Protein 3QIU (pdb70)

InterPro domains:
  IPR001003 MHC class II, alpha chain, N-terminal [PF00993] (29-107)
  IPR001003 MHC class II, alpha chain, N-terminal [SM00920] (30-109)
  IPR003006 Immunoglobulin/major histocompatibility complex, conserved site [PS00290] (186-192)
  IPR003597 Immunoglobulin C1-set [PF07654] (114-195)
  IPR003597 Immunoglobulin C1-set [SM00407] (127-198)
  IPR007110 Immunoglobulin-like domain [PS50835] (112-192)
  IPR011162 MHC classes I/II-like antigen recognition protein [SSF54452] (26-106)
  IPR013783 Immunoglobulin-like fold [G3DSA:2.60.40.10] (108-217)
  IPR014745 MHC class II, alpha/beta chain, N-terminal [G3DSA:3.10.320.10] (28-106)
  IPR036179 Immunoglobulin-like domain superfamily [SSF48726] (110-205)
  IPR050160 Major Histocompatibility Complex/Immunoglobulin [PTHR19944] (15-241)

Solvent-accessible surface area: 35079 Å² total; per-residue (Å²): 117,132,25,34,3,20,4,4,2,7,18,1,26,77,48,154,145,26,13,0,0,3,3,2,50,18,3,5,0,0,34,5,42,52,171,153,38,80,27,66,43,53,39,159,84,3,45,145,82,1,37,12,72,7,78,4,0,48,0,1,12,9,0,0,73,36,1,0,81,41,0,39,143,62,17,129,71,79,73,55,72,22,42,37,6,104,2,65,22,49,17,59,37,44,31,78,93,54,79,99,14,51,0,2,0,48,0,14,88,0,0,0,5,14,20,98,31,47,8,9,71,64,47,180,75,17,110,130,43,57,64,118,7,33,32,4,6,42,134,43,52,20,2,30,8,1,12,22,0,77,6,114,6,41,98,123,37,75,5,10,0,45,0,57,10,127,30,39,178,128,67,44,123,86,92,41,72,72,196,130,44,62,0,22,0,1,1,2,0,6,9,6,29,0,67,80,9,70,145,154,27,42,0,8,2,26,5,3,9,7,41,85,32,0,0,80,0,26,27,109,74,11,62,2,131,35,78,37,123,31,0,131,61,2,12,140,52,0,42,81,9,93,39,1,11,29,1,6,127,13,3,32,40,1,4,0,23,19,1,12,91,9,0,58,92,23,0,14,71,31,123,36,107,15,77,27,51,45,77,103,113,112,26,3,0,2,0,5,48,0,12,26,10,106,39,105,27,87,4,52,174,207,62,43,179,102,19,64,94,46,81,31,96,35,70,0,4,23,0,7,11,16,8,49,12,44,0,105,41,189,121,49,0,28,0,68,11,72,23,31,143,105,62,47,84,86,154,10,113,12,57,47,90,62,40,57,13,105,45,49,55,46,36,45,2,97,0,58,12,84,38,1,1,3,2,2,3,0,0,38,28,43,117,122,17,27,7,65,59,18,12,17,0,1,60,45,76,75,132,83,60,67,14,76,0,19,8,51,14,112,110,88,58,0,14,0,70,5,134,62,0,52,32,111,5,40,17,25,0,1,0,1,1,0,25,1,11,9,3,74,13,44,24,2,97,7,0,98,4,99,12,62,6,118,22,154,133,64,47,81,25,58,14,98,2,139,12,30,189,35,92,125,115,44,2,13,1,30,3,12,3,32,21,151,46,118,38,94,110,121,110,103,45,43,11,3,79,32,18,44,3,29,10,153,112,96,120,58,46,2,5,2,0,0,1,31,111,108,18,98,97,22,32,172,124,132,13,88,7,45,40,50,39,26,3,27,3,98,48,62,105,0,116,0,89,0,49,23,29,148,57,31,28,1,2,1,0,3,20,5,49,182,120,43,107,37,93,12,0,5,0,2,8,72,100,64,57,10,26,68,39,85,70,2,115,150,54,13,41,22,90,8,48,73,165,56,44,6,7,0,33,0,79,58,2,92,64,65,9,36,4,11,0,0,0,1,0,0,65,1,2,2,3,5,43,3,22,11,3,30,1,0,69,3,40,6,40,142,53,24,137,62,3,61,33,4,131,23,22,2,6,15,10,10,121,56,1,19,94,108,14,132,34,0,2,0,0,0,8,0,34,6,0,14,0,45,6,13,37,26,18,2,68,14,79,68,150,70,38,123,71,2,29,14,49,11,85,135,27,34,83,33,89,112,113,106,7,88,28,0,9,0,0,0,4,6,17,26,9,98,70,12,64,60,87,208,9,36,0,58,0,34,0,39,0,43,11,3,83,74,145,52,126,104,147,69,90,76,2,44,66,61,98,34,49,14,91,2,142,5,143,120,80,85,74,0,0,0,7,3,7,2,13,10,86

CATH classification: 3.10.320.10 (+1 more: 2.60.40.10)

Foldseek 3Di:
DDKDKDFDKAADPPVGDIWTFMDIRQHTQWIAPLVVQAIGGPDPVSVVVDGDRSVVVNVVNVVRVVVVVVVCVVVVNDDDAWFAWDWDKDWPDPDDAQDKTKIKIKTDFTDDQDKDKFKDKVNHTDDPQKDWDGWTDDPDPGTIIMIMHIDGADQPIKMWMWMDDPNDPDIDIDIDGPD/DDDDWDWDKDWDWDDPPQLPDIWTWIWTDIDPDIFKIDTLVVLAIDTPDPVCVVVRVPQRVVVVSSVVVNCCSCVPNNVVSVVCVVPPVPDWWDWDWDWDPVLIKIKTWFIDDQDKDKFFPVPTDPPQWDKPPWADPPPRIIIIMIHHDDCHKIWMDDPNDPDIDMD/DKAKDDAEEEAEAFAKDKIKIAAPAAFQWKWKWFQFPVRDTHTDDTDRAAKDDDPQWIKGDDRVRRMIMIMGGRDDQRRFGWMKMKTHHPVDPDIDIYPTYGYGYFYAQDDADWDKDKDADPVDNPFIKIKTKRHHSVDFADADDQKGKAGKDKDAPVVVRDIMMMIMIGSPRVPNRD/DAKAKPDQEEEEEFFAKDKIWIDHDVQFQKKWKWWAAPVGDIDTAWIGRQFDTPDGDPCCVPFWDWGRDPPGTTMIMGRGDDQVSFTWIWMWTDNDPVDPDIGIYSTYGYGYDNHLVQAAFWAKEKDWFDPVCCVVPQKIKIKMKTWFGPDQAKDKFKDKPHHTDDPQKDWDPGWDFPDPVVGGTMIMMMHMGGNVQLQDQVMKIKMKMWDDGQPDDDDDDDDHSHGDIHMYIDGRHD/DDDDDDDDDDDDD

Structure (mmCIF, N/CA/C/O backbone):
data_3QIU
#
_entry.id   3QIU
#
_cell.length_a   72.790
_cell.length_b   71.400
_cell.length_c   106.070
_cell.angle_alpha   90.000
_cell.angle_beta   90.750
_cell.angle_gamma   90.000
#
_symmetry.space_group_name_H-M   'P 1 21 1'
#
loop_
_entity.id
_entity.type
_entity.pdbx_description
1 polymer 'H-2 CLASS II HISTOCOMPATIBILITY ANTIGEN, E-K alpha chain'
2 polymer 'MHC CLASS II H2-IA-BETA CHAIN'
3 polymer 'TCR 226 alpha chain'
4 polymer 'TCR 226 beta chain'
5 polymer 'MCC peptide'
6 non-polymer 2-acetamido-2-deoxy-beta-D-glucopyranose
7 water water
#
loop_
_atom_site.group_PDB
_atom_site.id
_atom_site.type_symbol
_atom_site.label_atom_id
_atom_site.label_alt_id
_atom_site.label_comp_id
_atom_site.label_asym_id
_atom_site.label_entity_id
_atom_site.label_seq_id
_atom_site.pdbx_PDB_ins_code
_atom_site.Cartn_x
_atom_site.Cartn_y
_atom_site.Cartn_z
_atom_site.occupancy
_atom_site.B_iso_or_equiv
_atom_site.auth_seq_id
_atom_site.auth_comp_id
_atom_site.auth_asym_id
_atom_site.auth_atom_id
_atom_site.pdbx_PDB_model_num
ATOM 1 N N . GLU A 1 1 ? -31.039 -3.953 -1.421 1.00 70.35 3 GLU A N 1
ATOM 2 C CA . GLU A 1 1 ? -29.726 -3.316 -1.434 1.00 70.97 3 GLU A CA 1
ATOM 3 C C . GLU A 1 1 ? -29.786 -1.913 -2.033 1.00 65.64 3 GLU A C 1
ATOM 4 O O . GLU A 1 1 ? -29.510 -1.722 -3.218 1.00 61.61 3 GLU A O 1
ATOM 10 N N . GLU A 1 2 ? -30.147 -0.936 -1.206 1.00 61.94 4 GLU A N 1
ATOM 11 C CA . GLU A 1 2 ? -30.203 0.454 -1.642 1.00 61.43 4 GLU A CA 1
ATOM 12 C C . GLU A 1 2 ? -29.006 1.232 -1.102 1.00 52.95 4 GLU A C 1
ATOM 13 O O . GLU A 1 2 ? -28.948 1.546 0.084 1.00 53.63 4 GLU A O 1
ATOM 19 N N . HIS A 1 3 ? -28.055 1.543 -1.976 1.00 45.69 5 HIS A N 1
ATOM 20 C CA . HIS A 1 3 ? -26.819 2.191 -1.550 1.00 41.48 5 HIS A CA 1
ATOM 21 C C . HIS A 1 3 ? -26.484 3.433 -2.366 1.00 37.28 5 HIS A C 1
ATOM 22 O O . HIS A 1 3 ? -27.076 3.680 -3.415 1.00 39.42 5 HIS A O 1
ATOM 29 N N . THR A 1 4 ? -25.521 4.208 -1.877 1.00 36.28 6 THR A N 1
ATOM 30 C CA . THR A 1 4 ? -25.096 5.424 -2.557 1.00 31.36 6 THR A CA 1
ATOM 31 C C . THR A 1 4 ? -23.589 5.644 -2.445 1.00 33.18 6 THR A C 1
ATOM 32 O O . THR A 1 4 ? -23.033 5.680 -1.346 1.00 34.64 6 THR A O 1
ATOM 36 N N . ILE A 1 5 ? -22.935 5.788 -3.592 1.00 32.32 7 ILE A N 1
ATOM 37 C CA . ILE A 1 5 ? -21.509 6.089 -3.634 1.00 32.16 7 ILE A CA 1
ATOM 38 C C . ILE A 1 5 ? -21.303 7.509 -4.136 1.00 29.97 7 ILE A C 1
ATOM 39 O O . ILE A 1 5 ? -21.834 7.888 -5.177 1.00 32.35 7 ILE A O 1
ATOM 44 N N . ILE A 1 6 ? -20.531 8.297 -3.399 1.00 30.28 8 ILE A N 1
ATOM 45 C CA . ILE A 1 6 ? -20.336 9.692 -3.761 1.00 28.97 8 ILE A CA 1
ATOM 46 C C . ILE A 1 6 ? -18.868 10.053 -3.920 1.00 27.97 8 ILE A C 1
ATOM 47 O O . ILE A 1 6 ? -18.090 9.964 -2.971 1.00 28.43 8 ILE A O 1
ATOM 52 N N . GLN A 1 7 ? -18.495 10.454 -5.131 1.00 27.95 9 GLN A N 1
ATOM 53 C CA . GLN A 1 7 ? -17.185 11.038 -5.373 1.00 27.82 9 GLN A CA 1
ATOM 54 C C . GLN A 1 7 ? -17.283 12.536 -5.123 1.00 27.88 9 GLN A C 1
ATOM 55 O O . GLN A 1 7 ? -17.804 13.277 -5.956 1.00 32.36 9 GLN A O 1
ATOM 61 N N . ALA A 1 8 ? -16.795 12.977 -3.969 1.00 24.33 10 ALA A N 1
ATOM 62 C CA . ALA A 1 8 ? -16.882 14.383 -3.593 1.00 28.07 10 ALA A CA 1
ATOM 63 C C . ALA A 1 8 ? -15.536 15.085 -3.728 1.00 28.25 10 ALA A C 1
ATOM 64 O O . ALA A 1 8 ? -14.543 14.659 -3.137 1.00 31.12 10 ALA A O 1
ATOM 66 N N . GLU A 1 9 ? -15.513 16.162 -4.506 1.00 23.12 11 GLU A N 1
ATOM 67 C CA . GLU A 1 9 ? -14.294 16.932 -4.720 1.00 26.09 11 GLU A CA 1
ATOM 68 C C . GLU A 1 9 ? -14.592 18.425 -4.764 1.00 29.19 11 GLU A C 1
ATOM 69 O O . GLU A 1 9 ? -15.717 18.833 -5.053 1.00 27.38 11 GLU A O 1
ATOM 75 N N . PHE A 1 10 ? -13.580 19.240 -4.479 1.00 28.35 12 PHE A N 1
ATOM 76 C CA . PHE A 1 10 ? -13.755 20.688 -4.499 1.00 27.83 12 PHE A CA 1
ATOM 77 C C . PHE A 1 10 ? -12.439 21.454 -4.493 1.00 31.02 12 PHE A C 1
ATOM 78 O O . PHE A 1 10 ? -11.377 20.890 -4.235 1.00 29.99 12 PHE A O 1
ATOM 86 N N . TYR A 1 11 ? -12.527 22.749 -4.776 1.00 28.04 13 TYR A N 1
ATOM 87 C CA . TYR A 1 11 ? -11.399 23.649 -4.596 1.00 30.57 13 TYR A CA 1
ATOM 88 C C . TYR A 1 11 ? -11.875 24.935 -3.930 1.00 31.72 13 TYR A C 1
ATOM 89 O O . TYR A 1 11 ? -12.942 25.452 -4.263 1.00 30.53 13 TYR A O 1
ATOM 98 N N . LEU A 1 12 ? -11.082 25.446 -2.991 1.00 31.33 14 LEU A N 1
ATOM 99 C CA . LEU A 1 12 ? -11.483 26.607 -2.201 1.00 36.24 14 LEU A CA 1
ATOM 100 C C . LEU A 1 12 ? -10.477 27.756 -2.241 1.00 40.62 14 LEU A C 1
ATOM 101 O O . LEU A 1 12 ? -9.280 27.553 -2.040 1.00 41.34 14 LEU A O 1
ATOM 106 N N . LEU A 1 13 ? -10.979 28.962 -2.493 1.00 43.14 15 LEU A N 1
ATOM 107 C CA . LEU A 1 13 ? -10.166 30.171 -2.427 1.00 35.70 15 LEU A CA 1
ATOM 108 C C . LEU A 1 13 ? -10.704 31.086 -1.336 1.00 40.15 15 LEU A C 1
ATOM 109 O O . LEU A 1 13 ? -11.890 31.029 -1.009 1.00 40.84 15 LEU A O 1
ATOM 114 N N . PRO A 1 14 ? -9.839 31.946 -0.775 1.00 44.67 16 PRO A N 1
ATOM 115 C CA . PRO A 1 14 ? -8.443 32.154 -1.174 1.00 43.60 16 PRO A CA 1
ATOM 116 C C . PRO A 1 14 ? -7.461 31.217 -0.471 1.00 42.52 16 PRO A C 1
ATOM 117 O O . PRO A 1 14 ? -6.251 31.440 -0.547 1.00 43.68 16 PRO A O 1
ATOM 121 N N . ASP A 1 15 ? -7.971 30.185 0.194 1.00 38.80 17 ASP A N 1
ATOM 122 C CA . ASP A 1 15 ? -7.123 29.276 0.961 1.00 39.78 17 ASP A CA 1
ATOM 123 C C . ASP A 1 15 ? -6.267 28.375 0.078 1.00 41.25 17 ASP A C 1
ATOM 124 O O . ASP A 1 15 ? -5.274 27.809 0.539 1.00 39.17 17 ASP A O 1
ATOM 129 N N . LYS A 1 16 ? -6.656 28.245 -1.187 1.00 39.24 18 LYS A N 1
ATOM 130 C CA . LYS A 1 16 ? -5.940 27.386 -2.127 1.00 38.33 18 LYS A CA 1
ATOM 131 C C . LYS A 1 16 ? -5.827 25.957 -1.596 1.00 37.72 18 LYS A C 1
ATOM 132 O O . LYS A 1 16 ? -4.738 25.383 -1.547 1.00 35.14 18 LYS A O 1
ATOM 138 N N . ARG A 1 17 ? -6.960 25.394 -1.192 1.00 38.25 19 ARG A N 1
ATOM 139 C CA . ARG A 1 17 ? -7.012 24.024 -0.699 1.00 40.06 19 ARG A CA 1
ATOM 140 C C . ARG A 1 17 ? -8.049 23.216 -1.468 1.00 38.92 19 ARG A C 1
ATOM 141 O O . ARG A 1 17 ? -9.145 23.705 -1.749 1.00 33.78 19 ARG A O 1
ATOM 149 N N . GLY A 1 18 ? -7.696 21.980 -1.809 1.00 33.92 20 GLY A N 1
ATOM 150 C CA . GLY A 1 18 ? -8.598 21.099 -2.529 1.00 28.10 20 GLY A CA 1
ATOM 151 C C . GLY A 1 18 ? -8.819 19.785 -1.804 1.00 33.60 20 GLY A C 1
ATOM 152 O O . GLY A 1 18 ? -8.174 19.508 -0.794 1.00 32.75 20 GLY A O 1
ATOM 153 N N . GLU A 1 19 ? -9.733 18.971 -2.321 1.00 31.50 21 GLU A N 1
ATOM 154 C CA . GLU A 1 19 ? -10.024 17.674 -1.726 1.00 26.12 21 GLU A CA 1
ATOM 155 C C . GLU A 1 19 ? -10.652 16.724 -2.737 1.00 30.13 21 GLU A C 1
ATOM 156 O O . GLU A 1 19 ? -11.392 17.143 -3.626 1.00 31.66 21 GLU A O 1
ATOM 162 N N . PHE A 1 20 ? -10.343 15.441 -2.592 1.00 30.78 22 PHE A N 1
ATOM 163 C CA . PHE A 1 20 ? -10.928 14.399 -3.421 1.00 27.43 22 PHE A CA 1
ATOM 164 C C . PHE A 1 20 ? -11.126 13.164 -2.556 1.00 28.03 22 PHE A C 1
ATOM 165 O O . PHE A 1 20 ? -10.160 12.525 -2.138 1.00 25.21 22 PHE A O 1
ATOM 173 N N . MET A 1 21 ? -12.381 12.836 -2.277 1.00 29.04 23 MET A N 1
ATOM 174 C CA . MET A 1 21 ? -12.689 11.694 -1.430 1.00 29.67 23 MET A CA 1
ATOM 175 C C . MET A 1 21 ? -13.861 10.896 -1.987 1.00 31.15 23 MET A C 1
ATOM 176 O O . MET A 1 21 ? -14.620 11.387 -2.823 1.00 32.68 23 MET A O 1
ATOM 181 N N . PHE A 1 22 ? -13.995 9.659 -1.523 1.00 26.53 24 PHE A N 1
ATOM 182 C CA . PHE A 1 22 ? -15.133 8.826 -1.878 1.00 26.17 24 PHE A CA 1
ATOM 183 C C . PHE A 1 22 ? -15.969 8.548 -0.636 1.00 30.71 24 PHE A C 1
ATOM 184 O O . PHE A 1 22 ? -15.451 8.523 0.479 1.00 31.62 24 PHE A O 1
ATOM 192 N N . ASP A 1 23 ? -17.265 8.343 -0.834 1.00 32.63 25 ASP A N 1
ATOM 193 C CA . ASP A 1 23 ? -18.196 8.194 0.277 1.00 30.71 25 ASP A CA 1
ATOM 194 C C . ASP A 1 23 ? -19.186 7.075 -0.012 1.00 30.32 25 ASP A C 1
ATOM 195 O O . ASP A 1 23 ? -19.733 6.990 -1.111 1.00 30.83 25 ASP A O 1
ATOM 200 N N . PHE A 1 24 ? -19.410 6.217 0.979 1.00 29.10 26 PHE A N 1
ATOM 201 C CA . PHE A 1 24 ? -20.345 5.105 0.839 1.00 31.23 26 PHE A CA 1
ATOM 202 C C . PHE A 1 24 ? -21.384 5.105 1.957 1.00 33.86 26 PHE A C 1
ATOM 203 O O . PHE A 1 24 ? -21.052 4.909 3.127 1.00 36.75 26 PHE A O 1
ATOM 211 N N . ASP A 1 25 ? -22.642 5.328 1.589 1.00 33.03 27 ASP A N 1
ATOM 212 C CA . ASP A 1 25 ? -23.735 5.342 2.554 1.00 25.27 27 ASP A CA 1
ATOM 213 C C . ASP A 1 25 ? -23.449 6.281 3.722 1.00 30.34 27 ASP A C 1
ATOM 214 O O . ASP A 1 25 ? -23.916 6.055 4.839 1.00 37.52 27 ASP A O 1
ATOM 219 N N . GLY A 1 26 ? -22.673 7.329 3.464 1.00 30.73 28 GLY A N 1
ATOM 220 C CA . GLY A 1 26 ? -22.401 8.339 4.472 1.00 33.65 28 GLY A CA 1
ATOM 221 C C . GLY A 1 26 ? -21.023 8.267 5.103 1.00 34.65 28 GLY A C 1
ATOM 222 O O . GLY A 1 26 ? -20.603 9.196 5.791 1.00 37.42 28 GLY A O 1
ATOM 223 N N . ASP A 1 27 ? -20.314 7.166 4.876 1.00 34.02 29 ASP A N 1
ATOM 224 C CA . ASP A 1 27 ? -18.985 6.995 5.453 1.00 33.46 29 ASP A CA 1
ATOM 225 C C . ASP A 1 27 ? -17.890 7.092 4.401 1.00 30.52 29 ASP A C 1
ATOM 226 O O . ASP A 1 27 ? -18.058 6.633 3.274 1.00 34.49 29 ASP A O 1
ATOM 231 N N . GLU A 1 28 ? -16.768 7.692 4.778 1.00 28.31 30 GLU A N 1
ATOM 232 C CA . GLU A 1 28 ? -15.642 7.847 3.869 1.00 28.42 30 GLU A CA 1
ATOM 233 C C . GLU A 1 28 ? -14.980 6.511 3.551 1.00 29.36 30 GLU A C 1
ATOM 234 O O . GLU A 1 28 ? -14.648 5.742 4.452 1.00 27.77 30 GLU A O 1
ATOM 240 N N . ILE A 1 29 ? -14.794 6.238 2.264 1.00 27.69 31 ILE A N 1
ATOM 241 C CA . ILE A 1 29 ? -14.046 5.062 1.836 1.00 30.53 31 ILE A CA 1
ATOM 242 C C . ILE A 1 29 ? -12.561 5.399 1.848 1.00 27.40 31 ILE A C 1
ATOM 243 O O . ILE A 1 29 ? -11.747 4.685 2.434 1.00 26.63 31 ILE A O 1
ATOM 248 N N . PHE A 1 30 ? -12.222 6.503 1.193 1.00 26.25 32 PHE A N 1
ATOM 249 C CA . PHE A 1 30 ? -10.857 7.005 1.178 1.00 26.32 32 PHE A CA 1
ATOM 250 C C . PHE A 1 30 ? -10.864 8.462 0.757 1.00 23.83 32 PHE A C 1
ATOM 251 O O . PHE A 1 30 ? -11.910 9.025 0.436 1.00 26.09 32 PHE A O 1
ATOM 259 N N . HIS A 1 31 ? -9.687 9.069 0.770 1.00 21.98 33 HIS A N 1
ATOM 260 C CA . HIS A 1 31 ? -9.483 10.357 0.135 1.00 22.59 33 HIS A CA 1
ATOM 261 C C . HIS A 1 31 ? -8.048 10.379 -0.342 1.00 23.14 33 HIS A C 1
ATOM 262 O O . HIS A 1 31 ? -7.274 9.470 -0.037 1.00 24.02 33 HIS A O 1
ATOM 269 N N . VAL A 1 32 ? -7.689 11.404 -1.101 1.00 25.37 34 VAL A N 1
ATOM 270 C CA . VAL A 1 32 ? -6.325 11.515 -1.590 1.00 25.34 34 VAL A CA 1
ATOM 271 C C . VAL A 1 32 ? -5.589 12.671 -0.925 1.00 28.96 34 VAL A C 1
ATOM 272 O O . VAL A 1 32 ? -6.033 13.817 -0.973 1.00 34.33 34 VAL A O 1
ATOM 276 N N . ASP A 1 33 ? -4.472 12.355 -0.284 1.00 28.51 35 ASP A N 1
ATOM 277 C CA . ASP A 1 33 ? -3.599 13.383 0.251 1.00 34.66 35 ASP A CA 1
ATOM 278 C C . ASP A 1 33 ? -2.950 14.079 -0.933 1.00 35.58 35 ASP A C 1
ATOM 279 O O . ASP A 1 33 ? -1.991 13.570 -1.508 1.00 35.63 35 ASP A O 1
ATOM 284 N N . ILE A 1 34 ? -3.444 15.257 -1.286 1.00 36.44 36 ILE A N 1
ATOM 285 C CA . ILE A 1 34 ? -2.960 15.934 -2.478 1.00 37.56 36 ILE A CA 1
ATOM 286 C C . ILE A 1 34 ? -1.470 16.249 -2.413 1.00 41.81 36 ILE A C 1
ATOM 287 O O . ILE A 1 34 ? -0.754 16.070 -3.395 1.00 42.50 36 ILE A O 1
ATOM 292 N N . GLU A 1 35 ? -0.999 16.716 -1.264 1.00 40.63 37 GLU A N 1
ATOM 293 C CA . GLU A 1 35 ? 0.412 17.053 -1.124 1.00 43.68 37 GLU A CA 1
ATOM 294 C C . GLU A 1 35 ? 1.356 15.857 -1.259 1.00 43.29 37 GLU A C 1
ATOM 295 O O . GLU A 1 35 ? 2.381 15.945 -1.928 1.00 46.91 37 GLU A O 1
ATOM 301 N N . LYS A 1 36 ? 1.004 14.740 -0.633 1.00 45.41 38 LYS A N 1
ATOM 302 C CA . LYS A 1 36 ? 1.831 13.539 -0.709 1.00 49.55 38 LYS A CA 1
ATOM 303 C C . LYS A 1 36 ? 1.432 12.687 -1.903 1.00 43.91 38 LYS A C 1
ATOM 304 O O . LYS A 1 36 ? 2.088 11.702 -2.230 1.00 41.28 38 LYS A O 1
ATOM 310 N N . SER A 1 37 ? 0.345 13.090 -2.545 1.00 40.98 39 SER A N 1
ATOM 311 C CA . SER A 1 37 ? -0.201 12.397 -3.708 1.00 37.29 39 SER A CA 1
ATOM 312 C C . SER A 1 37 ? -0.363 10.896 -3.484 1.00 35.38 39 SER A C 1
ATOM 313 O O . SER A 1 37 ? 0.242 10.087 -4.188 1.00 34.77 39 SER A O 1
ATOM 316 N N . GLU A 1 38 ? -1.181 10.522 -2.507 1.00 35.21 40 GLU A N 1
ATOM 317 C CA . GLU A 1 38 ? -1.434 9.109 -2.250 1.00 39.96 40 GLU A CA 1
ATOM 318 C C . GLU A 1 38 ? -2.832 8.852 -1.699 1.00 30.68 40 GLU A C 1
ATOM 319 O O . GLU A 1 38 ? -3.460 9.734 -1.114 1.00 27.09 40 GLU A O 1
ATOM 325 N N . THR A 1 39 ? -3.312 7.631 -1.896 1.00 26.09 41 THR A N 1
ATOM 326 C CA . THR A 1 39 ? -4.628 7.245 -1.424 1.00 27.50 41 THR A CA 1
ATOM 327 C C . THR A 1 39 ? -4.580 6.880 0.052 1.00 28.68 41 THR A C 1
ATOM 328 O O . THR A 1 39 ? -3.815 6.010 0.458 1.00 29.40 41 THR A O 1
ATOM 332 N N . ILE A 1 40 ? -5.393 7.560 0.850 1.00 27.63 42 ILE A N 1
ATOM 333 C CA . ILE A 1 40 ? -5.492 7.269 2.271 1.00 24.52 42 ILE A CA 1
ATOM 334 C C . ILE A 1 40 ? -6.822 6.582 2.551 1.00 25.52 42 ILE A C 1
ATOM 335 O O . ILE A 1 40 ? -7.879 7.199 2.431 1.00 27.06 42 ILE A O 1
ATOM 340 N N . TRP A 1 41 ? -6.770 5.305 2.916 1.00 26.09 43 TRP A N 1
ATOM 341 C CA . TRP A 1 41 ? -7.987 4.553 3.214 1.00 26.49 43 TRP A CA 1
ATOM 342 C C . TRP A 1 41 ? -8.511 4.897 4.603 1.00 26.06 43 TRP A C 1
ATOM 343 O O . TRP A 1 41 ? -7.737 5.013 5.551 1.00 31.27 43 TRP A O 1
ATOM 354 N N . ARG A 1 42 ? -9.824 5.069 4.717 1.00 26.77 44 ARG A N 1
ATOM 355 C CA . ARG A 1 42 ? -10.440 5.399 5.998 1.00 25.57 44 ARG A CA 1
ATOM 356 C C . ARG A 1 42 ? -10.165 4.300 7.015 1.00 28.64 44 ARG A C 1
ATOM 357 O O . ARG A 1 42 ? -9.769 4.572 8.147 1.00 25.56 44 ARG A O 1
ATOM 365 N N . LEU A 1 43 ? -10.384 3.055 6.605 1.00 33.27 45 LEU A N 1
ATOM 366 C CA . LEU A 1 43 ? -9.983 1.905 7.404 1.00 32.61 45 LEU A CA 1
ATOM 367 C C . LEU A 1 43 ? -8.880 1.146 6.679 1.00 34.47 45 LEU A C 1
ATOM 368 O O . LEU A 1 43 ? -8.957 0.927 5.469 1.00 30.73 45 LEU A O 1
ATOM 373 N N . GLU A 1 44 ? -7.858 0.750 7.430 1.00 39.38 46 GLU A N 1
ATOM 374 C CA . GLU A 1 44 ? -6.675 0.099 6.876 1.00 43.09 46 GLU A CA 1
ATOM 375 C C . GLU A 1 44 ? -6.997 -1.196 6.131 1.00 39.56 46 GLU A C 1
ATOM 376 O O . GLU A 1 44 ? -6.267 -1.599 5.226 1.00 40.96 46 GLU A O 1
ATOM 382 N N . GLU A 1 45 ? -8.093 -1.843 6.513 1.00 36.09 47 GLU A N 1
ATOM 383 C CA . GLU A 1 45 ? -8.460 -3.131 5.935 1.00 36.90 47 GLU A CA 1
ATOM 384 C C . GLU A 1 45 ? -9.033 -2.995 4.525 1.00 39.69 47 GLU A C 1
ATOM 385 O O . GLU A 1 45 ? -9.222 -3.989 3.826 1.00 40.11 47 GLU A O 1
ATOM 391 N N . PHE A 1 46 ? -9.306 -1.762 4.110 1.00 35.95 48 PHE A N 1
ATOM 392 C CA . PHE A 1 46 ? -9.859 -1.513 2.784 1.00 34.55 48 PHE A CA 1
ATOM 393 C C . PHE A 1 46 ? -8.817 -1.744 1.693 1.00 36.35 48 PHE A C 1
ATOM 394 O O . PHE A 1 46 ? -9.144 -2.189 0.593 1.00 38.20 48 PHE A O 1
ATOM 402 N N . ALA A 1 47 ? -7.562 -1.443 2.007 1.00 37.23 49 ALA A N 1
ATOM 403 C CA . ALA A 1 47 ? -6.482 -1.503 1.025 1.00 34.70 49 ALA A CA 1
ATOM 404 C C . ALA A 1 47 ? -6.355 -2.867 0.353 1.00 35.87 49 ALA A C 1
ATOM 405 O O . ALA A 1 47 ? -5.860 -2.967 -0.769 1.00 37.02 49 ALA A O 1
ATOM 407 N N . LYS A 1 48 ? -6.797 -3.913 1.042 1.00 37.23 50 LYS A N 1
ATOM 408 C CA . LYS A 1 48 ? -6.665 -5.273 0.532 1.00 33.99 50 LYS A CA 1
ATOM 409 C C . LYS A 1 48 ? -7.721 -5.596 -0.517 1.00 40.43 50 LYS A C 1
ATOM 410 O O . LYS A 1 48 ? -7.582 -6.557 -1.272 1.00 47.41 50 LYS A O 1
ATOM 416 N N . PHE A 1 49 ? -8.776 -4.790 -0.565 1.00 40.29 51 PHE A N 1
ATOM 417 C CA . PHE A 1 49 ? -9.910 -5.082 -1.436 1.00 38.81 51 PHE A CA 1
ATOM 418 C C . PHE A 1 49 ? -10.003 -4.169 -2.649 1.00 36.15 51 PHE A C 1
ATOM 419 O O . PHE A 1 49 ? -10.801 -4.416 -3.551 1.00 37.88 51 PHE A O 1
ATOM 427 N N . ALA A 1 50 ? -9.198 -3.114 -2.676 1.00 37.31 52 ALA A N 1
ATOM 428 C CA . ALA A 1 50 ? -9.271 -2.160 -3.775 1.00 38.10 52 ALA A CA 1
ATOM 429 C C . ALA A 1 50 ? -8.056 -1.244 -3.855 1.00 35.17 52 ALA A C 1
ATOM 430 O O . ALA A 1 50 ? -7.211 -1.230 -2.965 1.00 38.17 52 ALA A O 1
ATOM 432 N N . SER A 1 51 ? -7.981 -0.482 -4.939 1.00 32.71 53 SER A N 1
ATOM 433 C CA . SER A 1 51 ? -6.915 0.488 -5.131 1.00 34.23 53 SER A CA 1
ATOM 434 C C . SER A 1 51 ? -7.425 1.683 -5.919 1.00 32.21 53 SER A C 1
ATOM 435 O O . SER A 1 51 ? -8.438 1.597 -6.609 1.00 33.73 53 SER A O 1
ATOM 438 N N . PHE A 1 52 ? -6.720 2.802 -5.813 1.00 29.53 54 PHE A N 1
ATOM 439 C CA . PHE A 1 52 ? -7.072 3.987 -6.578 1.00 30.28 54 PHE A CA 1
ATOM 440 C C . PHE A 1 52 ? -5.829 4.803 -6.889 1.00 30.68 54 PHE A C 1
ATOM 441 O O . PHE A 1 52 ? -5.110 5.223 -5.983 1.00 31.04 54 PHE A O 1
ATOM 449 N N . GLU A 1 53 ? -5.573 5.015 -8.175 1.00 30.47 55 GLU A N 1
ATOM 450 C CA . GLU A 1 53 ? -4.442 5.828 -8.597 1.00 33.35 55 GLU A CA 1
ATOM 451 C C . GLU A 1 53 ? -4.681 7.277 -8.187 1.00 34.11 55 GLU A C 1
ATOM 452 O O . GLU A 1 53 ? -5.586 7.934 -8.701 1.00 35.35 55 GLU A O 1
ATOM 458 N N . ALA A 1 54 ? -3.874 7.762 -7.249 1.00 30.07 56 ALA A N 1
ATOM 459 C CA . ALA A 1 54 ? -4.040 9.105 -6.704 1.00 29.60 56 ALA A CA 1
ATOM 460 C C . ALA A 1 54 ? -3.910 10.187 -7.771 1.00 32.72 56 ALA A C 1
ATOM 461 O O . ALA A 1 54 ? -4.472 11.274 -7.632 1.00 30.92 56 ALA A O 1
ATOM 463 N N . GLN A 1 55 ? -3.168 9.884 -8.833 1.00 36.07 57 GLN A N 1
ATOM 464 C CA . GLN A 1 55 ? -2.933 10.845 -9.908 1.00 31.96 57 GLN A CA 1
ATOM 465 C C . GLN A 1 55 ? -4.236 11.439 -10.448 1.00 31.75 57 GLN A C 1
ATOM 466 O O . GLN A 1 55 ? -4.342 12.651 -10.635 1.00 30.37 57 GLN A O 1
ATOM 472 N N . GLY A 1 56 ? -5.226 10.584 -10.685 1.00 25.44 58 GLY A N 1
ATOM 473 C CA . GLY A 1 56 ? -6.519 11.029 -11.171 1.00 23.25 58 GLY A CA 1
ATOM 474 C C . GLY A 1 56 ? -7.132 12.127 -10.323 1.00 30.62 58 GLY A C 1
ATOM 475 O O . GLY A 1 56 ? -7.733 13.068 -10.844 1.00 31.49 58 GLY A O 1
ATOM 476 N N . ALA A 1 57 ? -6.977 12.009 -9.009 1.00 27.90 59 ALA A N 1
ATOM 477 C CA . ALA A 1 57 ? -7.536 12.987 -8.083 1.00 24.55 59 ALA A CA 1
ATOM 478 C C . ALA A 1 57 ? -6.860 14.347 -8.225 1.00 27.81 59 ALA A C 1
ATOM 479 O O . ALA A 1 57 ? -7.528 15.380 -8.240 1.00 30.20 59 ALA A O 1
ATOM 481 N N . LEU A 1 58 ? -5.534 14.346 -8.325 1.00 30.25 60 LEU A N 1
ATOM 482 C CA . LEU A 1 58 ? -4.790 15.590 -8.489 1.00 31.62 60 LEU A CA 1
ATOM 483 C C . LEU A 1 58 ? -5.170 16.250 -9.806 1.00 30.89 60 LEU A C 1
ATOM 484 O O . LEU A 1 58 ? -5.228 17.477 -9.906 1.00 30.43 60 LEU A O 1
ATOM 489 N N . ALA A 1 59 ? -5.429 15.426 -10.816 1.00 28.32 61 ALA A N 1
ATOM 490 C CA . ALA A 1 59 ? -5.842 15.921 -12.122 1.00 25.94 61 ALA A CA 1
ATOM 491 C C . ALA A 1 59 ? -7.186 16.631 -12.017 1.00 29.89 61 ALA A C 1
ATOM 492 O O . ALA A 1 59 ? -7.315 17.792 -12.408 1.00 27.93 61 ALA A O 1
ATOM 494 N N . ASN A 1 60 ? -8.183 15.927 -11.487 1.00 26.17 62 ASN A N 1
ATOM 495 C CA . ASN A 1 60 ? -9.495 16.522 -11.260 1.00 26.36 62 ASN A CA 1
ATOM 496 C C . ASN A 1 60 ? -9.390 17.838 -10.504 1.00 29.35 62 ASN A C 1
ATOM 497 O O . ASN A 1 60 ? -9.989 18.839 -10.898 1.00 29.55 62 ASN A O 1
ATOM 502 N N . ILE A 1 61 ? -8.622 17.829 -9.417 1.00 27.69 63 ILE A N 1
ATOM 503 C CA . ILE A 1 61 ? -8.406 19.028 -8.617 1.00 27.35 63 ILE A CA 1
ATOM 504 C C . ILE A 1 61 ? -7.964 20.206 -9.478 1.00 30.22 63 ILE A C 1
ATOM 505 O O . ILE A 1 61 ? -8.561 21.280 -9.427 1.00 31.65 63 ILE A O 1
ATOM 510 N N . ALA A 1 62 ? -6.914 19.999 -10.266 1.00 28.55 64 ALA A N 1
ATOM 511 C CA . ALA A 1 62 ? -6.403 21.044 -11.143 1.00 26.54 64 ALA A CA 1
ATOM 512 C C . ALA A 1 62 ? -7.518 21.620 -12.011 1.00 33.56 64 ALA A C 1
ATOM 513 O O . ALA A 1 62 ? -7.579 22.829 -12.240 1.00 35.51 64 ALA A O 1
ATOM 515 N N . VAL A 1 63 ? -8.399 20.748 -12.492 1.00 30.97 65 VAL A N 1
ATOM 516 C CA . VAL A 1 63 ? -9.532 21.177 -13.302 1.00 29.81 65 VAL A CA 1
ATOM 517 C C . VAL A 1 63 ? -10.546 21.933 -12.448 1.00 33.24 65 VAL A C 1
ATOM 518 O O . VAL A 1 63 ? -11.156 22.901 -12.907 1.00 33.74 65 VAL A O 1
ATOM 522 N N . ASP A 1 64 ? -10.721 21.490 -11.205 1.00 28.62 66 ASP A N 1
ATOM 523 C CA . ASP A 1 64 ? -11.576 22.198 -10.257 1.00 27.72 66 ASP A CA 1
ATOM 524 C C . ASP A 1 64 ? -11.047 23.608 -10.032 1.00 28.52 66 ASP A C 1
ATOM 525 O O . ASP A 1 64 ? -11.814 24.565 -9.956 1.00 33.09 66 ASP A O 1
ATOM 530 N N . LYS A 1 65 ? -9.728 23.728 -9.918 1.00 28.37 67 LYS A N 1
ATOM 531 C CA . LYS A 1 65 ? -9.092 25.027 -9.759 1.00 30.64 67 LYS A CA 1
ATOM 532 C C . LYS A 1 65 ? -9.459 25.922 -10.933 1.00 32.38 67 LYS A C 1
ATOM 533 O O . LYS A 1 65 ? -9.891 27.061 -10.757 1.00 34.44 67 LYS A O 1
ATOM 539 N N . ALA A 1 66 ? -9.288 25.390 -12.137 1.00 32.78 68 ALA A N 1
ATOM 540 C CA . ALA A 1 66 ? -9.602 26.127 -13.352 1.00 30.89 68 ALA A CA 1
ATOM 541 C C . ALA A 1 66 ? -11.064 26.557 -13.364 1.00 31.59 68 ALA A C 1
ATOM 542 O O . ALA A 1 66 ? -11.372 27.730 -13.570 1.00 35.04 68 ALA A O 1
ATOM 544 N N . ASN A 1 67 ? -11.960 25.601 -13.140 1.00 29.44 69 ASN A N 1
ATOM 545 C CA . ASN A 1 67 ? -13.390 25.884 -13.111 1.00 33.55 69 ASN A CA 1
ATOM 546 C C . ASN A 1 67 ? -13.770 26.952 -12.086 1.00 38.37 69 ASN A C 1
ATOM 547 O O . ASN A 1 67 ? -14.666 27.762 -12.327 1.00 35.77 69 ASN A O 1
ATOM 552 N N . LEU A 1 68 ? -13.088 26.950 -10.943 1.00 36.29 70 LEU A N 1
ATOM 553 C CA . LEU A 1 68 ? -13.368 27.928 -9.899 1.00 35.80 70 LEU A CA 1
ATOM 554 C C . LEU A 1 68 ? -13.143 29.352 -10.400 1.00 37.63 70 LEU A C 1
ATOM 555 O O . LEU A 1 68 ? -13.962 30.237 -10.160 1.00 38.27 70 LEU A O 1
ATOM 560 N N . ASP A 1 69 ? -12.029 29.567 -11.092 1.00 33.43 71 ASP A N 1
ATOM 561 C CA . ASP A 1 69 ? -11.752 30.865 -11.694 1.00 37.16 71 ASP A CA 1
ATOM 562 C C . ASP A 1 69 ? -12.868 31.254 -12.662 1.00 40.85 71 ASP A C 1
ATOM 563 O O . ASP A 1 69 ? -13.299 32.408 -12.700 1.00 40.60 71 ASP A O 1
ATOM 568 N N . VAL A 1 70 ? -13.332 30.282 -13.441 1.00 35.94 72 VAL A N 1
ATOM 569 C CA . VAL A 1 70 ? -14.457 30.495 -14.340 1.00 35.17 72 VAL A CA 1
ATOM 570 C C . VAL A 1 70 ? -15.684 30.944 -13.556 1.00 37.02 72 VAL A C 1
ATOM 571 O O . VAL A 1 70 ? -16.297 31.961 -13.874 1.00 43.53 72 VAL A O 1
ATOM 575 N N . MET A 1 71 ? -16.032 30.185 -12.522 1.00 38.24 73 MET A N 1
ATOM 576 C CA . MET A 1 71 ? -17.209 30.486 -11.714 1.00 40.20 73 MET A CA 1
ATOM 577 C C . MET A 1 71 ? -17.125 31.850 -11.032 1.00 41.06 73 MET A C 1
ATOM 578 O O . MET A 1 71 ? -18.139 32.522 -10.854 1.00 42.01 73 MET A O 1
ATOM 583 N N . LYS A 1 72 ? -15.919 32.254 -10.649 1.00 42.11 74 LYS A N 1
ATOM 584 C CA . LYS A 1 72 ? -15.735 33.538 -9.983 1.00 45.57 74 LYS A CA 1
ATOM 585 C C . LYS A 1 72 ? -15.995 34.699 -10.933 1.00 48.56 74 LYS A C 1
ATOM 586 O O . LYS A 1 72 ? -16.652 35.671 -10.569 1.00 54.97 74 LYS A O 1
ATOM 592 N N . GLU A 1 73 ? -15.477 34.591 -12.151 1.00 50.61 75 GLU A N 1
ATOM 593 C CA . GLU A 1 73 ? -15.653 35.643 -13.144 1.00 51.91 75 GLU A CA 1
ATOM 594 C C . GLU A 1 73 ? -17.098 35.709 -13.626 1.00 51.08 75 GLU A C 1
ATOM 595 O O . GLU A 1 73 ? -17.598 36.780 -13.970 1.00 57.51 75 GLU A O 1
ATOM 601 N N . ARG A 1 74 ? -17.768 34.561 -13.637 1.00 43.22 76 ARG A N 1
ATOM 602 C CA . ARG A 1 74 ? -19.153 34.488 -14.086 1.00 46.27 76 ARG A CA 1
ATOM 603 C C . ARG A 1 74 ? -20.100 35.180 -13.111 1.00 50.82 76 ARG A C 1
ATOM 604 O O . ARG A 1 74 ? -21.140 35.704 -13.512 1.00 52.08 76 ARG A O 1
ATOM 612 N N . SER A 1 75 ? -19.736 35.180 -11.832 1.00 47.45 77 SER A N 1
ATOM 613 C CA . SER A 1 75 ? -20.582 35.773 -10.801 1.00 54.67 77 SER A CA 1
ATOM 614 C C . SER A 1 75 ? -20.053 37.124 -10.319 1.00 61.90 77 SER A C 1
ATOM 615 O O . SER A 1 75 ? -20.461 37.618 -9.269 1.00 65.67 77 SER A O 1
ATOM 618 N N . ASN A 1 76 ? -19.148 37.717 -11.094 1.00 61.92 78 ASN A N 1
ATOM 619 C CA . ASN A 1 76 ? -18.580 39.022 -10.763 1.00 61.95 78 ASN A CA 1
ATOM 620 C C . ASN A 1 76 ? -17.798 39.007 -9.454 1.00 64.41 78 ASN A C 1
ATOM 621 O O . ASN A 1 76 ? -17.563 40.055 -8.851 1.00 67.28 78 ASN A O 1
ATOM 626 N N . ASN A 1 77 ? -17.396 37.814 -9.025 1.00 59.36 79 ASN A N 1
ATOM 627 C CA . ASN A 1 77 ? -16.704 37.633 -7.752 1.00 62.21 79 ASN A CA 1
ATOM 628 C C . ASN A 1 77 ? -17.622 37.873 -6.557 1.00 68.99 79 ASN A C 1
ATOM 629 O O . ASN A 1 77 ? -17.155 38.162 -5.455 1.00 58.77 79 ASN A O 1
ATOM 634 N N . THR A 1 78 ? -18.928 37.746 -6.780 1.00 67.63 80 THR A N 1
ATOM 635 C CA . THR A 1 78 ? -19.916 38.008 -5.737 1.00 66.05 80 THR A CA 1
ATOM 636 C C . THR A 1 78 ? -19.790 37.039 -4.566 1.00 68.11 80 THR A C 1
ATOM 637 O O . THR A 1 78 ? -20.134 35.861 -4.684 1.00 60.11 80 THR A O 1
ATOM 641 N N . PRO A 1 79 ? -19.295 37.542 -3.425 1.00 73.07 81 PRO A N 1
ATOM 642 C CA . PRO A 1 79 ? -19.098 36.739 -2.215 1.00 69.98 81 PRO A CA 1
ATOM 643 C C . PRO A 1 79 ? -20.414 36.228 -1.642 1.00 68.77 81 PRO A C 1
ATOM 644 O O . PRO A 1 79 ? -21.494 36.559 -2.135 1.00 66.50 81 PRO A O 1
ATOM 648 N N . ASP A 1 80 ? -20.311 35.420 -0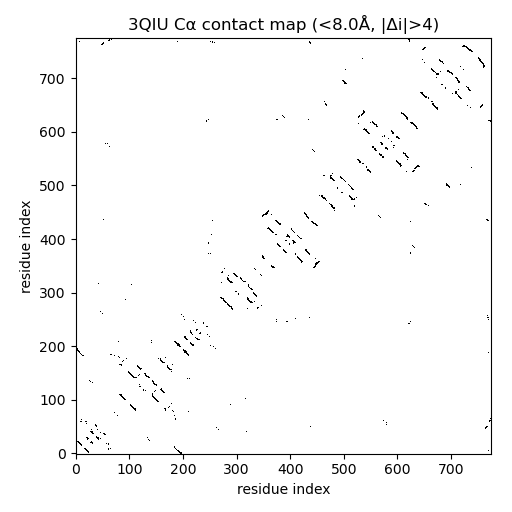.596 1.00 65.25 82 ASP A N 1
ATOM 649 C CA . ASP A 1 80 ? -21.483 34.809 0.003 1.00 61.42 82 ASP A CA 1
ATOM 650 C C . ASP A 1 80 ? -21.263 34.620 1.500 1.00 64.22 82 ASP A C 1
ATOM 651 O O . ASP A 1 80 ? -20.132 34.448 1.952 1.00 63.45 82 ASP A O 1
ATOM 656 N N . ALA A 1 81 ? -22.349 34.656 2.265 1.00 54.86 83 ALA A N 1
ATOM 657 C CA . ALA A 1 81 ? -22.267 34.534 3.716 1.00 57.03 83 ALA A CA 1
ATOM 658 C C . ALA A 1 81 ? -21.682 33.191 4.141 1.00 56.81 83 ALA A C 1
ATOM 659 O O . ALA A 1 81 ? -21.814 32.194 3.433 1.00 55.27 83 ALA A O 1
ATOM 661 N N . ASN A 1 82 ? -21.036 33.176 5.304 1.00 58.08 84 ASN A N 1
ATOM 662 C CA . ASN A 1 82 ? -20.508 31.941 5.874 1.00 47.68 84 ASN A CA 1
ATOM 663 C C . ASN A 1 82 ? -21.567 31.233 6.709 1.00 46.99 84 ASN A C 1
ATOM 664 O O . ASN A 1 82 ? -22.453 31.874 7.274 1.00 47.62 84 ASN A O 1
ATOM 669 N N . VAL A 1 83 ? -21.476 29.911 6.784 1.00 43.24 85 VAL A N 1
ATOM 670 C CA . VAL A 1 83 ? -22.399 29.135 7.604 1.00 39.04 85 VAL A CA 1
ATOM 671 C C . VAL A 1 83 ? -21.652 28.444 8.741 1.00 45.33 85 VAL A C 1
ATOM 672 O O . VAL A 1 83 ? -20.840 27.550 8.508 1.00 44.17 85 VAL A O 1
ATOM 676 N N . ALA A 1 84 ? -21.936 28.869 9.971 1.00 46.18 86 ALA A N 1
ATOM 677 C CA . ALA A 1 84 ? -21.248 28.358 11.154 1.00 42.53 86 ALA A CA 1
ATOM 678 C C . ALA A 1 84 ? -21.682 26.940 11.522 1.00 39.93 86 ALA A C 1
ATOM 679 O O . ALA A 1 84 ? -22.848 26.576 11.359 1.00 40.22 86 ALA A O 1
ATOM 681 N N . PRO A 1 85 ? -20.737 26.141 12.037 1.00 35.31 87 PRO A N 1
ATOM 682 C CA . PRO A 1 85 ? -20.961 24.730 12.357 1.00 36.23 87 PRO A CA 1
ATOM 683 C C . PRO A 1 85 ? -21.646 24.526 13.702 1.00 39.62 87 PRO A C 1
ATOM 684 O O . PRO A 1 85 ? -21.618 25.412 14.555 1.00 37.03 87 PRO A O 1
ATOM 688 N N . GLU A 1 86 ? -22.257 23.359 13.876 1.00 39.20 88 GLU A N 1
ATOM 689 C CA . GLU A 1 86 ? -22.798 22.955 15.164 1.00 37.50 88 GLU A CA 1
ATOM 690 C C . GLU A 1 86 ? -21.886 21.890 15.759 1.00 44.07 88 GLU A C 1
ATOM 691 O O . GLU A 1 86 ? -21.752 20.798 15.208 1.00 49.44 88 GLU A O 1
ATOM 697 N N . VAL A 1 87 ? -21.248 22.215 16.878 1.00 42.39 89 VAL A N 1
ATOM 698 C CA . VAL A 1 87 ? -20.284 21.310 17.494 1.00 38.70 89 VAL A CA 1
ATOM 699 C C . VAL A 1 87 ? -20.928 20.447 18.573 1.00 42.56 89 VAL A C 1
ATOM 700 O O . VAL A 1 87 ? -21.760 20.919 19.347 1.00 47.38 89 VAL A O 1
ATOM 704 N N . THR A 1 88 ? -20.538 19.179 18.618 1.00 43.02 90 THR A N 1
ATOM 705 C CA . THR A 1 88 ? -21.066 18.247 19.604 1.00 37.85 90 THR A CA 1
ATOM 706 C C . THR A 1 88 ? -19.973 17.294 20.057 1.00 41.90 90 THR A C 1
ATOM 707 O O . THR A 1 88 ? -19.227 16.759 19.237 1.00 42.16 90 THR A O 1
ATOM 711 N N . VAL A 1 89 ? -19.877 17.090 21.366 1.00 40.57 91 VAL A N 1
ATOM 712 C CA . VAL A 1 89 ? -18.876 16.194 21.928 1.00 36.53 91 VAL A CA 1
ATOM 713 C C . VAL A 1 89 ? -19.533 15.033 22.661 1.00 36.95 91 VAL A C 1
ATOM 714 O O . VAL A 1 89 ? -20.485 15.222 23.419 1.00 40.19 91 VAL A O 1
ATOM 718 N N . LEU A 1 90 ? -19.019 13.831 22.430 1.00 31.99 92 LEU A N 1
ATOM 719 C CA . LEU A 1 90 ? -19.514 12.647 23.118 1.00 32.03 92 LEU A CA 1
ATOM 720 C C . LEU A 1 90 ? -18.520 11.504 22.990 1.00 30.22 92 LEU A C 1
ATOM 721 O O . LEU A 1 90 ? -17.807 11.402 21.995 1.00 34.33 92 LEU A O 1
ATOM 726 N N . SER A 1 91 ? -18.461 10.658 24.011 1.00 32.24 93 SER A N 1
ATOM 727 C CA . SER A 1 91 ? -17.568 9.508 23.994 1.00 32.46 93 SER A CA 1
ATOM 728 C C . SER A 1 91 ? -18.019 8.500 22.946 1.00 37.20 93 SER A C 1
ATOM 729 O O . SER A 1 91 ? -19.153 8.548 22.472 1.00 37.68 93 SER A O 1
ATOM 732 N N . ARG A 1 92 ? -17.124 7.587 22.589 1.00 36.37 94 ARG A N 1
ATOM 733 C CA . ARG A 1 92 ? -17.429 6.564 21.600 1.00 34.77 94 ARG A CA 1
ATOM 734 C C . ARG A 1 92 ? -18.144 5.390 22.257 1.00 35.92 94 ARG A C 1
ATOM 735 O O . ARG A 1 92 ? -18.939 4.699 21.623 1.00 45.44 94 ARG A O 1
ATOM 743 N N . SER A 1 93 ? -17.861 5.177 23.536 1.00 39.84 95 SER A N 1
ATOM 744 C CA . SER A 1 93 ? -18.469 4.089 24.290 1.00 41.99 95 SER A CA 1
ATOM 745 C C . SER A 1 93 ? -18.891 4.589 25.663 1.00 44.45 95 SER A C 1
ATOM 746 O O . SER A 1 93 ? -18.580 5.720 26.034 1.00 42.55 95 SER A O 1
ATOM 749 N N . PRO A 1 94 ? -19.617 3.751 26.420 1.00 51.53 96 PRO A N 1
ATOM 750 C CA . PRO A 1 94 ? -19.892 4.075 27.823 1.00 49.47 96 PRO A CA 1
ATOM 751 C C . PRO A 1 94 ? -18.584 4.306 28.570 1.00 46.45 96 PRO A C 1
ATOM 752 O O . PRO A 1 94 ? -17.651 3.516 28.422 1.00 45.31 96 PRO A O 1
ATOM 756 N N . VAL A 1 95 ? -18.518 5.373 29.359 1.00 45.78 97 VAL A N 1
ATOM 757 C CA . VAL A 1 95 ? -17.267 5.782 29.991 1.00 41.28 97 VAL A CA 1
ATOM 758 C C . VAL A 1 95 ? -17.053 5.172 31.376 1.00 42.20 97 VAL A C 1
ATOM 759 O O . VAL A 1 95 ? -17.876 5.343 32.276 1.00 42.09 97 VAL A O 1
ATOM 763 N N . ASN A 1 96 ? -15.937 4.466 31.535 1.00 42.56 98 ASN A N 1
ATOM 764 C CA . ASN A 1 96 ? -15.557 3.885 32.819 1.00 42.50 98 ASN A CA 1
ATOM 765 C C . ASN A 1 96 ? -14.200 4.401 33.291 1.00 47.40 98 ASN A C 1
ATOM 766 O O . ASN A 1 96 ? -13.219 4.360 32.545 1.00 42.40 98 ASN A O 1
ATOM 771 N N . LEU A 1 97 ? -14.147 4.882 34.531 1.00 42.42 99 LEU A N 1
ATOM 772 C CA . LEU A 1 97 ? -12.900 5.382 35.099 1.00 38.71 99 LEU A CA 1
ATOM 773 C C . LEU A 1 97 ? -11.784 4.357 34.935 1.00 45.54 99 LEU A C 1
ATOM 774 O O . LEU A 1 97 ? -11.954 3.185 35.269 1.00 41.56 99 LEU A O 1
ATOM 779 N N . GLY A 1 98 ? -10.647 4.805 34.409 1.00 43.24 100 GLY A N 1
ATOM 780 C CA . GLY A 1 98 ? -9.483 3.952 34.262 1.00 41.11 100 GLY A CA 1
ATOM 781 C C . GLY A 1 98 ? -9.502 3.102 33.007 1.00 43.51 100 GLY A C 1
ATOM 782 O O . GLY A 1 98 ? -8.494 2.494 32.648 1.00 40.67 100 GLY A O 1
ATOM 783 N N . GLU A 1 99 ? -10.651 3.062 32.337 1.00 45.47 101 GLU A N 1
ATOM 784 C CA . GLU A 1 99 ? -10.808 2.274 31.116 1.00 43.22 101 GLU A CA 1
ATOM 785 C C . GLU A 1 99 ? -10.665 3.140 29.865 1.00 36.66 101 GLU A C 1
ATOM 786 O O . GLU A 1 99 ? -11.488 4.019 29.618 1.00 39.95 101 GLU A O 1
ATOM 792 N N . PRO A 1 100 ? -9.621 2.884 29.066 1.00 39.25 102 PRO A N 1
ATOM 793 C CA . PRO A 1 100 ? -9.351 3.669 27.856 1.00 36.67 102 PRO A CA 1
ATOM 794 C C . PRO A 1 100 ? -10.604 3.874 27.009 1.00 40.57 102 PRO A C 1
ATOM 795 O O . PRO A 1 100 ? -11.343 2.920 26.755 1.00 35.61 102 PRO A O 1
ATOM 799 N N . ASN A 1 101 ? -10.834 5.110 26.578 1.00 40.55 103 ASN A N 1
ATOM 800 C CA . ASN A 1 101 ? -11.974 5.426 25.727 1.00 34.96 103 ASN A CA 1
ATOM 801 C C . ASN A 1 101 ? -11.589 6.436 24.649 1.00 36.71 103 ASN A C 1
ATOM 802 O O . ASN A 1 101 ? -10.404 6.696 24.429 1.00 38.04 103 ASN A O 1
ATOM 807 N N . ILE A 1 102 ? -12.590 7.000 23.981 1.00 36.24 104 ILE A N 1
ATOM 808 C CA . ILE A 1 102 ? -12.361 7.953 22.898 1.00 31.14 104 ILE A CA 1
ATOM 809 C C . ILE A 1 102 ? -13.415 9.057 22.876 1.00 32.75 104 ILE A C 1
ATOM 810 O O . ILE A 1 102 ? -14.613 8.783 22.921 1.00 34.08 104 ILE A O 1
ATOM 815 N N . LEU A 1 103 ? -12.964 10.306 22.812 1.00 32.69 105 LEU A N 1
ATOM 816 C CA . LEU A 1 103 ? -13.877 11.434 22.682 1.00 30.68 105 LEU A CA 1
ATOM 817 C C . LEU A 1 103 ? -14.046 11.800 21.219 1.00 32.92 105 LEU A C 1
ATOM 818 O O . LEU A 1 103 ? -13.076 11.828 20.462 1.00 32.84 105 LEU A O 1
ATOM 823 N N . ILE A 1 104 ? -15.284 12.074 20.825 1.00 33.73 106 ILE A N 1
ATOM 824 C CA . ILE A 1 104 ? -15.584 12.434 19.448 1.00 28.06 106 ILE A CA 1
ATOM 825 C C . ILE A 1 104 ? -16.098 13.862 19.369 1.00 32.73 106 ILE A C 1
ATOM 826 O O . ILE A 1 104 ? -17.116 14.199 19.974 1.00 38.69 106 ILE A O 1
ATOM 831 N N . CYS A 1 105 ? -15.385 14.705 18.632 1.00 33.59 107 CYS A N 1
ATOM 832 C CA . CYS A 1 105 ? -15.861 16.051 18.356 1.00 34.46 107 CYS A CA 1
ATOM 833 C C . CYS A 1 105 ? -16.514 16.077 16.982 1.00 35.33 107 CYS A C 1
ATOM 834 O O . CYS A 1 105 ? -15.855 15.861 15.964 1.00 32.79 107 CYS A O 1
ATOM 837 N N . PHE A 1 106 ? -17.815 16.336 16.959 1.00 37.69 108 PHE A N 1
ATOM 838 C CA . PHE A 1 106 ? -18.573 16.320 15.715 1.00 34.64 108 PHE A CA 1
ATOM 839 C C . PHE A 1 106 ? -18.917 17.728 15.239 1.00 37.69 108 PHE A C 1
ATOM 840 O O . PHE A 1 106 ? -19.723 18.427 15.855 1.00 36.63 108 PHE A O 1
ATOM 848 N N . ILE A 1 107 ? -18.291 18.134 14.139 1.00 36.32 109 ILE A N 1
ATOM 849 C CA . ILE A 1 107 ? -18.537 19.434 13.531 1.00 32.94 109 ILE A CA 1
ATOM 850 C C . ILE A 1 107 ? -19.408 19.240 12.295 1.00 34.50 109 ILE A C 1
ATOM 851 O O . ILE A 1 107 ? -19.009 18.554 11.356 1.00 39.40 109 ILE A O 1
ATOM 856 N N . ASP A 1 108 ? -20.594 19.842 12.291 1.00 35.06 110 ASP A N 1
ATOM 857 C CA . ASP A 1 108 ? -21.567 19.566 11.239 1.00 33.59 110 ASP A CA 1
ATOM 858 C C . ASP A 1 108 ? -22.252 20.813 10.681 1.00 34.60 110 ASP A C 1
ATOM 859 O O . ASP A 1 108 ? -22.216 21.884 11.286 1.00 33.29 110 ASP A O 1
ATOM 864 N N . LYS A 1 109 ? -22.869 20.650 9.513 1.00 36.70 111 LYS A N 1
ATOM 865 C CA . LYS A 1 109 ? -23.659 21.698 8.871 1.00 36.93 111 LYS A CA 1
ATOM 866 C C . LYS A 1 109 ? -22.917 23.021 8.749 1.00 34.06 111 LYS A C 1
ATOM 867 O O . LYS A 1 109 ? -23.398 24.047 9.221 1.00 36.25 111 LYS A O 1
ATOM 873 N N . PHE A 1 110 ? -21.755 23.003 8.105 1.00 34.01 112 PHE A N 1
ATOM 874 C CA . PHE A 1 110 ? -20.972 24.225 7.949 1.00 31.62 112 PHE A CA 1
ATOM 875 C C . PHE A 1 110 ? -20.329 24.347 6.572 1.00 38.34 112 PHE A C 1
ATOM 876 O O . PHE A 1 110 ? -20.181 23.362 5.850 1.00 37.25 112 PHE A O 1
ATOM 884 N N . SER A 1 111 ? -19.945 25.572 6.228 1.00 38.35 113 SER A N 1
ATOM 885 C CA . SER A 1 111 ? -19.241 25.865 4.988 1.00 36.20 113 SER A CA 1
ATOM 886 C C . SER A 1 111 ? -18.824 27.336 4.998 1.00 40.67 113 SER A C 1
ATOM 887 O O . SER A 1 111 ? -19.531 28.180 5.549 1.00 45.02 113 SER A O 1
ATOM 890 N N . PRO A 1 112 ? -17.673 27.655 4.390 1.00 38.63 114 PRO A N 1
ATOM 891 C CA . PRO A 1 112 ? -16.814 26.777 3.585 1.00 39.46 114 PRO A CA 1
ATOM 892 C C . PRO A 1 112 ? -16.127 25.669 4.384 1.00 34.10 114 PRO A C 1
ATOM 893 O O . PRO A 1 112 ? -16.085 25.736 5.611 1.00 31.50 114 PRO A O 1
ATOM 897 N N . PRO A 1 113 ? -15.588 24.657 3.685 1.00 36.23 115 PRO A N 1
ATOM 898 C CA . PRO A 1 113 ? -14.904 23.530 4.327 1.00 34.25 115 PRO A CA 1
ATOM 899 C C . PRO A 1 113 ? -13.498 23.894 4.795 1.00 36.19 115 PRO A C 1
ATOM 900 O O . PRO A 1 113 ? -12.512 23.398 4.246 1.00 31.72 115 PRO A O 1
ATOM 904 N N . VAL A 1 114 ? -13.414 24.759 5.799 1.00 35.98 116 VAL A N 1
ATOM 905 C CA . VAL A 1 114 ? -12.134 25.092 6.409 1.00 36.55 116 VAL A CA 1
ATOM 906 C C . VAL A 1 114 ? -12.320 25.540 7.859 1.00 41.00 116 VAL A C 1
ATOM 907 O O . VAL A 1 114 ? -12.963 26.554 8.133 1.00 43.46 116 VAL A O 1
ATOM 911 N N . VAL A 1 115 ? -11.761 24.765 8.784 1.00 39.90 117 VAL A N 1
ATOM 912 C CA . VAL A 1 115 ? -11.873 25.054 10.208 1.00 38.83 117 VAL A CA 1
ATOM 913 C C . VAL A 1 115 ? -10.590 24.676 10.930 1.00 39.02 117 VAL A C 1
ATOM 914 O O . VAL A 1 115 ? -9.871 23.774 10.500 1.00 39.77 117 VAL A O 1
ATOM 918 N N . ASN A 1 116 ? -10.302 25.371 12.025 1.00 40.91 118 ASN A N 1
ATOM 919 C CA . ASN A 1 116 ? -9.247 24.940 12.932 1.00 47.50 118 ASN A CA 1
ATOM 920 C C . ASN A 1 116 ? -9.871 24.333 14.182 1.00 40.04 118 ASN A C 1
ATOM 921 O O . ASN A 1 116 ? -10.738 24.939 14.809 1.00 37.07 118 ASN A O 1
ATOM 926 N N . VAL A 1 117 ? -9.440 23.127 14.530 1.00 40.85 119 VAL A N 1
ATOM 927 C CA . VAL A 1 117 ? -9.960 22.450 15.709 1.00 41.43 119 VAL A CA 1
ATOM 928 C C . VAL A 1 117 ? -8.846 22.212 16.719 1.00 43.00 119 VAL A C 1
ATOM 929 O O . VAL A 1 117 ? -7.725 21.853 16.355 1.00 44.94 119 VAL A O 1
ATOM 933 N N . THR A 1 118 ? -9.161 22.422 17.991 1.00 39.25 120 THR A N 1
ATOM 934 C CA . THR A 1 118 ? -8.192 22.217 19.055 1.00 41.54 120 THR A CA 1
ATOM 935 C C . THR A 1 118 ? -8.810 21.434 20.207 1.00 43.28 120 THR A C 1
ATOM 936 O O . THR A 1 118 ? -9.838 21.826 20.758 1.00 42.48 120 THR A O 1
ATOM 940 N N . TRP A 1 119 ? -8.185 20.316 20.558 1.00 35.51 121 TRP A N 1
ATOM 941 C CA . TRP A 1 119 ? -8.590 19.574 21.740 1.00 38.11 121 TRP A CA 1
ATOM 942 C C . TRP A 1 119 ? -7.950 20.203 22.969 1.00 39.77 121 TRP A C 1
ATOM 943 O O . TRP A 1 119 ? -6.778 20.580 22.944 1.00 35.39 121 TRP A O 1
ATOM 954 N N . LEU A 1 120 ? -8.724 20.321 24.040 1.00 44.34 122 LEU A N 1
ATOM 955 C CA . LEU A 1 120 ? -8.216 20.885 25.284 1.00 44.08 122 LEU A CA 1
ATOM 956 C C . LEU A 1 120 ? -8.433 19.935 26.449 1.00 40.94 122 LEU A C 1
ATOM 957 O O . LEU A 1 120 ? -9.556 19.504 26.712 1.00 39.26 122 LEU A O 1
ATOM 962 N N . ARG A 1 121 ? -7.348 19.600 27.137 1.00 43.33 123 ARG A N 1
ATOM 963 C CA . ARG A 1 121 ? -7.442 18.890 28.402 1.00 41.10 123 ARG A CA 1
ATOM 964 C C . ARG A 1 121 ? -7.071 19.847 29.521 1.00 40.05 123 ARG A C 1
ATOM 965 O O . ARG A 1 121 ? -5.927 20.295 29.611 1.00 41.01 123 ARG A O 1
ATOM 973 N N . ASN A 1 122 ? -8.046 20.176 30.361 1.00 44.45 124 ASN A N 1
ATOM 974 C CA . ASN A 1 122 ? -7.813 21.094 31.467 1.00 44.16 124 ASN A CA 1
ATOM 975 C C . ASN A 1 122 ? -7.262 22.430 30.977 1.00 46.81 124 ASN A C 1
ATOM 976 O O . ASN A 1 122 ? -6.353 23.000 31.582 1.00 43.63 124 ASN A O 1
ATOM 981 N N . GLY A 1 123 ? -7.814 22.913 29.867 1.00 44.21 125 GLY A N 1
ATOM 982 C CA . GLY A 1 123 ? -7.440 24.204 29.319 1.00 40.08 125 GLY A CA 1
ATOM 983 C C . GLY A 1 123 ? -6.197 24.172 28.449 1.00 44.40 125 GLY A C 1
ATOM 984 O O . GLY A 1 123 ? -5.863 25.160 27.793 1.00 45.22 125 GLY A O 1
ATOM 985 N N . ARG A 1 124 ? -5.505 23.039 28.438 1.00 39.86 126 ARG A N 1
ATOM 986 C CA . ARG A 1 124 ? -4.287 22.912 27.646 1.00 40.60 126 ARG A CA 1
ATOM 987 C C . ARG A 1 124 ? -4.496 22.094 26.370 1.00 43.97 126 ARG A C 1
ATOM 988 O O . ARG A 1 124 ? -5.027 20.983 26.413 1.00 40.42 126 ARG A O 1
ATOM 996 N N . PRO A 1 125 ? -4.078 22.652 25.224 1.00 41.66 127 PRO A N 1
ATOM 997 C CA . PRO A 1 125 ? -4.162 21.970 23.930 1.00 38.07 127 PRO A CA 1
ATOM 998 C C . PRO A 1 125 ? -3.529 20.583 23.973 1.00 39.41 127 PRO A C 1
ATOM 999 O O . PRO A 1 125 ? -2.563 20.364 24.704 1.00 34.57 127 PRO A O 1
ATOM 1003 N N . VAL A 1 126 ? -4.078 19.661 23.190 1.00 36.96 128 VAL A N 1
ATOM 1004 C CA . VAL A 1 126 ? -3.610 18.282 23.171 1.00 35.74 128 VAL A CA 1
ATOM 1005 C C . VAL A 1 126 ? -3.138 17.901 21.774 1.00 44.57 128 VAL A C 1
ATOM 1006 O O . VAL A 1 126 ? -3.869 18.068 20.796 1.00 45.50 128 VAL A O 1
ATOM 1010 N N . THR A 1 127 ? -1.916 17.386 21.682 1.00 43.71 129 THR A N 1
ATOM 1011 C CA . THR A 1 127 ? -1.348 17.009 20.393 1.00 38.15 129 THR A CA 1
ATOM 1012 C C . THR A 1 127 ? -1.038 15.519 20.339 1.00 39.35 129 THR A C 1
ATOM 1013 O O . THR A 1 127 ? -0.503 15.022 19.349 1.00 43.91 129 THR A O 1
ATOM 1017 N N . GLU A 1 128 ? -1.378 14.809 21.409 1.00 41.06 130 GLU A N 1
ATOM 1018 C CA . GLU A 1 128 ? -1.118 13.379 21.487 1.00 38.90 130 GLU A CA 1
ATOM 1019 C C . GLU A 1 128 ? -2.413 12.584 21.475 1.00 40.72 130 GLU A C 1
ATOM 1020 O O . GLU A 1 128 ? -3.340 12.877 22.230 1.00 40.60 130 GLU A O 1
ATOM 1026 N N . GLY A 1 129 ? -2.467 11.574 20.614 1.00 42.84 131 GLY A N 1
ATOM 1027 C CA . GLY A 1 129 ? -3.637 10.725 20.507 1.00 43.40 131 GLY A CA 1
ATOM 1028 C C . GLY A 1 129 ? -4.822 11.439 19.890 1.00 40.05 131 GLY A C 1
ATOM 1029 O O . GLY A 1 129 ? -5.973 11.124 20.191 1.00 41.89 131 GLY A O 1
ATOM 1030 N N . VAL A 1 130 ? -4.539 12.408 19.025 1.00 42.50 132 VAL A N 1
ATOM 1031 C CA . VAL A 1 130 ? -5.593 13.144 18.337 1.00 39.47 132 VAL A CA 1
ATOM 1032 C C . VAL A 1 130 ? -5.670 12.765 16.862 1.00 36.39 132 VAL A C 1
ATOM 1033 O O . VAL A 1 130 ? -4.661 12.762 16.157 1.00 37.78 132 VAL A O 1
ATOM 1037 N N . SER A 1 131 ? -6.874 12.433 16.410 1.00 41.23 133 SER A N 1
ATOM 1038 C CA . SER A 1 131 ? -7.120 12.129 15.007 1.00 32.64 133 SER A CA 1
ATOM 1039 C C . SER A 1 131 ? -8.133 13.106 14.444 1.00 32.22 133 SER A C 1
ATOM 1040 O O . SER A 1 131 ? -8.802 13.822 15.187 1.00 36.58 133 SER A O 1
ATOM 1043 N N . GLU A 1 132 ? -8.252 13.126 13.125 1.00 32.46 134 GLU A N 1
ATOM 1044 C CA . GLU A 1 132 ? -9.251 13.955 12.477 1.00 36.17 134 GLU A CA 1
ATOM 1045 C C . GLU A 1 132 ? -9.635 13.329 11.149 1.00 37.06 134 GLU A C 1
ATOM 1046 O O . GLU A 1 132 ? -8.968 12.418 10.662 1.00 35.13 134 GLU A O 1
ATOM 1052 N N . THR A 1 133 ? -10.720 13.821 10.569 1.00 33.75 135 THR A N 1
ATOM 1053 C CA . THR A 1 133 ? -11.164 13.354 9.272 1.00 34.95 135 THR A CA 1
ATOM 1054 C C . THR A 1 133 ? -11.116 14.530 8.312 1.00 33.46 135 THR A C 1
ATOM 1055 O O . THR A 1 133 ? -11.025 15.679 8.743 1.00 38.64 135 THR A O 1
ATOM 1059 N N . VAL A 1 134 ? -11.158 14.250 7.014 1.00 26.06 136 VAL A N 1
ATOM 1060 C CA . VAL A 1 134 ? -11.295 15.312 6.027 1.00 31.80 136 VAL A CA 1
ATOM 1061 C C . VAL A 1 134 ? -12.736 15.798 6.046 1.00 29.91 136 VAL A C 1
ATOM 1062 O O . VAL A 1 134 ? -13.575 15.246 6.756 1.00 33.13 136 VAL A O 1
ATOM 1066 N N . PHE A 1 135 ? -13.024 16.834 5.271 1.00 28.57 137 PHE A N 1
ATOM 1067 C CA . PHE A 1 135 ? -14.371 17.379 5.236 1.00 29.02 137 PHE A CA 1
ATOM 1068 C C . PHE A 1 135 ? -15.291 16.437 4.481 1.00 31.22 137 PHE A C 1
ATOM 1069 O O . PHE A 1 135 ? -15.108 16.197 3.290 1.00 30.86 137 PHE A O 1
ATOM 1077 N N . LEU A 1 136 ? -16.271 15.893 5.193 1.00 33.50 138 LEU A N 1
ATOM 1078 C CA . LEU A 1 136 ? -17.187 14.915 4.626 1.00 29.11 138 LEU A CA 1
ATOM 1079 C C . LEU A 1 136 ? -18.424 15.598 4.062 1.00 31.09 138 LEU A C 1
ATOM 1080 O O . LEU A 1 136 ? -18.857 16.628 4.576 1.00 34.68 138 LEU A O 1
ATOM 1085 N N . PRO A 1 137 ? -18.994 15.025 2.995 1.00 30.17 139 PRO A N 1
ATOM 1086 C CA . PRO A 1 137 ? -20.182 15.584 2.347 1.00 31.36 139 PRO A CA 1
ATOM 1087 C C . PRO A 1 137 ? -21.465 15.166 3.049 1.00 33.57 139 PRO A C 1
ATOM 1088 O O . PRO A 1 137 ? -21.529 14.088 3.639 1.00 38.93 139 PRO A O 1
ATOM 1092 N N . ARG A 1 138 ? -22.476 16.024 2.980 1.00 33.05 140 ARG A N 1
ATOM 1093 C CA . ARG A 1 138 ? -23.803 15.700 3.479 1.00 36.49 140 ARG A CA 1
ATOM 1094 C C . ARG A 1 138 ? -24.740 15.619 2.283 1.00 37.28 140 ARG A C 1
ATOM 1095 O O . ARG A 1 138 ? -24.308 15.789 1.145 1.00 35.52 140 ARG A O 1
ATOM 1103 N N . ASP A 1 139 ? -26.019 15.371 2.537 1.00 38.26 141 ASP A N 1
ATOM 1104 C CA . ASP A 1 139 ? -27.000 15.329 1.466 1.00 35.70 141 ASP A CA 1
ATOM 1105 C C . ASP A 1 139 ? -27.038 16.707 0.835 1.00 38.03 141 ASP A C 1
ATOM 1106 O O . ASP A 1 139 ? -27.128 16.856 -0.380 1.00 38.45 141 ASP A O 1
ATOM 1111 N N . ASP A 1 140 ? -26.964 17.714 1.692 1.00 35.28 142 ASP A N 1
ATOM 1112 C CA . ASP A 1 140 ? -26.980 19.108 1.282 1.00 34.82 142 ASP A CA 1
ATOM 1113 C C . ASP A 1 140 ? -25.595 19.615 0.904 1.00 35.35 142 ASP A C 1
ATOM 1114 O O . ASP A 1 140 ? -24.636 18.855 0.811 1.00 35.14 142 ASP A O 1
ATOM 1119 N N . HIS A 1 141 ? -25.525 20.915 0.660 1.00 34.34 143 HIS A N 1
ATOM 1120 C CA . HIS A 1 141 ? -24.303 21.609 0.281 1.00 34.25 143 HIS A CA 1
ATOM 1121 C C . HIS A 1 141 ? -23.282 21.760 1.410 1.00 38.56 143 HIS A C 1
ATOM 1122 O O . HIS A 1 141 ? -22.150 22.165 1.165 1.00 36.55 143 HIS A O 1
ATOM 1129 N N . LEU A 1 142 ? -23.689 21.493 2.647 1.00 36.09 144 LEU A N 1
ATOM 1130 C CA . LEU A 1 142 ? -22.840 21.796 3.791 1.00 38.07 144 LEU A CA 1
ATOM 1131 C C . LEU A 1 142 ? -21.922 20.630 4.124 1.00 36.84 144 LEU A C 1
ATOM 1132 O O . LEU A 1 142 ? -22.093 19.529 3.604 1.00 37.79 144 LEU A O 1
ATOM 1137 N N . PHE A 1 143 ? -20.953 20.872 4.998 1.00 35.30 145 PHE A N 1
ATOM 1138 C CA . PHE A 1 143 ? -19.953 19.856 5.293 1.00 30.34 145 PHE A CA 1
ATOM 1139 C C . PHE A 1 143 ? -20.027 19.299 6.709 1.00 36.35 145 PHE A C 1
ATOM 1140 O O . PHE A 1 143 ? -20.763 19.796 7.562 1.00 38.60 145 PHE A O 1
ATOM 1148 N N . ARG A 1 144 ? -19.241 18.255 6.934 1.00 34.75 146 ARG A N 1
ATOM 1149 C CA . ARG A 1 144 ? -19.269 17.490 8.162 1.00 27.74 146 ARG A CA 1
ATOM 1150 C C . ARG A 1 144 ? -17.824 17.117 8.448 1.00 35.77 146 ARG A C 1
ATOM 1151 O O . ARG A 1 144 ? -16.998 17.089 7.532 1.00 34.39 146 ARG A O 1
ATOM 1159 N N . LYS A 1 145 ? -17.505 16.835 9.705 1.00 34.15 147 LYS A N 1
ATOM 1160 C CA . LYS A 1 145 ? -16.126 16.531 10.065 1.00 30.32 147 LYS A CA 1
ATOM 1161 C C . LYS A 1 145 ? -16.046 15.936 11.467 1.00 34.04 147 LYS A C 1
ATOM 1162 O O . LYS A 1 145 ? -16.810 16.311 12.354 1.00 38.53 147 LYS A O 1
ATOM 1168 N N . PHE A 1 146 ? -15.118 15.005 11.657 1.00 30.95 148 PHE A N 1
ATOM 1169 C CA . PHE A 1 146 ? -14.937 14.350 12.943 1.00 29.39 148 PHE A CA 1
ATOM 1170 C C . PHE A 1 146 ? -13.522 14.554 13.466 1.00 31.76 148 PHE A C 1
ATOM 1171 O O . PHE A 1 146 ? -12.557 14.501 12.706 1.00 32.72 148 PHE A O 1
ATOM 1179 N N . HIS A 1 147 ? -13.409 14.791 14.768 1.00 32.43 149 HIS A N 1
ATOM 1180 C CA . HIS A 1 147 ? -12.115 14.815 15.440 1.00 34.48 149 HIS A CA 1
ATOM 1181 C C . HIS A 1 147 ? -12.152 13.855 16.622 1.00 31.87 149 HIS A C 1
ATOM 1182 O O . HIS A 1 147 ? -13.172 13.733 17.297 1.00 34.65 149 HIS A O 1
ATOM 1189 N N . TYR A 1 148 ? -11.043 13.168 16.870 1.00 29.86 150 TYR A N 1
ATOM 1190 C CA . TYR A 1 148 ? -11.022 12.132 17.893 1.00 34.92 150 TYR A CA 1
ATOM 1191 C C . TYR A 1 148 ? -9.922 12.346 18.927 1.00 34.25 150 TYR A C 1
ATOM 1192 O O . TYR A 1 148 ? -8.792 12.690 18.583 1.00 40.32 150 TYR A O 1
ATOM 1201 N N . LEU A 1 149 ? -10.261 12.136 20.194 1.00 36.24 151 LEU A N 1
ATOM 1202 C CA . LEU A 1 149 ? -9.299 12.271 21.283 1.00 37.50 151 LEU A CA 1
ATOM 1203 C C . LEU A 1 149 ? -9.217 10.983 22.097 1.00 34.56 151 LEU A C 1
ATOM 1204 O O . LEU A 1 149 ? -10.198 10.559 22.705 1.00 37.89 151 LEU A O 1
ATOM 1209 N N . THR A 1 150 ? -8.044 10.361 22.088 1.00 36.50 152 THR A N 1
ATOM 1210 C CA . THR A 1 150 ? -7.773 9.196 22.921 1.00 38.39 152 THR A CA 1
ATOM 1211 C C . THR A 1 150 ? -7.551 9.639 24.364 1.00 40.14 152 THR A C 1
ATOM 1212 O O . THR A 1 150 ? -6.793 10.575 24.615 1.00 48.25 152 THR A O 1
ATOM 1216 N N . PHE A 1 151 ? -8.206 8.979 25.316 1.00 36.02 153 PHE A N 1
ATOM 1217 C CA . PHE A 1 151 ? -8.070 9.390 26.713 1.00 42.86 153 PHE A CA 1
ATOM 1218 C C . PHE A 1 151 ? -8.273 8.276 27.745 1.00 41.44 153 PHE A C 1
ATOM 1219 O O . PHE A 1 151 ? -8.699 7.167 27.417 1.00 36.95 153 PHE A O 1
ATOM 1227 N N . LEU A 1 152 ? -7.949 8.598 28.996 1.00 44.59 154 LEU A N 1
ATOM 1228 C CA . LEU A 1 152 ? -8.158 7.708 30.133 1.00 39.69 154 LEU A CA 1
ATOM 1229 C C . LEU A 1 152 ? -9.057 8.398 31.144 1.00 35.90 154 LEU A C 1
ATOM 1230 O O . LEU A 1 152 ? -8.618 9.313 31.840 1.00 34.32 154 LEU A O 1
ATOM 1235 N N . PRO A 1 153 ? -10.318 7.958 31.233 1.00 39.23 155 PRO A N 1
ATOM 1236 C CA . PRO A 1 153 ? -11.324 8.614 32.075 1.00 39.90 155 PRO A CA 1
ATOM 1237 C C . PRO A 1 153 ? -10.888 8.754 33.533 1.00 42.15 155 PRO A C 1
ATOM 1238 O O . PRO A 1 153 ? -10.625 7.759 34.208 1.00 37.82 155 PRO A O 1
ATOM 1242 N N . SER A 1 154 ? -10.806 9.994 33.999 1.00 38.41 156 SER A N 1
ATOM 1243 C CA . SER A 1 154 ? -10.594 10.275 35.409 1.00 40.42 156 SER A CA 1
ATOM 1244 C C . SER A 1 154 ? -11.528 11.405 35.810 1.00 45.59 156 SER A C 1
ATOM 1245 O O . SER A 1 154 ? -12.043 12.122 34.953 1.00 44.70 156 SER A O 1
ATOM 1248 N N . THR A 1 155 ? -11.749 11.557 37.109 1.00 48.29 157 THR A N 1
ATOM 1249 C CA . THR A 1 155 ? -12.661 12.578 37.608 1.00 49.92 157 THR A CA 1
ATOM 1250 C C . THR A 1 155 ? -11.974 13.940 37.684 1.00 51.45 157 THR A C 1
ATOM 1251 O O . THR A 1 155 ? -12.623 14.961 37.907 1.00 48.74 157 THR A O 1
ATOM 1255 N N . ASP A 1 156 ? -10.658 13.945 37.492 1.00 50.99 158 ASP A N 1
ATOM 1256 C CA . ASP A 1 156 ? -9.862 15.163 37.623 1.00 50.20 158 ASP A CA 1
ATOM 1257 C C . ASP A 1 156 ? -9.747 15.953 36.322 1.00 51.69 158 ASP A C 1
ATOM 1258 O O . ASP A 1 156 ? -9.639 17.178 36.340 1.00 55.79 158 ASP A O 1
ATOM 1263 N N . ASP A 1 157 ? -9.761 15.249 35.197 1.00 43.06 159 ASP A N 1
ATOM 1264 C CA . ASP A 1 157 ? -9.608 15.896 33.901 1.00 44.64 159 ASP A CA 1
ATOM 1265 C C . ASP A 1 157 ? -10.946 16.359 33.331 1.00 48.63 159 ASP A C 1
ATOM 1266 O O . ASP A 1 157 ? -11.961 15.674 33.461 1.00 51.12 159 ASP A O 1
ATOM 1271 N N . PHE A 1 158 ? -10.940 17.531 32.707 1.00 45.51 160 PHE A N 1
ATOM 1272 C CA . PHE A 1 158 ? -12.085 17.989 31.930 1.00 45.36 160 PHE A CA 1
ATOM 1273 C C . PHE A 1 158 ? -11.619 18.358 30.526 1.00 46.29 160 PHE A C 1
ATOM 1274 O O . PHE A 1 158 ? -10.481 18.792 30.335 1.00 43.44 160 PHE A O 1
ATOM 1282 N N . TYR A 1 159 ? -12.495 18.174 29.543 1.00 44.33 161 TYR A N 1
ATOM 1283 C CA . TYR A 1 159 ? -12.120 18.389 28.149 1.00 39.89 161 TYR A CA 1
ATOM 1284 C C . TYR A 1 159 ? -12.966 19.440 27.443 1.00 38.66 161 TYR A C 1
ATOM 1285 O O . TYR A 1 159 ? -14.118 19.687 27.805 1.00 42.22 161 TYR A O 1
ATOM 1294 N N . ASP A 1 160 ? -12.376 20.053 26.424 1.00 39.60 162 ASP A N 1
ATOM 1295 C CA . ASP A 1 160 ? -13.080 21.007 25.581 1.00 44.92 162 ASP A CA 1
ATOM 1296 C C . ASP A 1 160 ? -12.670 20.825 24.129 1.00 41.27 162 ASP A C 1
ATOM 1297 O O . ASP A 1 160 ? -11.506 20.555 23.828 1.00 40.20 162 ASP A O 1
ATOM 1302 N N . CYS A 1 161 ? -13.632 20.963 23.228 1.00 39.92 163 CYS A N 1
ATOM 1303 C CA . CYS A 1 161 ? -13.335 20.941 21.807 1.00 41.92 163 CYS A CA 1
ATOM 1304 C C . CYS A 1 161 ? -13.555 22.336 21.250 1.00 41.67 163 CYS A C 1
ATOM 1305 O O . CYS A 1 161 ? -14.689 22.799 21.154 1.00 42.09 163 CYS A O 1
ATOM 1308 N N . GLU A 1 162 ? -12.465 23.009 20.898 1.00 45.69 164 GLU A N 1
ATOM 1309 C CA . GLU A 1 162 ? -12.549 24.367 20.380 1.00 46.04 164 GLU A CA 1
ATOM 1310 C C . GLU A 1 162 ? -12.551 24.368 18.855 1.00 46.02 164 GLU A C 1
ATOM 1311 O O . GLU A 1 162 ? -11.664 23.793 18.222 1.00 44.73 164 GLU A O 1
ATOM 1317 N N . VAL A 1 163 ? -13.556 25.017 18.276 1.00 45.94 165 VAL A N 1
ATOM 1318 C CA . VAL A 1 163 ? -13.715 25.067 16.828 1.00 43.20 165 VAL A CA 1
ATOM 1319 C C . VAL A 1 163 ? -13.744 26.507 16.325 1.00 40.56 165 VAL A C 1
ATOM 1320 O O . VAL A 1 163 ? -14.556 27.312 16.774 1.00 43.50 165 VAL A O 1
ATOM 1324 N N . ASP A 1 164 ? -12.856 26.826 15.390 1.00 40.30 166 ASP A N 1
ATOM 1325 C CA . ASP A 1 164 ? -12.800 28.169 14.827 1.00 47.11 166 ASP A CA 1
ATOM 1326 C C . ASP A 1 164 ? -13.206 28.174 13.350 1.00 43.30 166 ASP A C 1
ATOM 1327 O O . ASP A 1 164 ? -12.674 27.412 12.542 1.00 40.78 166 ASP A O 1
ATOM 1332 N N . HIS A 1 165 ? -14.154 29.041 13.011 1.00 45.37 167 HIS A N 1
ATOM 1333 C CA . HIS A 1 165 ? -14.689 29.122 11.658 1.00 49.03 167 HIS A CA 1
ATOM 1334 C C . HIS A 1 165 ? -14.988 30.583 11.335 1.00 51.93 167 HIS A C 1
ATOM 1335 O O . HIS A 1 165 ? -15.105 31.405 12.242 1.00 52.11 167 HIS A O 1
ATOM 1342 N N . TRP A 1 166 ? -15.107 30.913 10.051 1.00 51.80 168 TRP A N 1
ATOM 1343 C CA . TRP A 1 166 ? -15.356 32.297 9.650 1.00 49.34 168 TRP A CA 1
ATOM 1344 C C . TRP A 1 166 ? -16.825 32.693 9.793 1.00 48.16 168 TRP A C 1
ATOM 1345 O O . TRP A 1 166 ? -17.181 33.862 9.643 1.00 49.98 168 TRP A O 1
ATOM 1356 N N . GLY A 1 167 ? -17.675 31.716 10.083 1.00 46.42 169 GLY A N 1
ATOM 1357 C CA . GLY A 1 167 ? -19.085 31.980 10.297 1.00 50.46 169 GLY A CA 1
ATOM 1358 C C . GLY A 1 167 ? -19.372 32.369 11.734 1.00 53.63 169 GLY A C 1
ATOM 1359 O O . GLY A 1 167 ? -20.405 32.969 12.032 1.00 53.19 169 GLY A O 1
ATOM 1360 N N . LEU A 1 168 ? -18.448 32.028 12.627 1.00 48.96 170 LEU A N 1
ATOM 1361 C CA . LEU A 1 168 ? -18.598 32.313 14.048 1.00 47.79 170 LEU A CA 1
ATOM 1362 C C . LEU A 1 168 ? -18.020 33.675 14.413 1.00 61.43 170 LEU A C 1
ATOM 1363 O O . LEU A 1 168 ? -17.108 34.171 13.748 1.00 61.41 170 LEU A O 1
ATOM 1368 N N . GLU A 1 169 ? -18.551 34.274 15.476 1.00 70.34 171 GLU A N 1
ATOM 1369 C CA . GLU A 1 169 ? -18.006 35.519 16.007 1.00 70.01 171 GLU A CA 1
ATOM 1370 C C . GLU A 1 169 ? -16.717 35.249 16.773 1.00 61.06 171 GLU A C 1
ATOM 1371 O O . GLU A 1 169 ? -15.760 36.020 16.696 1.00 54.64 171 GLU A O 1
ATOM 1377 N N . GLU A 1 170 ? -16.705 34.143 17.507 1.00 58.03 172 GLU A N 1
ATOM 1378 C CA . GLU A 1 170 ? -15.542 33.747 18.289 1.00 62.01 172 GLU A CA 1
ATOM 1379 C C . GLU A 1 170 ? -15.465 32.228 18.380 1.00 56.88 172 GLU A C 1
ATOM 1380 O O . GLU A 1 170 ? -16.486 31.546 18.281 1.00 48.95 172 GLU A O 1
ATOM 1386 N N . PRO A 1 171 ? -14.280 31.696 18.645 1.00 52.47 173 PRO A N 1
ATOM 1387 C CA . PRO A 1 171 ? -14.117 30.245 18.637 1.00 47.65 173 PRO A CA 1
ATOM 1388 C C . PRO A 1 171 ? -15.119 29.609 19.581 1.00 50.65 173 PRO A C 1
ATOM 1389 O O . PRO A 1 171 ? -15.335 30.091 20.690 1.00 57.46 173 PRO A O 1
ATOM 1393 N N . LEU A 1 172 ? -15.737 28.529 19.117 1.00 50.57 174 LEU A N 1
ATOM 1394 C CA . LEU A 1 172 ? -16.794 27.863 19.857 1.00 51.38 174 LEU A CA 1
ATOM 1395 C C . LEU A 1 172 ? -16.237 26.667 20.602 1.00 57.49 174 LEU A C 1
ATOM 1396 O O . LEU A 1 172 ? -15.553 25.827 20.023 1.00 55.44 174 LEU A O 1
ATOM 1401 N N . ARG A 1 173 ? -16.522 26.601 21.895 1.00 54.77 175 ARG A N 1
ATOM 1402 C CA . ARG A 1 173 ? -16.016 25.517 22.715 1.00 51.85 175 ARG A CA 1
ATOM 1403 C C . ARG A 1 173 ? -17.129 24.687 23.346 1.00 51.46 175 ARG A C 1
ATOM 1404 O O . ARG A 1 173 ? -17.987 25.210 24.052 1.00 54.94 175 ARG A O 1
ATOM 1412 N N . LYS A 1 174 ? -17.088 23.383 23.098 1.00 46.36 176 LYS A N 1
ATOM 1413 C CA . LYS A 1 174 ? -18.013 22.434 23.709 1.00 47.21 176 LYS A CA 1
ATOM 1414 C C . LYS A 1 174 ? -17.309 21.616 24.787 1.00 45.65 176 LYS A C 1
ATOM 1415 O O . LYS A 1 174 ? -16.218 21.088 24.569 1.00 44.58 176 LYS A O 1
ATOM 1421 N N . HIS A 1 175 ? -17.943 21.519 25.951 1.00 45.33 177 HIS A N 1
ATOM 1422 C CA . HIS A 1 175 ? -17.306 20.943 27.129 1.00 46.40 177 HIS A CA 1
ATOM 1423 C C . HIS A 1 175 ? -17.700 19.487 27.362 1.00 46.12 177 HIS A C 1
ATOM 1424 O O . HIS A 1 175 ? -18.745 19.033 26.897 1.00 40.13 177 HIS A O 1
ATOM 1431 N N . TRP A 1 176 ? -16.852 18.761 28.085 1.00 48.13 178 TRP A N 1
ATOM 1432 C CA . TRP A 1 176 ? -17.143 17.380 28.459 1.00 47.28 178 TRP A CA 1
ATOM 1433 C C . TRP A 1 176 ? -16.363 16.968 29.704 1.00 42.79 178 TRP A C 1
ATOM 1434 O O . TRP A 1 176 ? -15.142 17.106 29.758 1.00 39.79 178 TRP A O 1
ATOM 1445 N N . GLU A 1 177 ? -17.078 16.466 30.704 1.00 47.16 179 GLU A N 1
ATOM 1446 C CA . GLU A 1 177 ? -16.456 15.959 31.920 1.00 48.60 179 GLU A CA 1
ATOM 1447 C C . GLU A 1 177 ? -16.942 14.540 32.155 1.00 49.84 179 GLU A C 1
ATOM 1448 O O . GLU A 1 177 ? -17.760 14.032 31.391 1.00 51.68 179 GLU A O 1
ATOM 1454 N N . PHE A 1 178 ? -16.443 13.891 33.200 1.00 52.70 180 PHE A N 1
ATOM 1455 C CA . PHE A 1 178 ? -16.930 12.555 33.527 1.00 53.33 180 PHE A CA 1
ATOM 1456 C C . PHE A 1 178 ? -18.175 12.634 34.410 1.00 56.93 180 PHE A C 1
ATOM 1457 O O . PHE A 1 178 ? -18.936 11.671 34.513 1.00 56.30 180 PHE A O 1
ATOM 1465 N N . GLU A 1 179 ? -18.384 13.791 35.031 1.00 59.64 181 GLU A N 1
ATOM 1466 C CA . GLU A 1 179 ? -19.564 14.020 35.864 1.00 70.47 181 GLU A CA 1
ATOM 1467 C C . GLU A 1 179 ? -20.868 13.728 35.118 1.00 75.21 181 GLU A C 1
ATOM 1468 O O . GLU A 1 179 ? -21.236 14.434 34.177 1.00 65.40 181 GLU A O 1
ATOM 1474 N N . SER B 2 1 ? -19.046 38.975 6.114 1.00 72.29 3 SER B N 1
ATOM 1475 C CA . SER B 2 1 ? -17.746 38.755 6.737 1.00 75.09 3 SER B CA 1
ATOM 1476 C C . SER B 2 1 ? -16.653 38.559 5.690 1.00 73.05 3 SER B C 1
ATOM 1477 O O . SER B 2 1 ? -16.531 39.348 4.753 1.00 78.08 3 SER B O 1
ATOM 1480 N N . ARG B 2 2 ? -15.859 37.506 5.858 1.00 67.72 4 ARG B N 1
ATOM 1481 C CA . ARG B 2 2 ? -14.767 37.203 4.938 1.00 66.30 4 ARG B CA 1
ATOM 1482 C C . ARG B 2 2 ? -15.266 36.451 3.710 1.00 64.82 4 ARG B C 1
ATOM 1483 O O . ARG B 2 2 ? -15.899 35.402 3.833 1.00 64.25 4 ARG B O 1
ATOM 1491 N N . PRO B 2 3 ? -14.977 36.987 2.516 1.00 60.31 5 PRO B N 1
ATOM 1492 C CA . PRO B 2 3 ? -15.413 36.370 1.259 1.00 57.87 5 PRO B CA 1
ATOM 1493 C C . PRO B 2 3 ? -14.739 35.023 1.021 1.00 53.91 5 PRO B C 1
ATOM 1494 O O . PRO B 2 3 ? -13.601 34.811 1.439 1.00 51.95 5 PRO B O 1
ATOM 1498 N N . TRP B 2 4 ? -15.451 34.121 0.355 1.00 49.97 6 TRP B N 1
ATOM 1499 C CA . TRP B 2 4 ? -14.910 32.812 0.023 1.00 50.05 6 TRP B CA 1
ATOM 1500 C C . TRP B 2 4 ? -15.525 32.298 -1.272 1.00 48.50 6 TRP B C 1
ATOM 1501 O O . TRP B 2 4 ? -16.632 32.690 -1.643 1.00 48.13 6 TRP B O 1
ATOM 1512 N N . PHE B 2 5 ? -14.803 31.422 -1.960 1.00 44.42 7 PHE B N 1
ATOM 1513 C CA . PHE B 2 5 ? -15.239 30.942 -3.263 1.00 45.02 7 PHE B CA 1
ATOM 1514 C C . PHE B 2 5 ? -14.984 29.446 -3.405 1.00 40.04 7 PHE B C 1
ATOM 1515 O O . PHE B 2 5 ? -13.838 29.000 -3.448 1.00 40.73 7 PHE B O 1
ATOM 1523 N N . LEU B 2 6 ? -16.063 28.676 -3.479 1.00 36.84 8 LEU B N 1
ATOM 1524 C CA . LEU 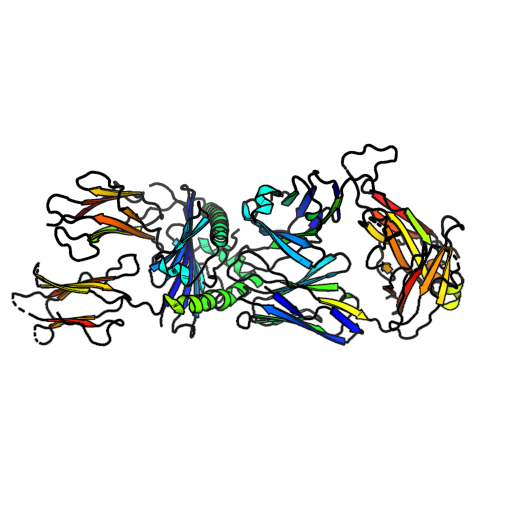B 2 6 ? -15.960 27.225 -3.489 1.00 32.80 8 LEU B CA 1
ATOM 1525 C C . LEU B 2 6 ? -16.500 26.592 -4.768 1.00 35.46 8 LEU B C 1
ATOM 1526 O O . LEU B 2 6 ? -17.677 26.738 -5.098 1.00 35.06 8 LEU B O 1
ATOM 1531 N N . GLU B 2 7 ? -15.630 25.894 -5.487 1.00 29.07 9 GLU B N 1
ATOM 1532 C CA . GLU B 2 7 ? -16.066 25.032 -6.574 1.00 31.95 9 GLU B CA 1
ATOM 1533 C C . GLU B 2 7 ? -16.199 23.621 -6.015 1.00 31.60 9 GLU B C 1
ATOM 1534 O O . GLU B 2 7 ? -15.206 22.984 -5.674 1.00 31.70 9 GLU B O 1
ATOM 1540 N N . TYR B 2 8 ? -17.432 23.141 -5.919 1.00 29.21 10 TYR B N 1
ATOM 1541 C CA . TYR B 2 8 ? -17.719 21.912 -5.192 1.00 31.59 10 TYR B CA 1
ATOM 1542 C C . TYR B 2 8 ? -18.566 20.974 -6.040 1.00 32.13 10 TYR B C 1
ATOM 1543 O O . TYR B 2 8 ? -19.633 21.355 -6.516 1.00 35.01 10 TYR B O 1
ATOM 1552 N N . CYS B 2 9 ? -18.085 19.749 -6.230 1.00 24.59 11 CYS B N 1
ATOM 1553 C CA . CYS B 2 9 ? -18.772 18.784 -7.085 1.00 26.26 11 CYS B CA 1
ATOM 1554 C C . CYS B 2 9 ? -18.964 17.425 -6.420 1.00 27.50 11 CYS B C 1
ATOM 1555 O O . CYS B 2 9 ? -18.046 16.888 -5.801 1.00 32.51 11 CYS B O 1
ATOM 1558 N N . LYS B 2 10 ? -20.163 16.870 -6.559 1.00 26.91 12 LYS B N 1
ATOM 1559 C CA . LYS B 2 10 ? -20.452 15.534 -6.054 1.00 25.74 12 LYS B CA 1
ATOM 1560 C C . LYS B 2 10 ? -20.953 14.635 -7.176 1.00 27.52 12 LYS B C 1
ATOM 1561 O O . LYS B 2 10 ? -21.980 14.913 -7.791 1.00 32.33 12 LYS B O 1
ATOM 1567 N N . SER B 2 11 ? -20.221 13.559 -7.444 1.00 26.93 13 SER B N 1
ATOM 1568 C CA . SER B 2 11 ? -20.632 12.590 -8.453 1.00 29.50 13 SER B CA 1
ATOM 1569 C C . SER B 2 11 ? -21.255 11.377 -7.781 1.00 28.73 13 SER B C 1
ATOM 1570 O O . SER B 2 11 ? -20.546 10.497 -7.294 1.00 35.59 13 SER B O 1
ATOM 1573 N N . GLU B 2 12 ? -22.583 11.331 -7.764 1.00 27.12 14 GLU B N 1
ATOM 1574 C CA . GLU B 2 12 ? -23.305 10.330 -6.987 1.00 29.22 14 GLU B CA 1
ATOM 1575 C C . GLU B 2 12 ? -23.746 9.126 -7.812 1.00 33.47 14 GLU B C 1
ATOM 1576 O O . GLU B 2 12 ? -24.398 9.271 -8.844 1.00 36.06 14 GLU B O 1
ATOM 1582 N N . CYS B 2 13 ? -23.385 7.937 -7.340 1.00 32.92 15 CYS B N 1
ATOM 1583 C CA . CYS B 2 13 ? -23.841 6.688 -7.937 1.00 31.47 15 CYS B CA 1
ATOM 1584 C C . CYS B 2 13 ? -24.884 6.047 -7.031 1.00 34.67 15 CYS B C 1
ATOM 1585 O O . CYS B 2 13 ? -24.563 5.616 -5.926 1.00 33.43 15 CYS B O 1
ATOM 1588 N N . HIS B 2 14 ? -26.128 5.987 -7.497 1.00 37.83 16 HIS B N 1
ATOM 1589 C CA . HIS B 2 14 ? -27.213 5.406 -6.710 1.00 36.59 16 HIS B CA 1
ATOM 1590 C C . HIS B 2 14 ? -27.567 3.996 -7.172 1.00 39.24 16 HIS B C 1
ATOM 1591 O O . HIS B 2 14 ? -27.588 3.711 -8.369 1.00 42.49 16 HIS B O 1
ATOM 1598 N N . PHE B 2 15 ? -27.847 3.121 -6.212 1.00 37.36 17 PHE B N 1
ATOM 1599 C CA . PHE B 2 15 ? -28.190 1.734 -6.502 1.00 39.19 17 PHE B CA 1
ATOM 1600 C C . PHE B 2 15 ? -29.459 1.353 -5.754 1.00 42.61 17 PHE B C 1
ATOM 1601 O O . PHE B 2 15 ? -29.469 1.315 -4.526 1.00 48.67 17 PHE B O 1
ATOM 1609 N N . TYR B 2 16 ? -30.564 1.248 -6.472 1.00 44.57 18 TYR B N 1
ATOM 1610 C CA . TYR B 2 16 ? -31.820 0.853 -5.850 1.00 47.69 18 TYR B CA 1
ATOM 1611 C C . TYR B 2 16 ? -31.907 -0.615 -5.414 1.00 57.31 18 TYR B C 1
ATOM 1612 O O . TYR B 2 16 ? -32.395 -0.922 -4.328 1.00 71.26 18 TYR B O 1
ATOM 1621 N N . ASN B 2 17 ? -31.421 -1.511 -6.264 1.00 47.55 19 ASN B N 1
ATOM 1622 C CA . ASN B 2 17 ? -31.319 -2.928 -5.934 1.00 55.30 19 ASN B CA 1
ATOM 1623 C C . ASN B 2 17 ? -30.003 -3.484 -6.456 1.00 58.11 19 ASN B C 1
ATOM 1624 O O . ASN B 2 17 ? -29.990 -4.207 -7.449 1.00 58.94 19 ASN B O 1
ATOM 1629 N N . GLY B 2 18 ? -28.893 -3.140 -5.813 1.00 51.69 20 GLY B N 1
ATOM 1630 C CA . GLY B 2 18 ? -27.605 -3.528 -6.344 1.00 46.85 20 GLY B CA 1
ATOM 1631 C C . GLY B 2 18 ? -27.480 -2.951 -7.738 1.00 50.99 20 GLY B C 1
ATOM 1632 O O . GLY B 2 18 ? -27.766 -1.773 -7.952 1.00 52.02 20 GLY B O 1
ATOM 1633 N N . THR B 2 19 ? -27.076 -3.778 -8.694 1.00 47.86 21 THR B N 1
ATOM 1634 C CA . THR B 2 19 ? -26.923 -3.321 -10.070 1.00 52.07 21 THR B CA 1
ATOM 1635 C C . THR B 2 19 ? -28.237 -3.347 -10.855 1.00 55.91 21 THR B C 1
ATOM 1636 O O . THR B 2 19 ? -28.269 -2.985 -12.032 1.00 52.92 21 THR B O 1
ATOM 1640 N N . GLN B 2 20 ? -29.316 -3.769 -10.200 1.00 55.68 22 GLN B N 1
ATOM 1641 C CA . GLN B 2 20 ? -30.624 -3.820 -10.846 1.00 56.13 22 GLN B CA 1
ATOM 1642 C C . GLN B 2 20 ? -30.942 -2.490 -11.510 1.00 49.13 22 GLN B C 1
ATOM 1643 O O . GLN B 2 20 ? -31.056 -2.410 -12.731 1.00 55.83 22 GLN B O 1
ATOM 1649 N N . ARG B 2 21 ? -31.080 -1.445 -10.702 1.00 46.31 23 ARG B N 1
ATOM 1650 C CA . ARG B 2 21 ? -31.373 -0.120 -11.230 1.00 47.20 23 ARG B CA 1
ATOM 1651 C C . ARG B 2 21 ? -30.372 0.912 -10.730 1.00 49.41 23 ARG B C 1
ATOM 1652 O O . ARG B 2 21 ? -30.440 1.353 -9.583 1.00 49.66 23 ARG B O 1
ATOM 1660 N N . VAL B 2 22 ? -29.447 1.295 -11.602 1.00 44.11 24 VAL B N 1
ATOM 1661 C CA . VAL B 2 22 ? -28.400 2.244 -11.249 1.00 39.90 24 VAL B CA 1
ATOM 1662 C C . VAL B 2 22 ? -28.701 3.641 -11.778 1.00 37.11 24 VAL B C 1
ATOM 1663 O O . VAL B 2 22 ? -29.231 3.799 -12.876 1.00 43.87 24 VAL B O 1
ATOM 1667 N N . ARG B 2 23 ? -28.360 4.653 -10.990 1.00 41.34 25 ARG B N 1
ATOM 1668 C CA . ARG B 2 23 ? -28.586 6.036 -11.387 1.00 40.89 25 ARG B CA 1
ATOM 1669 C C . ARG B 2 23 ? -27.373 6.905 -11.077 1.00 37.89 25 ARG B C 1
ATOM 1670 O O . ARG B 2 23 ? -26.800 6.826 -9.991 1.00 41.87 25 ARG B O 1
ATOM 1678 N N . LEU B 2 24 ? -26.983 7.729 -12.042 1.00 36.87 26 LEU B N 1
ATOM 1679 C CA . LEU B 2 24 ? -25.872 8.653 -11.860 1.00 32.36 26 LEU B CA 1
ATOM 1680 C C . LEU B 2 24 ? -26.398 10.070 -11.676 1.00 34.78 26 LEU B C 1
ATOM 1681 O O . LEU B 2 24 ? -27.208 10.547 -12.470 1.00 38.62 26 LEU B O 1
ATOM 1686 N N . LEU B 2 25 ? -25.941 10.737 -10.623 1.00 35.21 27 LEU B N 1
ATOM 1687 C CA . LEU B 2 25 ? -26.338 12.116 -10.366 1.00 31.74 27 LEU B CA 1
ATOM 1688 C C . LEU B 2 25 ? -25.114 12.981 -10.105 1.00 32.11 27 LEU B C 1
ATOM 1689 O O . LEU B 2 25 ? -24.471 12.863 -9.064 1.00 33.58 27 LEU B O 1
ATOM 1694 N N . VAL B 2 26 ? -24.788 13.842 -11.062 1.00 35.30 28 VAL B N 1
ATOM 1695 C CA . VAL B 2 26 ? -23.669 14.760 -10.911 1.00 33.04 28 VAL B CA 1
ATOM 1696 C C . VAL B 2 26 ? -24.189 16.122 -10.481 1.00 30.55 28 VAL B C 1
ATOM 1697 O O . VAL B 2 26 ? -25.001 16.732 -11.174 1.00 35.78 28 VAL B O 1
ATOM 1701 N N . ARG B 2 27 ? -23.723 16.594 -9.331 1.00 35.20 29 ARG B N 1
ATOM 1702 C CA . ARG B 2 27 ? -24.236 17.829 -8.756 1.00 34.03 29 ARG B CA 1
ATOM 1703 C C . ARG B 2 27 ? -23.124 18.846 -8.567 1.00 32.74 29 ARG B C 1
ATOM 1704 O O . ARG B 2 27 ? -22.125 18.567 -7.906 1.00 32.75 29 ARG B O 1
ATOM 1712 N N . TYR B 2 28 ? -23.304 20.028 -9.149 1.00 35.66 30 TYR B N 1
ATOM 1713 C CA . TYR B 2 28 ? -22.317 21.095 -9.035 1.00 32.94 30 TYR B CA 1
ATOM 1714 C C . TYR B 2 28 ? -22.770 22.181 -8.069 1.00 35.31 30 TYR B C 1
ATOM 1715 O O . TYR B 2 28 ? -23.913 22.637 -8.116 1.00 36.62 30 TYR B O 1
ATOM 1724 N N . PHE B 2 29 ? -21.861 22.588 -7.192 1.00 35.83 31 PHE B N 1
ATOM 1725 C CA . PHE B 2 29 ? -22.143 23.627 -6.214 1.00 30.07 31 PHE B CA 1
ATOM 1726 C C . PHE B 2 29 ? -21.144 24.765 -6.345 1.00 31.11 31 PHE B C 1
ATOM 1727 O O . PHE B 2 29 ? -19.952 24.534 -6.547 1.00 35.54 31 PHE B O 1
ATOM 1735 N N . TYR B 2 30 ? -21.633 25.994 -6.234 1.00 29.94 32 TYR B N 1
ATOM 1736 C CA . TYR B 2 30 ? -20.753 27.144 -6.087 1.00 32.07 32 TYR B CA 1
ATOM 1737 C C . TYR B 2 30 ? -21.122 27.890 -4.814 1.00 35.94 32 TYR B C 1
ATOM 1738 O O . TYR B 2 30 ? -22.252 28.353 -4.665 1.00 38.31 32 TYR B O 1
ATOM 1747 N N . ASN B 2 31 ? -20.166 28.003 -3.899 1.00 40.07 33 ASN B N 1
ATOM 1748 C CA . ASN B 2 31 ? -20.445 28.529 -2.568 1.00 40.13 33 ASN B CA 1
ATOM 1749 C C . ASN B 2 31 ? -21.567 27.742 -1.897 1.00 38.26 33 ASN B C 1
ATOM 1750 O O . ASN B 2 31 ? -21.461 26.528 -1.738 1.00 38.46 33 ASN B O 1
ATOM 1755 N N . LEU B 2 32 ? -22.647 28.421 -1.521 1.00 37.97 34 LEU B N 1
ATOM 1756 C CA . LEU B 2 32 ? -23.738 27.764 -0.799 1.00 42.16 34 LEU B CA 1
ATOM 1757 C C . LEU B 2 32 ? -24.847 27.245 -1.709 1.00 42.56 34 LEU B C 1
ATOM 1758 O O . LEU B 2 32 ? -25.850 26.713 -1.232 1.00 45.52 34 LEU B O 1
ATOM 1763 N N . GLU B 2 33 ? -24.659 27.384 -3.015 1.00 42.63 35 GLU B N 1
ATOM 1764 C CA . GLU B 2 33 ? -25.747 27.184 -3.962 1.00 41.74 35 GLU B CA 1
ATOM 1765 C C . GLU B 2 33 ? -25.449 26.114 -5.012 1.00 40.55 35 GLU B C 1
ATOM 1766 O O . GLU B 2 33 ? -24.428 26.169 -5.698 1.00 38.80 35 GLU B O 1
ATOM 1772 N N . GLU B 2 34 ? -26.351 25.142 -5.127 1.00 37.20 36 GLU B N 1
ATOM 1773 C CA . GLU B 2 34 ? -26.270 24.125 -6.171 1.00 36.48 36 GLU B CA 1
ATOM 1774 C C . GLU B 2 34 ? -26.821 24.693 -7.473 1.00 40.73 36 GLU B C 1
ATOM 1775 O O . GLU B 2 34 ? -27.970 25.130 -7.526 1.00 43.21 36 GLU B O 1
ATOM 1781 N N . ASN B 2 35 ? -26.009 24.676 -8.526 1.00 36.94 37 ASN B N 1
ATOM 1782 C CA . ASN B 2 35 ? -26.366 25.389 -9.749 1.00 37.92 37 ASN B CA 1
ATOM 1783 C C . ASN B 2 35 ? -26.496 24.541 -11.013 1.00 37.89 37 ASN B C 1
ATOM 1784 O O . ASN B 2 35 ? -26.944 25.041 -12.042 1.00 40.13 37 ASN B O 1
ATOM 1789 N N . LEU B 2 36 ? -26.101 23.273 -10.946 1.00 39.25 38 LEU B N 1
ATOM 1790 C CA . LEU B 2 36 ? -26.122 22.416 -12.131 1.00 34.18 38 LEU B CA 1
ATOM 1791 C C . LEU B 2 36 ? -26.220 20.927 -11.807 1.00 34.59 38 LEU B C 1
ATOM 1792 O O . LEU B 2 36 ? -25.611 20.446 -10.854 1.00 41.41 38 LEU B O 1
ATOM 1797 N N . ARG B 2 37 ? -26.978 20.201 -12.620 1.00 36.55 39 ARG B N 1
ATOM 1798 C CA . ARG B 2 37 ? -27.170 18.770 -12.422 1.00 32.39 39 ARG B CA 1
ATOM 1799 C C . ARG B 2 37 ? -27.063 17.982 -13.722 1.00 34.28 39 ARG B C 1
ATOM 1800 O O . ARG B 2 37 ? -27.387 18.485 -14.798 1.00 34.44 39 ARG B O 1
ATOM 1808 N N . PHE B 2 38 ? -26.611 16.739 -13.609 1.00 28.78 40 PHE B N 1
ATOM 1809 C CA . PHE B 2 38 ? -26.738 15.774 -14.691 1.00 28.40 40 PHE B CA 1
ATOM 1810 C C . PHE B 2 38 ? -27.365 14.509 -14.132 1.00 33.89 40 PHE B C 1
ATOM 1811 O O . PHE B 2 38 ? -26.720 13.760 -13.400 1.00 38.03 40 PHE B O 1
ATOM 1819 N N . ASP B 2 39 ? -28.630 14.282 -14.466 1.00 38.25 41 ASP B N 1
ATOM 1820 C CA . ASP B 2 39 ? -29.355 13.120 -13.970 1.00 34.22 41 ASP B CA 1
ATOM 1821 C C . ASP B 2 39 ? -29.437 12.082 -15.082 1.00 37.61 41 ASP B C 1
ATOM 1822 O O . ASP B 2 39 ? -29.986 12.352 -16.149 1.00 39.70 41 ASP B O 1
ATOM 1827 N N . SER B 2 40 ? -28.880 10.900 -14.837 1.00 32.03 42 SER B N 1
ATOM 1828 C CA . SER B 2 40 ? -28.822 9.863 -15.864 1.00 36.23 42 SER B CA 1
ATOM 1829 C C . SER B 2 40 ? -30.213 9.446 -16.338 1.00 38.82 42 SER B C 1
ATOM 1830 O O . SER B 2 40 ? -30.360 8.869 -17.415 1.00 39.79 42 SER B O 1
ATOM 1833 N N . ASP B 2 41 ? -31.228 9.741 -15.531 1.00 37.58 43 ASP B N 1
ATOM 1834 C CA . ASP B 2 41 ? -32.611 9.483 -15.918 1.00 36.12 43 ASP B CA 1
ATOM 1835 C C . ASP B 2 41 ? -33.068 10.484 -16.975 1.00 38.97 43 ASP B C 1
ATOM 1836 O O . ASP B 2 41 ? -33.962 10.199 -17.770 1.00 40.90 43 ASP B O 1
ATOM 1841 N N . VAL B 2 42 ? -32.448 11.660 -16.974 1.00 36.08 44 VAL B N 1
ATOM 1842 C CA . VAL B 2 42 ? -32.736 12.691 -17.964 1.00 34.81 44 VAL B CA 1
ATOM 1843 C C . VAL B 2 42 ? -31.756 12.611 -19.132 1.00 38.15 44 VAL B C 1
ATOM 1844 O O . VAL B 2 42 ? -32.100 12.931 -20.269 1.00 44.60 44 VAL B O 1
ATOM 1848 N N . GLY B 2 43 ? -30.533 12.179 -18.842 1.00 41.22 45 GLY B N 1
ATOM 1849 C CA . GLY B 2 43 ? -29.521 11.985 -19.865 1.00 33.98 45 GLY B CA 1
ATOM 1850 C C . GLY B 2 43 ? -28.907 13.278 -20.363 1.00 41.37 45 GLY B C 1
ATOM 1851 O O . GLY B 2 43 ? -28.141 13.280 -21.328 1.00 35.53 45 GLY B O 1
ATOM 1852 N N . GLU B 2 44 ? -29.232 14.381 -19.695 1.00 38.30 46 GLU B N 1
ATOM 1853 C CA . GLU B 2 44 ? -28.784 15.694 -20.136 1.00 40.03 46 GLU B CA 1
ATOM 1854 C C . GLU B 2 44 ? -28.442 16.581 -18.944 1.00 40.90 46 GLU B C 1
ATOM 1855 O O . GLU B 2 44 ? -28.885 16.325 -17.825 1.00 46.77 46 GLU B O 1
ATOM 1861 N N . PHE B 2 45 ? -27.651 17.622 -19.185 1.00 35.51 47 PHE B N 1
ATOM 1862 C CA . PHE B 2 45 ? -27.352 18.598 -18.142 1.00 37.38 47 PHE B CA 1
ATOM 1863 C C . PHE B 2 45 ? -28.498 19.590 -17.965 1.00 39.59 47 PHE B C 1
ATOM 1864 O O . PHE B 2 45 ? -29.121 20.014 -18.938 1.00 44.11 47 PHE B O 1
ATOM 1872 N N . ARG B 2 46 ? -28.769 19.955 -16.717 1.00 38.32 48 ARG B N 1
ATOM 1873 C CA . ARG B 2 46 ? -29.846 20.885 -16.408 1.00 37.31 48 ARG B CA 1
ATOM 1874 C C . ARG B 2 46 ? -29.430 21.863 -15.318 1.00 35.18 48 ARG B C 1
ATOM 1875 O O . ARG B 2 46 ? -29.169 21.464 -14.185 1.00 38.44 48 ARG B O 1
ATOM 1883 N N . ALA B 2 47 ? -29.363 23.142 -15.668 1.00 35.16 49 ALA B N 1
ATOM 1884 C CA . ALA B 2 47 ? -29.032 24.175 -14.697 1.00 36.67 49 ALA B CA 1
ATOM 1885 C C . ALA B 2 47 ? -30.076 24.193 -13.592 1.00 38.26 49 ALA B C 1
ATOM 1886 O O . ALA B 2 47 ? -31.262 23.977 -13.843 1.00 38.91 49 ALA B O 1
ATOM 1888 N N . VAL B 2 48 ? -29.626 24.435 -12.367 1.00 39.48 50 VAL B N 1
ATOM 1889 C CA . VAL B 2 48 ? -30.523 24.555 -11.228 1.00 41.66 50 VAL B CA 1
ATOM 1890 C C . VAL B 2 48 ? -30.757 26.030 -10.904 1.00 42.62 50 VAL B C 1
ATOM 1891 O O . VAL B 2 48 ? -31.816 26.410 -10.406 1.00 38.95 50 VAL B O 1
ATOM 1895 N N . THR B 2 49 ? -29.759 26.858 -11.197 1.00 40.26 51 THR B N 1
ATOM 1896 C CA . THR B 2 49 ? -29.887 28.299 -11.029 1.00 38.87 51 THR B CA 1
ATOM 1897 C C . THR B 2 49 ? -29.322 29.009 -12.251 1.00 41.52 51 THR B C 1
ATOM 1898 O O . THR B 2 49 ? -28.790 28.370 -13.158 1.00 45.04 51 THR B O 1
ATOM 1902 N N . GLU B 2 50 ? -29.444 30.333 -12.268 1.00 44.38 52 GLU B N 1
ATOM 1903 C CA . GLU B 2 50 ? -28.904 31.149 -13.348 1.00 49.03 52 GLU B CA 1
ATOM 1904 C C . GLU B 2 50 ? -27.444 30.815 -13.615 1.00 48.59 52 GLU B C 1
ATOM 1905 O O . GLU B 2 50 ? -27.001 30.775 -14.763 1.00 45.89 52 GLU B O 1
ATOM 1911 N N . LEU B 2 51 ? -26.702 30.570 -12.541 1.00 42.92 53 LEU B N 1
ATOM 1912 C CA . LEU B 2 51 ? -25.257 30.412 -12.628 1.00 42.48 53 LEU B CA 1
ATOM 1913 C C . LEU B 2 51 ? -24.827 29.172 -13.414 1.00 44.79 53 LEU B C 1
ATOM 1914 O O . LEU B 2 51 ? -23.751 29.152 -14.011 1.00 44.43 53 LEU B O 1
ATOM 1919 N N . GLY B 2 52 ? -25.668 28.144 -13.417 1.00 40.13 54 GLY B N 1
ATOM 1920 C CA . GLY B 2 52 ? -25.330 26.901 -14.085 1.00 38.89 54 GLY B CA 1
ATOM 1921 C C . GLY B 2 52 ? -25.750 26.845 -15.542 1.00 46.40 54 GLY B C 1
ATOM 1922 O O . GLY B 2 52 ? -25.440 25.884 -16.247 1.00 46.15 54 GLY B O 1
ATOM 1923 N N . ARG B 2 53 ? -26.453 27.876 -16.000 1.00 46.91 55 ARG B N 1
ATOM 1924 C CA . ARG B 2 53 ? -26.978 27.893 -17.365 1.00 43.83 55 ARG B CA 1
ATOM 1925 C C . ARG B 2 53 ? -25.908 27.833 -18.463 1.00 43.01 55 ARG B C 1
ATOM 1926 O O . ARG B 2 53 ? -26.036 27.046 -19.402 1.00 42.32 55 ARG B O 1
ATOM 1934 N N . PRO B 2 54 ? -24.853 28.659 -18.352 1.00 38.05 56 PRO B N 1
ATOM 1935 C CA . PRO B 2 54 ? -23.804 28.623 -19.378 1.00 39.37 56 PRO B CA 1
ATOM 1936 C C . PRO B 2 54 ? -23.197 27.232 -19.542 1.00 42.07 56 PRO B C 1
ATOM 1937 O O . PRO B 2 54 ? -22.968 26.793 -20.669 1.00 46.93 56 PRO B O 1
ATOM 1941 N N . ASP B 2 55 ? -22.943 26.550 -18.430 1.00 41.24 57 ASP B N 1
ATOM 1942 C CA . ASP B 2 55 ? -22.389 25.203 -18.473 1.00 37.62 57 ASP B CA 1
ATOM 1943 C C . ASP B 2 55 ? -23.346 24.251 -19.182 1.00 37.62 57 ASP B C 1
ATOM 1944 O O . ASP B 2 55 ? -22.939 23.470 -20.040 1.00 37.62 57 ASP B O 1
ATOM 1949 N N . ALA B 2 56 ? -24.621 24.323 -18.816 1.00 37.13 58 ALA B N 1
ATOM 1950 C CA . ALA B 2 56 ? -25.644 23.496 -19.443 1.00 38.21 58 ALA B CA 1
ATOM 1951 C C . ALA B 2 56 ? -25.643 23.699 -20.956 1.00 43.03 58 ALA B C 1
ATOM 1952 O O . ALA B 2 56 ? -25.674 22.738 -21.726 1.00 36.03 58 ALA B O 1
ATOM 1954 N N . GLU B 2 57 ? -25.609 24.961 -21.373 1.00 45.35 59 GLU B N 1
ATOM 1955 C CA . GLU B 2 57 ? -25.519 25.304 -22.785 1.00 44.11 59 GLU B CA 1
ATOM 1956 C C . GLU B 2 57 ? -24.333 24.606 -23.436 1.00 41.96 59 GLU B C 1
ATOM 1957 O O . GLU B 2 57 ? -24.480 23.918 -24.448 1.00 42.46 59 GLU B O 1
ATOM 1963 N N . ASN B 2 58 ? -23.160 24.789 -22.839 1.00 36.99 60 ASN B N 1
ATOM 1964 C CA . ASN B 2 58 ? -21.908 24.324 -23.424 1.00 34.78 60 ASN B CA 1
ATOM 1965 C C . ASN B 2 58 ? -21.798 22.805 -23.532 1.00 38.99 60 ASN B C 1
ATOM 1966 O O . ASN B 2 58 ? -21.545 22.265 -24.610 1.00 32.99 60 ASN B O 1
ATOM 1971 N N . TRP B 2 59 ? -21.984 22.117 -22.412 1.00 39.65 61 TRP B N 1
ATOM 1972 C CA . TRP B 2 59 ? -21.780 20.674 -22.372 1.00 37.39 61 TRP B CA 1
ATOM 1973 C C . TRP B 2 59 ? -22.838 19.899 -23.149 1.00 34.96 61 TRP B C 1
ATOM 1974 O O . TRP B 2 59 ? -22.537 18.874 -23.759 1.00 33.78 61 TRP B O 1
ATOM 1985 N N . ASN B 2 60 ? -24.071 20.390 -23.132 1.00 32.96 62 ASN B N 1
ATOM 1986 C CA . ASN B 2 60 ? -25.148 19.740 -23.871 1.00 34.76 62 ASN B CA 1
ATOM 1987 C C . ASN B 2 60 ? -24.960 19.825 -25.387 1.00 34.32 62 ASN B C 1
ATOM 1988 O O . ASN B 2 60 ? -25.584 19.080 -26.142 1.00 34.69 62 ASN B O 1
ATOM 1993 N N . SER B 2 61 ? -24.089 20.728 -25.827 1.00 32.87 63 SER B N 1
ATOM 1994 C CA . SER B 2 61 ? -23.785 20.856 -27.248 1.00 32.84 63 SER B CA 1
ATOM 1995 C C . SER B 2 61 ? -22.564 20.020 -27.625 1.00 34.27 63 SER B C 1
ATOM 1996 O O . SER B 2 61 ? -22.045 20.129 -28.734 1.00 36.44 63 SER B O 1
ATOM 1999 N N . GLN B 2 62 ? -22.106 19.192 -26.691 1.00 36.14 64 GLN B N 1
ATOM 2000 C CA . GLN B 2 62 ? -20.981 18.298 -26.942 1.00 32.38 64 GLN B CA 1
ATOM 2001 C C . GLN B 2 62 ? -21.468 16.856 -26.978 1.00 36.10 64 GLN B C 1
ATOM 2002 O O . GLN B 2 62 ? -21.452 16.166 -25.959 1.00 35.37 64 GLN B O 1
ATOM 2008 N N . PRO B 2 63 ? -21.896 16.398 -28.161 1.00 39.06 65 PRO B N 1
ATOM 2009 C CA . PRO B 2 63 ? -22.497 15.074 -28.346 1.00 36.15 65 PRO B CA 1
ATOM 2010 C C . PRO B 2 63 ? -21.691 13.971 -27.667 1.00 37.32 65 PRO B C 1
ATOM 2011 O O . PRO B 2 63 ? -22.237 13.211 -26.868 1.00 38.98 65 PRO B O 1
ATOM 2015 N N . GLU B 2 64 ? -20.404 13.891 -27.985 1.00 36.65 66 GLU B N 1
ATOM 2016 C CA . GLU B 2 64 ? -19.556 12.822 -27.466 1.00 40.46 66 GLU B CA 1
ATOM 2017 C C . GLU B 2 64 ? -19.423 12.873 -25.944 1.00 37.92 66 GLU B C 1
ATOM 2018 O O . GLU B 2 64 ? -19.286 11.840 -25.290 1.00 34.27 66 GLU B O 1
ATOM 2024 N N . PHE B 2 65 ? -19.467 14.075 -25.378 1.00 36.44 67 PHE B N 1
ATOM 2025 C CA . PHE B 2 65 ? -19.425 14.216 -23.929 1.00 35.82 67 PHE B CA 1
ATOM 2026 C C . PHE B 2 65 ? -20.677 13.617 -23.298 1.00 34.38 67 PHE B C 1
ATOM 2027 O O . PHE B 2 65 ? -20.589 12.780 -22.400 1.00 35.36 67 PHE B O 1
ATOM 2035 N N . LEU B 2 66 ? -21.841 14.047 -23.772 1.00 30.54 68 LEU B N 1
ATOM 2036 C CA . LEU B 2 66 ? -23.098 13.496 -23.284 1.00 34.08 68 LEU B CA 1
ATOM 2037 C C . LEU B 2 66 ? -23.100 11.985 -23.466 1.00 34.45 68 LEU B C 1
ATOM 2038 O O . LEU B 2 66 ? -23.557 11.240 -22.598 1.00 36.33 68 LEU B O 1
ATOM 2043 N N . GLU B 2 67 ? -22.576 11.540 -24.602 1.00 35.82 69 GLU B N 1
ATOM 2044 C CA . GLU B 2 67 ? -22.487 10.118 -24.899 1.00 35.11 69 GLU B CA 1
ATOM 2045 C C . GLU B 2 67 ? -21.655 9.391 -23.846 1.00 33.19 69 GLU B C 1
ATOM 2046 O O . GLU B 2 67 ? -22.079 8.369 -23.307 1.00 32.83 69 GLU B O 1
ATOM 2052 N N . GLN B 2 68 ? -20.472 9.921 -23.549 1.00 30.92 70 GLN B N 1
ATOM 2053 C CA . GLN B 2 68 ? -19.605 9.298 -22.557 1.00 31.79 70 GLN B CA 1
ATOM 2054 C C . GLN B 2 68 ? -20.207 9.402 -21.163 1.00 33.34 70 GLN B C 1
ATOM 2055 O O . GLN B 2 68 ? -19.984 8.535 -20.317 1.00 32.82 70 GLN B O 1
ATOM 2061 N N . LYS B 2 69 ? -20.973 10.464 -20.930 1.00 34.39 71 LYS B N 1
ATOM 2062 C CA . LYS B 2 69 ? -21.666 10.645 -19.660 1.00 32.84 71 LYS B CA 1
ATOM 2063 C C . LYS B 2 69 ? -22.658 9.516 -19.412 1.00 32.57 71 LYS B C 1
ATOM 2064 O O . LYS B 2 69 ? -22.627 8.867 -18.367 1.00 33.08 71 LYS B O 1
ATOM 2070 N N . ARG B 2 70 ? -23.540 9.288 -20.379 1.00 32.28 72 ARG B N 1
ATOM 2071 C CA . ARG B 2 70 ? -24.579 8.277 -20.232 1.00 32.28 72 ARG B CA 1
ATOM 2072 C C . ARG B 2 70 ? -23.987 6.895 -19.975 1.00 31.39 72 ARG B C 1
ATOM 2073 O O . ARG B 2 70 ? -24.614 6.052 -19.337 1.00 36.86 72 ARG B O 1
ATOM 2081 N N . ALA B 2 71 ? -22.773 6.671 -20.467 1.00 30.82 73 ALA B N 1
ATOM 2082 C CA . ALA B 2 71 ? -22.127 5.370 -20.326 1.00 32.96 73 ALA B CA 1
ATOM 2083 C C . ALA B 2 71 ? -21.540 5.177 -18.932 1.00 33.59 73 ALA B C 1
ATOM 2084 O O . ALA B 2 71 ? -21.368 4.048 -18.470 1.00 33.10 73 ALA B O 1
ATOM 2086 N N . GLU B 2 72 ? -21.237 6.283 -18.264 1.00 31.77 74 GLU B N 1
ATOM 2087 C CA . GLU B 2 72 ? -20.576 6.229 -16.966 1.00 29.99 74 GLU B CA 1
ATOM 2088 C C . GLU B 2 72 ? -21.426 5.554 -15.893 1.00 33.46 74 GLU B C 1
ATOM 2089 O O . GLU B 2 72 ? -20.921 5.187 -14.830 1.00 35.76 74 GLU B O 1
ATOM 2095 N N . VAL B 2 73 ? -22.714 5.383 -16.173 1.00 30.55 75 VAL B N 1
ATOM 2096 C CA . VAL B 2 73 ? -23.573 4.600 -15.295 1.00 31.66 75 VAL B CA 1
ATOM 2097 C C . VAL B 2 73 ? -23.036 3.176 -15.218 1.00 34.91 75 VAL B C 1
ATOM 2098 O O . VAL B 2 73 ? -23.179 2.494 -14.203 1.00 32.81 75 VAL B O 1
ATOM 2102 N N . ASP B 2 74 ? -22.402 2.739 -16.301 1.00 36.67 76 ASP B N 1
ATOM 2103 C CA . ASP B 2 74 ? -21.846 1.395 -16.374 1.00 39.56 76 ASP B CA 1
ATOM 2104 C C . ASP B 2 74 ? -20.327 1.389 -16.185 1.00 38.75 76 ASP B C 1
ATOM 2105 O O . ASP B 2 74 ? -19.794 0.591 -15.412 1.00 32.28 76 ASP B O 1
ATOM 2110 N N . THR B 2 75 ? -19.637 2.283 -16.878 1.00 33.24 77 THR B N 1
ATOM 2111 C CA . THR B 2 75 ? -18.189 2.333 -16.784 1.00 29.13 77 THR B CA 1
ATOM 2112 C C . THR B 2 75 ? -17.736 2.659 -15.366 1.00 29.82 77 THR B C 1
ATOM 2113 O O . THR B 2 75 ? -16.755 2.099 -14.887 1.00 29.67 77 THR B O 1
ATOM 2117 N N . VAL B 2 76 ? -18.434 3.572 -14.699 1.00 32.43 78 VAL B N 1
ATOM 2118 C CA . VAL B 2 76 ? -18.061 3.924 -13.333 1.00 29.47 78 VAL B CA 1
ATOM 2119 C C . VAL B 2 76 ? -18.960 3.375 -12.217 1.00 34.13 78 VAL B C 1
ATOM 2120 O O . VAL B 2 76 ? -18.468 2.755 -11.281 1.00 35.99 78 VAL B O 1
ATOM 2124 N N . CYS B 2 77 ? -20.267 3.607 -12.310 1.00 32.36 79 CYS B N 1
ATOM 2125 C CA . CYS B 2 77 ? -21.193 3.194 -11.247 1.00 28.39 79 CYS B CA 1
ATOM 2126 C C . CYS B 2 77 ? -21.336 1.688 -11.023 1.00 32.16 79 CYS B C 1
ATOM 2127 O O . CYS B 2 77 ? -21.300 1.217 -9.891 1.00 36.60 79 CYS B O 1
ATOM 2130 N N . ARG B 2 78 ? -21.471 0.943 -12.111 1.00 38.27 80 ARG B N 1
ATOM 2131 C CA . ARG B 2 78 ? -21.523 -0.516 -12.074 1.00 40.66 80 ARG B CA 1
ATOM 2132 C C . ARG B 2 78 ? -20.165 -1.105 -11.715 1.00 35.74 80 ARG B C 1
ATOM 2133 O O . ARG B 2 78 ? -20.066 -2.017 -10.893 1.00 38.02 80 ARG B O 1
ATOM 2141 N N . HIS B 2 79 ? -19.123 -0.579 -12.349 1.00 32.80 81 HIS B N 1
ATOM 2142 C CA . HIS B 2 79 ? -17.769 -1.076 -12.157 1.00 35.57 81 HIS B CA 1
ATOM 2143 C C . HIS B 2 79 ? -17.363 -1.043 -10.687 1.00 36.63 81 HIS B C 1
ATOM 2144 O O . HIS B 2 79 ? -16.773 -1.995 -10.172 1.00 33.44 81 HIS B O 1
ATOM 2151 N N . ASN B 2 80 ? -17.689 0.057 -10.016 1.00 37.19 82 ASN B N 1
ATOM 2152 C CA . ASN B 2 80 ? -17.328 0.234 -8.616 1.00 35.46 82 ASN B CA 1
ATOM 2153 C C . ASN B 2 80 ? -18.153 -0.624 -7.669 1.00 34.57 82 ASN B C 1
ATOM 2154 O O . ASN B 2 80 ? -17.639 -1.110 -6.660 1.00 36.07 82 ASN B O 1
ATOM 2159 N N . TYR B 2 81 ? -19.431 -0.811 -7.983 1.00 32.55 83 TYR B N 1
ATOM 2160 C CA . TYR B 2 81 ? -20.292 -1.584 -7.096 1.00 36.64 83 TYR B CA 1
ATOM 2161 C C . TYR B 2 81 ? -19.779 -3.010 -6.942 1.00 38.58 83 TYR B C 1
ATOM 2162 O O . TYR B 2 81 ? -19.710 -3.535 -5.832 1.00 40.09 83 TYR B O 1
ATOM 2171 N N . GLU B 2 82 ? -19.418 -3.631 -8.059 1.00 33.37 84 GLU B N 1
ATOM 2172 C CA . GLU B 2 82 ? -18.903 -4.992 -8.032 1.00 36.63 84 GLU B CA 1
ATOM 2173 C C . GLU B 2 82 ? -17.669 -5.085 -7.143 1.00 41.68 84 GLU B C 1
ATOM 2174 O O . GLU B 2 82 ? -17.397 -6.129 -6.548 1.00 48.37 84 GLU B O 1
ATOM 2180 N N . ILE B 2 83 ? -16.929 -3.987 -7.051 1.00 34.59 85 ILE B N 1
ATOM 2181 C CA . ILE B 2 83 ? -15.758 -3.932 -6.187 1.00 35.46 85 ILE B CA 1
ATOM 2182 C C . ILE B 2 83 ? -16.163 -3.827 -4.719 1.00 37.93 85 ILE B C 1
ATOM 2183 O O . ILE B 2 83 ? -15.758 -4.648 -3.896 1.00 39.20 85 ILE B O 1
ATOM 2188 N N . PHE B 2 84 ? -16.972 -2.823 -4.397 1.00 32.65 86 PHE B N 1
ATOM 2189 C CA . PHE B 2 84 ? -17.348 -2.571 -3.010 1.00 33.32 86 PHE B CA 1
ATOM 2190 C C . PHE B 2 84 ? -18.270 -3.644 -2.436 1.00 34.92 86 PHE B C 1
ATOM 2191 O O . PHE B 2 84 ? -18.286 -3.876 -1.228 1.00 41.73 86 PHE B O 1
ATOM 2199 N N . ASP B 2 85 ? -19.028 -4.303 -3.305 1.00 35.46 87 ASP B N 1
ATOM 2200 C CA . ASP B 2 85 ? -19.918 -5.377 -2.878 1.00 35.76 87 ASP B CA 1
ATOM 2201 C C . ASP B 2 85 ? -19.137 -6.494 -2.192 1.00 36.32 87 ASP B C 1
ATOM 2202 O O . ASP B 2 85 ? -19.715 -7.334 -1.505 1.00 40.66 87 ASP B O 1
ATOM 2207 N N . ASN B 2 86 ? -17.820 -6.491 -2.375 1.00 38.15 88 ASN B N 1
ATOM 2208 C CA . ASN B 2 86 ? -16.958 -7.521 -1.802 1.00 37.70 88 ASN B CA 1
ATOM 2209 C C . ASN B 2 86 ? -16.596 -7.304 -0.336 1.00 38.29 88 ASN B C 1
ATOM 2210 O O . ASN B 2 86 ? -16.242 -8.256 0.358 1.00 45.26 88 ASN B O 1
ATOM 2215 N N . PHE B 2 87 ? -16.496 -6.039 0.074 1.00 35.48 89 PHE B N 1
ATOM 2216 C CA . PHE B 2 87 ? -16.141 -5.711 1.458 1.00 35.22 89 PHE B CA 1
ATOM 2217 C C . PHE B 2 87 ? -17.016 -4.683 2.194 1.00 41.72 89 PHE B C 1
ATOM 2218 O O . PHE B 2 87 ? -17.198 -4.777 3.405 1.00 44.64 89 PHE B O 1
ATOM 2226 N N . LEU B 2 88 ? -17.539 -3.701 1.465 1.00 38.69 90 LEU B N 1
ATOM 2227 C CA . LEU B 2 88 ? -18.305 -2.615 2.069 1.00 33.24 90 LEU B CA 1
ATOM 2228 C C . LEU B 2 88 ? -19.763 -3.009 2.269 1.00 37.17 90 LEU B C 1
ATOM 2229 O O . LEU B 2 88 ? -20.298 -2.903 3.372 1.00 40.41 90 LEU B O 1
ATOM 2234 N N . VAL B 2 89 ? -20.398 -3.469 1.198 1.00 36.38 91 VAL B N 1
ATOM 2235 C CA . VAL B 2 89 ? -21.811 -3.837 1.242 1.00 40.15 91 VAL B CA 1
ATOM 2236 C C . VAL B 2 89 ? -22.140 -4.890 2.307 1.00 41.66 91 VAL B C 1
ATOM 2237 O O . VAL B 2 89 ? -23.079 -4.713 3.081 1.00 48.30 91 VAL B O 1
ATOM 2241 N N . PRO B 2 90 ? -21.368 -5.987 2.355 1.00 37.86 92 PRO B N 1
ATOM 2242 C CA . PRO B 2 90 ? -21.665 -7.054 3.316 1.00 41.58 92 PRO B CA 1
ATOM 2243 C C . PRO B 2 90 ? -20.990 -6.856 4.673 1.00 46.37 92 PRO B C 1
ATOM 2244 O O . PRO B 2 90 ? -20.716 -7.842 5.359 1.00 49.91 92 PRO B O 1
ATOM 2248 N N . ARG B 2 91 ? -20.729 -5.610 5.055 1.00 44.93 93 ARG B N 1
ATOM 2249 C CA . ARG B 2 91 ? -20.048 -5.328 6.317 1.00 45.65 93 ARG B CA 1
ATOM 2250 C C . ARG B 2 91 ? -20.975 -5.477 7.521 1.00 43.51 93 ARG B C 1
ATOM 2251 O O . ARG B 2 91 ? -22.087 -4.947 7.531 1.00 44.69 93 ARG B O 1
ATOM 2259 N N . ARG B 2 92 ? -20.506 -6.197 8.536 1.00 44.72 94 ARG B N 1
ATOM 2260 C CA . ARG B 2 92 ? -21.297 -6.445 9.737 1.00 44.35 94 ARG B CA 1
ATOM 2261 C C . ARG B 2 92 ? -20.453 -6.312 11.002 1.00 40.77 94 ARG B C 1
ATOM 2262 O O . ARG B 2 92 ? -19.481 -7.044 11.191 1.00 36.06 94 ARG B O 1
ATOM 2270 N N . VAL B 2 93 ? -20.833 -5.376 11.867 1.00 38.08 95 VAL B N 1
ATOM 2271 C CA . VAL B 2 93 ? -20.170 -5.208 13.155 1.00 37.46 95 VAL B CA 1
ATOM 2272 C C . VAL B 2 93 ? -21.176 -5.352 14.297 1.00 41.56 95 VAL B C 1
ATOM 2273 O O . VAL B 2 93 ? -22.081 -4.528 14.447 1.00 37.01 95 VAL B O 1
ATOM 2277 N N . GLU B 2 94 ? -21.015 -6.402 15.096 1.00 38.51 96 GLU B N 1
ATOM 2278 C CA . GLU B 2 94 ? -21.934 -6.671 16.201 1.00 40.01 96 GLU B CA 1
ATOM 2279 C C . GLU B 2 94 ? -21.938 -5.566 17.247 1.00 41.37 96 GLU B C 1
ATOM 2280 O O . GLU B 2 94 ? -20.883 -5.059 17.635 1.00 39.24 96 GLU B O 1
ATOM 2286 N N . PRO B 2 95 ? -23.137 -5.198 17.716 1.00 40.00 97 PRO B N 1
ATOM 2287 C CA . PRO B 2 95 ? -23.321 -4.148 18.719 1.00 34.47 97 PRO B CA 1
ATOM 2288 C C . PRO B 2 95 ? -22.961 -4.632 20.117 1.00 38.94 97 PRO B C 1
ATOM 2289 O O . PRO B 2 95 ? -23.041 -5.825 20.408 1.00 35.71 97 PRO B O 1
ATOM 2293 N N . THR B 2 96 ? -22.562 -3.698 20.970 1.00 38.19 98 THR B N 1
ATOM 2294 C CA . THR B 2 96 ? -22.292 -3.998 22.364 1.00 34.42 98 THR B CA 1
ATOM 2295 C C . THR B 2 96 ? -23.395 -3.355 23.191 1.00 38.55 98 THR B C 1
ATOM 2296 O O . THR B 2 96 ? -23.639 -2.154 23.083 1.00 39.24 98 THR B O 1
ATOM 2300 N N . VAL B 2 97 ? -24.071 -4.159 24.005 1.00 42.93 99 VAL B N 1
ATOM 2301 C CA . VAL B 2 97 ? -25.249 -3.691 24.727 1.00 44.22 99 VAL B CA 1
ATOM 2302 C C . VAL B 2 97 ? -25.007 -3.606 26.232 1.00 46.97 99 VAL B C 1
ATOM 2303 O O . VAL B 2 97 ? -24.466 -4.533 26.839 1.00 46.74 99 VAL B O 1
ATOM 2307 N N . THR B 2 98 ? -25.419 -2.492 26.829 1.00 43.34 100 THR B N 1
ATOM 2308 C CA . THR B 2 98 ? -25.227 -2.275 28.258 1.00 49.34 100 THR B CA 1
ATOM 2309 C C . THR B 2 98 ? -26.404 -1.538 28.887 1.00 49.52 100 THR B C 1
ATOM 2310 O O . THR B 2 98 ? -26.875 -0.531 28.358 1.00 48.59 100 THR B O 1
ATOM 2314 N N . VAL B 2 99 ? -26.874 -2.044 30.023 1.00 54.83 101 VAL B N 1
ATOM 2315 C CA . VAL B 2 99 ? -27.967 -1.406 30.746 1.00 58.16 101 VAL B CA 1
ATOM 2316 C C . VAL B 2 99 ? -27.458 -0.786 32.042 1.00 55.97 101 VAL B C 1
ATOM 2317 O O . VAL B 2 99 ? -26.725 -1.422 32.799 1.00 55.41 101 VAL B O 1
ATOM 2321 N N . TYR B 2 100 ? -27.842 0.462 32.291 1.00 53.38 102 TYR B N 1
ATOM 2322 C CA . TYR B 2 100 ? -27.449 1.150 33.515 1.00 54.88 102 TYR B CA 1
ATOM 2323 C C . TYR B 2 100 ? -28.393 2.309 33.818 1.00 60.04 102 TYR B C 1
ATOM 2324 O O . TYR B 2 100 ? -29.002 2.870 32.908 1.00 62.27 102 TYR B O 1
ATOM 2333 N N . PRO B 2 101 ? -28.524 2.665 35.105 1.00 61.32 103 PRO B N 1
ATOM 2334 C CA . PRO B 2 101 ? -29.375 3.777 35.535 1.00 63.18 103 PRO B CA 1
ATOM 2335 C C . PRO B 2 101 ? -28.593 5.076 35.688 1.00 66.11 103 PRO B C 1
ATOM 2336 O O . PRO B 2 101 ? -27.537 5.083 36.320 1.00 71.25 103 PRO B O 1
ATOM 2340 N N . THR B 2 102 ? -29.107 6.160 35.116 1.00 66.93 104 THR B N 1
ATOM 2341 C CA . THR B 2 102 ? -28.471 7.465 35.251 1.00 76.27 104 THR B CA 1
ATOM 2342 C C . THR B 2 102 ? -28.470 7.917 36.707 1.00 79.53 104 THR B C 1
ATOM 2343 O O . THR B 2 102 ? -29.208 7.379 37.533 1.00 79.24 104 THR B O 1
ATOM 2347 N N . LEU B 2 112 ? -35.110 6.444 35.230 1.00 71.59 114 LEU B N 1
ATOM 2348 C CA . LEU B 2 112 ? -34.325 6.712 34.028 1.00 77.88 114 LEU B CA 1
ATOM 2349 C C . LEU B 2 112 ? -33.304 5.613 33.751 1.00 72.82 114 LEU B C 1
ATOM 2350 O O . LEU B 2 112 ? -32.114 5.781 34.013 1.00 77.20 114 LEU B O 1
ATOM 2355 N N . LEU B 2 113 ? -33.774 4.488 33.222 1.00 70.16 115 LEU B N 1
ATOM 2356 C CA . LEU B 2 113 ? -32.889 3.392 32.844 1.00 67.86 115 LEU B CA 1
ATOM 2357 C C . LEU B 2 113 ? -32.371 3.597 31.423 1.00 68.45 115 LEU B C 1
ATOM 2358 O O . LEU B 2 113 ? -33.085 4.113 30.563 1.00 63.92 115 LEU B O 1
ATOM 2363 N N . VAL B 2 114 ? -31.129 3.193 31.178 1.00 57.98 116 VAL B N 1
ATOM 2364 C CA . VAL B 2 114 ? -30.496 3.445 29.889 1.00 52.30 116 VAL B CA 1
ATOM 2365 C C . VAL B 2 114 ? -29.975 2.179 29.217 1.00 54.31 116 VAL B C 1
ATOM 2366 O O . VAL B 2 114 ? -29.216 1.410 29.808 1.00 52.96 116 VAL B O 1
ATOM 2370 N N . CYS B 2 115 ? -30.393 1.972 27.974 1.00 58.55 117 CYS B N 1
ATOM 2371 C CA . CYS B 2 115 ? -29.860 0.894 27.158 1.00 48.60 117 CYS B CA 1
ATOM 2372 C C . CYS B 2 115 ? -28.837 1.470 26.184 1.00 51.44 117 CYS B C 1
ATOM 2373 O O . CYS B 2 115 ? -29.181 2.242 25.288 1.00 47.63 117 CYS B O 1
ATOM 2376 N N . SER B 2 116 ? -27.576 1.098 26.376 1.00 50.03 118 SER B N 1
ATOM 2377 C CA . SER B 2 116 ? -26.488 1.620 25.560 1.00 51.33 118 SER B CA 1
ATOM 2378 C C . SER B 2 116 ? -26.095 0.651 24.452 1.00 43.18 118 SER B C 1
ATOM 2379 O O . SER B 2 116 ? -25.486 -0.387 24.709 1.00 44.25 118 SER B O 1
ATOM 2382 N N . VAL B 2 117 ? -26.444 0.999 23.218 1.00 39.15 119 VAL B N 1
ATOM 2383 C CA . VAL B 2 117 ? -26.085 0.184 22.066 1.00 36.49 119 VAL B CA 1
ATOM 2384 C C . VAL B 2 117 ? -25.030 0.912 21.240 1.00 39.94 119 VAL B C 1
ATOM 2385 O O . VAL B 2 117 ? -25.319 1.926 20.603 1.00 40.74 119 VAL B O 1
ATOM 2389 N N . SER B 2 118 ? -23.807 0.393 21.255 1.00 32.50 120 SER B N 1
ATOM 2390 C CA . SER B 2 118 ? -22.689 1.092 20.636 1.00 38.81 120 SER B CA 1
ATOM 2391 C C . SER B 2 118 ? -21.834 0.173 19.778 1.00 35.44 120 SER B C 1
ATOM 2392 O O . SER B 2 118 ? -21.886 -1.047 19.915 1.00 37.69 120 SER B O 1
ATOM 2395 N N . ASP B 2 119 ? -20.972 0.775 18.954 1.00 34.45 121 ASP B N 1
ATOM 2396 C CA . ASP B 2 119 ? -20.015 0.037 18.115 1.00 35.90 121 ASP B CA 1
ATOM 2397 C C . ASP B 2 119 ? -20.576 -0.991 17.121 1.00 36.38 121 ASP B C 1
ATOM 2398 O O . ASP B 2 119 ? -20.204 -2.159 17.166 1.00 37.01 121 ASP B O 1
ATOM 2403 N N . PHE B 2 120 ? -21.486 -0.565 16.248 1.00 36.26 122 PHE B N 1
ATOM 2404 C CA . PHE B 2 120 ? -22.180 -1.491 15.355 1.00 38.40 122 PHE B CA 1
ATOM 2405 C C . PHE B 2 120 ? -22.359 -0.958 13.935 1.00 36.91 122 PHE B C 1
ATOM 2406 O O . PHE B 2 120 ? -22.373 0.252 13.704 1.00 34.70 122 PHE B O 1
ATOM 2414 N N . TYR B 2 121 ? -22.502 -1.881 12.990 1.00 39.44 123 TYR B N 1
ATOM 2415 C CA . TYR B 2 121 ? -22.689 -1.540 11.585 1.00 36.64 123 TYR B CA 1
ATOM 2416 C C . TYR B 2 121 ? -23.361 -2.707 10.867 1.00 36.99 123 TYR B C 1
ATOM 2417 O O . TYR B 2 121 ? -23.027 -3.865 11.119 1.00 38.73 123 TYR B O 1
ATOM 2426 N N . PRO B 2 122 ? -24.306 -2.411 9.960 1.00 36.73 124 PRO B N 1
ATOM 2427 C CA . PRO B 2 122 ? -24.722 -1.064 9.556 1.00 36.07 124 PRO B CA 1
ATOM 2428 C C . PRO B 2 122 ? -25.617 -0.387 10.591 1.00 35.27 124 PRO B C 1
ATOM 2429 O O . PRO B 2 122 ? -25.683 -0.837 11.733 1.00 37.02 124 PRO B O 1
ATOM 2433 N N . GLY B 2 123 ? -26.185 0.738 10.170 1.00 37.76 125 GLY B N 1
ATOM 2434 C CA . GLY B 2 123 ? -27.038 1.599 10.962 1.00 34.62 125 GLY B CA 1
ATOM 2435 C C . GLY B 2 123 ? -28.368 1.055 11.422 1.00 38.11 125 GLY B C 1
ATOM 2436 O O . GLY B 2 123 ? -28.809 1.355 12.526 1.00 42.48 125 GLY B O 1
ATOM 2437 N N . ASN B 2 124 ? -29.034 0.288 10.568 1.00 44.52 126 ASN B N 1
ATOM 2438 C CA . ASN B 2 124 ? -30.363 -0.182 10.910 1.00 40.19 126 ASN B CA 1
ATOM 2439 C C . ASN B 2 124 ? -30.316 -1.057 12.145 1.00 41.05 126 ASN B C 1
ATOM 2440 O O . ASN B 2 124 ? -29.543 -2.008 12.222 1.00 43.57 126 ASN B O 1
ATOM 2445 N N . ILE B 2 125 ? -31.164 -0.731 13.108 1.00 38.26 127 ILE B N 1
ATOM 2446 C CA . ILE B 2 125 ? -31.230 -1.485 14.343 1.00 39.56 127 ILE B CA 1
ATOM 2447 C C . ILE B 2 125 ? -32.562 -1.241 15.033 1.00 41.11 127 ILE B C 1
ATOM 2448 O O . ILE B 2 125 ? -33.224 -0.237 14.787 1.00 37.40 127 ILE B O 1
ATOM 2453 N N . GLU B 2 126 ? -32.938 -2.160 15.909 1.00 45.50 128 GLU B N 1
ATOM 2454 C CA . GLU B 2 126 ? -34.153 -2.028 16.703 1.00 44.62 128 GLU B CA 1
ATOM 2455 C C . GLU B 2 126 ? -33.837 -2.246 18.179 1.00 45.95 128 GLU B C 1
ATOM 2456 O O . GLU B 2 126 ? -33.298 -3.285 18.558 1.00 46.93 128 GLU B O 1
ATOM 2462 N N . VAL B 2 127 ? -34.170 -1.259 19.005 1.00 42.25 129 VAL B N 1
ATOM 2463 C CA . VAL B 2 127 ? -33.925 -1.341 20.441 1.00 37.39 129 VAL B CA 1
ATOM 2464 C C . VAL B 2 127 ? -35.234 -1.215 21.210 1.00 39.85 129 VAL B C 1
ATOM 2465 O O . VAL B 2 127 ? -35.862 -0.156 21.209 1.00 45.11 129 VAL B O 1
ATOM 2469 N N . ARG B 2 128 ? -35.639 -2.297 21.868 1.00 46.27 130 ARG B N 1
ATOM 2470 C CA . ARG B 2 128 ? -36.936 -2.344 22.540 1.00 49.91 130 ARG B CA 1
ATOM 2471 C C . ARG B 2 128 ? -36.819 -2.609 24.041 1.00 48.55 130 ARG B C 1
ATOM 2472 O O . ARG B 2 128 ? -35.937 -3.345 24.488 1.00 46.95 130 ARG B O 1
ATOM 2480 N N . TRP B 2 129 ? -37.716 -1.995 24.811 1.00 47.10 131 TRP B N 1
ATOM 2481 C CA . TRP B 2 129 ? -37.743 -2.154 26.263 1.00 51.42 131 TRP B CA 1
ATOM 2482 C C . TRP B 2 129 ? -38.878 -3.071 26.715 1.00 54.11 131 TRP B C 1
ATOM 2483 O O . TRP B 2 129 ? -40.032 -2.874 26.339 1.00 58.99 131 TRP B O 1
ATOM 2494 N N . PHE B 2 130 ? -38.546 -4.063 27.533 1.00 49.55 132 PHE B N 1
ATOM 2495 C CA . PHE B 2 130 ? -39.549 -4.962 28.096 1.00 53.68 132 PHE B CA 1
ATOM 2496 C C . PHE B 2 130 ? -39.602 -4.843 29.621 1.00 55.38 132 PHE B C 1
ATOM 2497 O O . PHE B 2 130 ? -38.586 -4.974 30.299 1.00 53.96 132 PHE B O 1
ATOM 2505 N N . ARG B 2 131 ? -40.793 -4.595 30.153 1.00 59.55 133 ARG B N 1
ATOM 2506 C CA . ARG B 2 131 ? -40.962 -4.372 31.585 1.00 63.65 133 ARG B CA 1
ATOM 2507 C C . ARG B 2 131 ? -41.424 -5.635 32.304 1.00 60.65 133 ARG B C 1
ATOM 2508 O O . ARG B 2 131 ? -42.224 -6.404 31.775 1.00 58.50 133 ARG B O 1
ATOM 2516 N N . LYS B 2 134 ? -43.672 -7.464 29.656 1.00 60.32 136 LYS B N 1
ATOM 2517 C CA . LYS B 2 134 ? -44.222 -7.111 28.351 1.00 62.29 136 LYS B CA 1
ATOM 2518 C C . LYS B 2 134 ? -43.661 -5.785 27.838 1.00 64.18 136 LYS B C 1
ATOM 2519 O O . LYS B 2 134 ? -43.381 -4.874 28.619 1.00 65.20 136 LYS B O 1
ATOM 2525 N N . GLU B 2 135 ? -43.506 -5.689 26.520 1.00 54.90 137 GLU B N 1
ATOM 2526 C CA . GLU B 2 135 ? -42.906 -4.516 25.890 1.00 54.79 137 GLU B CA 1
ATOM 2527 C C . GLU B 2 135 ? -43.546 -3.202 26.334 1.00 55.33 137 GLU B C 1
ATOM 2528 O O . GLU B 2 135 ? -44.752 -3.130 26.571 1.00 46.42 137 GLU B O 1
ATOM 2534 N N . GLU B 2 136 ? -42.725 -2.163 26.438 1.00 59.63 138 GLU B N 1
ATOM 2535 C CA . GLU B 2 136 ? -43.195 -0.858 26.878 1.00 62.56 138 GLU B CA 1
ATOM 2536 C C . GLU B 2 136 ? -43.069 0.187 25.771 1.00 66.74 138 GLU B C 1
ATOM 2537 O O . GLU B 2 136 ? -41.971 0.489 25.303 1.00 60.59 138 GLU B O 1
ATOM 2543 N N . LYS B 2 137 ? -44.208 0.731 25.355 1.00 68.95 139 LYS B N 1
ATOM 2544 C CA . LYS B 2 137 ? -44.246 1.740 24.303 1.00 71.75 139 LYS B CA 1
ATOM 2545 C C . LYS B 2 137 ? -44.433 3.135 24.892 1.00 73.76 139 LYS B C 1
ATOM 2546 O O . LYS B 2 137 ? -44.966 4.028 24.234 1.00 78.31 139 LYS B O 1
ATOM 2552 N N . THR B 2 138 ? -43.996 3.319 26.133 1.00 72.38 140 THR B N 1
ATOM 2553 C CA . THR B 2 138 ? -44.222 4.576 26.837 1.00 76.30 140 THR B CA 1
ATOM 2554 C C . THR B 2 138 ? -43.037 4.973 27.709 1.00 74.12 140 THR B C 1
ATOM 2555 O O . THR B 2 138 ? -42.416 4.126 28.354 1.00 70.41 140 THR B O 1
ATOM 2559 N N . GLY B 2 139 ? -42.733 6.267 27.725 1.00 66.27 141 GLY B N 1
ATOM 2560 C CA . GLY B 2 139 ? -41.621 6.778 28.503 1.00 70.43 141 GLY B CA 1
ATOM 2561 C C . GLY B 2 139 ? -40.298 6.414 27.861 1.00 71.93 141 GLY B C 1
ATOM 2562 O O . GLY B 2 139 ? -39.332 6.077 28.544 1.00 68.27 141 GLY B O 1
ATOM 2563 N N . ILE B 2 140 ? -40.263 6.479 26.535 1.00 73.39 142 ILE B N 1
ATOM 2564 C CA . ILE B 2 140 ? -39.063 6.153 25.779 1.00 66.50 142 ILE B CA 1
ATOM 2565 C C . ILE B 2 140 ? -38.592 7.360 24.975 1.00 71.07 142 ILE B C 1
ATOM 2566 O O . ILE B 2 140 ? -39.331 7.897 24.149 1.00 68.60 142 ILE B O 1
ATOM 2571 N N . VAL B 2 141 ? -37.358 7.783 25.231 1.00 71.29 143 VAL B N 1
ATOM 2572 C CA . VAL B 2 141 ? -36.706 8.810 24.429 1.00 79.34 143 VAL B CA 1
ATOM 2573 C C . VAL B 2 141 ? -35.287 8.369 24.095 1.00 68.33 143 VAL B C 1
ATOM 2574 O O . VAL B 2 141 ? -34.619 7.746 24.917 1.00 65.87 143 VAL B O 1
ATOM 2578 N N . SER B 2 142 ? -34.830 8.689 22.890 1.00 61.80 144 SER B N 1
ATOM 2579 C CA . SER B 2 142 ? -33.518 8.250 22.438 1.00 60.29 144 SER B CA 1
ATOM 2580 C C . SER B 2 142 ? -32.768 9.390 21.769 1.00 62.78 144 SER B C 1
ATOM 2581 O O . SER B 2 142 ? -33.375 10.271 21.159 1.00 55.07 144 SER B O 1
ATOM 2584 N N . THR B 2 143 ? -31.445 9.371 21.888 1.00 64.38 145 THR B N 1
ATOM 2585 C CA . THR B 2 143 ? -30.603 10.349 21.214 1.00 67.44 145 THR B CA 1
ATOM 2586 C C . THR B 2 143 ? -30.790 10.244 19.705 1.00 61.69 145 THR B C 1
ATOM 2587 O O . THR B 2 143 ? -30.464 11.168 18.958 1.00 65.31 145 THR B O 1
ATOM 2591 N N . GLY B 2 144 ? -31.325 9.110 19.266 1.00 56.48 146 GLY B N 1
ATOM 2592 C CA . GLY B 2 144 ? -31.437 8.816 17.851 1.00 56.11 146 GLY B CA 1
ATOM 2593 C C . GLY B 2 144 ? -30.173 8.125 17.386 1.00 48.14 146 GLY B C 1
ATOM 2594 O O . GLY B 2 144 ? -29.222 7.986 18.156 1.00 46.50 146 GLY B O 1
ATOM 2595 N N . LEU B 2 145 ? -30.155 7.688 16.132 1.00 39.72 147 LEU B N 1
ATOM 2596 C CA . LEU B 2 145 ? -28.976 7.027 15.583 1.00 42.09 147 LEU B CA 1
ATOM 2597 C C . LEU B 2 145 ? -27.830 8.022 15.432 1.00 40.75 147 LEU B C 1
ATOM 2598 O O . LEU B 2 145 ? -28.002 9.096 14.856 1.00 40.53 147 LEU B O 1
ATOM 2603 N N . VAL B 2 146 ? -26.662 7.662 15.955 1.00 31.39 148 VAL B N 1
ATOM 2604 C CA . VAL B 2 146 ? -25.509 8.554 15.924 1.00 35.35 148 VAL B CA 1
ATOM 2605 C C . VAL B 2 146 ? -24.341 7.954 15.149 1.00 35.91 148 VAL B C 1
ATOM 2606 O O . VAL B 2 146 ? -23.827 6.890 15.499 1.00 33.79 148 VAL B O 1
ATOM 2610 N N . ARG B 2 147 ? -23.927 8.648 14.094 1.00 34.11 149 ARG B N 1
ATOM 2611 C CA . ARG B 2 147 ? -22.808 8.206 13.272 1.00 33.55 149 ARG B CA 1
ATOM 2612 C C . ARG B 2 147 ? -21.491 8.613 13.928 1.00 31.10 149 ARG B C 1
ATOM 2613 O O . ARG B 2 147 ? -21.320 9.766 14.320 1.00 35.61 149 ARG B O 1
ATOM 2621 N N . ASN B 2 148 ? -20.567 7.665 14.050 1.00 27.91 150 ASN B N 1
ATOM 2622 C CA . ASN B 2 148 ? -19.299 7.919 14.732 1.00 32.36 150 ASN B CA 1
ATOM 2623 C C . ASN B 2 148 ? -18.201 8.442 13.813 1.00 33.71 150 ASN B C 1
ATOM 2624 O O . ASN B 2 148 ? -17.199 8.983 14.279 1.00 30.47 150 ASN B O 1
ATOM 2629 N N . GLY B 2 149 ? -18.393 8.273 12.508 1.00 31.08 151 GLY B N 1
ATOM 2630 C CA . GLY B 2 149 ? -17.432 8.747 11.532 1.00 28.43 151 GLY B CA 1
ATOM 2631 C C . GLY B 2 149 ? -16.377 7.712 11.201 1.00 29.77 151 GLY B C 1
ATOM 2632 O O . GLY B 2 149 ? -15.526 7.934 10.337 1.00 30.98 151 GLY B O 1
ATOM 2633 N N . ASP B 2 150 ? -16.431 6.573 11.882 1.00 26.18 152 ASP B N 1
ATOM 2634 C CA . ASP B 2 150 ? -15.448 5.517 11.667 1.00 30.07 152 ASP B CA 1
ATOM 2635 C C . ASP B 2 150 ? -16.098 4.188 11.294 1.00 31.86 152 ASP B C 1
ATOM 2636 O O . ASP B 2 150 ? -15.605 3.125 11.667 1.00 28.10 152 ASP B O 1
ATOM 2641 N N . TRP B 2 151 ? -17.201 4.257 10.556 1.00 33.92 153 TRP B N 1
ATOM 2642 C CA . TRP B 2 151 ? -17.919 3.065 10.115 1.00 29.90 153 TRP B CA 1
ATOM 2643 C C . TRP B 2 151 ? -18.562 2.305 11.274 1.00 32.52 153 TRP B C 1
ATOM 2644 O O . TRP B 2 151 ? -18.769 1.094 11.195 1.00 31.68 153 TRP B O 1
ATOM 2655 N N . THR B 2 152 ? -18.867 3.021 12.352 1.00 27.48 154 THR B N 1
ATOM 2656 C CA . THR B 2 152 ? -19.629 2.451 13.456 1.00 27.80 154 THR B CA 1
ATOM 2657 C C . THR B 2 152 ? -20.696 3.437 13.915 1.00 31.42 154 THR B C 1
ATOM 2658 O O . THR B 2 152 ? -20.506 4.650 13.833 1.00 30.43 154 THR B O 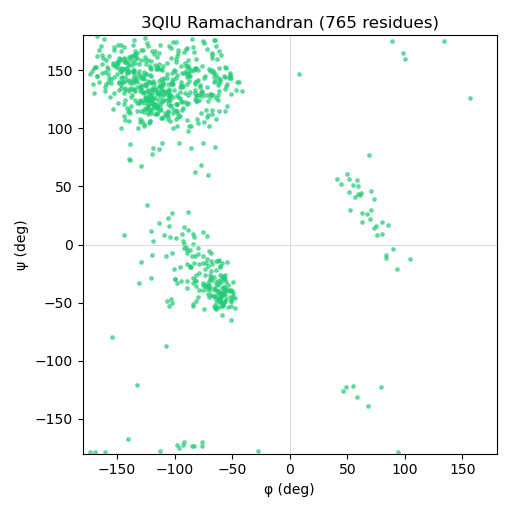1
ATOM 2662 N N . PHE B 2 153 ? -21.820 2.908 14.391 1.00 35.77 155 PHE B N 1
ATOM 2663 C CA . PHE B 2 153 ? -22.902 3.729 14.923 1.00 35.07 155 PHE B CA 1
ATOM 2664 C C . PHE B 2 153 ? -23.059 3.491 16.417 1.00 32.47 155 PHE B C 1
ATOM 2665 O O . PHE B 2 153 ? -22.542 2.512 16.954 1.00 33.55 155 PHE B O 1
ATOM 2673 N N . GLN B 2 154 ? -23.784 4.386 17.082 1.00 34.94 156 GLN B N 1
ATOM 2674 C CA . GLN B 2 154 ? -24.133 4.208 18.488 1.00 40.40 156 GLN B CA 1
ATOM 2675 C C . GLN B 2 154 ? -25.467 4.887 18.784 1.00 43.39 156 GLN B C 1
ATOM 2676 O O . GLN B 2 154 ? -25.882 5.796 18.063 1.00 41.63 156 GLN B O 1
ATOM 2682 N N . THR B 2 155 ? -26.140 4.441 19.842 1.00 38.44 157 THR B N 1
ATOM 2683 C CA . THR B 2 155 ? -27.396 5.057 20.258 1.00 42.57 157 THR B CA 1
ATOM 2684 C C . THR B 2 155 ? -27.754 4.729 21.705 1.00 48.00 157 THR B C 1
ATOM 2685 O O . THR B 2 155 ? -27.434 3.651 22.212 1.00 42.59 157 THR B O 1
ATOM 2689 N N . LEU B 2 156 ? -28.420 5.672 22.363 1.00 50.74 158 LEU B N 1
ATOM 2690 C CA . LEU B 2 156 ? -28.878 5.483 23.733 1.00 50.12 158 LEU B CA 1
ATOM 2691 C C . LEU B 2 156 ? -30.400 5.541 23.798 1.00 49.73 158 LEU B C 1
ATOM 2692 O O . LEU B 2 156 ? -31.004 6.587 23.556 1.00 47.36 158 LEU B O 1
ATOM 2697 N N . VAL B 2 157 ? -31.015 4.406 24.112 1.00 49.53 159 VAL B N 1
ATOM 2698 C CA . VAL B 2 157 ? -32.459 4.345 24.292 1.00 53.53 159 VAL B CA 1
ATOM 2699 C C . VAL B 2 157 ? -32.767 4.207 25.777 1.00 55.31 159 VAL B C 1
ATOM 2700 O O . VAL B 2 157 ? -32.278 3.292 26.444 1.00 46.93 159 VAL B O 1
ATOM 2704 N N . MET B 2 158 ? -33.578 5.122 26.292 1.00 55.41 160 MET B N 1
ATOM 2705 C CA . MET B 2 158 ? -33.805 5.203 27.726 1.00 61.63 160 MET B CA 1
ATOM 2706 C C . MET B 2 158 ? -35.270 5.006 28.103 1.00 67.11 160 MET B C 1
ATOM 2707 O O . MET B 2 158 ? -36.168 5.584 27.489 1.00 68.04 160 MET B O 1
ATOM 2712 N N . LEU B 2 159 ? -35.493 4.179 29.119 1.00 68.12 161 LEU B N 1
ATOM 2713 C CA . LEU B 2 159 ? -36.833 3.884 29.609 1.00 68.40 161 LEU B CA 1
ATOM 2714 C C . LEU B 2 159 ? -37.095 4.583 30.940 1.00 70.71 161 LEU B C 1
ATOM 2715 O O . LEU B 2 159 ? -36.376 4.370 31.916 1.00 66.61 161 LEU B O 1
ATOM 2720 N N . GLU B 2 160 ? -38.126 5.421 30.970 1.00 71.57 162 GLU B N 1
ATOM 2721 C CA . GLU B 2 160 ? -38.514 6.112 32.193 1.00 72.66 162 GLU B CA 1
ATOM 2722 C C . GLU B 2 160 ? -39.158 5.140 33.176 1.00 72.67 162 GLU B C 1
ATOM 2723 O O . GLU B 2 160 ? -40.269 4.660 32.950 1.00 73.12 162 GLU B O 1
ATOM 2729 N N . THR B 2 161 ? -38.452 4.846 34.263 1.00 74.38 163 THR B N 1
ATOM 2730 C CA . THR B 2 161 ? -38.978 3.959 35.294 1.00 79.86 163 THR B CA 1
ATOM 2731 C C . THR B 2 161 ? -39.004 4.647 36.655 1.00 85.38 163 THR B C 1
ATOM 2732 O O . THR B 2 161 ? -38.461 5.742 36.823 1.00 78.37 163 THR B O 1
ATOM 2736 N N . VAL B 2 162 ? -39.637 3.994 37.625 1.00 85.70 164 VAL B N 1
ATOM 2737 C CA . VAL B 2 162 ? -39.745 4.536 38.973 1.00 87.09 164 VAL B CA 1
ATOM 2738 C C . VAL B 2 162 ? -39.672 3.432 40.023 1.00 80.84 164 VAL B C 1
ATOM 2739 O O . VAL B 2 162 ? -40.000 2.278 39.748 1.00 77.95 164 VAL B O 1
ATOM 2743 N N . TYR B 2 169 ? -36.951 -5.614 34.158 1.00 47.96 171 TYR B N 1
ATOM 2744 C CA . TYR B 2 169 ? -36.633 -4.784 32.999 1.00 58.03 171 TYR B CA 1
ATOM 2745 C C . TYR B 2 169 ? -35.656 -5.473 32.052 1.00 54.58 171 TYR B C 1
ATOM 2746 O O . TYR B 2 169 ? -34.582 -5.916 32.459 1.00 49.75 171 TYR B O 1
ATOM 2755 N N . THR B 2 170 ? -36.040 -5.558 30.784 1.00 53.86 172 THR B N 1
ATOM 2756 C CA . THR B 2 170 ? -35.202 -6.180 29.771 1.00 52.34 172 THR B CA 1
ATOM 2757 C C . THR B 2 170 ? -35.006 -5.250 28.580 1.00 51.46 172 THR B C 1
ATOM 2758 O O . THR B 2 170 ? -35.899 -4.483 28.221 1.00 54.01 172 THR B O 1
ATOM 2762 N N . CYS B 2 171 ? -33.826 -5.316 27.976 1.00 49.30 173 CYS B N 1
ATOM 2763 C CA . CYS B 2 171 ? -33.544 -4.559 26.767 1.00 45.61 173 CYS B CA 1
ATOM 2764 C C . CYS B 2 171 ? -33.191 -5.522 25.645 1.00 45.76 173 CYS B C 1
ATOM 2765 O O . CYS B 2 171 ? -32.254 -6.308 25.765 1.00 40.59 173 CYS B O 1
ATOM 2768 N N . GLN B 2 172 ? -33.949 -5.468 24.557 1.00 48.96 174 GLN B N 1
ATOM 2769 C CA . GLN B 2 172 ? -33.714 -6.372 23.441 1.00 45.77 174 GLN B CA 1
ATOM 2770 C C . GLN B 2 172 ? -33.160 -5.622 22.235 1.00 45.59 174 GLN B C 1
ATOM 2771 O O . GLN B 2 172 ? -33.571 -4.497 21.946 1.00 42.69 174 GLN B O 1
ATOM 2777 N N . VAL B 2 173 ? -32.221 -6.251 21.538 1.00 39.60 175 VAL B N 1
ATOM 2778 C CA . VAL B 2 173 ? -31.606 -5.644 20.368 1.00 41.33 175 VAL B CA 1
ATOM 2779 C C . VAL B 2 173 ? -31.668 -6.580 19.167 1.00 44.48 175 VAL B C 1
ATOM 2780 O O . VAL B 2 173 ? -31.314 -7.755 19.264 1.00 46.67 175 VAL B O 1
ATOM 2784 N N . GLU B 2 174 ? -32.134 -6.055 18.038 1.00 44.70 176 GLU B N 1
ATOM 2785 C CA . GLU B 2 174 ? -32.128 -6.801 16.785 1.00 46.81 176 GLU B CA 1
ATOM 2786 C C . GLU B 2 174 ? -31.359 -6.037 15.712 1.00 42.67 176 GLU B C 1
ATOM 2787 O O . GLU B 2 174 ? -31.457 -4.814 15.611 1.00 38.45 176 GLU B O 1
ATOM 2793 N N . HIS B 2 175 ? -30.595 -6.772 14.912 1.00 43.81 177 HIS B N 1
ATOM 2794 C CA . HIS B 2 175 ? -29.626 -6.167 14.012 1.00 44.54 177 HIS B CA 1
ATOM 2795 C C . HIS B 2 175 ? -29.135 -7.222 13.026 1.00 45.23 177 HIS B C 1
ATOM 2796 O O . HIS B 2 175 ? -29.011 -8.394 13.382 1.00 50.56 177 HIS B O 1
ATOM 2803 N N . PRO B 2 176 ? -28.865 -6.813 11.777 1.00 48.78 178 PRO B N 1
ATOM 2804 C CA . PRO B 2 176 ? -28.453 -7.735 10.708 1.00 48.70 178 PRO B CA 1
ATOM 2805 C C . PRO B 2 176 ? -27.235 -8.587 11.063 1.00 45.28 178 PRO B C 1
ATOM 2806 O O . PRO B 2 176 ? -26.973 -9.578 10.382 1.00 49.42 178 PRO B O 1
ATOM 2810 N N . SER B 2 177 ? -26.507 -8.208 12.108 1.00 45.97 179 SER B N 1
ATOM 2811 C CA . SER B 2 177 ? -25.312 -8.943 12.514 1.00 47.35 179 SER B CA 1
ATOM 2812 C C . SER B 2 177 ? -25.647 -10.035 13.522 1.00 47.15 179 SER B C 1
ATOM 2813 O O . SER B 2 177 ? -24.774 -10.791 13.948 1.00 43.13 179 SER B O 1
ATOM 2816 N N . LEU B 2 178 ? -26.919 -10.110 13.897 1.00 48.44 180 LEU B N 1
ATOM 2817 C CA . LEU B 2 178 ? -27.364 -11.051 14.916 1.00 53.09 180 LEU B CA 1
ATOM 2818 C C . LEU B 2 178 ? -28.422 -12.010 14.379 1.00 54.99 180 LEU B C 1
ATOM 2819 O O . LEU B 2 178 ? -29.521 -11.591 14.011 1.00 55.02 180 LEU B O 1
ATOM 2824 N N . THR B 2 179 ? -28.086 -13.296 14.337 1.00 54.69 181 THR B N 1
ATOM 2825 C CA . THR B 2 179 ? -29.050 -14.319 13.952 1.00 62.45 181 THR B CA 1
ATOM 2826 C C . THR B 2 179 ? -30.171 -14.357 14.982 1.00 61.62 181 THR B C 1
ATOM 2827 O O . THR B 2 179 ? -31.353 -14.372 14.635 1.00 64.23 181 THR B O 1
ATOM 2831 N N . ASP B 2 180 ? -29.786 -14.367 16.253 1.00 59.93 182 ASP B N 1
ATOM 2832 C CA . ASP B 2 180 ? -30.740 -14.307 17.351 1.00 60.25 182 ASP B CA 1
ATOM 2833 C C . ASP B 2 180 ? -30.582 -12.990 18.099 1.00 53.88 182 ASP B C 1
ATOM 2834 O O . ASP B 2 180 ? -29.464 -12.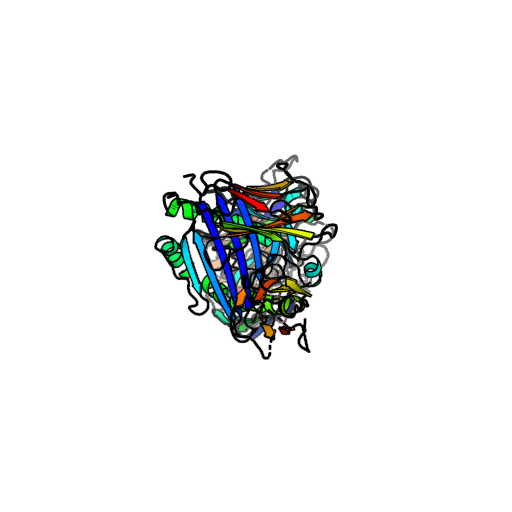516 18.297 1.00 52.90 182 ASP B O 1
ATOM 2839 N N . PRO B 2 181 ? -31.707 -12.392 18.515 1.00 51.74 183 PRO B N 1
ATOM 2840 C CA . PRO B 2 181 ? -31.717 -11.113 19.235 1.00 49.56 183 PRO B CA 1
ATOM 2841 C C . PRO B 2 181 ? -30.860 -11.144 20.499 1.00 49.97 183 PRO B C 1
ATOM 2842 O O . PRO B 2 181 ? -30.669 -12.203 21.097 1.00 42.56 183 PRO B O 1
ATOM 2846 N N . VAL B 2 182 ? -30.350 -9.982 20.896 1.00 49.41 184 VAL B N 1
ATOM 2847 C CA . VAL B 2 182 ? -29.583 -9.858 22.130 1.00 49.46 184 VAL B CA 1
ATOM 2848 C C . VAL B 2 182 ? -30.453 -9.263 23.232 1.00 47.39 184 VAL B C 1
ATOM 2849 O O . VAL B 2 182 ? -31.222 -8.333 22.988 1.00 44.78 184 VAL B O 1
ATOM 2853 N N . THR B 2 183 ? -30.333 -9.802 24.442 1.00 48.39 185 THR B N 1
ATOM 2854 C CA . THR B 2 183 ? -31.159 -9.350 25.559 1.00 50.70 185 THR B CA 1
ATOM 2855 C C . THR B 2 183 ? -30.349 -8.914 26.782 1.00 45.63 185 THR B C 1
ATOM 2856 O O . THR B 2 183 ? -29.389 -9.578 27.173 1.00 42.28 185 THR B O 1
ATOM 2860 N N . VAL B 2 184 ? -30.760 -7.794 27.373 1.00 48.98 186 VAL B N 1
ATOM 2861 C CA . VAL B 2 184 ? -30.125 -7.218 28.560 1.00 49.54 186 VAL B CA 1
ATOM 2862 C C . VAL B 2 184 ? -28.696 -7.695 28.804 1.00 62.99 186 VAL B C 1
ATOM 2863 O O . VAL B 2 184 ? -27.800 -6.885 29.048 1.00 60.48 186 VAL B O 1
ATOM 2867 N N . GLN C 3 5 ? -4.456 -3.476 -20.596 1.00 40.38 2 GLN C N 1
ATOM 2868 C CA . GLN C 3 5 ? -3.888 -4.065 -21.803 1.00 55.29 2 GLN C CA 1
ATOM 2869 C C . GLN C 3 5 ? -4.943 -4.244 -22.889 1.00 52.21 2 GLN C C 1
ATOM 2870 O O . GLN C 3 5 ? -6.136 -4.368 -22.603 1.00 42.15 2 GLN C O 1
ATOM 2876 N N . VAL C 3 6 ? -4.495 -4.254 -24.140 1.00 49.23 3 VAL C N 1
ATOM 2877 C CA . VAL C 3 6 ? -5.398 -4.421 -25.268 1.00 48.02 3 VAL C CA 1
ATOM 2878 C C . VAL C 3 6 ? -4.880 -5.463 -26.250 1.00 41.93 3 VAL C C 1
ATOM 2879 O O . VAL C 3 6 ? -3.834 -5.278 -26.869 1.00 43.77 3 VAL C O 1
ATOM 2883 N N . GLU C 3 7 ? -5.616 -6.560 -26.384 1.00 37.53 4 GLU C N 1
ATOM 2884 C CA . GLU C 3 7 ? -5.310 -7.565 -27.393 1.00 45.56 4 GLU C CA 1
ATOM 2885 C C . GLU C 3 7 ? -6.034 -7.235 -28.694 1.00 43.54 4 GLU C C 1
ATOM 2886 O O . GLU C 3 7 ? -7.254 -7.382 -28.793 1.00 40.96 4 GLU C O 1
ATOM 2892 N N . GLN C 3 8 ? -5.282 -6.777 -29.687 1.00 35.62 5 GLN C N 1
ATOM 2893 C CA . GLN C 3 8 ? -5.862 -6.458 -30.986 1.00 44.20 5 GLN C CA 1
ATOM 2894 C C . GLN C 3 8 ? -5.531 -7.533 -32.016 1.00 38.24 5 GLN C C 1
ATOM 2895 O O . GLN C 3 8 ? -4.364 -7.857 -32.234 1.00 39.00 5 GLN C O 1
ATOM 2901 N N . SER C 3 9 ? -6.565 -8.087 -32.640 1.00 32.86 6 SER C N 1
ATOM 2902 C CA . SER C 3 9 ? -6.382 -9.075 -33.697 1.00 41.11 6 SER C CA 1
ATOM 2903 C C . SER C 3 9 ? -7.035 -8.601 -34.995 1.00 41.82 6 SER C C 1
ATOM 2904 O O . SER C 3 9 ? -8.073 -7.937 -34.963 1.00 40.30 6 SER C O 1
ATOM 2907 N N . PRO C 3 10 ? -6.432 -8.943 -36.144 1.00 42.88 7 PRO C N 1
ATOM 2908 C CA . PRO C 3 10 ? -5.212 -9.742 -36.264 1.00 39.02 7 PRO C CA 1
ATOM 2909 C C . PRO C 3 10 ? -3.983 -8.864 -36.441 1.00 37.28 7 PRO C C 1
ATOM 2910 O O . PRO C 3 10 ? -4.078 -7.643 -36.345 1.00 41.37 7 PRO C O 1
ATOM 2914 N N . SER C 3 11 ? -2.843 -9.488 -36.716 1.00 38.64 8 SER C N 1
ATOM 2915 C CA . SER C 3 11 ? -1.590 -8.761 -36.880 1.00 41.56 8 SER C CA 1
ATOM 2916 C C . SER C 3 11 ? -1.491 -8.103 -38.254 1.00 44.06 8 SER C C 1
ATOM 2917 O O . SER C 3 11 ? -0.996 -6.982 -38.380 1.00 40.82 8 SER C O 1
ATOM 2920 N N . ALA C 3 12 ? -1.959 -8.805 -39.281 1.00 40.63 9 ALA C N 1
ATOM 2921 C CA . ALA C 3 12 ? -1.868 -8.302 -40.647 1.00 34.46 9 ALA C CA 1
ATOM 2922 C C . ALA C 3 12 ? -2.987 -8.840 -41.530 1.00 37.05 9 ALA C C 1
ATOM 2923 O O . ALA C 3 12 ? -3.541 -9.911 -41.277 1.00 34.22 9 ALA C O 1
ATOM 2925 N N . LEU C 3 13 ? -3.307 -8.084 -42.573 1.00 38.30 10 LEU C N 1
ATOM 2926 C CA . LEU C 3 13 ? -4.381 -8.446 -43.485 1.00 37.89 10 LEU C CA 1
ATOM 2927 C C . LEU C 3 13 ? -4.088 -7.972 -44.900 1.00 41.54 10 LEU C C 1
ATOM 2928 O O . LEU C 3 13 ? -3.583 -6.868 -45.107 1.00 40.78 10 LEU C O 1
ATOM 2933 N N . SER C 3 14 ? -4.401 -8.819 -45.874 1.00 45.66 11 SER C N 1
ATOM 2934 C CA . SER C 3 14 ? -4.334 -8.427 -47.274 1.00 45.09 11 SER C CA 1
ATOM 2935 C C . SER C 3 14 ? -5.699 -8.623 -47.906 1.00 50.56 11 SER C C 1
ATOM 2936 O O . SER C 3 14 ? -6.237 -9.728 -47.903 1.00 56.43 11 SER C O 1
ATOM 2939 N N . LEU C 3 15 ? -6.261 -7.543 -48.435 1.00 50.55 12 LEU C N 1
ATOM 2940 C CA . LEU C 3 15 ? -7.602 -7.581 -49.000 1.00 50.22 12 LEU C CA 1
ATOM 2941 C C . LEU C 3 15 ? -7.606 -7.150 -50.458 1.00 57.67 12 LEU C C 1
ATOM 2942 O O . LEU C 3 15 ? -7.143 -6.060 -50.790 1.00 58.79 12 LEU C O 1
ATOM 2947 N N . HIS C 3 16 ? -8.136 -8.003 -51.327 1.00 55.60 13 HIS C N 1
ATOM 2948 C CA . HIS C 3 16 ? -8.363 -7.612 -52.709 1.00 57.91 13 HIS C CA 1
ATOM 2949 C C . HIS C 3 16 ? -9.484 -6.585 -52.740 1.00 55.20 13 HIS C C 1
ATOM 2950 O O . HIS C 3 16 ? -10.377 -6.613 -51.894 1.00 52.55 13 HIS C O 1
ATOM 2957 N N . GLU C 3 17 ? -9.431 -5.673 -53.705 1.00 57.53 14 GLU C N 1
ATOM 2958 C CA . GLU C 3 17 ? -10.458 -4.646 -53.836 1.00 55.86 14 GLU C CA 1
ATOM 2959 C C . GLU C 3 17 ? -11.857 -5.223 -53.662 1.00 49.04 14 GLU C C 1
ATOM 2960 O O . GLU C 3 17 ? -12.151 -6.318 -54.140 1.00 45.91 14 GLU C O 1
ATOM 2966 N N . GLY C 3 18 ? -12.714 -4.479 -52.972 1.00 45.00 15 GLY C N 1
ATOM 2967 C CA . GLY C 3 18 ? -14.112 -4.845 -52.848 1.00 47.80 15 GLY C CA 1
ATOM 2968 C C . GLY C 3 18 ? -14.395 -6.022 -51.934 1.00 47.90 15 GLY C C 1
ATOM 2969 O O . GLY C 3 18 ? -15.492 -6.581 -51.960 1.00 51.68 15 GLY C O 1
ATOM 2970 N N . THR C 3 19 ? -13.412 -6.407 -51.127 1.00 44.70 16 THR C N 1
ATOM 2971 C CA . THR C 3 19 ? -13.625 -7.455 -50.135 1.00 50.94 16 THR C CA 1
ATOM 2972 C C . THR C 3 19 ? -13.735 -6.844 -48.740 1.00 51.96 16 THR C C 1
ATOM 2973 O O . THR C 3 19 ? -13.487 -5.650 -48.555 1.00 47.32 16 THR C O 1
ATOM 2977 N N . GLY C 3 20 ? -14.109 -7.661 -47.760 1.00 50.23 17 GLY C N 1
ATOM 2978 C CA . GLY C 3 20 ? -14.316 -7.168 -46.411 1.00 52.27 17 GLY C CA 1
ATOM 2979 C C . GLY C 3 20 ? -13.702 -8.024 -45.320 1.00 50.55 17 GLY C C 1
ATOM 2980 O O . GLY C 3 20 ? -13.337 -9.179 -45.545 1.00 50.99 17 GLY C O 1
ATOM 2981 N N . SER C 3 21 ? -13.589 -7.447 -44.129 1.00 48.55 18 SER C N 1
ATOM 2982 C CA . SER C 3 21 ? -13.058 -8.158 -42.975 1.00 49.37 18 SER C CA 1
ATOM 2983 C C . SER C 3 21 ? -13.326 -7.381 -41.690 1.00 46.58 18 SER C C 1
ATOM 2984 O O . SER C 3 21 ? -13.908 -6.296 -41.719 1.00 42.67 18 SER C O 1
ATOM 2987 N N . ALA C 3 22 ? -12.897 -7.939 -40.563 1.00 46.25 19 ALA C N 1
ATOM 2988 C CA . ALA C 3 22 ? -13.142 -7.321 -39.267 1.00 42.32 19 ALA C CA 1
ATOM 2989 C C . ALA C 3 22 ? -11.891 -7.292 -38.398 1.00 40.16 19 ALA C C 1
ATOM 2990 O O . ALA C 3 22 ? -11.105 -8.238 -38.394 1.00 48.32 19 ALA C O 1
ATOM 2992 N N . LEU C 3 23 ? -11.713 -6.195 -37.670 1.00 38.07 20 LEU C N 1
ATOM 2993 C CA . LEU C 3 23 ? -10.669 -6.105 -36.657 1.00 38.59 20 LEU C CA 1
ATOM 2994 C C . LEU C 3 23 ? -11.319 -6.272 -35.290 1.00 37.81 20 LEU C C 1
ATOM 2995 O O . LEU C 3 23 ? -12.529 -6.097 -35.151 1.00 40.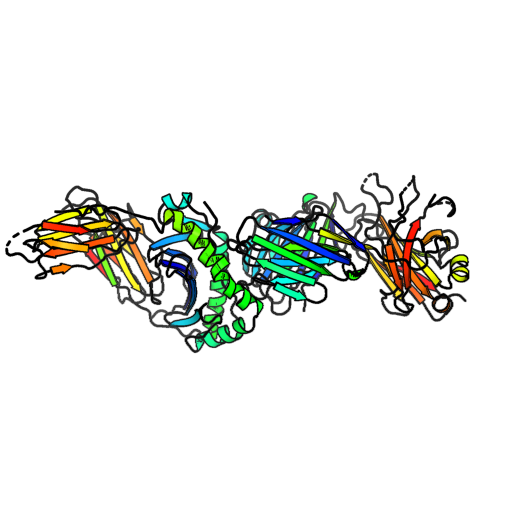27 20 LEU C O 1
ATOM 3000 N N . ARG C 3 24 ? -10.527 -6.616 -34.281 1.00 34.22 21 ARG C N 1
ATOM 3001 C CA . ARG C 3 24 ? -11.075 -6.783 -32.941 1.00 33.04 21 ARG C CA 1
ATOM 3002 C C . ARG C 3 24 ? -10.106 -6.362 -31.844 1.00 30.91 21 ARG C C 1
ATOM 3003 O O . ARG C 3 24 ? -8.908 -6.619 -31.927 1.00 34.61 21 ARG C O 1
ATOM 3011 N N . CYS C 3 25 ? -10.643 -5.708 -30.819 1.00 32.46 22 CYS C N 1
ATOM 3012 C CA . CYS C 3 25 ? -9.874 -5.344 -29.636 1.00 36.76 22 CYS C CA 1
ATOM 3013 C C . CYS C 3 25 ? -10.541 -5.892 -28.379 1.00 38.01 22 CYS C C 1
ATOM 3014 O O . CYS C 3 25 ? -11.720 -5.640 -28.129 1.00 35.88 22 CYS C O 1
ATOM 3017 N N . ASN C 3 26 ? -9.781 -6.650 -27.597 1.00 38.35 23 ASN C N 1
ATOM 3018 C CA . ASN C 3 26 ? -10.272 -7.177 -26.331 1.00 39.01 23 ASN C CA 1
ATOM 3019 C C . ASN C 3 26 ? -9.577 -6.501 -25.155 1.00 40.96 23 ASN C C 1
ATOM 3020 O O . ASN C 3 26 ? -8.363 -6.291 -25.177 1.00 39.72 23 ASN C O 1
ATOM 3025 N N . PHE C 3 27 ? -10.354 -6.153 -24.134 1.00 40.02 24 PHE C N 1
ATOM 3026 C CA . PHE C 3 27 ? -9.832 -5.402 -22.998 1.00 32.44 24 PHE C CA 1
ATOM 3027 C C . PHE C 3 27 ? -9.799 -6.237 -21.726 1.00 34.50 24 PHE C C 1
ATOM 3028 O O . PHE C 3 27 ? -10.614 -7.141 -21.542 1.00 31.83 24 PHE C O 1
ATOM 3036 N N . THR C 3 28 ? -8.852 -5.923 -20.847 1.00 38.64 25 THR C N 1
ATOM 3037 C CA . THR C 3 28 ? -8.705 -6.639 -19.585 1.00 37.05 25 THR C CA 1
ATOM 3038 C C . THR C 3 28 ? -9.351 -5.883 -18.427 1.00 36.26 25 THR C C 1
ATOM 3039 O O . THR C 3 28 ? -9.238 -6.291 -17.270 1.00 38.01 25 THR C O 1
ATOM 3043 N N . THR C 3 29 ? -10.025 -4.782 -18.745 1.00 35.92 26 THR C N 1
ATOM 3044 C CA . THR C 3 29 ? -10.713 -3.984 -17.736 1.00 36.58 26 THR C CA 1
ATOM 3045 C C . THR C 3 29 ? -11.776 -3.088 -18.371 1.00 34.67 26 THR C C 1
ATOM 3046 O O . THR C 3 29 ? -11.989 -3.126 -19.582 1.00 35.96 26 THR C O 1
ATOM 3050 N N . THR C 3 30 ? -12.446 -2.288 -17.549 1.00 31.48 27 THR C N 1
ATOM 3051 C CA . THR C 3 30 ? -13.497 -1.405 -18.034 1.00 27.86 27 THR C CA 1
ATOM 3052 C C . THR C 3 30 ? -12.909 -0.158 -18.679 1.00 31.17 27 THR C C 1
ATOM 3053 O O . THR C 3 30 ? -12.134 0.563 -18.052 1.00 37.90 27 THR C O 1
ATOM 3057 N N . MET C 3 31 ? -13.277 0.093 -19.931 1.00 26.86 28 MET C N 1
ATOM 3058 C CA . MET C 3 31 ? -12.830 1.295 -20.628 1.00 25.74 28 MET C CA 1
ATOM 3059 C C . MET C 3 31 ? -13.939 2.344 -20.662 1.00 23.47 28 MET C C 1
ATOM 3060 O O . MET C 3 31 ? -15.121 2.011 -20.714 1.00 22.48 28 MET C O 1
ATOM 3065 N N . ARG C 3 32 ? -13.554 3.613 -20.626 1.00 22.34 29 ARG C N 1
ATOM 3066 C CA . ARG C 3 32 ? -14.528 4.694 -20.650 1.00 25.77 29 ARG C CA 1
ATOM 3067 C C . ARG C 3 32 ? -15.170 4.761 -22.028 1.00 29.93 29 ARG C C 1
ATOM 3068 O O . ARG C 3 32 ? -16.360 5.041 -22.169 1.00 26.36 29 ARG C O 1
ATOM 3076 N N . ALA C 3 33 ? -14.360 4.500 -23.044 1.00 28.76 30 ALA C N 1
ATOM 3077 C CA . ALA C 3 33 ? -14.814 4.504 -24.421 1.00 26.22 30 ALA C CA 1
ATOM 3078 C C . ALA C 3 33 ? -13.701 3.917 -25.263 1.00 29.71 30 ALA C C 1
ATOM 3079 O O . ALA C 3 33 ? -12.667 3.516 -24.732 1.00 30.15 30 ALA C O 1
ATOM 3081 N N . VAL C 3 34 ? -13.908 3.864 -26.572 1.00 29.24 31 VAL C N 1
ATOM 3082 C CA . VAL C 3 34 ? -12.880 3.366 -27.471 1.00 35.26 31 VAL C CA 1
ATOM 3083 C C . VAL C 3 34 ? -12.703 4.314 -28.652 1.00 34.18 31 VAL C C 1
ATOM 3084 O O . VAL C 3 34 ? -13.573 5.135 -28.942 1.00 31.44 31 VAL C O 1
ATOM 3088 N N . GLN C 3 35 ? -11.561 4.200 -29.318 1.00 35.87 32 GLN C N 1
ATOM 3089 C CA . GLN C 3 35 ? -11.256 5.019 -30.479 1.00 31.46 32 GLN C CA 1
ATOM 3090 C C . GLN C 3 35 ? -10.453 4.210 -31.481 1.00 35.69 32 GLN C C 1
ATOM 3091 O O . GLN C 3 35 ? -9.577 3.433 -31.100 1.00 36.86 32 GLN C O 1
ATOM 3097 N N . TRP C 3 36 ? -10.756 4.388 -32.761 1.00 34.61 33 TRP C N 1
ATOM 3098 C CA . TRP C 3 36 ? -10.007 3.724 -33.817 1.00 29.23 33 TRP C CA 1
ATOM 3099 C C . TRP C 3 36 ? -9.315 4.750 -34.705 1.00 29.44 33 TRP C C 1
ATOM 3100 O O . TRP C 3 36 ? -9.922 5.735 -35.117 1.00 34.81 33 TRP C O 1
ATOM 3111 N N . PHE C 3 37 ? -8.039 4.516 -34.987 1.00 32.30 34 PHE C N 1
ATOM 3112 C CA . PHE C 3 37 ? -7.270 5.396 -35.857 1.00 34.53 34 PHE C CA 1
ATOM 3113 C C . PHE C 3 37 ? -6.647 4.596 -36.989 1.00 42.26 34 PHE C C 1
ATOM 3114 O O . PHE C 3 37 ? -6.479 3.380 -36.882 1.00 37.89 34 PHE C O 1
ATOM 3122 N N . ARG C 3 38 ? -6.302 5.286 -38.072 1.00 43.08 35 ARG C N 1
ATOM 3123 C CA . ARG C 3 38 ? -5.545 4.679 -39.159 1.00 40.58 35 ARG C CA 1
ATOM 3124 C C . ARG C 3 38 ? -4.302 5.500 -39.464 1.00 48.47 35 ARG C C 1
ATOM 3125 O O . ARG C 3 38 ? -4.390 6.696 -39.736 1.00 56.40 35 ARG C O 1
ATOM 3133 N N . LYS C 3 39 ? -3.148 4.852 -39.406 1.00 48.49 36 LYS C N 1
ATOM 3134 C CA . LYS C 3 39 ? -1.916 5.532 -39.728 1.00 55.03 36 LYS C CA 1
ATOM 3135 C C . LYS C 3 39 ? -1.676 5.259 -41.197 1.00 60.04 36 LYS C C 1
ATOM 3136 O O . LYS C 3 39 ? -1.476 4.120 -41.610 1.00 62.14 36 LYS C O 1
ATOM 3142 N N . ASN C 3 40 ? -1.699 6.325 -41.981 1.00 64.78 37 ASN C N 1
ATOM 3143 C CA . ASN C 3 40 ? -1.533 6.230 -43.417 1.00 70.64 37 ASN C CA 1
ATOM 3144 C C . ASN C 3 40 ? -0.060 6.166 -43.750 1.00 75.48 37 ASN C C 1
ATOM 3145 O O . ASN C 3 40 ? 0.780 6.057 -42.860 1.00 77.90 37 ASN C O 1
ATOM 3150 N N . SER C 3 41 ? 0.256 6.222 -45.033 1.00 79.52 38 SER C N 1
ATOM 3151 C CA . SER C 3 41 ? 1.638 6.137 -45.451 1.00 87.73 38 SER C CA 1
ATOM 3152 C C . SER C 3 41 ? 2.382 7.286 -44.796 1.00 88.51 38 SER C C 1
ATOM 3153 O O . SER C 3 41 ? 3.534 7.139 -44.392 1.00 93.73 38 SER C O 1
ATOM 3156 N N . ARG C 3 42 ? 1.760 8.442 -44.677 1.00 84.37 39 ARG C N 1
ATOM 3157 C CA . ARG C 3 42 ? 2.478 9.583 -44.125 1.00 84.03 39 ARG C CA 1
ATOM 3158 C C . ARG C 3 42 ? 2.894 9.373 -42.672 1.00 74.92 39 ARG C C 1
ATOM 3159 O O . ARG C 3 42 ? 3.806 10.030 -42.176 1.00 74.58 39 ARG C O 1
ATOM 3167 N N . GLY C 3 43 ? 2.198 8.470 -41.994 1.00 77.99 40 GLY C N 1
ATOM 3168 C CA . GLY C 3 43 ? 2.267 8.328 -40.550 1.00 84.07 40 GLY C CA 1
ATOM 3169 C C . GLY C 3 43 ? 1.346 9.228 -39.744 1.00 78.14 40 GLY C C 1
ATOM 3170 O O . GLY C 3 43 ? 1.542 9.402 -38.538 1.00 67.10 40 GLY C O 1
ATOM 3171 N N . SER C 3 44 ? 0.344 9.799 -40.405 1.00 68.26 41 SER C N 1
ATOM 3172 C CA . SER C 3 44 ? -0.619 10.663 -39.732 1.00 65.05 41 SER C CA 1
ATOM 3173 C C . SER C 3 44 ? -1.844 9.869 -39.290 1.00 58.55 41 SER C C 1
ATOM 3174 O O . SER C 3 44 ? -2.509 9.233 -40.104 1.00 55.96 41 SER C O 1
ATOM 3177 N N . LEU C 3 45 ? -2.130 9.907 -37.992 1.00 58.42 42 LEU C N 1
ATOM 3178 C CA . LEU C 3 45 ? -3.219 9.123 -37.419 1.00 56.33 42 LEU C CA 1
ATOM 3179 C C . LEU C 3 45 ? -4.597 9.697 -37.729 1.00 55.32 42 LEU C C 1
ATOM 3180 O O . LEU C 3 45 ? -5.138 10.482 -36.949 1.00 61.17 42 LEU C O 1
ATOM 3185 N N . ILE C 3 46 ? -5.163 9.300 -38.864 1.00 44.14 43 ILE C N 1
ATOM 3186 C CA . ILE C 3 46 ? -6.521 9.692 -39.210 1.00 42.32 43 ILE C CA 1
ATOM 3187 C C . ILE C 3 46 ? -7.494 9.139 -38.177 1.00 42.11 43 ILE C C 1
ATOM 3188 O O . ILE C 3 46 ? -7.521 7.934 -37.928 1.00 42.94 43 ILE C O 1
ATOM 3193 N N . ASN C 3 47 ? -8.281 10.022 -37.569 1.00 41.89 44 ASN C N 1
ATOM 3194 C CA . ASN C 3 47 ? -9.333 9.598 -36.654 1.00 34.81 44 ASN C CA 1
ATOM 3195 C C . ASN C 3 47 ? -10.448 8.901 -37.412 1.00 38.85 44 ASN C C 1
ATOM 3196 O O . ASN C 3 47 ? -10.989 9.448 -38.372 1.00 42.62 44 ASN C O 1
ATOM 3201 N N . LEU C 3 48 ? -10.797 7.696 -36.983 1.00 33.89 45 LEU C N 1
ATOM 3202 C CA . LEU C 3 48 ? -11.862 6.954 -37.639 1.00 35.79 45 LEU C CA 1
ATOM 3203 C C . LEU C 3 48 ? -13.129 6.924 -36.796 1.00 36.99 45 LEU C C 1
ATOM 3204 O O . LEU C 3 48 ? -14.217 7.203 -37.296 1.00 38.94 45 LEU C O 1
ATOM 3209 N N . PHE C 3 49 ? -12.988 6.593 -35.516 1.00 35.41 46 PHE C N 1
ATOM 3210 C CA . PHE C 3 49 ? -14.156 6.435 -34.657 1.00 35.08 46 PHE C CA 1
ATOM 3211 C C . PHE C 3 49 ? -13.939 6.843 -33.208 1.00 35.75 46 PHE C C 1
ATOM 3212 O O . PHE C 3 49 ? -12.843 6.717 -32.665 1.00 31.49 46 PHE C O 1
ATOM 3220 N N . TYR C 3 50 ? -15.011 7.340 -32.600 1.00 31.33 47 TYR C N 1
ATOM 3221 C CA . TYR C 3 50 ? -15.115 7.449 -31.156 1.00 30.89 47 TYR C CA 1
ATOM 3222 C C . TYR C 3 50 ? -16.489 6.954 -30.741 1.00 32.55 47 TYR C C 1
ATOM 3223 O O . TYR C 3 50 ? -17.495 7.342 -31.330 1.00 33.40 47 TYR C O 1
ATOM 3232 N N . LEU C 3 51 ? -16.537 6.103 -29.725 1.00 33.30 48 LEU C N 1
ATOM 3233 C CA . LEU C 3 51 ? -17.818 5.660 -29.190 1.00 36.72 48 LEU C CA 1
ATOM 3234 C C . LEU C 3 51 ? -17.685 5.121 -27.769 1.00 35.10 48 LEU C C 1
ATOM 3235 O O . LEU C 3 51 ? -16.736 4.406 -27.449 1.00 36.97 48 LEU C O 1
ATOM 3240 N N . ALA C 3 52 ? -18.637 5.486 -26.918 1.00 28.22 49 ALA C N 1
ATOM 3241 C CA . ALA C 3 52 ? -18.631 5.057 -25.527 1.00 30.84 49 ALA C CA 1
ATOM 3242 C C . ALA C 3 52 ? -19.626 3.925 -25.311 1.00 34.13 49 ALA C C 1
ATOM 3243 O O . ALA C 3 52 ? -19.763 3.410 -24.199 1.00 32.29 49 ALA C O 1
ATOM 3245 N N . SER C 3 53 ? -20.412 3.647 -26.345 1.00 33.87 50 SER C N 1
ATOM 3246 C CA . SER C 3 53 ? -21.374 2.555 -26.328 1.00 31.73 50 SER C CA 1
ATOM 3247 C C . SER C 3 53 ? -21.917 2.270 -27.724 1.00 36.71 50 SER C C 1
ATOM 3248 O O . SER C 3 53 ? -21.829 3.115 -28.609 1.00 33.39 50 SER C O 1
ATOM 3251 N N . GLY C 3 54 ? -22.510 1.095 -27.909 1.00 40.71 51 GLY C N 1
ATOM 3252 C CA . GLY C 3 54 ? -23.260 0.808 -29.118 1.00 35.58 51 GLY C CA 1
ATOM 3253 C C . GLY C 3 54 ? -22.419 0.717 -30.376 1.00 39.20 51 GLY C C 1
ATOM 3254 O O . GLY C 3 54 ? -21.327 0.148 -30.366 1.00 39.31 51 GLY C O 1
ATOM 3255 N N . THR C 3 55 ? -22.935 1.285 -31.464 1.00 40.89 52 THR C N 1
ATOM 3256 C CA . THR C 3 55 ? -22.307 1.163 -32.776 1.00 39.08 52 THR C CA 1
ATOM 3257 C C . THR C 3 55 ? -22.333 2.484 -33.539 1.00 39.90 52 THR C C 1
ATOM 3258 O O . THR C 3 55 ? -23.137 3.364 -33.240 1.00 47.82 52 THR C O 1
ATOM 3262 N N . LYS C 3 56 ? -21.449 2.617 -34.524 1.00 37.22 53 LYS C N 1
ATOM 3263 C CA . LYS C 3 56 ? -21.437 3.786 -35.398 1.00 38.91 53 LYS C CA 1
ATOM 3264 C C . LYS C 3 56 ? -20.994 3.411 -36.806 1.00 48.66 53 LYS C C 1
ATOM 3265 O O . LYS C 3 56 ? -20.026 2.673 -36.982 1.00 48.27 53 LYS C O 1
ATOM 3271 N N . GLU C 3 57 ? -21.707 3.918 -37.808 1.00 53.57 54 GLU C N 1
ATOM 3272 C CA . GLU C 3 57 ? -21.313 3.717 -39.198 1.00 50.00 54 GLU C CA 1
ATOM 3273 C C . GLU C 3 57 ? -20.767 5.001 -39.811 1.00 48.04 54 GLU C C 1
ATOM 3274 O O . GLU C 3 57 ? -21.375 6.065 -39.698 1.00 51.17 54 GLU C O 1
ATOM 3280 N N . ASN C 3 58 ? -19.614 4.889 -40.459 1.00 45.90 55 ASN C N 1
ATOM 3281 C CA . ASN C 3 58 ? -18.983 6.019 -41.125 1.00 48.18 55 ASN C CA 1
ATOM 3282 C C . ASN C 3 58 ? -18.401 5.607 -42.473 1.00 50.89 55 ASN C C 1
ATOM 3283 O O . ASN C 3 58 ? -17.221 5.262 -42.575 1.00 45.51 55 ASN C O 1
ATOM 3288 N N . GLY C 3 59 ? -19.234 5.643 -43.508 1.00 55.54 56 GLY C N 1
ATOM 3289 C CA . GLY C 3 59 ? -18.808 5.250 -44.839 1.00 49.26 56 GLY C CA 1
ATOM 3290 C C . GLY C 3 59 ? -18.779 3.743 -44.997 1.00 50.54 56 GLY C C 1
ATOM 3291 O O . GLY C 3 59 ? -19.788 3.071 -44.792 1.00 51.56 56 GLY C O 1
ATOM 3292 N N . ARG C 3 60 ? -17.618 3.209 -45.359 1.00 48.73 57 ARG C N 1
ATOM 3293 C CA . ARG C 3 60 ? -17.464 1.770 -45.544 1.00 50.43 57 ARG C CA 1
ATOM 3294 C C . ARG C 3 60 ? -17.007 1.075 -44.263 1.00 56.36 57 ARG C C 1
ATOM 3295 O O . ARG C 3 60 ? -16.815 -0.143 -44.239 1.00 53.52 57 ARG C O 1
ATOM 3303 N N . LEU C 3 61 ? -16.841 1.856 -43.200 1.00 54.26 58 LEU C N 1
ATOM 3304 C CA . LEU C 3 61 ? -16.408 1.321 -41.915 1.00 44.94 58 LEU C CA 1
ATOM 3305 C C . LEU C 3 61 ? -17.527 1.418 -40.887 1.00 41.65 58 LEU C C 1
ATOM 3306 O O . LEU C 3 61 ? -18.278 2.390 -40.872 1.00 47.46 58 LEU C O 1
ATOM 3311 N N . LYS C 3 62 ? -17.642 0.408 -40.030 1.00 46.05 59 LYS C N 1
ATOM 3312 C CA . LYS C 3 62 ? -18.548 0.492 -38.888 1.00 49.46 59 LYS C CA 1
ATOM 3313 C C . LYS C 3 62 ? -17.906 -0.103 -37.637 1.00 41.12 59 LYS C C 1
ATOM 3314 O O . LYS C 3 62 ? -17.233 -1.131 -37.696 1.00 40.84 59 LYS C O 1
ATOM 3320 N N . SER C 3 63 ? -18.108 0.561 -36.505 1.00 48.60 60 SER C N 1
ATOM 3321 C CA . SER C 3 63 ? -17.457 0.159 -35.267 1.00 42.03 60 SER C CA 1
ATOM 3322 C C . SER C 3 63 ? -18.469 -0.084 -34.158 1.00 38.87 60 SER C C 1
ATOM 3323 O O . SER C 3 63 ? -19.503 0.578 -34.092 1.00 41.40 60 SER C O 1
ATOM 3326 N N . ALA C 3 64 ? -18.164 -1.041 -33.289 1.00 41.49 61 ALA C N 1
ATOM 3327 C CA . ALA C 3 64 ? -19.011 -1.336 -32.141 1.00 40.48 61 ALA C CA 1
ATOM 3328 C C . ALA C 3 64 ? -18.169 -1.355 -30.873 1.00 37.24 61 ALA C C 1
ATOM 3329 O O . ALA C 3 64 ? -16.953 -1.531 -30.931 1.00 38.32 61 ALA C O 1
ATOM 3331 N N . PHE C 3 65 ? -18.817 -1.170 -29.729 1.00 41.66 62 PHE C N 1
ATOM 3332 C CA . PHE C 3 65 ? -18.114 -1.144 -28.451 1.00 34.54 62 PHE C CA 1
ATOM 3333 C C . PHE C 3 65 ? -19.025 -1.585 -27.314 1.00 33.87 62 PHE C C 1
ATOM 3334 O O . PHE C 3 65 ? -20.147 -1.100 -27.178 1.00 38.85 62 PHE C O 1
ATOM 3342 N N . ASP C 3 66 ? -18.534 -2.515 -26.504 1.00 36.90 63 ASP C N 1
ATOM 3343 C CA . ASP C 3 66 ? -19.277 -2.990 -25.347 1.00 39.54 63 ASP C CA 1
ATOM 3344 C C . ASP C 3 66 ? -18.362 -2.983 -24.126 1.00 39.65 63 ASP C C 1
ATOM 3345 O O . ASP C 3 66 ? -17.548 -3.887 -23.946 1.00 39.42 63 ASP C O 1
ATOM 3350 N N . SER C 3 67 ? -18.494 -1.953 -23.295 1.00 40.39 64 SER C N 1
ATOM 3351 C CA . SER C 3 67 ? -17.613 -1.778 -22.142 1.00 39.54 64 SER C CA 1
ATOM 3352 C C . SER C 3 67 ? -17.759 -2.899 -21.119 1.00 38.32 64 SER C C 1
ATOM 3353 O O . SER C 3 67 ? -16.790 -3.275 -20.459 1.00 36.57 64 SER C O 1
ATOM 3356 N N . LYS C 3 68 ? -18.969 -3.431 -20.991 1.00 38.90 65 LYS C N 1
ATOM 3357 C CA . LYS C 3 68 ? -19.225 -4.507 -20.042 1.00 41.00 65 LYS C CA 1
ATOM 3358 C C . LYS C 3 68 ? -18.540 -5.796 -20.483 1.00 43.30 65 LYS C C 1
ATOM 3359 O O . LYS C 3 68 ? -18.001 -6.539 -19.661 1.00 41.51 65 LYS C O 1
ATOM 3365 N N . GLU C 3 69 ? -18.561 -6.057 -21.787 1.00 41.22 66 GLU C N 1
ATOM 3366 C CA . GLU C 3 69 ? -17.975 -7.277 -22.327 1.00 36.92 66 GLU C CA 1
ATOM 3367 C C . GLU C 3 69 ? -16.517 -7.075 -22.723 1.00 38.95 66 GLU C C 1
ATOM 3368 O O . GLU C 3 69 ? -15.843 -8.014 -23.146 1.00 40.22 66 GLU C O 1
ATOM 3374 N N . ARG C 3 70 ? -16.043 -5.841 -22.584 1.00 35.19 67 ARG C N 1
ATOM 3375 C CA . ARG C 3 70 ? -14.628 -5.528 -22.753 1.00 37.79 67 ARG C CA 1
ATOM 3376 C C . ARG C 3 70 ? -14.090 -5.822 -24.153 1.00 37.77 67 ARG C C 1
ATOM 3377 O O . ARG C 3 70 ? -13.002 -6.376 -24.303 1.00 39.92 67 ARG C O 1
ATOM 3385 N N . TYR C 3 71 ? -14.848 -5.440 -25.176 1.00 37.20 68 TYR C N 1
ATOM 3386 C CA . TYR C 3 71 ? -14.402 -5.630 -26.551 1.00 38.89 68 TYR C CA 1
ATOM 3387 C C . TYR C 3 71 ? -14.884 -4.510 -27.466 1.00 37.39 68 TYR C C 1
ATOM 3388 O O . TYR C 3 71 ? -15.857 -3.815 -27.166 1.00 33.04 68 TYR C O 1
ATOM 3397 N N . SER C 3 72 ? -14.194 -4.352 -28.589 1.00 39.11 69 SER C N 1
ATOM 3398 C CA . SER C 3 72 ? -14.589 -3.401 -29.618 1.00 36.92 69 SER C CA 1
ATOM 3399 C C . SER C 3 72 ? -14.241 -3.984 -30.984 1.00 37.45 69 SER C C 1
ATOM 3400 O O . SER C 3 72 ? -13.226 -4.664 -31.131 1.00 41.89 69 SER C O 1
ATOM 3403 N N . THR C 3 73 ? -15.082 -3.729 -31.982 1.00 37.09 70 THR C N 1
ATOM 3404 C CA . THR C 3 73 ? -14.831 -4.247 -33.324 1.00 36.40 70 THR C CA 1
ATOM 3405 C C . THR C 3 73 ? -14.865 -3.158 -34.385 1.00 35.07 70 THR C C 1
ATOM 3406 O O . THR C 3 73 ? -15.659 -2.223 -34.305 1.00 38.51 70 THR C O 1
ATOM 3410 N N . LEU C 3 74 ? -13.992 -3.293 -35.378 1.00 36.55 71 LEU C N 1
ATOM 3411 C CA . LEU C 3 74 ? -13.993 -2.413 -36.538 1.00 37.69 71 LEU C CA 1
ATOM 3412 C C . LEU C 3 74 ? -14.177 -3.242 -37.805 1.00 41.83 71 LEU C C 1
ATOM 3413 O O . LEU C 3 74 ? -13.342 -4.085 -38.132 1.00 41.12 71 LEU C O 1
ATOM 3418 N N . HIS C 3 75 ? -15.277 -3.009 -38.512 1.00 42.28 72 HIS C N 1
ATOM 3419 C CA . HIS C 3 75 ? -15.552 -3.740 -39.744 1.00 45.38 72 HIS C CA 1
ATOM 3420 C C . HIS C 3 75 ? -15.248 -2.899 -40.977 1.00 39.96 72 HIS C C 1
ATOM 3421 O O . HIS C 3 75 ? -15.564 -1.711 -41.022 1.00 40.17 72 HIS C O 1
ATOM 3428 N N . ILE C 3 76 ? -14.627 -3.525 -41.971 1.00 39.65 73 ILE C N 1
ATOM 3429 C CA . ILE C 3 76 ? -14.366 -2.870 -43.246 1.00 45.84 73 ILE C CA 1
ATOM 3430 C C . ILE C 3 76 ? -15.055 -3.624 -44.375 1.00 46.01 73 ILE C C 1
ATOM 3431 O O . ILE C 3 76 ? -14.982 -4.850 -44.447 1.00 44.95 73 ILE C O 1
ATOM 3436 N N . ARG C 3 77 ? -15.732 -2.888 -45.249 1.00 50.56 74 ARG C N 1
ATOM 3437 C CA . ARG C 3 77 ? -16.377 -3.486 -46.411 1.00 50.92 74 ARG C CA 1
ATOM 3438 C C . ARG C 3 77 ? -16.010 -2.712 -47.669 1.00 50.12 74 ARG C C 1
ATOM 3439 O O . ARG C 3 77 ? -15.765 -1.506 -47.615 1.00 51.09 74 ARG C O 1
ATOM 3447 N N . ASP C 3 78 ? -15.963 -3.411 -48.799 1.00 49.28 75 ASP C N 1
ATOM 3448 C CA . ASP C 3 78 ? -15.697 -2.771 -50.080 1.00 48.12 75 ASP C CA 1
ATOM 3449 C C . ASP C 3 78 ? -14.341 -2.069 -50.054 1.00 48.69 75 ASP C C 1
ATOM 3450 O O . ASP C 3 78 ? -14.226 -0.900 -50.422 1.00 49.09 75 ASP C O 1
ATOM 3455 N N . ALA C 3 79 ? -13.319 -2.799 -49.619 1.00 46.18 76 ALA C N 1
ATOM 3456 C CA . ALA C 3 79 ? -11.978 -2.247 -49.444 1.00 51.28 76 ALA C CA 1
ATOM 3457 C C . ALA C 3 79 ? -11.448 -1.502 -50.670 1.00 51.48 76 ALA C C 1
ATOM 3458 O O . ALA C 3 79 ? -11.692 -1.898 -51.809 1.00 53.01 76 ALA C O 1
ATOM 3460 N N . GLN C 3 80 ? -10.712 -0.424 -50.417 1.00 51.80 77 GLN C N 1
ATOM 3461 C CA . GLN C 3 80 ? -10.116 0.386 -51.471 1.00 49.80 77 GLN C CA 1
ATOM 3462 C C . GLN C 3 80 ? -8.659 0.668 -51.121 1.00 51.60 77 GLN C C 1
ATOM 3463 O O . GLN C 3 80 ? -8.265 0.559 -49.961 1.00 56.96 77 GLN C O 1
ATOM 3469 N N . LEU C 3 81 ? -7.861 1.032 -52.120 1.00 50.92 78 LEU C N 1
ATOM 3470 C CA . LEU C 3 81 ? -6.444 1.311 -51.899 1.00 56.21 78 LEU C CA 1
ATOM 3471 C C . LEU C 3 81 ? -6.254 2.276 -50.736 1.00 56.20 78 LEU C C 1
ATOM 3472 O O . LEU C 3 81 ? -5.334 2.129 -49.932 1.00 49.39 78 LEU C O 1
ATOM 3477 N N . GLU C 3 82 ? -7.136 3.266 -50.660 1.00 60.19 79 GLU C N 1
ATOM 3478 C CA . GLU C 3 82 ? -7.042 4.319 -49.658 1.00 62.75 79 GLU C CA 1
ATOM 3479 C C . GLU C 3 82 ? -7.157 3.769 -48.238 1.00 56.89 79 GLU C C 1
ATOM 3480 O O . GLU C 3 82 ? -6.847 4.460 -47.267 1.00 54.87 79 GLU C O 1
ATOM 3486 N N . ASP C 3 83 ? -7.600 2.523 -48.124 1.00 52.21 80 ASP C N 1
ATOM 3487 C CA . ASP C 3 83 ? -7.806 1.904 -46.820 1.00 51.86 80 ASP C CA 1
ATOM 3488 C C . ASP C 3 83 ? -6.520 1.316 -46.240 1.00 48.28 80 ASP C C 1
ATOM 3489 O O . ASP C 3 83 ? -6.449 1.025 -45.047 1.00 44.90 80 ASP C O 1
ATOM 3494 N N . SER C 3 84 ? -5.506 1.149 -47.082 1.00 48.36 81 SER C N 1
ATOM 3495 C CA . SER C 3 84 ? -4.219 0.633 -46.625 1.00 46.46 81 SER C CA 1
ATOM 3496 C C . SER C 3 84 ? -3.661 1.473 -45.480 1.00 43.97 81 SER C C 1
ATOM 3497 O O . SER C 3 84 ? -3.945 2.665 -45.376 1.00 50.10 81 SER C O 1
ATOM 3500 N N . GLY C 3 85 ? -2.864 0.840 -44.625 1.00 40.94 82 GLY C N 1
ATOM 3501 C CA . GLY C 3 85 ? -2.305 1.499 -43.460 1.00 43.18 82 GLY C CA 1
ATOM 3502 C C . GLY C 3 85 ? -2.450 0.641 -42.218 1.00 38.61 82 GLY C C 1
ATOM 3503 O O . GLY C 3 85 ? -3.070 -0.421 -42.261 1.00 38.23 82 GLY C O 1
ATOM 3504 N N . THR C 3 86 ? -1.877 1.096 -41.109 1.00 40.64 83 THR C N 1
ATOM 3505 C CA . THR C 3 86 ? -1.960 0.354 -39.856 1.00 36.48 83 THR C CA 1
ATOM 3506 C C . THR C 3 86 ? -3.070 0.904 -38.967 1.00 41.34 83 THR C C 1
ATOM 3507 O O . THR C 3 86 ? -3.063 2.080 -38.603 1.00 42.98 83 THR C O 1
ATOM 3511 N N . TYR C 3 87 ? -4.022 0.045 -38.622 1.00 38.66 84 TYR C N 1
ATOM 3512 C CA . TYR C 3 87 ? -5.146 0.438 -37.781 1.00 37.57 84 TYR C CA 1
ATOM 3513 C C . TYR C 3 87 ? -4.857 0.178 -36.306 1.00 37.60 84 TYR C C 1
ATOM 3514 O O . TYR C 3 87 ? -4.323 -0.870 -35.943 1.00 35.94 84 TYR C O 1
ATOM 3523 N N . PHE C 3 88 ? -5.210 1.144 -35.463 1.00 38.47 85 PHE C N 1
ATOM 3524 C CA . PHE C 3 88 ? -4.994 1.034 -34.024 1.00 35.82 85 PHE C CA 1
ATOM 3525 C C . PHE C 3 88 ? -6.268 1.345 -33.251 1.00 37.69 85 PHE C C 1
ATOM 3526 O O . PHE C 3 88 ? -6.985 2.290 -33.577 1.00 40.77 85 PHE C O 1
ATOM 3534 N N . CYS C 3 89 ? -6.549 0.549 -32.226 1.00 36.04 86 CYS C N 1
ATOM 3535 C CA . CYS C 3 89 ? -7.615 0.881 -31.292 1.00 33.73 86 CYS C CA 1
ATOM 3536 C C . CYS C 3 89 ? -6.985 1.483 -30.041 1.00 38.08 86 CYS C C 1
ATOM 3537 O O . CYS C 3 89 ? -5.848 1.162 -29.695 1.00 35.89 86 CYS C O 1
ATOM 3540 N N . ALA C 3 90 ? -7.719 2.363 -29.371 1.00 34.46 87 ALA C N 1
ATOM 3541 C CA . ALA C 3 90 ? -7.200 3.034 -28.188 1.00 30.17 87 ALA C CA 1
ATOM 3542 C C . ALA C 3 90 ? -8.321 3.292 -27.187 1.00 37.11 87 ALA C C 1
ATOM 3543 O O . ALA C 3 90 ? -9.417 3.707 -27.565 1.00 36.06 87 ALA C O 1
ATOM 3545 N N . ALA C 3 91 ? -8.045 3.045 -25.910 1.00 32.57 88 ALA C N 1
ATOM 3546 C CA . ALA C 3 91 ? -9.075 3.155 -24.884 1.00 29.23 88 ALA C CA 1
ATOM 3547 C C . ALA C 3 91 ? -8.514 3.558 -23.526 1.00 31.39 88 ALA C C 1
ATOM 3548 O O . ALA C 3 91 ? -7.394 3.192 -23.172 1.00 32.97 88 ALA C O 1
ATOM 3550 N N . GLU C 3 92 ? -9.307 4.317 -22.775 1.00 31.05 89 GLU C N 1
ATOM 3551 C CA . GLU C 3 92 ? -8.962 4.711 -21.414 1.00 23.29 89 GLU C CA 1
ATOM 3552 C C . GLU C 3 92 ? -9.641 3.805 -20.404 1.00 25.52 89 GLU C C 1
ATOM 3553 O O . GLU C 3 92 ? -10.865 3.723 -20.374 1.00 28.34 89 GLU C O 1
ATOM 3559 N N . PRO C 3 93 ? -8.856 3.118 -19.565 1.00 29.00 90 PRO C N 1
ATOM 3560 C CA . PRO C 3 93 ? -9.517 2.484 -18.424 1.00 30.26 90 PRO C CA 1
ATOM 3561 C C . PRO C 3 93 ? -10.269 3.556 -17.641 1.00 32.06 90 PRO C C 1
ATOM 3562 O O . PRO C 3 93 ? -9.788 4.687 -17.550 1.00 29.43 90 PRO C O 1
ATOM 3566 N N . SER C 3 94 ? -11.430 3.214 -17.094 1.00 33.21 91 SER C N 1
ATOM 3567 C CA . SER C 3 94 ? -12.233 4.184 -16.355 1.00 30.21 91 SER C CA 1
ATOM 3568 C C . SER C 3 94 ? -11.606 4.530 -15.010 1.00 32.76 91 SER C C 1
ATOM 3569 O O . SER C 3 94 ? -12.219 5.206 -14.184 1.00 32.22 91 SER C O 1
ATOM 3572 N N . SER C 3 95 ? -10.395 4.036 -14.784 1.00 31.79 92 SER C N 1
ATOM 3573 C CA . SER C 3 95 ? -9.661 4.328 -13.560 1.00 31.04 92 SER C CA 1
ATOM 3574 C C . SER C 3 95 ? -8.461 5.248 -13.788 1.00 33.84 92 SER C C 1
ATOM 3575 O O . SER C 3 95 ? -7.660 5.457 -12.881 1.00 34.26 92 SER C O 1
ATOM 3578 N N . GLY C 3 96 ? -8.334 5.789 -14.995 1.00 25.21 93 GLY C N 1
ATOM 3579 C CA . GLY C 3 96 ? -7.179 6.596 -15.347 1.00 27.88 93 GLY C CA 1
ATOM 3580 C C . GLY C 3 96 ? -7.445 7.771 -16.270 1.00 31.90 93 GLY C C 1
ATOM 3581 O O . GLY C 3 96 ? -8.527 7.911 -16.834 1.00 37.17 93 GLY C O 1
ATOM 3582 N N . GLN C 3 97 ? -6.433 8.621 -16.413 1.00 39.56 94 GLN C N 1
ATOM 3583 C CA . GLN C 3 97 ? -6.477 9.778 -17.296 1.00 36.01 94 GLN C CA 1
ATOM 3584 C C . GLN C 3 97 ? -5.647 9.455 -18.537 1.00 36.81 94 GLN C C 1
ATOM 3585 O O . GLN C 3 97 ? -5.423 10.308 -19.394 1.00 41.31 94 GLN C O 1
ATOM 3591 N N . LYS C 3 98 ? -5.197 8.206 -18.632 1.00 34.49 95 LYS C N 1
ATOM 3592 C CA . LYS C 3 98 ? -4.268 7.803 -19.687 1.00 33.10 95 LYS C CA 1
ATOM 3593 C C . LYS C 3 98 ? -4.866 6.799 -20.670 1.00 35.25 95 LYS C C 1
ATOM 3594 O O . LYS C 3 98 ? -5.733 6.002 -20.314 1.00 35.53 95 LYS C O 1
ATOM 3600 N N . LEU C 3 99 ? -4.365 6.831 -21.902 1.00 32.30 96 LEU C N 1
ATOM 3601 C CA . LEU C 3 99 ? -4.854 5.983 -22.985 1.00 30.34 96 LEU C CA 1
ATOM 3602 C C . LEU C 3 99 ? -4.029 4.699 -23.112 1.00 29.58 96 LEU C C 1
ATOM 3603 O O . LEU C 3 99 ? -2.857 4.667 -22.740 1.00 34.47 96 LEU C O 1
ATOM 3608 N N . VAL C 3 100 ? -4.645 3.642 -23.636 1.00 30.35 97 VAL C N 1
ATOM 3609 C CA . VAL C 3 100 ? -3.940 2.387 -23.904 1.00 31.65 97 VAL C CA 1
ATOM 3610 C C . VAL C 3 100 ? -4.202 1.913 -25.335 1.00 33.94 97 VAL C C 1
ATOM 3611 O O . VAL C 3 100 ? -5.342 1.933 -25.798 1.00 35.21 97 VAL C O 1
ATOM 3615 N N . PHE C 3 101 ? -3.146 1.486 -26.027 1.00 35.77 98 PHE C N 1
ATOM 3616 C CA . PHE C 3 101 ? -3.235 1.133 -27.446 1.00 31.04 98 PHE C CA 1
ATOM 3617 C C . PHE C 3 101 ? -3.088 -0.365 -27.708 1.00 34.44 98 PHE C C 1
ATOM 3618 O O . PHE C 3 101 ? -2.443 -1.080 -26.942 1.00 39.00 98 PHE C O 1
ATOM 3626 N N . GLY C 3 102 ? -3.678 -0.827 -28.806 1.00 35.57 99 GLY C N 1
ATOM 3627 C CA . GLY C 3 102 ? -3.475 -2.187 -29.273 1.00 33.23 99 GLY C CA 1
ATOM 3628 C C . GLY C 3 102 ? -2.206 -2.280 -30.104 1.00 35.03 99 GLY C C 1
ATOM 3629 O O . GLY C 3 102 ? -1.616 -1.258 -30.455 1.00 35.57 99 GLY C O 1
ATOM 3630 N N . GLN C 3 103 ? -1.781 -3.501 -30.420 1.00 37.62 100 GLN C N 1
ATOM 3631 C CA . GLN C 3 103 ? -0.553 -3.705 -31.185 1.00 36.57 100 GLN C CA 1
ATOM 3632 C C . GLN C 3 103 ? -0.702 -3.219 -32.623 1.00 42.04 100 GLN C C 1
ATOM 3633 O O . GLN C 3 103 ? 0.286 -2.919 -33.291 1.00 45.38 100 GLN C O 1
ATOM 3639 N N . GLY C 3 104 ? -1.942 -3.153 -33.095 1.00 37.39 101 GLY C N 1
ATOM 3640 C CA . GLY C 3 104 ? -2.221 -2.653 -34.427 1.00 36.18 101 GLY C CA 1
ATOM 3641 C C . GLY C 3 104 ? -2.446 -3.743 -35.456 1.00 40.85 101 GLY C C 1
ATOM 3642 O O . GLY C 3 104 ? -2.042 -4.891 -35.267 1.00 36.07 101 GLY C O 1
ATOM 3643 N N . THR C 3 105 ? -3.103 -3.374 -36.550 1.00 36.31 102 THR C N 1
ATOM 3644 C CA . THR C 3 105 ? -3.332 -4.282 -37.664 1.00 35.71 102 THR C CA 1
ATOM 3645 C C . THR C 3 105 ? -2.834 -3.642 -38.950 1.00 39.26 102 THR C C 1
ATOM 3646 O O . THR C 3 105 ? -3.349 -2.605 -39.370 1.00 40.52 102 THR C O 1
ATOM 3650 N N . ILE C 3 106 ? -1.831 -4.251 -39.574 1.00 34.23 103 ILE C N 1
ATOM 3651 C CA . ILE C 3 106 ? -1.347 -3.765 -40.859 1.00 33.53 103 ILE C CA 1
ATOM 3652 C C . ILE C 3 106 ? -2.255 -4.249 -41.981 1.00 33.09 103 ILE C C 1
ATOM 3653 O O . ILE C 3 106 ? -2.255 -5.432 -42.320 1.00 33.66 103 ILE C O 1
ATOM 3658 N N . LEU C 3 107 ? -3.037 -3.335 -42.547 1.00 34.26 104 LEU C N 1
ATOM 3659 C CA . LEU C 3 107 ? -3.923 -3.669 -43.658 1.00 33.88 104 LEU C CA 1
ATOM 3660 C C . LEU C 3 107 ? -3.304 -3.276 -44.994 1.00 44.40 104 LEU C C 1
ATOM 3661 O O . LEU C 3 107 ? -2.641 -2.244 -45.109 1.00 43.40 104 LEU C O 1
ATOM 3666 N N . LYS C 3 108 ? -3.534 -4.106 -46.003 1.00 45.48 105 LYS C N 1
ATOM 3667 C CA . LYS C 3 108 ? -2.970 -3.882 -47.322 1.00 43.02 105 LYS C CA 1
ATOM 3668 C C . LYS C 3 108 ? -3.984 -4.315 -48.375 1.00 48.49 105 LYS C C 1
ATOM 3669 O O . LYS C 3 108 ? -4.407 -5.471 -48.402 1.00 46.20 105 LYS C O 1
ATOM 3675 N N . VAL C 3 109 ? -4.386 -3.383 -49.233 1.00 47.90 106 VAL C N 1
ATOM 3676 C CA . VAL C 3 109 ? -5.397 -3.677 -50.242 1.00 48.76 106 VAL C CA 1
ATOM 3677 C C . VAL C 3 109 ? -4.783 -4.026 -51.598 1.00 53.64 106 VAL C C 1
ATOM 3678 O O . VAL C 3 109 ? -4.175 -3.177 -52.253 1.00 44.46 106 VAL C O 1
ATOM 3682 N N . TYR C 3 110 ? -4.945 -5.282 -52.007 1.00 55.69 107 TYR C N 1
ATOM 3683 C CA . TYR C 3 110 ? -4.447 -5.746 -53.298 1.00 58.80 107 TYR C CA 1
ATOM 3684 C C . TYR C 3 110 ? -5.326 -5.265 -54.442 1.00 57.60 107 TYR C C 1
ATOM 3685 O O . TYR C 3 110 ? -6.544 -5.455 -54.433 1.00 50.93 107 TYR C O 1
ATOM 3694 N N . LEU C 3 111 ? -4.692 -4.650 -55.431 1.00 56.20 108 LEU C N 1
ATOM 3695 C CA . LEU C 3 111 ? -5.404 -4.108 -56.576 1.00 66.81 108 LEU C CA 1
ATOM 3696 C C . LEU C 3 111 ? -5.682 -5.194 -57.605 1.00 62.75 108 LEU C C 1
ATOM 3697 O O . LEU C 3 111 ? -4.937 -6.168 -57.710 1.00 52.32 108 LEU C O 1
ATOM 3702 N N . HIS C 3 112 ? -6.758 -5.023 -58.364 1.00 65.24 109 HIS C N 1
ATOM 3703 C CA . HIS C 3 112 ? -7.111 -5.984 -59.402 1.00 82.22 109 HIS C CA 1
ATOM 3704 C C . HIS C 3 112 ? -6.612 -5.535 -60.772 1.00 78.04 109 HIS C C 1
ATOM 3705 O O . HIS C 3 112 ? -7.121 -4.570 -61.345 1.00 77.70 109 HIS C O 1
ATOM 3712 N N . ILE C 3 113 ? -5.611 -6.241 -61.288 1.00 73.79 110 ILE C N 1
ATOM 3713 C CA . ILE C 3 113 ? -5.035 -5.925 -62.589 1.00 73.41 110 ILE C CA 1
ATOM 3714 C C . ILE C 3 113 ? -5.822 -6.590 -63.714 1.00 75.79 110 ILE C C 1
ATOM 3715 O O . ILE C 3 113 ? -5.682 -7.789 -63.960 1.00 73.05 110 ILE C O 1
ATOM 3720 N N . GLN C 3 114 ? -6.651 -5.800 -64.391 1.00 78.17 111 GLN C N 1
ATOM 3721 C CA . GLN C 3 114 ? -7.500 -6.297 -65.473 1.00 85.00 111 GLN C CA 1
ATOM 3722 C C . GLN C 3 114 ? -6.701 -6.928 -66.609 1.00 81.15 111 GLN C C 1
ATOM 3723 O O . GLN C 3 114 ? -6.868 -8.109 -66.918 1.00 78.32 111 GLN C O 1
ATOM 3729 N N . ASN C 3 115 ? -5.836 -6.134 -67.231 1.00 76.92 112 ASN C N 1
ATOM 3730 C CA . ASN C 3 115 ? -5.081 -6.594 -68.388 1.00 76.38 112 ASN C CA 1
ATOM 3731 C C . ASN C 3 115 ? -3.572 -6.565 -68.160 1.00 71.44 112 ASN C C 1
ATOM 3732 O O . ASN C 3 115 ? -2.893 -5.621 -68.570 1.00 69.17 112 ASN C O 1
ATOM 3737 N N . PRO C 3 116 ? -3.024 -7.592 -67.522 1.00 65.62 113 PRO C N 1
ATOM 3738 C CA . PRO C 3 116 ? -1.594 -7.571 -67.195 1.00 60.88 113 PRO C CA 1
ATOM 3739 C C . PRO C 3 116 ? -0.692 -7.503 -68.426 1.00 65.85 113 PRO C C 1
ATOM 3740 O O . PRO C 3 116 ? -0.895 -8.237 -69.390 1.00 69.73 113 PRO C O 1
ATOM 3744 N N . ASP C 3 117 ? 0.277 -6.591 -68.400 1.00 61.55 114 ASP C N 1
ATOM 3745 C CA . ASP C 3 117 ? 1.257 -6.451 -69.477 1.00 59.89 114 ASP C CA 1
ATOM 3746 C C . ASP C 3 117 ? 2.674 -6.192 -68.953 1.00 54.87 114 ASP C C 1
ATOM 3747 O O . ASP C 3 117 ? 3.173 -5.076 -69.061 1.00 62.77 114 ASP C O 1
ATOM 3752 N N . PRO C 3 118 ? 3.321 -7.206 -68.389 1.00 54.45 115 PRO C N 1
ATOM 3753 C CA . PRO C 3 118 ? 4.657 -7.030 -67.806 1.00 59.92 115 PRO C CA 1
ATOM 3754 C C . PRO C 3 118 ? 5.708 -6.613 -68.834 1.00 57.84 115 PRO C C 1
ATOM 3755 O O . PRO C 3 118 ? 5.662 -7.063 -69.975 1.00 64.41 115 PRO C O 1
ATOM 3759 N N . ALA C 3 119 ? 6.637 -5.752 -68.426 1.00 59.66 116 ALA C N 1
ATOM 3760 C CA . ALA C 3 119 ? 7.683 -5.272 -69.317 1.00 59.74 116 ALA C CA 1
ATOM 3761 C C . ALA C 3 119 ? 8.700 -4.481 -68.509 1.00 55.33 116 ALA C C 1
ATOM 3762 O O . ALA C 3 119 ? 8.356 -3.860 -67.503 1.00 59.02 116 ALA C O 1
ATOM 3764 N N . VAL C 3 120 ? 9.953 -4.508 -68.948 1.00 53.52 117 VAL C N 1
ATOM 3765 C CA . VAL C 3 120 ? 11.014 -3.793 -68.252 1.00 56.37 117 VAL C CA 1
ATOM 3766 C C . VAL C 3 120 ? 11.676 -2.775 -69.171 1.00 50.88 117 VAL C C 1
ATOM 3767 O O . VAL C 3 120 ? 12.434 -3.137 -70.069 1.00 55.14 117 VAL C O 1
ATOM 3771 N N . TYR C 3 121 ? 11.387 -1.499 -68.941 1.00 55.30 118 TYR C N 1
ATOM 3772 C CA . TYR C 3 121 ? 11.934 -0.436 -69.772 1.00 48.45 118 TYR C CA 1
ATOM 3773 C C . TYR C 3 121 ? 13.165 0.177 -69.127 1.00 49.81 118 TYR C C 1
ATOM 3774 O O . TYR C 3 121 ? 13.426 -0.034 -67.944 1.00 56.48 118 TYR C O 1
ATOM 3783 N N . GLN C 3 122 ? 13.922 0.933 -69.915 1.00 52.53 119 GLN C N 1
ATOM 3784 C CA . GLN C 3 122 ? 15.081 1.650 -69.399 1.00 55.74 119 GLN C CA 1
ATOM 3785 C C . GLN C 3 122 ? 14.906 3.146 -69.616 1.00 53.47 119 GLN C C 1
ATOM 3786 O O . GLN C 3 122 ? 14.429 3.576 -70.665 1.00 63.31 119 GLN C O 1
ATOM 3792 N N . LEU C 3 123 ? 15.293 3.936 -68.622 1.00 53.39 120 LEU C N 1
ATOM 3793 C CA . LEU C 3 123 ? 15.067 5.375 -68.666 1.00 48.40 120 LEU C CA 1
ATOM 3794 C C . LEU C 3 123 ? 16.372 6.150 -68.538 1.00 52.23 120 LEU C C 1
ATOM 3795 O O . LEU C 3 123 ? 17.166 5.900 -67.633 1.00 55.53 120 LEU C O 1
ATOM 3800 N N . ARG C 3 124 ? 16.585 7.095 -69.448 1.00 57.92 121 ARG C N 1
ATOM 3801 C CA . ARG C 3 124 ? 17.773 7.940 -69.412 1.00 63.25 121 ARG C CA 1
ATOM 3802 C C . ARG C 3 124 ? 17.555 9.165 -68.532 1.00 50.73 121 ARG C C 1
ATOM 3803 O O . ARG C 3 124 ? 16.454 9.709 -68.476 1.00 47.84 121 ARG C O 1
ATOM 3811 N N . ASP C 3 125 ? 18.613 9.591 -67.849 1.00 59.41 122 ASP C N 1
ATOM 3812 C CA . ASP C 3 125 ? 18.562 10.781 -67.004 1.00 59.71 122 ASP C CA 1
ATOM 3813 C C . ASP C 3 125 ? 18.344 12.029 -67.856 1.00 57.41 122 ASP C C 1
ATOM 3814 O O . ASP C 3 125 ? 18.918 12.162 -68.936 1.00 66.62 122 ASP C O 1
ATOM 3819 N N . SER C 3 126 ? 17.510 12.940 -67.367 1.00 52.15 123 SER C N 1
ATOM 3820 C CA . SER C 3 126 ? 17.178 14.148 -68.114 1.00 59.76 123 SER C CA 1
ATOM 3821 C C . SER C 3 126 ? 18.307 15.181 -68.111 1.00 67.35 123 SER C C 1
ATOM 3822 O O . SER C 3 126 ? 18.306 16.108 -68.921 1.00 67.44 123 SER C O 1
ATOM 3825 N N . LYS C 3 127 ? 19.266 15.021 -67.204 1.00 68.30 124 LYS C N 1
ATOM 3826 C CA . LYS C 3 127 ? 20.378 15.964 -67.103 1.00 71.42 124 LYS C CA 1
ATOM 3827 C C . LYS C 3 127 ? 21.642 15.451 -67.793 1.00 74.55 124 LYS C C 1
ATOM 3828 O O . LYS C 3 127 ? 22.453 16.236 -68.288 1.00 71.98 124 LYS C O 1
ATOM 3834 N N . SER C 3 128 ? 21.803 14.133 -67.826 1.00 75.66 125 SER C N 1
ATOM 3835 C CA . SER C 3 128 ? 22.956 13.521 -68.478 1.00 87.73 125 SER C CA 1
ATOM 3836 C C . SER C 3 128 ? 22.640 12.094 -68.915 1.00 94.22 125 SER C C 1
ATOM 3837 O O . SER C 3 128 ? 21.995 11.342 -68.186 1.00 91.45 125 SER C O 1
ATOM 3840 N N . SER C 3 129 ? 23.098 11.725 -70.108 1.00 96.04 126 SER C N 1
ATOM 3841 C CA . SER C 3 129 ? 22.845 10.390 -70.643 1.00 100.58 126 SER C CA 1
ATOM 3842 C C . SER C 3 129 ? 23.725 9.334 -69.975 1.00 97.16 126 SER C C 1
ATOM 3843 O O . SER C 3 129 ? 23.790 8.190 -70.425 1.00 94.64 126 SER C O 1
ATOM 3846 N N . ASP C 3 130 ? 24.394 9.725 -68.895 1.00 93.17 127 ASP C N 1
ATOM 3847 C CA . ASP C 3 130 ? 25.282 8.824 -68.169 1.00 92.79 127 ASP C CA 1
ATOM 3848 C C . ASP C 3 130 ? 24.496 7.887 -67.257 1.00 87.68 127 ASP C C 1
ATOM 3849 O O . ASP C 3 130 ? 24.758 6.684 -67.210 1.00 76.47 127 ASP C O 1
ATOM 3854 N N . LYS C 3 131 ? 23.533 8.449 -66.534 1.00 85.97 128 LYS C N 1
ATOM 3855 C CA . LYS C 3 131 ? 22.744 7.688 -65.572 1.00 79.80 128 LYS C CA 1
ATOM 3856 C C . LYS C 3 131 ? 21.513 7.056 -66.215 1.00 74.81 128 LYS C C 1
ATOM 3857 O O . LYS C 3 131 ? 20.987 7.563 -67.209 1.00 74.85 128 LYS C O 1
ATOM 3863 N N . SER C 3 132 ? 21.053 5.952 -65.635 1.00 66.76 129 SER C N 1
ATOM 3864 C CA . SER C 3 132 ? 19.851 5.274 -66.109 1.00 66.16 129 SER C CA 1
ATOM 3865 C C . SER C 3 132 ? 19.336 4.259 -65.089 1.00 64.93 129 SER C C 1
ATOM 3866 O O . SER C 3 132 ? 20.116 3.547 -64.456 1.00 63.76 129 SER C O 1
ATOM 3869 N N . VAL C 3 133 ? 18.017 4.206 -64.932 1.00 58.71 130 VAL C N 1
ATOM 3870 C CA . VAL C 3 133 ? 17.392 3.249 -64.027 1.00 58.00 130 VAL C CA 1
ATOM 3871 C C . VAL C 3 133 ? 16.506 2.293 -64.810 1.00 55.72 130 VAL C C 1
ATOM 3872 O O . VAL C 3 133 ? 16.195 2.535 -65.975 1.00 56.91 130 VAL C O 1
ATOM 3876 N N . CYS C 3 134 ? 16.098 1.209 -64.160 1.00 55.31 131 CYS C N 1
ATOM 3877 C CA . CYS C 3 134 ? 15.272 0.198 -64.806 1.00 58.25 131 CYS C CA 1
ATOM 3878 C C . CYS C 3 134 ? 13.874 0.148 -64.200 1.00 56.44 131 CYS C C 1
ATOM 3879 O O . CYS C 3 134 ? 13.713 0.093 -62.980 1.00 58.43 131 CYS C O 1
ATOM 3882 N N . LEU C 3 135 ? 12.865 0.167 -65.063 1.00 53.77 132 LEU C N 1
ATOM 3883 C CA . LEU C 3 135 ? 11.481 0.178 -64.615 1.00 51.06 132 LEU C CA 1
ATOM 3884 C C . LEU C 3 135 ? 10.768 -1.120 -64.956 1.00 57.22 132 LEU C C 1
ATOM 3885 O O . LEU C 3 135 ? 10.478 -1.396 -66.120 1.00 55.04 132 LEU C O 1
ATOM 3890 N N . PHE C 3 136 ? 10.494 -1.917 -63.930 1.00 58.83 133 PHE C N 1
ATOM 3891 C CA . PHE C 3 136 ? 9.676 -3.111 -64.080 1.00 58.91 133 PHE C CA 1
ATOM 3892 C C . PHE C 3 136 ? 8.236 -2.722 -63.776 1.00 54.54 133 PHE C C 1
ATOM 3893 O O . PHE C 3 136 ? 7.931 -2.295 -62.665 1.00 56.86 133 PHE C O 1
ATOM 3901 N N . THR C 3 137 ? 7.351 -2.852 -64.760 1.00 50.19 134 THR C N 1
ATOM 3902 C CA . THR C 3 137 ? 5.995 -2.333 -64.605 1.00 53.06 134 THR C CA 1
ATOM 3903 C C . THR C 3 137 ? 4.919 -3.124 -65.350 1.00 54.18 134 THR C C 1
ATOM 3904 O O . THR C 3 137 ? 5.211 -3.882 -66.274 1.00 54.86 134 THR C O 1
ATOM 3908 N N . ASP C 3 138 ? 3.674 -2.931 -64.920 1.00 53.85 135 ASP C N 1
ATOM 3909 C CA . ASP C 3 138 ? 2.496 -3.511 -65.567 1.00 55.84 135 ASP C CA 1
ATOM 3910 C C . ASP C 3 138 ? 2.300 -5.005 -65.304 1.00 54.92 135 ASP C C 1
ATOM 3911 O O . ASP C 3 138 ? 1.525 -5.666 -65.994 1.00 57.19 135 ASP C O 1
ATOM 3916 N N . PHE C 3 139 ? 2.994 -5.527 -64.299 1.00 57.28 136 PHE C N 1
ATOM 3917 C CA . PHE C 3 139 ? 2.780 -6.900 -63.857 1.00 63.10 136 PHE C CA 1
ATOM 3918 C C . PHE C 3 139 ? 1.586 -6.949 -62.907 1.00 69.23 136 PHE C C 1
ATOM 3919 O O . PHE C 3 139 ? 1.136 -5.913 -62.422 1.00 68.85 136 PHE C O 1
ATOM 3927 N N . ASP C 3 140 ? 1.074 -8.148 -62.642 1.00 74.39 137 ASP C N 1
ATOM 3928 C CA . ASP C 3 140 ? -0.108 -8.295 -61.793 1.00 78.15 137 ASP C CA 1
ATOM 3929 C C . ASP C 3 140 ? 0.240 -8.513 -60.323 1.00 76.44 137 ASP C C 1
ATOM 3930 O O . ASP C 3 140 ? 1.384 -8.813 -59.983 1.00 75.69 137 ASP C O 1
ATOM 3935 N N . SER C 3 141 ? -0.762 -8.367 -59.460 1.00 78.87 138 SER C N 1
ATOM 3936 C CA . SER C 3 141 ? -0.564 -8.434 -58.012 1.00 81.14 138 SER C CA 1
ATOM 3937 C C . SER C 3 141 ? 0.139 -9.706 -57.550 1.00 80.68 138 SER C C 1
ATOM 3938 O O . SER C 3 141 ? 0.907 -9.680 -56.588 1.00 72.60 138 SER C O 1
ATOM 3941 N N . GLN C 3 142 ? -0.136 -10.816 -58.229 1.00 84.72 139 GLN C N 1
ATOM 3942 C CA . GLN C 3 142 ? 0.476 -12.099 -57.899 1.00 83.70 139 GLN C CA 1
ATOM 3943 C C . GLN C 3 142 ? 1.989 -11.979 -57.750 1.00 86.87 139 GLN C C 1
ATOM 3944 O O . GLN C 3 142 ? 2.585 -12.559 -56.842 1.00 84.98 139 GLN C O 1
ATOM 3950 N N . THR C 3 143 ? 2.600 -11.217 -58.653 1.00 88.36 140 THR C N 1
ATOM 3951 C CA . THR C 3 143 ? 4.054 -11.141 -58.764 1.00 87.72 140 THR C CA 1
ATOM 3952 C C . THR C 3 143 ? 4.737 -10.498 -57.554 1.00 85.26 140 THR C C 1
ATOM 3953 O O . THR C 3 143 ? 4.181 -9.608 -56.908 1.00 82.38 140 THR C O 1
ATOM 3957 N N . ASN C 3 144 ? 5.947 -10.966 -57.257 1.00 81.65 141 ASN C N 1
ATOM 3958 C CA . ASN C 3 144 ? 6.767 -10.393 -56.195 1.00 89.19 141 ASN C CA 1
ATOM 3959 C C . ASN C 3 144 ? 8.163 -10.032 -56.696 1.00 91.04 141 ASN C C 1
ATOM 3960 O O . ASN C 3 144 ? 8.562 -10.434 -57.789 1.00 87.01 141 ASN C O 1
ATOM 3965 N N . VAL C 3 145 ? 8.901 -9.275 -55.890 1.00 86.19 142 VAL C N 1
ATOM 3966 C CA . VAL C 3 145 ? 10.214 -8.785 -56.293 1.00 82.71 142 VAL C CA 1
ATOM 3967 C C . VAL C 3 145 ? 11.238 -8.904 -55.166 1.00 85.30 142 VAL C C 1
ATOM 3968 O O . VAL C 3 145 ? 10.998 -8.451 -54.047 1.00 87.38 142 VAL C O 1
ATOM 3972 N N . SER C 3 146 ? 12.382 -9.508 -55.471 1.00 89.97 143 SER C N 1
ATOM 3973 C CA . SER C 3 146 ? 13.437 -9.708 -54.481 1.00 89.17 143 SER C CA 1
ATOM 3974 C C . SER C 3 146 ? 14.560 -8.686 -54.640 1.00 85.90 143 SER C C 1
ATOM 3975 O O . SER C 3 146 ? 14.561 -7.895 -55.582 1.00 90.98 143 SER C O 1
ATOM 3978 N N . GLN C 3 147 ? 15.514 -8.710 -53.714 1.00 83.18 144 GLN C N 1
ATOM 3979 C CA . GLN C 3 147 ? 16.656 -7.804 -53.767 1.00 85.03 144 GLN C CA 1
ATOM 3980 C C . GLN C 3 147 ? 17.819 -8.442 -54.521 1.00 81.63 144 GLN C C 1
ATOM 3981 O O . GLN C 3 147 ? 18.769 -7.763 -54.911 1.00 79.31 144 GLN C O 1
ATOM 3987 N N . ASP C 3 150 ? 21.523 -7.796 -55.229 1.00 84.63 147 ASP C N 1
ATOM 3988 C CA . ASP C 3 150 ? 22.863 -8.313 -54.972 1.00 87.74 147 ASP C CA 1
ATOM 3989 C C . ASP C 3 150 ? 23.914 -7.219 -55.114 1.00 86.98 147 ASP C C 1
ATOM 3990 O O . ASP C 3 150 ? 23.802 -6.349 -55.975 1.00 88.49 147 ASP C O 1
ATOM 3995 N N . SER C 3 151 ? 24.936 -7.275 -54.264 1.00 89.99 148 SER C N 1
ATOM 3996 C CA . SER C 3 151 ? 26.020 -6.292 -54.266 1.00 93.52 148 SER C CA 1
ATOM 3997 C C . SER C 3 151 ? 25.514 -4.851 -54.342 1.00 89.42 148 SER C C 1
ATOM 3998 O O . SER C 3 151 ? 24.638 -4.451 -53.575 1.00 86.89 148 SER C O 1
ATOM 4001 N N . ASP C 3 152 ? 25.995 -4.079 -55.301 1.00 88.98 149 ASP C N 1
ATOM 4002 C CA . ASP C 3 152 ? 25.645 -2.662 -55.366 1.00 85.95 149 ASP C CA 1
ATOM 4003 C C . ASP C 3 152 ? 24.310 -2.427 -56.059 1.00 77.79 149 ASP C C 1
ATOM 4004 O O . ASP C 3 152 ? 23.934 -1.291 -56.332 1.00 74.17 149 ASP C O 1
ATOM 4009 N N . VAL C 3 153 ? 23.621 -3.516 -56.375 1.00 78.59 150 VAL C N 1
ATOM 4010 C CA . VAL C 3 153 ? 22.409 -3.470 -57.183 1.00 78.08 150 VAL C CA 1
ATOM 4011 C C . VAL C 3 153 ? 21.190 -3.257 -56.293 1.00 74.88 150 VAL C C 1
ATOM 4012 O O . VAL C 3 153 ? 20.920 -4.050 -55.390 1.00 73.16 150 VAL C O 1
ATOM 4016 N N . TYR C 3 154 ? 20.458 -2.180 -56.553 1.00 71.41 151 TYR C N 1
ATOM 4017 C CA . TYR C 3 154 ? 19.309 -1.822 -55.734 1.00 70.40 151 TYR C CA 1
ATOM 4018 C C . TYR C 3 154 ? 17.997 -2.115 -56.446 1.00 62.80 151 TYR C C 1
ATOM 4019 O O . TYR C 3 154 ? 17.857 -1.866 -57.642 1.00 61.86 151 TYR C O 1
ATOM 4028 N N . ILE C 3 155 ? 17.042 -2.659 -55.700 1.00 61.77 152 ILE C N 1
ATOM 4029 C CA . ILE C 3 155 ? 15.719 -2.956 -56.230 1.00 60.21 152 ILE C CA 1
ATOM 4030 C C . ILE C 3 155 ? 14.646 -2.600 -55.207 1.00 67.15 152 ILE C C 1
ATOM 4031 O O . ILE C 3 155 ? 14.471 -3.300 -54.210 1.00 70.56 152 ILE C O 1
ATOM 4036 N N . THR C 3 156 ? 13.930 -1.508 -55.457 1.00 66.13 153 THR C N 1
ATOM 4037 C CA . THR C 3 156 ? 12.882 -1.065 -54.547 1.00 61.75 153 THR C CA 1
ATOM 4038 C C . THR C 3 156 ? 11.782 -2.107 -54.461 1.00 59.51 153 THR C C 1
ATOM 4039 O O . THR C 3 156 ? 11.642 -2.952 -55.345 1.00 60.76 153 THR C O 1
ATOM 4043 N N . ASP C 3 157 ? 10.999 -2.042 -53.392 1.00 59.16 154 ASP C N 1
ATOM 4044 C CA . ASP C 3 157 ? 9.801 -2.856 -53.286 1.00 63.79 154 ASP C CA 1
ATOM 4045 C C . ASP C 3 157 ? 8.829 -2.395 -54.368 1.00 61.62 154 ASP C C 1
ATOM 4046 O O . ASP C 3 157 ? 9.107 -1.436 -55.091 1.00 57.60 154 ASP C O 1
ATOM 4051 N N . LYS C 3 158 ? 7.694 -3.073 -54.488 1.00 57.24 155 LYS C N 1
ATOM 4052 C CA . LYS C 3 158 ? 6.698 -2.677 -55.474 1.00 53.37 155 LYS C CA 1
ATOM 4053 C C . LYS C 3 158 ? 5.710 -1.680 -54.880 1.00 55.94 155 LYS C C 1
ATOM 4054 O O . LYS C 3 158 ? 5.676 -1.469 -53.667 1.00 57.11 155 LYS C O 1
ATOM 4060 N N . CYS C 3 159 ? 4.916 -1.065 -55.749 1.00 54.91 156 CYS C N 1
ATOM 4061 C CA . CYS C 3 159 ? 3.957 -0.047 -55.340 1.00 53.57 156 CYS C CA 1
ATOM 4062 C C . CYS C 3 159 ? 3.054 0.304 -56.516 1.00 49.98 156 CYS C C 1
ATOM 4063 O O . CYS C 3 159 ? 3.516 0.429 -57.649 1.00 53.90 156 CYS C O 1
ATOM 4066 N N . VAL C 3 160 ? 1.765 0.461 -56.242 1.00 48.49 157 VAL C N 1
ATOM 4067 C CA . VAL C 3 160 ? 0.791 0.679 -57.302 1.00 42.63 157 VAL C CA 1
ATOM 4068 C C . VAL C 3 160 ? 0.360 2.138 -57.408 1.00 43.43 157 VAL C C 1
ATOM 4069 O O . VAL C 3 160 ? 0.147 2.810 -56.400 1.00 48.88 157 VAL C O 1
ATOM 4073 N N . LEU C 3 161 ? 0.239 2.622 -58.639 1.00 46.98 158 LEU C N 1
ATOM 4074 C CA . LEU C 3 161 ? -0.220 3.983 -58.880 1.00 39.78 158 LEU C CA 1
ATOM 4075 C C . LEU C 3 161 ? -1.571 3.977 -59.583 1.00 37.88 158 LEU C C 1
ATOM 4076 O O . LEU C 3 161 ? -1.920 3.018 -60.268 1.00 38.08 158 LEU C O 1
ATOM 4081 N N . ASP C 3 162 ? -2.326 5.055 -59.409 1.00 42.46 159 ASP C N 1
ATOM 4082 C CA . ASP C 3 162 ? -3.689 5.117 -59.917 1.00 39.74 159 ASP C CA 1
ATOM 4083 C C . ASP C 3 162 ? -3.894 6.289 -60.870 1.00 44.69 159 ASP C C 1
ATOM 4084 O O . ASP C 3 162 ? -3.995 7.437 -60.440 1.00 46.79 159 ASP C O 1
ATOM 4089 N N . MET C 3 163 ? -3.953 5.992 -62.165 1.00 47.79 160 MET C N 1
ATOM 4090 C CA . MET C 3 163 ? -4.264 6.999 -63.171 1.00 39.72 160 MET C CA 1
ATOM 4091 C C . MET C 3 163 ? -5.775 7.111 -63.310 1.00 46.61 160 MET C C 1
ATOM 4092 O O . MET C 3 163 ? -6.373 6.511 -64.203 1.00 49.27 160 MET C O 1
ATOM 4097 N N . ARG C 3 164 ? -6.386 7.883 -62.420 1.00 49.97 161 ARG C N 1
ATOM 4098 C CA . ARG C 3 164 ? -7.839 7.954 -62.325 1.00 55.92 161 ARG C CA 1
ATOM 4099 C C . ARG C 3 164 ? -8.501 8.410 -63.625 1.00 59.33 161 ARG C C 1
ATOM 4100 O O . ARG C 3 164 ? -9.538 7.876 -64.022 1.00 57.45 161 ARG C O 1
ATOM 4108 N N . SER C 3 165 ? -7.898 9.393 -64.288 1.00 55.73 162 SER C N 1
ATOM 4109 C CA . SER C 3 165 ? -8.489 9.989 -65.485 1.00 53.63 162 SER C CA 1
ATOM 4110 C C . SER C 3 165 ? -8.669 8.990 -66.627 1.00 52.37 162 SER C C 1
ATOM 4111 O O . SER C 3 165 ? -9.367 9.270 -67.603 1.00 47.89 162 SER C O 1
ATOM 4114 N N . MET C 3 166 ? -8.034 7.830 -66.504 1.00 47.89 163 MET C N 1
ATOM 4115 C CA . MET C 3 166 ? -8.169 6.778 -67.503 1.00 45.56 163 MET C CA 1
ATOM 4116 C C . MET C 3 166 ? -8.725 5.505 -66.882 1.00 49.47 163 MET C C 1
ATOM 4117 O O . MET C 3 166 ? -8.723 4.444 -67.511 1.00 43.69 163 MET C O 1
ATOM 4122 N N . ASP C 3 167 ? -9.208 5.621 -65.647 1.00 52.44 164 ASP C N 1
ATOM 4123 C CA . ASP C 3 167 ? -9.698 4.467 -64.906 1.00 50.84 164 ASP C CA 1
ATOM 4124 C C . ASP C 3 167 ? -8.707 3.325 -65.072 1.00 51.27 164 ASP C C 1
ATOM 4125 O O . ASP C 3 167 ? -9.071 2.214 -65.459 1.00 47.29 164 ASP C O 1
ATOM 4130 N N . PHE C 3 168 ? -7.445 3.619 -64.786 1.00 48.34 165 PHE C N 1
ATOM 4131 C CA . PHE C 3 168 ? -6.365 2.675 -65.019 1.00 41.87 165 PHE C CA 1
ATOM 4132 C C . PHE C 3 168 ? -5.425 2.634 -63.823 1.00 43.22 165 PHE C C 1
ATOM 4133 O O . PHE C 3 168 ? -5.134 3.661 -63.212 1.00 46.31 165 PHE C O 1
ATOM 4141 N N . LYS C 3 169 ? -4.957 1.439 -63.486 1.00 41.43 166 LYS C N 1
ATOM 4142 C CA . LYS C 3 169 ? -4.057 1.268 -62.357 1.00 44.61 166 LYS C CA 1
ATOM 4143 C C . LYS C 3 169 ? -2.970 0.265 -62.718 1.00 42.28 166 LYS C C 1
ATOM 4144 O O . LYS C 3 169 ? -3.207 -0.660 -63.493 1.00 44.43 166 LYS C O 1
ATOM 4150 N N . SER C 3 170 ? -1.778 0.449 -62.161 1.00 40.97 167 SER C N 1
ATOM 4151 C CA . SER C 3 170 ? -0.650 -0.411 -62.500 1.00 43.56 167 SER C CA 1
ATOM 4152 C C . SER C 3 170 ? 0.385 -0.496 -61.384 1.00 51.40 167 SER C C 1
ATOM 4153 O O . SER C 3 170 ? 0.513 0.412 -60.562 1.00 50.98 167 SER C O 1
ATOM 4156 N N . ASN C 3 171 ? 1.128 -1.597 -61.371 1.00 48.02 168 ASN C N 1
ATOM 4157 C CA . ASN C 3 171 ? 2.201 -1.788 -60.408 1.00 49.57 168 ASN C CA 1
ATOM 4158 C C . ASN C 3 171 ? 3.538 -1.414 -61.022 1.00 47.86 168 ASN C C 1
ATOM 4159 O O . ASN C 3 171 ? 3.639 -1.230 -62.234 1.00 55.92 168 ASN C O 1
ATOM 4164 N N . SER C 3 172 ? 4.563 -1.300 -60.186 1.00 47.76 169 SER C N 1
ATOM 4165 C CA . SER C 3 172 ? 5.893 -0.951 -60.667 1.00 48.84 169 SER C CA 1
ATOM 4166 C C . SER C 3 172 ? 6.965 -1.130 -59.596 1.00 53.04 169 SER C C 1
ATOM 4167 O O . SER C 3 172 ? 6.693 -1.040 -58.398 1.00 48.13 169 SER C O 1
ATOM 4170 N N . ALA C 3 173 ? 8.186 -1.394 -60.049 1.00 50.24 170 ALA C N 1
ATOM 4171 C CA . ALA C 3 173 ? 9.350 -1.456 -59.179 1.00 51.03 170 ALA C CA 1
ATOM 4172 C C . ALA C 3 173 ? 10.528 -0.864 -59.936 1.00 54.12 170 ALA C C 1
ATOM 4173 O O . ALA C 3 173 ? 10.527 -0.833 -61.167 1.00 59.37 170 ALA C O 1
ATOM 4175 N N . VAL C 3 174 ? 11.532 -0.392 -59.210 1.00 51.11 171 VAL C N 1
ATOM 4176 C CA . VAL C 3 174 ? 12.670 0.253 -59.850 1.00 52.53 171 VAL C CA 1
ATOM 4177 C C . VAL C 3 174 ? 13.996 -0.327 -59.379 1.00 57.67 171 VAL C C 1
ATOM 4178 O O . VAL C 3 174 ? 14.215 -0.519 -58.184 1.00 53.46 171 VAL C O 1
ATOM 4182 N N . ALA C 3 175 ? 14.876 -0.610 -60.332 1.00 59.01 172 ALA C N 1
ATOM 4183 C CA . ALA C 3 175 ? 16.213 -1.092 -60.021 1.00 56.42 172 ALA C CA 1
ATOM 4184 C C . ALA C 3 175 ? 17.243 -0.190 -60.680 1.00 52.71 172 ALA C C 1
ATOM 4185 O O . ALA C 3 175 ? 17.003 0.349 -61.757 1.00 54.73 172 ALA C O 1
ATOM 4187 N N . TRP C 3 176 ? 18.387 -0.020 -60.028 1.00 57.28 173 TRP C N 1
ATOM 4188 C CA . TRP C 3 176 ? 19.452 0.811 -60.572 1.00 58.71 173 TRP C CA 1
ATOM 4189 C C . TRP C 3 176 ? 20.797 0.422 -59.970 1.00 63.47 173 TRP C C 1
ATOM 4190 O O . TRP C 3 176 ? 20.863 -0.049 -58.835 1.00 68.05 173 TRP C O 1
ATOM 4201 N N . SER C 3 177 ? 21.865 0.618 -60.736 1.00 68.39 174 SER C N 1
ATOM 4202 C CA . SER C 3 177 ? 23.199 0.236 -60.289 1.00 70.85 174 SER C CA 1
ATOM 4203 C C . SER C 3 177 ? 24.278 1.069 -60.971 1.00 67.54 174 SER C C 1
ATOM 4204 O O . SER C 3 177 ? 25.380 1.226 -60.444 1.00 65.24 174 SER C O 1
ATOM 4207 N N . ALA C 3 183 ? 22.719 -4.125 -66.641 1.00 70.31 180 ALA C N 1
ATOM 4208 C CA . ALA C 3 183 ? 21.773 -4.151 -67.751 1.00 77.64 180 ALA C CA 1
ATOM 4209 C C . ALA C 3 183 ? 20.351 -4.423 -67.265 1.00 80.14 180 ALA C C 1
ATOM 4210 O O . ALA C 3 183 ? 20.143 -5.202 -66.336 1.00 83.51 180 ALA C O 1
ATOM 4212 N N . CYS C 3 184 ? 19.376 -3.781 -67.903 1.00 77.38 181 CYS C N 1
ATOM 4213 C CA . CYS C 3 184 ? 17.978 -3.912 -67.500 1.00 82.14 181 CYS C CA 1
ATOM 4214 C C . CYS C 3 184 ? 17.413 -5.304 -67.764 1.00 84.51 181 CYS C C 1
ATOM 4215 O O . CYS C 3 184 ? 16.351 -5.660 -67.253 1.00 84.88 181 CYS C O 1
ATOM 4218 N N . ALA C 3 185 ? 18.126 -6.091 -68.561 1.00 86.81 182 ALA C N 1
ATOM 4219 C CA . ALA C 3 185 ? 17.690 -7.445 -68.870 1.00 93.45 182 ALA C CA 1
ATOM 4220 C C . ALA C 3 185 ? 17.858 -8.372 -67.668 1.00 90.99 182 ALA C C 1
ATOM 4221 O O . ALA C 3 185 ? 17.014 -9.231 -67.413 1.00 85.23 182 ALA C O 1
ATOM 4223 N N . ASN C 3 186 ? 18.948 -8.186 -66.928 1.00 87.72 183 ASN C N 1
ATOM 4224 C CA . ASN C 3 186 ? 19.268 -9.059 -65.804 1.00 94.87 183 ASN C CA 1
ATOM 4225 C C . ASN C 3 186 ? 18.789 -8.517 -64.460 1.00 97.68 183 ASN C C 1
ATOM 4226 O O . ASN C 3 186 ? 18.656 -9.267 -63.493 1.00 100.07 183 ASN C O 1
ATOM 4231 N N . ALA C 3 187 ? 18.533 -7.213 -64.408 1.00 96.88 184 ALA C N 1
ATOM 4232 C CA . ALA C 3 187 ? 18.193 -6.534 -63.159 1.00 93.65 184 ALA C CA 1
ATOM 4233 C C . ALA C 3 187 ? 17.123 -7.257 -62.341 1.00 90.41 184 ALA C C 1
ATOM 4234 O O . ALA C 3 187 ? 17.268 -7.425 -61.129 1.00 87.49 184 ALA C O 1
ATOM 4236 N N . PHE C 3 188 ? 16.053 -7.682 -63.003 1.00 90.58 185 PHE C N 1
ATOM 4237 C CA . PHE C 3 188 ? 14.941 -8.326 -62.310 1.00 88.41 185 PHE C CA 1
ATOM 4238 C C . PHE C 3 188 ? 14.903 -9.832 -62.555 1.00 92.52 185 PHE C C 1
ATOM 4239 O O . PHE C 3 188 ? 13.858 -10.464 -62.406 1.00 90.39 185 PHE C O 1
ATOM 4247 N N . ASN C 3 189 ? 16.053 -10.392 -62.922 1.00 98.42 186 ASN C N 1
ATOM 4248 C CA . ASN C 3 189 ? 16.191 -11.822 -63.198 1.00 99.28 186 ASN C CA 1
ATOM 4249 C C . ASN C 3 189 ? 14.917 -12.485 -63.720 1.00 101.31 186 ASN C C 1
ATOM 4250 O O . ASN C 3 189 ? 14.607 -12.405 -64.909 1.00 96.51 186 ASN C O 1
ATOM 4255 N N . MET D 4 1 ? -9.198 24.542 -36.295 1.00 83.94 2 MET D N 1
ATOM 4256 C CA . MET D 4 1 ? -7.971 24.050 -36.909 1.00 81.34 2 MET D CA 1
ATOM 4257 C C . MET D 4 1 ? -7.866 22.539 -36.740 1.00 79.04 2 MET D C 1
ATOM 4258 O O . MET D 4 1 ? -8.875 21.843 -36.626 1.00 81.00 2 MET D O 1
ATOM 4263 N N . LYS D 4 2 ? -6.634 22.040 -36.732 1.00 81.07 3 LYS D N 1
ATOM 4264 C CA . LYS D 4 2 ? -6.354 20.641 -36.426 1.00 66.45 3 LYS D CA 1
ATOM 4265 C C . LYS D 4 2 ? -5.014 20.549 -35.706 1.00 65.13 3 LYS D C 1
ATOM 4266 O O . LYS D 4 2 ? -4.254 21.517 -35.678 1.00 66.62 3 LYS D O 1
ATOM 4272 N N . VAL D 4 3 ? -4.725 19.394 -35.116 1.00 51.39 4 VAL D N 1
ATOM 4273 C CA . VAL D 4 3 ? -3.476 19.224 -34.381 1.00 47.61 4 VAL D CA 1
ATOM 4274 C C . VAL D 4 3 ? -2.285 19.265 -35.330 1.00 49.07 4 VAL D C 1
ATOM 4275 O O . VAL D 4 3 ? -2.142 18.407 -36.201 1.00 51.48 4 VAL D O 1
ATOM 4279 N N . ILE D 4 4 ? -1.435 20.272 -35.159 1.00 46.05 5 ILE D N 1
ATOM 4280 C CA . ILE D 4 4 ? -0.280 20.459 -36.027 1.00 40.27 5 ILE D CA 1
ATOM 4281 C C . ILE D 4 4 ? 1.033 20.292 -35.271 1.00 43.43 5 ILE D C 1
ATOM 4282 O O . ILE D 4 4 ? 1.325 21.044 -34.341 1.00 39.63 5 ILE D O 1
ATOM 4287 N N . GLN D 4 5 ? 1.824 19.305 -35.679 1.00 48.19 6 GLN D N 1
ATOM 4288 C CA . GLN D 4 5 ? 3.114 19.054 -35.047 1.00 41.99 6 GLN D CA 1
ATOM 4289 C C . GLN D 4 5 ? 4.279 19.407 -35.969 1.00 43.91 6 GLN D C 1
ATOM 4290 O O . GLN D 4 5 ? 4.246 19.129 -37.169 1.00 38.65 6 GLN D O 1
ATOM 4296 N N . THR D 4 6 ? 5.302 20.029 -35.391 1.00 43.31 7 THR D N 1
ATOM 4297 C CA . THR D 4 6 ? 6.505 20.412 -36.120 1.00 41.16 7 THR D CA 1
ATOM 4298 C C . THR D 4 6 ? 7.703 20.317 -35.187 1.00 43.30 7 THR D C 1
ATOM 4299 O O . THR D 4 6 ? 7.589 20.615 -34.000 1.00 52.51 7 THR D O 1
ATOM 4303 N N . PRO D 4 7 ? 8.860 19.895 -35.714 1.00 42.58 8 PRO D N 1
ATOM 4304 C CA . PRO D 4 7 ? 9.056 19.509 -37.113 1.00 39.79 8 PRO D CA 1
ATOM 4305 C C . PRO D 4 7 ? 8.591 18.079 -37.354 1.00 41.98 8 PRO D C 1
ATOM 4306 O O . PRO D 4 7 ? 8.616 17.262 -36.435 1.00 45.08 8 PRO D O 1
ATOM 4310 N N . ARG D 4 8 ? 8.171 17.780 -38.577 1.00 40.18 9 ARG D N 1
ATOM 4311 C CA . ARG D 4 8 ? 7.716 16.437 -38.907 1.00 42.89 9 ARG D CA 1
ATOM 4312 C C . ARG D 4 8 ? 8.828 15.418 -38.662 1.00 41.64 9 ARG D C 1
ATOM 4313 O O . ARG D 4 8 ? 8.566 14.275 -38.291 1.00 46.33 9 ARG D O 1
ATOM 4321 N N . TYR D 4 9 ? 10.070 15.845 -38.867 1.00 41.18 10 TYR D N 1
ATOM 4322 C CA . TYR D 4 9 ? 11.235 15.017 -38.571 1.00 40.17 10 TYR D CA 1
ATOM 4323 C C . TYR D 4 9 ? 12.246 15.808 -37.751 1.00 41.17 10 TYR D C 1
ATOM 4324 O O . TYR D 4 9 ? 12.283 17.037 -37.815 1.00 41.45 10 TYR D O 1
ATOM 4333 N N . LEU D 4 10 ? 13.073 15.098 -36.992 1.00 44.20 11 LEU D N 1
ATOM 4334 C CA . LEU D 4 10 ? 14.109 15.734 -36.186 1.00 43.89 11 LEU D CA 1
ATOM 4335 C C . LEU D 4 10 ? 15.284 14.784 -35.976 1.00 44.71 11 LEU D C 1
ATOM 4336 O O . LEU D 4 10 ? 15.100 13.572 -35.847 1.00 43.72 11 LEU D O 1
ATOM 4341 N N . VAL D 4 11 ? 16.492 15.338 -35.953 1.00 42.02 12 VAL D N 1
ATOM 4342 C CA . VAL D 4 11 ? 17.694 14.540 -35.741 1.00 44.20 12 VAL D CA 1
ATOM 4343 C C . VAL D 4 11 ? 18.671 15.267 -34.824 1.00 42.84 12 VAL D C 1
ATOM 4344 O O . VAL D 4 11 ? 18.927 16.461 -34.993 1.00 41.27 12 VAL D O 1
ATOM 4348 N N . LYS D 4 12 ? 19.206 14.544 -33.846 1.00 44.16 13 LYS D N 1
ATOM 4349 C CA . LYS D 4 12 ? 20.116 15.137 -32.874 1.00 42.71 13 LYS D CA 1
ATOM 4350 C C . LYS D 4 12 ? 21.200 14.160 -32.442 1.00 44.88 13 LYS D C 1
ATOM 4351 O O . LYS D 4 12 ? 21.001 12.945 -32.448 1.00 40.08 13 LYS D O 1
ATOM 4357 N N . GLY D 4 13 ? 22.353 14.705 -32.070 1.00 51.29 14 GLY D N 1
ATOM 4358 C CA . GLY D 4 13 ? 23.418 13.910 -31.494 1.00 56.66 14 GLY D CA 1
ATOM 4359 C C . GLY D 4 13 ? 23.248 13.833 -29.990 1.00 57.50 14 GLY D C 1
ATOM 4360 O O . GLY D 4 13 ? 22.748 14.774 -29.371 1.00 54.17 14 GLY D O 1
ATOM 4361 N N . GLN D 4 14 ? 23.657 12.713 -29.403 1.00 61.71 15 GLN D N 1
ATOM 4362 C CA . GLN D 4 14 ? 23.530 12.508 -27.964 1.00 63.28 15 GLN D CA 1
ATOM 4363 C C . GLN D 4 14 ? 23.982 13.735 -27.179 1.00 59.81 15 GLN D C 1
ATOM 4364 O O . GLN D 4 14 ? 24.970 14.381 -27.534 1.00 54.91 15 GLN D O 1
ATOM 4370 N N . GLY D 4 15 ? 23.246 14.056 -26.119 1.00 54.04 16 GLY D N 1
ATOM 4371 C CA . GLY D 4 15 ? 23.602 15.161 -25.248 1.00 57.90 16 GLY D CA 1
ATOM 4372 C C . GLY D 4 15 ? 22.938 16.475 -25.613 1.00 60.43 16 GLY D C 1
ATOM 4373 O O . GLY D 4 15 ? 22.830 17.376 -24.777 1.00 54.18 16 GLY D O 1
ATOM 4374 N N . GLN D 4 16 ? 22.497 16.589 -26.863 1.00 53.86 17 GLN D N 1
ATOM 4375 C CA . GLN D 4 16 ? 21.821 17.795 -27.329 1.00 55.26 17 GLN D CA 1
ATOM 4376 C C . GLN D 4 16 ? 20.360 17.816 -26.898 1.00 54.22 17 GLN D C 1
ATOM 4377 O O . GLN D 4 16 ? 19.733 16.767 -26.744 1.00 50.78 17 GLN D O 1
ATOM 4383 N N . LYS D 4 17 ? 19.820 19.015 -26.709 1.00 51.35 18 LYS D N 1
ATOM 4384 C CA . LYS D 4 17 ? 18.400 19.163 -26.423 1.00 51.62 18 LYS D CA 1
ATOM 4385 C C . LYS D 4 17 ? 17.616 19.087 -27.727 1.00 49.01 18 LYS D C 1
ATOM 4386 O O . LYS D 4 17 ? 18.053 19.608 -28.753 1.00 54.64 18 LYS D O 1
ATOM 4392 N N . ALA D 4 18 ? 16.461 18.432 -27.686 1.00 49.69 19 ALA D N 1
ATOM 4393 C CA . ALA D 4 18 ? 15.629 18.272 -28.873 1.00 43.51 19 ALA D CA 1
ATOM 4394 C C . ALA D 4 18 ? 14.209 18.755 -28.609 1.00 41.67 19 ALA D C 1
ATOM 4395 O O . ALA D 4 18 ? 13.416 18.056 -27.983 1.00 48.84 19 ALA D O 1
ATOM 4397 N N . LYS D 4 19 ? 13.890 19.951 -29.091 1.00 38.33 20 LYS D N 1
ATOM 4398 C CA . LYS D 4 19 ? 12.579 20.540 -28.844 1.00 41.94 20 LYS D CA 1
ATOM 4399 C C . LYS D 4 19 ? 11.549 20.168 -29.915 1.00 47.15 20 LYS D C 1
ATOM 4400 O O . LYS D 4 19 ? 11.876 20.041 -31.097 1.00 41.90 20 LYS D O 1
ATOM 4406 N N . MET D 4 20 ? 10.304 19.993 -29.485 1.00 42.27 21 MET D N 1
ATOM 4407 C CA . MET D 4 20 ? 9.214 19.627 -30.381 1.00 37.80 21 MET D CA 1
ATOM 4408 C C . MET D 4 20 ? 7.999 20.511 -30.135 1.00 42.24 21 MET D C 1
ATOM 4409 O O . MET D 4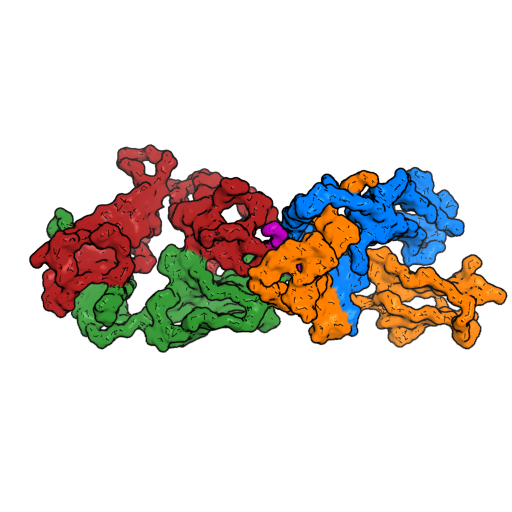 20 ? 7.622 20.764 -28.991 1.00 47.06 21 MET D O 1
ATOM 4414 N N . ARG D 4 21 ? 7.387 20.975 -31.217 1.00 39.95 22 ARG D N 1
ATOM 4415 C CA . ARG D 4 21 ? 6.291 21.928 -31.130 1.00 41.89 22 ARG D CA 1
ATOM 4416 C C . ARG D 4 21 ? 4.956 21.256 -31.448 1.00 40.25 22 ARG D C 1
ATOM 4417 O O . ARG D 4 21 ? 4.896 20.331 -32.255 1.00 38.95 22 ARG D O 1
ATOM 4425 N N . CYS D 4 22 ? 3.888 21.716 -30.805 1.00 38.85 23 CYS D N 1
ATOM 4426 C CA . CYS D 4 22 ? 2.553 21.195 -31.082 1.00 37.89 23 CYS D CA 1
ATOM 4427 C C . CYS D 4 22 ? 1.475 22.254 -30.903 1.00 42.25 23 CYS D C 1
ATOM 4428 O O . CYS D 4 22 ? 1.458 22.976 -29.908 1.00 46.12 23 CYS D O 1
ATOM 4431 N N . ILE D 4 23 ? 0.577 22.333 -31.878 1.00 43.05 24 ILE D N 1
ATOM 4432 C CA . ILE D 4 23 ? -0.559 23.241 -31.815 1.00 42.93 24 ILE D CA 1
ATOM 4433 C C . ILE D 4 23 ? -1.854 22.440 -31.837 1.00 43.56 24 ILE D C 1
ATOM 4434 O O . ILE D 4 23 ? -2.111 21.700 -32.786 1.00 49.60 24 ILE D O 1
ATOM 4439 N N . PRO D 4 24 ? -2.675 22.584 -30.786 1.00 40.58 25 PRO D N 1
ATOM 4440 C CA . PRO D 4 24 ? -3.920 21.820 -30.635 1.00 40.54 25 PRO D CA 1
ATOM 4441 C C . PRO D 4 24 ? -5.013 22.325 -31.568 1.00 48.35 25 PRO D C 1
ATOM 4442 O O . PRO D 4 24 ? -4.825 23.343 -32.235 1.00 53.34 25 PRO D O 1
ATOM 4446 N N . GLU D 4 25 ? -6.141 21.621 -31.614 1.00 47.36 26 GLU D N 1
ATOM 4447 C CA . GLU D 4 25 ? -7.297 22.095 -32.365 1.00 55.51 26 GLU D CA 1
ATOM 4448 C C . GLU D 4 25 ? -7.738 23.447 -31.825 1.00 54.09 26 GLU D C 1
ATOM 4449 O O . GLU D 4 25 ? -7.359 23.834 -30.721 1.00 57.50 26 GLU D O 1
ATOM 4455 N N . LYS D 4 26 ? -8.544 24.165 -32.599 1.00 64.07 27 LYS D N 1
ATOM 4456 C CA . LYS D 4 26 ? -9.064 25.446 -32.141 1.00 65.22 27 LYS D CA 1
ATOM 4457 C C . LYS D 4 26 ? -10.085 25.214 -31.038 1.00 55.11 27 LYS D C 1
ATOM 4458 O O . LYS D 4 26 ? -11.058 24.484 -31.226 1.00 56.09 27 LYS D O 1
ATOM 4464 N N . GLY D 4 27 ? -9.853 25.828 -29.885 1.00 55.31 28 GLY D N 1
ATOM 4465 C CA . GLY D 4 27 ? -10.753 25.685 -28.757 1.00 52.04 28 GLY D CA 1
ATOM 4466 C C . GLY D 4 27 ? -10.549 24.390 -27.995 1.00 45.86 28 GLY D C 1
ATOM 4467 O O . GLY D 4 27 ? -11.433 23.952 -27.262 1.00 50.73 28 GLY D O 1
ATOM 4468 N N . HIS D 4 28 ? -9.383 23.775 -28.172 1.00 41.09 29 HIS D N 1
ATOM 4469 C CA . HIS D 4 28 ? -9.041 22.556 -27.447 1.00 42.17 29 HIS D CA 1
ATOM 4470 C C . HIS D 4 28 ? -8.020 22.844 -26.351 1.00 36.04 29 HIS D C 1
ATOM 4471 O O . HIS D 4 28 ? -6.850 23.094 -26.636 1.00 39.12 29 HIS D O 1
ATOM 4478 N N . PRO D 4 29 ? -8.465 22.802 -25.088 1.00 33.14 30 PRO D N 1
ATOM 4479 C CA . PRO D 4 29 ? -7.622 23.132 -23.935 1.00 36.07 30 PRO D CA 1
ATOM 4480 C C . PRO D 4 29 ? -6.738 21.972 -23.490 1.00 33.78 30 PRO D C 1
ATOM 4481 O O . PRO D 4 29 ? -5.643 22.201 -22.976 1.00 35.58 30 PRO D O 1
ATOM 4485 N N . VAL D 4 30 ? -7.206 20.745 -23.680 1.00 26.21 31 VAL D N 1
ATOM 4486 C CA . VAL D 4 30 ? -6.466 19.583 -23.209 1.00 29.36 31 VAL D CA 1
ATOM 4487 C C . VAL D 4 30 ? -5.476 19.082 -24.251 1.00 27.33 31 VAL D C 1
ATOM 4488 O O . VAL D 4 30 ? -5.839 18.855 -25.401 1.00 36.18 31 VAL D O 1
ATOM 4492 N N . VAL D 4 31 ? -4.226 18.906 -23.836 1.00 31.62 32 VAL D N 1
ATOM 4493 C CA . VAL D 4 31 ? -3.170 18.437 -24.728 1.00 28.28 32 VAL D CA 1
ATOM 4494 C C . VAL D 4 31 ? -2.405 17.268 -24.113 1.00 27.66 32 VAL D C 1
ATOM 4495 O O . VAL D 4 31 ? -2.000 17.324 -22.953 1.00 36.75 32 VAL D O 1
ATOM 4499 N N . PHE D 4 32 ? -2.213 16.212 -24.896 1.00 23.89 33 PHE D N 1
ATOM 4500 C CA . PHE D 4 32 ? -1.469 15.038 -24.454 1.00 27.49 33 PHE D CA 1
ATOM 4501 C C . PHE D 4 32 ? -0.203 14.845 -25.280 1.00 30.13 33 PHE D C 1
ATOM 4502 O O . PHE D 4 32 ? -0.149 15.227 -26.448 1.00 34.47 33 PHE D O 1
ATOM 4510 N N . TRP D 4 33 ? 0.811 14.242 -24.669 1.00 28.54 34 TRP D N 1
ATOM 4511 C CA . TRP D 4 33 ? 1.997 13.814 -25.398 1.00 27.48 34 TRP D CA 1
ATOM 4512 C C . TRP D 4 33 ? 2.225 12.325 -25.164 1.00 31.90 34 TRP D C 1
ATOM 4513 O O . TRP D 4 33 ? 2.331 11.879 -24.023 1.00 33.36 34 TRP D O 1
ATOM 4524 N N . TYR D 4 34 ? 2.293 11.558 -26.246 1.00 31.26 35 TYR D N 1
ATOM 4525 C CA . TYR D 4 34 ? 2.580 10.130 -26.157 1.00 32.74 35 TYR D CA 1
ATOM 4526 C C . TYR D 4 34 ? 3.844 9.776 -26.929 1.00 38.35 35 TYR D C 1
ATOM 4527 O O . TYR D 4 34 ? 4.251 10.497 -27.840 1.00 35.50 35 TYR D O 1
ATOM 4536 N N . GLN D 4 35 ? 4.459 8.657 -26.565 1.00 39.90 36 GLN D N 1
ATOM 4537 C CA . GLN D 4 35 ? 5.637 8.177 -27.271 1.00 39.18 36 GLN D CA 1
ATOM 4538 C C . GLN D 4 35 ? 5.373 6.808 -27.882 1.00 37.54 36 GLN D C 1
ATOM 4539 O O . GLN D 4 35 ? 4.953 5.886 -27.188 1.00 39.48 36 GLN D O 1
ATOM 4545 N N . GLN D 4 36 ? 5.614 6.683 -29.182 1.00 40.59 37 GLN D N 1
ATOM 4546 C CA . GLN D 4 36 ? 5.471 5.404 -29.867 1.00 43.37 37 GLN D CA 1
ATOM 4547 C C . GLN D 4 36 ? 6.792 4.974 -30.489 1.00 43.88 37 GLN D C 1
ATOM 4548 O O . GLN D 4 36 ? 7.428 5.748 -31.201 1.00 45.50 37 GLN D O 1
ATOM 4554 N N . ASN D 4 37 ? 7.201 3.737 -30.224 1.00 47.43 38 ASN D N 1
ATOM 4555 C CA . ASN D 4 37 ? 8.435 3.206 -30.790 1.00 52.75 38 ASN D CA 1
ATOM 4556 C C . ASN D 4 37 ? 8.181 2.459 -32.096 1.00 61.01 38 ASN D C 1
ATOM 4557 O O . ASN D 4 37 ? 7.069 2.481 -32.622 1.00 62.47 38 ASN D O 1
ATOM 4562 N N . LYS D 4 38 ? 9.212 1.800 -32.615 1.00 69.21 39 LYS D N 1
ATOM 4563 C CA . LYS D 4 38 ? 9.093 1.067 -33.873 1.00 72.12 39 LYS D CA 1
ATOM 4564 C C . LYS D 4 38 ? 8.297 -0.226 -33.716 1.00 71.34 39 LYS D C 1
ATOM 4565 O O . LYS D 4 38 ? 7.776 -0.767 -34.694 1.00 68.30 39 LYS D O 1
ATOM 4571 N N . ASN D 4 39 ? 8.205 -0.716 -32.483 1.00 64.41 40 ASN D N 1
ATOM 4572 C CA . ASN D 4 39 ? 7.399 -1.895 -32.186 1.00 64.63 40 ASN D CA 1
ATOM 4573 C C . ASN D 4 39 ? 5.933 -1.543 -31.959 1.00 62.33 40 ASN D C 1
ATOM 4574 O O . ASN D 4 39 ? 5.138 -2.386 -31.541 1.00 63.52 40 ASN D O 1
ATOM 4579 N N . ASN D 4 40 ? 5.584 -0.291 -32.239 1.00 58.43 41 ASN D N 1
ATOM 4580 C CA . ASN D 4 40 ? 4.214 0.185 -32.087 1.00 56.39 41 ASN D CA 1
ATOM 4581 C C . ASN D 4 40 ? 3.711 0.077 -30.647 1.00 56.95 41 ASN D C 1
ATOM 4582 O O . ASN D 4 40 ? 2.577 -0.335 -30.400 1.00 54.78 41 ASN D O 1
ATOM 4587 N N . GLU D 4 41 ? 4.570 0.452 -29.704 1.00 51.03 42 GLU D N 1
ATOM 4588 C CA . GLU D 4 41 ? 4.213 0.473 -28.291 1.00 53.03 42 GLU D CA 1
ATOM 4589 C C . GLU D 4 41 ? 4.141 1.913 -27.800 1.00 45.08 42 GLU D C 1
ATOM 4590 O O . GLU D 4 41 ? 5.102 2.670 -27.928 1.00 46.31 42 GLU D O 1
ATOM 4596 N N . PHE D 4 42 ? 3.000 2.286 -27.234 1.00 37.00 43 PHE D N 1
ATOM 4597 C CA . PHE D 4 42 ? 2.773 3.667 -26.830 1.00 37.90 43 PHE D CA 1
ATOM 4598 C C . PHE D 4 42 ? 3.006 3.882 -25.339 1.00 37.15 43 PHE D C 1
ATOM 4599 O O . PHE D 4 42 ? 2.791 2.984 -24.528 1.00 38.33 43 PHE D O 1
ATOM 4607 N N . LYS D 4 43 ? 3.443 5.087 -24.990 1.00 38.47 44 LYS D N 1
ATOM 4608 C CA . LYS D 4 43 ? 3.730 5.431 -23.605 1.00 36.31 44 LYS D CA 1
ATOM 4609 C C . LYS D 4 43 ? 3.293 6.860 -23.295 1.00 37.98 44 LYS D C 1
ATOM 4610 O O . LYS D 4 43 ? 3.802 7.813 -23.885 1.00 42.70 44 LYS D O 1
ATOM 4616 N N . PHE D 4 44 ? 2.350 7.009 -22.371 1.00 36.59 45 PHE D N 1
ATOM 4617 C CA . PHE D 4 44 ? 1.906 8.332 -21.951 1.00 34.05 45 PHE D CA 1
ATOM 4618 C C . PHE D 4 44 ? 3.042 9.095 -21.286 1.00 36.88 45 PHE D C 1
ATOM 4619 O O . PHE D 4 44 ? 3.672 8.592 -20.356 1.00 39.04 45 PHE D O 1
ATOM 4627 N N . LEU D 4 45 ? 3.324 10.301 -21.785 1.00 35.91 46 LEU D N 1
ATOM 4628 C CA . LEU D 4 45 ? 4.391 11.138 -21.229 1.00 36.78 46 LEU D CA 1
ATOM 4629 C C . LEU D 4 45 ? 3.941 12.296 -20.328 1.00 37.77 46 LEU D C 1
ATOM 4630 O O . LEU D 4 45 ? 4.441 12.446 -19.218 1.00 44.27 46 LEU D O 1
ATOM 4635 N N . ILE D 4 46 ? 2.994 13.103 -20.797 1.00 34.97 47 ILE D N 1
ATOM 4636 C CA . ILE D 4 46 ? 2.489 14.219 -20.010 1.00 32.30 47 ILE D CA 1
ATOM 4637 C C . ILE D 4 46 ? 1.148 14.706 -20.553 1.00 33.69 47 ILE D C 1
ATOM 4638 O O . ILE D 4 46 ? 0.730 14.316 -21.641 1.00 34.30 47 ILE D O 1
ATOM 4643 N N . ASN D 4 47 ? 0.424 15.427 -19.708 1.00 33.99 48 ASN D N 1
ATOM 4644 C CA . ASN D 4 47 ? -0.925 15.865 -20.014 1.00 33.69 48 ASN D CA 1
ATOM 4645 C C . ASN D 4 47 ? -1.144 17.295 -19.551 1.00 33.53 48 ASN D C 1
ATOM 4646 O O . ASN D 4 47 ? -0.685 17.682 -18.481 1.00 35.48 48 ASN D O 1
ATOM 4651 N N . PHE D 4 48 ? -1.851 18.080 -20.353 1.00 32.30 49 PHE D N 1
ATOM 4652 C CA . PHE D 4 48 ? -2.093 19.472 -20.013 1.00 31.28 49 PHE D CA 1
ATOM 4653 C C . PHE D 4 48 ? -3.525 19.906 -20.238 1.00 35.01 49 PHE D C 1
ATOM 4654 O O . PHE D 4 48 ? -4.170 19.481 -21.190 1.00 34.97 49 PHE D O 1
ATOM 4662 N N . GLN D 4 49 ? -4.005 20.785 -19.371 1.00 34.59 50 GLN D N 1
ATOM 4663 C CA . GLN D 4 49 ? -5.190 21.560 -19.651 1.00 36.90 50 GLN D CA 1
ATOM 4664 C C . GLN D 4 49 ? -4.636 22.968 -19.633 1.00 37.91 50 GLN D C 1
ATOM 4665 O O . GLN D 4 49 ? -4.150 23.436 -18.608 1.00 35.72 50 GLN D O 1
ATOM 4671 N N . ASN D 4 50 ? -4.710 23.645 -20.768 1.00 35.93 51 ASN D N 1
ATOM 4672 C CA . ASN D 4 50 ? -4.107 24.963 -20.905 1.00 35.15 51 ASN D CA 1
ATOM 4673 C C . ASN D 4 50 ? -2.667 24.959 -20.391 1.00 38.65 51 ASN D C 1
ATOM 4674 O O . ASN D 4 50 ? -1.845 24.173 -20.863 1.00 37.09 51 ASN D O 1
ATOM 4679 N N . GLN D 4 51 ? -2.360 25.812 -19.418 1.00 39.90 52 GLN D N 1
ATOM 4680 C CA . GLN D 4 51 ? -0.980 25.948 -18.949 1.00 41.66 52 GLN D CA 1
ATOM 4681 C C . GLN D 4 51 ? -0.587 24.947 -17.863 1.00 37.88 52 GLN D C 1
ATOM 4682 O O . GLN D 4 51 ? 0.599 24.702 -17.642 1.00 36.05 52 GLN D O 1
ATOM 4688 N N . GLU D 4 52 ? -1.575 24.365 -17.191 1.00 34.60 53 GLU D N 1
ATOM 4689 C CA . GLU D 4 52 ? -1.302 23.524 -16.029 1.00 38.82 53 GLU D CA 1
ATOM 4690 C C . GLU D 4 52 ? -1.169 22.036 -16.353 1.00 35.95 53 GLU D C 1
ATOM 4691 O O . GLU D 4 52 ? -1.968 21.476 -17.101 1.00 38.63 53 GLU D O 1
ATOM 4697 N N . VAL D 4 53 ? -0.153 21.405 -15.776 1.00 35.36 54 VAL D N 1
ATOM 4698 C CA . VAL D 4 53 ? 0.053 19.971 -15.935 1.00 37.76 54 VAL D CA 1
ATOM 4699 C C . VAL D 4 53 ? -0.978 19.186 -15.132 1.00 35.82 54 VAL D C 1
ATOM 4700 O O . VAL D 4 53 ? -1.167 19.429 -13.940 1.00 39.96 54 VAL D O 1
ATOM 4704 N N . LEU D 4 54 ? -1.643 18.247 -15.794 1.00 30.38 55 LEU D N 1
ATOM 4705 C CA . LEU D 4 54 ? -2.622 17.392 -15.140 1.00 30.52 55 LEU D CA 1
ATOM 4706 C C . LEU D 4 54 ? -1.954 16.139 -14.582 1.00 37.34 55 LEU D C 1
ATOM 4707 O O . LEU D 4 54 ? -2.306 15.662 -13.504 1.00 33.76 55 LEU D O 1
ATOM 4712 N N . GLN D 4 55 ? -0.985 15.611 -15.323 1.00 36.61 56 GLN D N 1
ATOM 4713 C CA . GLN D 4 55 ? -0.273 14.410 -14.910 1.00 32.96 56 GLN D CA 1
ATOM 4714 C C . GLN D 4 55 ? 0.962 14.180 -15.774 1.00 34.54 56 GLN D C 1
ATOM 4715 O O . GLN D 4 55 ? 1.011 14.606 -16.926 1.00 38.20 56 GLN D O 1
ATOM 4721 N N . GLN D 4 56 ? 1.959 13.510 -15.210 1.00 40.86 57 GLN D N 1
ATOM 4722 C CA . GLN D 4 56 ? 3.145 13.128 -15.967 1.00 45.19 57 GLN D CA 1
ATOM 4723 C C . GLN D 4 56 ? 3.850 11.938 -15.326 1.00 46.04 57 GLN D C 1
ATOM 4724 O O . GLN D 4 56 ? 3.614 11.619 -14.160 1.00 49.93 57 GLN D O 1
ATOM 4730 N N . ILE D 4 57 ? 4.708 11.282 -16.099 1.00 45.13 58 ILE D N 1
ATOM 4731 C CA . ILE D 4 57 ? 5.473 10.150 -15.597 1.00 50.71 58 ILE D CA 1
ATOM 4732 C C . ILE D 4 57 ? 6.735 10.642 -14.904 1.00 58.42 58 ILE D C 1
ATOM 4733 O O . ILE D 4 57 ? 7.009 11.842 -14.882 1.00 57.21 58 ILE D O 1
ATOM 4738 N N . ASP D 4 58 ? 7.500 9.715 -14.338 1.00 67.72 59 ASP D N 1
ATOM 4739 C CA . ASP D 4 58 ? 8.709 10.073 -13.605 1.00 73.66 59 ASP D CA 1
ATOM 4740 C C . ASP D 4 58 ? 9.844 10.464 -14.550 1.00 72.67 59 ASP D C 1
ATOM 4741 O O . ASP D 4 58 ? 10.669 11.319 -14.224 1.00 71.43 59 ASP D O 1
ATOM 4746 N N . MET D 4 59 ? 9.880 9.836 -15.721 1.00 69.88 60 MET D N 1
ATOM 4747 C CA . MET D 4 59 ? 10.887 10.153 -16.729 1.00 68.25 60 MET D CA 1
ATOM 4748 C C . MET D 4 59 ? 10.748 11.586 -17.239 1.00 71.90 60 MET D C 1
ATOM 4749 O O . MET D 4 59 ? 11.722 12.338 -17.275 1.00 71.33 60 MET D O 1
ATOM 4754 N N . THR D 4 60 ? 9.534 11.954 -17.636 1.00 68.55 61 THR D N 1
ATOM 4755 C CA . THR D 4 60 ? 9.270 13.281 -18.182 1.00 68.79 61 THR D CA 1
ATOM 4756 C C . THR D 4 60 ? 9.689 14.371 -17.204 1.00 67.16 61 THR D C 1
ATOM 4757 O O . THR D 4 60 ? 10.228 15.404 -17.598 1.00 71.90 61 THR D O 1
ATOM 4761 N N . GLU D 4 61 ? 9.438 14.126 -15.924 1.00 70.13 62 GLU D N 1
ATOM 4762 C CA . GLU D 4 61 ? 9.772 15.079 -14.876 1.00 75.52 62 GLU D CA 1
ATOM 4763 C C . GLU D 4 61 ? 11.269 15.376 -14.863 1.00 76.22 62 GLU D C 1
ATOM 4764 O O . GLU D 4 61 ? 11.685 16.534 -14.783 1.00 74.86 62 GLU D O 1
ATOM 4770 N N . LYS D 4 62 ? 12.072 14.321 -14.957 1.00 76.17 63 LYS D N 1
ATOM 4771 C CA . LYS D 4 62 ? 13.522 14.442 -14.857 1.00 75.86 63 LYS D CA 1
ATOM 4772 C C . LYS D 4 62 ? 14.173 14.878 -16.168 1.00 70.89 63 LYS D C 1
ATOM 4773 O O . LYS D 4 62 ? 14.981 15.807 -16.188 1.00 69.73 63 LYS D O 1
ATOM 4779 N N . ARG D 4 63 ? 13.812 14.210 -17.260 1.00 70.26 64 ARG D N 1
ATOM 4780 C CA . ARG D 4 63 ? 14.519 14.375 -18.528 1.00 63.51 64 ARG D CA 1
ATOM 4781 C C . ARG D 4 63 ? 13.821 15.293 -19.531 1.00 57.44 64 ARG D C 1
ATOM 4782 O O . ARG D 4 63 ? 14.460 15.819 -20.441 1.00 55.31 64 ARG D O 1
ATOM 4790 N N . PHE D 4 64 ? 12.517 15.483 -19.368 1.00 55.87 65 PHE D N 1
ATOM 4791 C CA . PHE D 4 64 ? 11.758 16.310 -20.299 1.00 56.13 65 PHE D CA 1
ATOM 4792 C C . PHE D 4 64 ? 11.366 17.653 -19.698 1.00 46.44 65 PHE D C 1
ATOM 4793 O O . PHE D 4 64 ? 11.276 17.803 -18.483 1.00 54.44 65 PHE D O 1
ATOM 4801 N N . SER D 4 65 ? 11.136 18.627 -20.570 1.00 43.49 66 SER D N 1
ATOM 4802 C CA . SER D 4 65 ? 10.606 19.920 -20.172 1.00 42.14 66 SER D CA 1
ATOM 4803 C C . SER D 4 65 ? 9.466 20.277 -21.115 1.00 46.41 66 SER D C 1
ATOM 4804 O O . SER D 4 65 ? 9.655 20.349 -22.330 1.00 45.20 66 SER D O 1
ATOM 4807 N N . ALA D 4 66 ? 8.282 20.493 -20.555 1.00 38.67 67 ALA D N 1
ATOM 4808 C CA . ALA D 4 66 ? 7.095 20.721 -21.365 1.00 35.65 67 ALA D CA 1
ATOM 4809 C C . ALA D 4 66 ? 6.294 21.920 -20.877 1.00 39.32 67 ALA D C 1
ATOM 4810 O O . ALA D 4 66 ? 6.139 22.133 -19.675 1.00 38.83 67 ALA D O 1
ATOM 4812 N N . GLU D 4 67 ? 5.786 22.703 -21.821 1.00 38.29 68 GLU D N 1
ATOM 4813 C CA . GLU D 4 67 ? 4.970 23.859 -21.488 1.00 43.16 68 GLU D CA 1
ATOM 4814 C C . GLU D 4 67 ? 3.820 23.993 -22.470 1.00 42.21 68 GLU D C 1
ATOM 4815 O O . GLU D 4 67 ? 3.907 23.546 -23.612 1.00 42.95 68 GLU D O 1
ATOM 4821 N N . CYS D 4 68 ? 2.741 24.615 -22.015 1.00 38.81 69 CYS D N 1
ATOM 4822 C CA . CYS D 4 68 ? 1.687 25.064 -22.906 1.00 40.93 69 CYS D CA 1
ATOM 4823 C C . CYS D 4 68 ? 1.383 26.525 -22.600 1.00 45.05 69 CYS D C 1
ATOM 4824 O O . CYS D 4 68 ? 0.306 26.849 -22.095 1.00 41.35 69 CYS D O 1
ATOM 4827 N N . PRO D 4 69 ? 2.350 27.410 -22.896 1.00 45.88 70 PRO D N 1
ATOM 4828 C CA . PRO D 4 69 ? 2.225 28.853 -22.667 1.00 42.93 70 PRO D CA 1
ATOM 4829 C C . PRO D 4 69 ? 0.978 29.407 -23.336 1.00 47.96 70 PRO D C 1
ATOM 4830 O O . PRO D 4 69 ? 0.666 29.026 -24.466 1.00 45.99 70 PRO D O 1
ATOM 4834 N N . SER D 4 70 ? 0.271 30.290 -22.638 1.00 45.39 71 SER D N 1
ATOM 4835 C CA . SER D 4 70 ? -0.912 30.929 -23.197 1.00 51.08 71 SER D CA 1
ATOM 4836 C C . SER D 4 70 ? -0.578 31.545 -24.551 1.00 55.83 71 SER D C 1
ATOM 4837 O O . SER D 4 70 ? 0.538 32.020 -24.764 1.00 50.16 71 SER D O 1
ATOM 4840 N N . ASN D 4 71 ? -1.546 31.529 -25.464 1.00 53.32 72 ASN D N 1
ATOM 4841 C CA . ASN D 4 71 ? -1.343 32.084 -26.798 1.00 57.41 72 ASN D CA 1
ATOM 4842 C C . ASN D 4 71 ? 0.038 31.731 -27.340 1.00 56.79 72 ASN D C 1
ATOM 4843 O O . ASN D 4 71 ? 0.828 32.605 -27.704 1.00 53.74 72 ASN D O 1
ATOM 4848 N N . SER D 4 72 ? 0.315 30.434 -27.383 1.00 54.81 73 SER D N 1
ATOM 4849 C CA . SER D 4 72 ? 1.621 29.922 -27.764 1.00 56.83 73 SER D CA 1
ATOM 4850 C C . SER D 4 72 ? 1.500 28.411 -27.938 1.00 52.72 73 SER D C 1
ATOM 4851 O O . SER D 4 72 ? 0.658 27.778 -27.300 1.00 59.16 73 SER D O 1
ATOM 4854 N N . PRO D 4 73 ? 2.335 27.823 -28.804 1.00 47.09 74 PRO D N 1
ATOM 4855 C CA . PRO D 4 73 ? 2.216 26.385 -29.060 1.00 50.66 74 PRO D CA 1
ATOM 4856 C C . PRO D 4 73 ? 2.827 25.567 -27.933 1.00 47.61 74 PRO D C 1
ATOM 4857 O O . PRO D 4 73 ? 3.918 25.893 -27.466 1.00 45.70 74 PRO D O 1
ATOM 4861 N N . CYS D 4 74 ? 2.127 24.524 -27.499 1.00 50.17 75 CYS D N 1
ATOM 4862 C CA . CYS D 4 74 ? 2.671 23.614 -26.501 1.00 46.65 75 CYS D CA 1
ATOM 4863 C C . CYS D 4 74 ? 3.986 23.055 -27.022 1.00 43.78 75 CYS D C 1
ATOM 4864 O O . CYS D 4 74 ? 4.141 22.842 -28.223 1.00 44.91 75 CYS D O 1
ATOM 4867 N N . SER D 4 75 ? 4.936 22.828 -26.122 1.00 39.17 76 SER D N 1
ATOM 4868 C CA . SER D 4 75 ? 6.233 22.300 -26.520 1.00 36.01 76 SER D CA 1
ATOM 4869 C C . SER D 4 75 ? 6.682 21.173 -25.604 1.00 34.58 76 SER D C 1
ATOM 4870 O O . SER D 4 75 ? 6.242 21.069 -24.461 1.00 37.87 76 SER D O 1
ATOM 4873 N N . LEU D 4 76 ? 7.557 20.324 -26.127 1.00 35.51 77 LEU D N 1
ATOM 4874 C CA . LEU D 4 76 ? 8.104 19.211 -25.369 1.00 40.16 77 LEU D CA 1
ATOM 4875 C C . LEU D 4 76 ? 9.575 19.078 -25.719 1.00 44.21 77 LEU D C 1
ATOM 4876 O O . LEU D 4 76 ? 9.926 18.762 -26.855 1.00 43.39 77 LEU D O 1
ATOM 4881 N N . GLU D 4 77 ? 10.437 19.325 -24.741 1.00 47.85 78 GLU D N 1
ATOM 4882 C CA . GLU D 4 77 ? 11.867 19.372 -24.993 1.00 44.50 78 GLU D CA 1
ATOM 4883 C C . GLU D 4 77 ? 12.620 18.332 -24.178 1.00 48.25 78 GLU D C 1
ATOM 4884 O O . GLU D 4 77 ? 12.487 18.270 -22.956 1.00 51.07 78 GLU D O 1
ATOM 4890 N N . ILE D 4 78 ? 13.402 17.507 -24.863 1.00 47.56 79 ILE D N 1
ATOM 4891 C CA . ILE D 4 78 ? 14.314 16.598 -24.186 1.00 49.96 79 ILE D CA 1
ATOM 4892 C C . ILE D 4 78 ? 15.574 17.377 -23.838 1.00 54.67 79 ILE D C 1
ATOM 4893 O O . ILE D 4 78 ? 16.107 18.103 -24.674 1.00 54.47 79 ILE D O 1
ATOM 4898 N N . GLN D 4 79 ? 16.041 17.238 -22.601 1.00 58.47 80 GLN D N 1
ATOM 4899 C CA . GLN D 4 79 ? 17.167 18.037 -22.128 1.00 52.42 80 GLN D CA 1
ATOM 4900 C C . GLN D 4 79 ? 18.525 17.452 -22.509 1.00 50.37 80 GLN D C 1
ATOM 4901 O O . GLN D 4 79 ? 19.480 18.191 -22.743 1.00 54.48 80 GLN D O 1
ATOM 4907 N N . SER D 4 80 ? 18.608 16.128 -22.569 1.00 46.65 81 SER D N 1
ATOM 4908 C CA . SER D 4 80 ? 19.828 15.461 -23.008 1.00 53.53 81 SER D CA 1
ATOM 4909 C C . SER D 4 80 ? 19.485 14.176 -23.748 1.00 52.08 81 SER D C 1
ATOM 4910 O O . SER D 4 80 ? 19.203 13.148 -23.134 1.00 56.32 81 SER D O 1
ATOM 4913 N N . SER D 4 81 ? 19.518 14.246 -25.074 1.00 55.60 82 SER D N 1
ATOM 4914 C CA . SER D 4 81 ? 19.047 13.157 -25.923 1.00 53.81 82 SER D CA 1
ATOM 4915 C C . SER D 4 81 ? 19.872 11.879 -25.801 1.00 58.64 82 SER D C 1
ATOM 4916 O O . SER D 4 81 ? 21.099 11.921 -25.699 1.00 58.87 82 SER D O 1
ATOM 4919 N N . GLU D 4 82 ? 19.176 10.746 -25.815 1.00 59.00 83 GLU D N 1
ATOM 4920 C CA . GLU D 4 82 ? 19.812 9.434 -25.817 1.00 62.45 83 GLU D CA 1
ATOM 4921 C C . GLU D 4 82 ? 19.287 8.626 -26.997 1.00 58.35 83 GLU D C 1
ATOM 4922 O O . GLU D 4 82 ? 18.237 8.945 -27.555 1.00 62.16 83 GLU D O 1
ATOM 4928 N N . ALA D 4 83 ? 20.011 7.577 -27.370 1.00 58.05 84 ALA D N 1
ATOM 4929 C CA . ALA D 4 83 ? 19.592 6.722 -28.477 1.00 61.09 84 ALA D CA 1
ATOM 4930 C C . ALA D 4 83 ? 18.194 6.162 -28.240 1.00 54.80 84 ALA D C 1
ATOM 4931 O O . ALA D 4 83 ? 17.453 5.897 -29.186 1.00 56.93 84 ALA D O 1
ATOM 4933 N N . GLY D 4 84 ? 17.839 5.990 -26.971 1.00 49.58 85 GLY D N 1
ATOM 4934 C CA . GLY D 4 84 ? 16.551 5.429 -26.602 1.00 50.18 85 GLY D CA 1
ATOM 4935 C C . GLY D 4 84 ? 15.413 6.431 -26.661 1.00 48.57 85 GLY D C 1
ATOM 4936 O O . GLY D 4 84 ? 14.256 6.082 -26.429 1.00 47.33 85 GLY D O 1
ATOM 4937 N N . ASP D 4 85 ? 15.742 7.681 -26.967 1.00 47.77 86 ASP D N 1
ATOM 4938 C CA . ASP D 4 85 ? 14.729 8.716 -27.128 1.00 47.47 86 ASP D CA 1
ATOM 4939 C C . ASP D 4 85 ? 14.193 8.718 -28.554 1.00 50.07 86 ASP D C 1
ATOM 4940 O O . ASP D 4 85 ? 13.263 9.457 -28.879 1.00 49.28 86 ASP D O 1
ATOM 4945 N N . SER D 4 86 ? 14.790 7.886 -29.401 1.00 53.76 87 SER D N 1
ATOM 4946 C CA . SER D 4 86 ? 14.369 7.768 -30.790 1.00 49.93 87 SER D CA 1
ATOM 4947 C C . SER D 4 86 ? 13.021 7.068 -30.894 1.00 47.79 87 SER D C 1
ATOM 4948 O O . SER D 4 86 ? 12.906 5.872 -30.619 1.00 39.41 87 SER D O 1
ATOM 4951 N N . ALA D 4 87 ? 12.004 7.826 -31.292 1.00 45.70 88 ALA D N 1
ATOM 4952 C CA . ALA D 4 87 ? 10.654 7.300 -31.442 1.00 43.75 88 ALA D CA 1
ATOM 4953 C C . ALA D 4 87 ? 9.757 8.360 -32.058 1.00 39.60 88 ALA D C 1
ATOM 4954 O O . ALA D 4 87 ? 10.211 9.457 -32.378 1.00 40.19 88 ALA D O 1
ATOM 4956 N N . LEU D 4 88 ? 8.482 8.032 -32.223 1.00 39.65 89 LEU D N 1
ATOM 4957 C CA . LEU D 4 88 ? 7.518 8.992 -32.736 1.00 40.07 89 LEU D CA 1
ATOM 4958 C C . LEU D 4 88 ? 6.807 9.678 -31.578 1.00 36.61 89 LEU D C 1
ATOM 4959 O O . LEU D 4 88 ? 6.212 9.019 -30.726 1.00 34.78 89 LEU D O 1
ATOM 4964 N N . TYR D 4 89 ? 6.878 11.004 -31.545 1.00 34.42 90 TYR D N 1
ATOM 4965 C CA . TYR D 4 89 ? 6.240 11.765 -30.477 1.00 33.41 90 TYR D CA 1
ATOM 4966 C C . TYR D 4 89 ? 4.884 12.316 -30.897 1.00 33.31 90 TYR D C 1
ATOM 4967 O O . TYR D 4 89 ? 4.789 13.314 -31.612 1.00 31.41 90 TYR D O 1
ATOM 4976 N N . LEU D 4 90 ? 3.834 11.643 -30.442 1.00 33.18 91 LEU D N 1
ATOM 4977 C CA . LEU D 4 90 ? 2.474 11.994 -30.805 1.00 29.86 91 LEU D CA 1
ATOM 4978 C C . LEU D 4 90 ? 1.862 12.980 -29.822 1.00 31.49 91 LEU D C 1
ATOM 4979 O O . LEU D 4 90 ? 1.921 12.786 -28.609 1.00 32.94 91 LEU D O 1
ATOM 4984 N N . CYS D 4 91 ? 1.284 14.046 -30.361 1.00 31.47 92 CYS D N 1
ATOM 4985 C CA . CYS D 4 91 ? 0.555 15.021 -29.566 1.00 27.23 92 CYS D CA 1
ATOM 4986 C C . CYS D 4 91 ? -0.926 14.908 -29.897 1.00 36.21 92 CYS D C 1
ATOM 4987 O O . CYS D 4 91 ? -1.294 14.759 -31.062 1.00 39.65 92 CYS D O 1
ATOM 4990 N N . ALA D 4 92 ? -1.777 14.968 -28.878 1.00 32.46 93 ALA D N 1
ATOM 4991 C CA . ALA D 4 92 ? -3.217 14.854 -29.094 1.00 32.79 93 ALA D CA 1
ATOM 4992 C C . ALA D 4 92 ? -3.981 15.886 -28.277 1.00 32.71 93 ALA D C 1
ATOM 4993 O O . ALA D 4 92 ? -3.617 16.177 -27.142 1.00 35.32 93 ALA D O 1
ATOM 4995 N N . SER D 4 93 ? -5.044 16.435 -28.855 1.00 34.88 94 SER D N 1
ATOM 4996 C CA . SER D 4 93 ? -5.833 17.447 -28.163 1.00 33.82 94 SER D CA 1
ATOM 4997 C C . SER D 4 93 ? -7.247 16.967 -27.869 1.00 31.82 94 SER D C 1
ATOM 4998 O O . SER D 4 93 ? -7.736 16.015 -28.476 1.00 26.00 94 SER D O 1
ATOM 5001 N N . SER D 4 94 ? -7.897 17.640 -26.927 1.00 33.97 95 SER D N 1
ATOM 5002 C CA . SER D 4 94 ? -9.254 17.298 -26.534 1.00 33.98 95 SER D CA 1
ATOM 5003 C C . SER D 4 94 ? -10.024 18.550 -26.145 1.00 37.12 95 SER D C 1
ATOM 5004 O O . SER D 4 94 ? -9.440 19.530 -25.683 1.00 35.94 95 SER D O 1
ATOM 5007 N N . LEU D 4 95 ? -11.338 18.506 -26.332 1.00 39.34 96 LEU D N 1
ATOM 5008 C CA . LEU D 4 95 ? -12.201 19.641 -26.037 1.00 37.15 96 LEU D CA 1
ATOM 5009 C C . LEU D 4 95 ? -12.532 19.728 -24.551 1.00 31.74 96 LEU D C 1
ATOM 5010 O O . LEU D 4 95 ? -12.637 20.817 -23.990 1.00 35.25 96 LEU D O 1
ATOM 5015 N N . ASN D 4 96 ? -12.693 18.569 -23.922 1.00 33.43 97 ASN D N 1
ATOM 5016 C CA . ASN D 4 96 ? -13.170 18.492 -22.548 1.00 34.44 97 ASN D CA 1
ATOM 5017 C C . ASN D 4 96 ? -12.389 17.448 -21.757 1.00 33.27 97 ASN D C 1
ATOM 5018 O O . ASN D 4 96 ? -12.278 16.300 -22.178 1.00 34.68 97 ASN D O 1
ATOM 5023 N N . ASN D 4 97 ? -11.843 17.850 -20.614 1.00 30.39 98 ASN D N 1
ATOM 5024 C CA . ASN D 4 97 ? -11.044 16.942 -19.800 1.00 28.92 98 ASN D CA 1
ATOM 5025 C C . ASN D 4 97 ? -11.806 15.683 -19.396 1.00 31.81 98 ASN D C 1
ATOM 5026 O O . ASN D 4 97 ? -11.204 14.634 -19.156 1.00 32.03 98 ASN D O 1
ATOM 5031 N N . ALA D 4 98 ? -13.124 15.803 -19.299 1.00 33.77 99 ALA D N 1
ATOM 5032 C CA . ALA D 4 98 ? -14.011 14.675 -19.035 1.00 31.77 99 ALA D CA 1
ATOM 5033 C C . ALA D 4 98 ? -14.004 13.675 -20.190 1.00 32.08 99 ALA D C 1
ATOM 5034 O O . ALA D 4 98 ? -14.108 12.470 -19.989 1.00 32.01 99 ALA D O 1
ATOM 5036 N N . ASN D 4 99 ? -13.924 14.209 -21.402 1.00 34.43 100 ASN D N 1
ATOM 5037 C CA . ASN D 4 99 ? -13.974 13.439 -22.644 1.00 37.61 100 ASN D CA 1
ATOM 5038 C C . ASN D 4 99 ? -12.759 12.559 -22.969 1.00 38.91 100 ASN D C 1
ATOM 5039 O O . ASN D 4 99 ? -11.640 12.849 -22.558 1.00 38.25 100 ASN D O 1
ATOM 5044 N N . SER D 4 100 ? -13.007 11.475 -23.701 1.00 35.93 101 SER D N 1
ATOM 5045 C CA . SER D 4 100 ? -11.963 10.559 -24.170 1.00 36.10 101 SER D CA 1
ATOM 5046 C C . SER D 4 100 ? -11.791 10.565 -25.696 1.00 37.49 101 SER D C 1
ATOM 5047 O O . SER D 4 100 ? -11.245 9.628 -26.268 1.00 41.97 101 SER D O 1
ATOM 5050 N N . ASP D 4 101 ? -12.290 11.614 -26.338 1.00 40.35 102 ASP D N 1
ATOM 5051 C CA . ASP D 4 101 ? -12.306 11.767 -27.786 1.00 35.95 102 ASP D CA 1
ATOM 5052 C C . ASP D 4 101 ? -11.104 12.593 -28.214 1.00 35.95 102 ASP D C 1
ATOM 5053 O O . ASP D 4 101 ? -11.193 13.814 -28.343 1.00 32.98 102 ASP D O 1
ATOM 5058 N N . TYR D 4 102 ? -9.980 11.920 -28.433 1.00 33.07 103 TYR D N 1
ATOM 5059 C CA . TYR D 4 102 ? -8.727 12.603 -28.721 1.00 32.24 103 TYR D CA 1
ATOM 5060 C C . TYR D 4 102 ? -8.425 12.669 -30.211 1.00 34.10 103 TYR D C 1
ATOM 5061 O O . TYR D 4 102 ? -8.753 11.754 -30.964 1.00 35.42 103 TYR D O 1
ATOM 5070 N N . THR D 4 103 ? -7.797 13.763 -30.625 1.00 34.10 104 THR D N 1
ATOM 5071 C CA . THR D 4 103 ? -7.354 13.921 -32.000 1.00 32.61 104 THR D CA 1
ATOM 5072 C C . THR D 4 103 ? -5.836 14.011 -32.026 1.00 30.78 104 THR D C 1
ATOM 5073 O O . THR D 4 103 ? -5.253 14.913 -31.427 1.00 32.85 104 THR D O 1
ATOM 5077 N N . PHE D 4 104 ? -5.200 13.069 -32.713 1.00 35.24 105 PHE D N 1
ATOM 5078 C CA . PHE D 4 104 ? -3.744 13.038 -32.803 1.00 31.45 105 PHE D CA 1
ATOM 5079 C C . PHE D 4 104 ? -3.236 13.871 -33.969 1.00 32.88 105 PHE D C 1
ATOM 5080 O O . PHE D 4 104 ? -3.935 14.057 -34.965 1.00 41.76 105 PHE D O 1
ATOM 5088 N N . GLY D 4 105 ? -2.015 14.377 -33.834 1.00 34.73 106 GLY D N 1
ATOM 5089 C CA . GLY D 4 105 ? -1.369 15.113 -34.903 1.00 34.86 106 GLY D CA 1
ATOM 5090 C C . GLY D 4 105 ? -0.464 14.195 -35.697 1.00 33.19 106 GLY D C 1
ATOM 5091 O O . GLY D 4 105 ? -0.435 12.988 -35.457 1.00 32.86 106 GLY D O 1
ATOM 5092 N N . SER D 4 106 ? 0.277 14.761 -36.642 1.00 39.28 107 SER D N 1
ATOM 5093 C CA . SER D 4 106 ? 1.158 13.965 -37.490 1.00 52.32 107 SER D CA 1
ATOM 5094 C C . SER D 4 106 ? 2.267 13.326 -36.663 1.00 39.00 107 SER D C 1
ATOM 5095 O O . SER D 4 106 ? 2.644 12.178 -36.891 1.00 40.86 107 SER D O 1
ATOM 5098 N N . GLY D 4 107 ? 2.784 14.080 -35.699 1.00 42.26 108 GLY D N 1
ATOM 5099 C CA . GLY D 4 107 ? 3.855 13.597 -34.849 1.00 41.02 108 GLY D CA 1
ATOM 5100 C C . GLY D 4 107 ? 5.216 14.091 -35.297 1.00 42.52 108 GLY D C 1
ATOM 5101 O O . GLY D 4 107 ? 5.373 14.588 -36.412 1.00 44.52 108 GLY D O 1
ATOM 5102 N N . THR D 4 108 ? 6.201 13.959 -34.416 1.00 42.99 109 THR D N 1
ATOM 5103 C CA . THR D 4 108 ? 7.576 14.315 -34.740 1.00 39.09 109 THR D CA 1
ATOM 5104 C C . THR D 4 108 ? 8.458 13.079 -34.658 1.00 38.32 109 THR D C 1
ATOM 5105 O O . THR D 4 108 ? 8.545 12.442 -33.609 1.00 38.23 109 THR D O 1
ATOM 5109 N N . ARG D 4 109 ? 9.103 12.737 -35.769 1.00 44.81 110 ARG D N 1
ATOM 5110 C CA . ARG D 4 109 ? 9.982 11.574 -35.814 1.00 42.56 110 ARG D CA 1
ATOM 5111 C C . ARG D 4 109 ? 11.394 11.959 -35.398 1.00 39.89 110 ARG D C 1
ATOM 5112 O O . ARG D 4 109 ? 12.169 12.467 -36.206 1.00 45.30 110 ARG D O 1
ATOM 5120 N N . LEU D 4 110 ? 11.725 11.717 -34.136 1.00 42.38 111 LEU D N 1
ATOM 5121 C CA . LEU D 4 110 ? 13.044 12.053 -33.620 1.00 42.34 111 LEU D CA 1
ATOM 5122 C C . LEU D 4 110 ? 14.022 10.901 -33.803 1.00 44.85 111 LEU D C 1
ATOM 5123 O O . LEU D 4 110 ? 13.679 9.738 -33.585 1.00 45.07 111 LEU D O 1
ATOM 5128 N N . LEU D 4 111 ? 15.240 11.235 -34.214 1.00 46.87 112 LEU D N 1
ATOM 5129 C CA . LEU D 4 111 ? 16.319 10.260 -34.277 1.00 51.31 112 LEU D CA 1
ATOM 5130 C C . LEU D 4 111 ? 17.531 10.792 -33.525 1.00 52.93 112 LEU D C 1
ATOM 5131 O O . LEU D 4 111 ? 17.940 11.936 -33.723 1.00 49.98 112 LEU D O 1
ATOM 5136 N N . VAL D 4 112 ? 18.096 9.962 -32.656 1.00 51.79 113 VAL D N 1
ATOM 5137 C CA . VAL D 4 112 ? 19.286 10.340 -31.906 1.00 50.47 113 VAL D CA 1
ATOM 5138 C C . VAL D 4 112 ? 20.476 9.489 -32.338 1.00 60.63 113 VAL D C 1
ATOM 5139 O O . VAL D 4 112 ? 20.442 8.259 -32.251 1.00 59.08 113 VAL D O 1
ATOM 5143 N N . ILE D 4 113 ? 21.522 10.156 -32.814 1.00 60.09 114 ILE D N 1
ATOM 5144 C CA . ILE D 4 113 ? 22.707 9.480 -33.327 1.00 62.09 114 ILE D CA 1
ATOM 5145 C C . ILE D 4 113 ? 23.946 9.958 -32.575 1.00 66.24 114 ILE D C 1
ATOM 5146 O O . ILE D 4 113 ? 23.932 11.030 -31.971 1.00 64.51 114 ILE D O 1
ATOM 5151 N N . GLU D 4 114 ? 25.011 9.161 -32.603 1.00 66.78 115 GLU D N 1
ATOM 5152 C CA . GLU D 4 114 ? 26.242 9.508 -31.897 1.00 75.43 115 GLU D CA 1
ATOM 5153 C C . GLU D 4 114 ? 26.732 10.917 -32.225 1.00 73.29 115 GLU D C 1
ATOM 5154 O O . GLU D 4 114 ? 27.051 11.693 -31.324 1.00 72.79 115 GLU D O 1
ATOM 5160 N N . ASP D 4 115 ? 26.793 11.245 -33.511 1.00 71.23 116 ASP D N 1
ATOM 5161 C CA . ASP D 4 115 ? 27.208 12.580 -33.934 1.00 76.47 116 ASP D CA 1
ATOM 5162 C C . ASP D 4 115 ? 26.582 12.991 -35.267 1.00 77.67 116 ASP D C 1
ATOM 5163 O O . ASP D 4 115 ? 26.283 12.147 -36.113 1.00 71.78 116 ASP D O 1
ATOM 5168 N N . LEU D 4 116 ? 26.409 14.276 -35.508 1.00 72.63 117 LEU D N 1
ATOM 5169 C CA . LEU D 4 116 ? 25.709 14.708 -36.715 1.00 71.51 117 LEU D CA 1
ATOM 5170 C C . LEU D 4 116 ? 26.512 14.411 -37.977 1.00 79.53 117 LEU D C 1
ATOM 5171 O O . LEU D 4 116 ? 26.045 14.618 -39.094 1.00 77.29 117 LEU D O 1
ATOM 5176 N N . LYS D 4 117 ? 27.744 13.969 -37.773 1.00 85.05 118 LYS D N 1
ATOM 5177 C CA . LYS D 4 117 ? 28.775 13.922 -38.805 1.00 85.32 118 LYS D CA 1
ATOM 5178 C C . LYS D 4 117 ? 28.293 13.263 -40.094 1.00 79.97 118 LYS D C 1
ATOM 5179 O O . LYS D 4 117 ? 28.728 13.632 -41.184 1.00 80.76 118 LYS D O 1
ATOM 5185 N N . ASN D 4 118 ? 27.396 12.290 -39.966 1.00 81.55 119 ASN D N 1
ATOM 5186 C CA . ASN D 4 118 ? 26.944 11.506 -41.115 1.00 84.03 119 ASN D CA 1
ATOM 5187 C C . ASN D 4 118 ? 25.698 12.062 -41.803 1.00 77.30 119 ASN D C 1
ATOM 5188 O O . ASN D 4 118 ? 25.060 11.371 -42.598 1.00 70.84 119 ASN D O 1
ATOM 5193 N N . VAL D 4 119 ? 25.357 13.309 -41.500 1.00 74.50 120 VAL D N 1
ATOM 5194 C CA . VAL D 4 119 ? 24.163 13.931 -42.060 1.00 66.99 120 VAL D CA 1
ATOM 5195 C C . VAL D 4 119 ? 24.393 14.436 -43.481 1.00 68.75 120 VAL D C 1
ATOM 5196 O O . VAL D 4 119 ? 25.032 15.469 -43.689 1.00 67.82 120 VAL D O 1
ATOM 5200 N N . PHE D 4 120 ? 23.867 13.701 -44.456 1.00 66.45 121 PHE D N 1
ATOM 5201 C CA . PHE D 4 120 ? 23.963 14.097 -45.858 1.00 66.29 121 PHE D CA 1
ATOM 5202 C C . PHE D 4 120 ? 22.587 14.293 -46.489 1.00 57.45 121 PHE D C 1
ATOM 5203 O O . PHE D 4 120 ? 21.707 13.444 -46.348 1.00 52.97 121 PHE D O 1
ATOM 5211 N N . PRO D 4 121 ? 22.400 15.419 -47.192 1.00 57.70 122 PRO D N 1
ATOM 5212 C CA . PRO D 4 121 ? 21.167 15.680 -47.939 1.00 48.27 122 PRO D CA 1
ATOM 5213 C C . PRO D 4 121 ? 21.004 14.660 -49.057 1.00 53.43 122 PRO D C 1
ATOM 5214 O O . PRO D 4 121 ? 21.932 13.892 -49.317 1.00 54.29 122 PRO D O 1
ATOM 5218 N N . PRO D 4 122 ? 19.835 14.643 -49.711 1.00 54.34 123 PRO D N 1
ATOM 5219 C CA . PRO D 4 122 ? 19.633 13.729 -50.836 1.00 49.01 123 PRO D CA 1
ATOM 5220 C C . PRO D 4 122 ? 20.140 14.330 -52.141 1.00 48.93 123 PRO D C 1
ATOM 5221 O O . PRO D 4 122 ? 20.130 15.550 -52.312 1.00 44.45 123 PRO D O 1
ATOM 5225 N N . GLU D 4 123 ? 20.596 13.475 -53.047 1.00 47.65 124 GLU D N 1
ATOM 5226 C CA . GLU D 4 123 ? 20.846 13.896 -54.415 1.00 54.80 124 GLU D CA 1
ATOM 5227 C C . GLU D 4 123 ? 19.672 13.410 -55.246 1.00 49.84 124 GLU D C 1
ATOM 5228 O O . GLU D 4 123 ? 19.320 12.231 -55.201 1.00 49.99 124 GLU D O 1
ATOM 5234 N N . VAL D 4 124 ? 19.053 14.322 -55.986 1.00 43.90 125 VAL D N 1
ATOM 5235 C CA . VAL D 4 124 ? 17.813 14.005 -56.681 1.00 41.29 125 VAL D CA 1
ATOM 5236 C C . VAL D 4 124 ? 17.949 14.068 -58.199 1.00 44.77 125 VAL D C 1
ATOM 5237 O O . VAL D 4 124 ? 18.442 15.051 -58.752 1.00 38.66 125 VAL D O 1
ATOM 5241 N N . ALA D 4 125 ? 17.499 13.008 -58.864 1.00 44.55 126 ALA D N 1
ATOM 5242 C CA . ALA D 4 125 ? 17.521 12.946 -60.318 1.00 37.24 126 ALA D CA 1
ATOM 5243 C C . ALA D 4 125 ? 16.175 12.482 -60.857 1.00 46.45 126 ALA D C 1
ATOM 5244 O O . ALA D 4 125 ? 15.489 11.676 -60.225 1.00 42.51 126 ALA D O 1
ATOM 5246 N N . VAL D 4 126 ? 15.808 12.999 -62.027 1.00 50.18 127 VAL D N 1
ATOM 5247 C CA . VAL D 4 126 ? 14.583 12.598 -62.712 1.00 39.98 127 VAL D CA 1
ATOM 5248 C C . VAL D 4 126 ? 14.918 11.894 -64.024 1.00 46.70 127 VAL D C 1
ATOM 5249 O O . VAL D 4 126 ? 15.703 12.397 -64.829 1.00 47.37 127 VAL D O 1
ATOM 5253 N N . PHE D 4 127 ? 14.316 10.730 -64.236 1.00 44.16 128 PHE D N 1
ATOM 5254 C CA . PHE D 4 127 ? 14.586 9.938 -65.428 1.00 36.83 128 PHE D CA 1
ATOM 5255 C C . PHE D 4 127 ? 13.386 9.950 -66.367 1.00 40.17 128 PHE D C 1
ATOM 5256 O O . PHE D 4 127 ? 12.253 9.737 -65.942 1.00 41.40 128 PHE D O 1
ATOM 5264 N N . GLU D 4 128 ? 13.647 10.206 -67.645 1.00 49.61 129 GLU D N 1
ATOM 5265 C CA . GLU D 4 128 ? 12.590 10.413 -68.630 1.00 37.67 129 GLU D CA 1
ATOM 5266 C C . GLU D 4 128 ? 12.019 9.106 -69.168 1.00 35.23 129 GLU D C 1
ATOM 5267 O O . GLU D 4 128 ? 12.716 8.095 -69.230 1.00 39.71 129 GLU D O 1
ATOM 5273 N N . PRO D 4 129 ? 10.739 9.132 -69.562 1.00 35.85 130 PRO D N 1
ATOM 5274 C CA . PRO D 4 129 ? 10.008 7.971 -70.082 1.00 39.90 130 PRO D CA 1
ATOM 5275 C C . PRO D 4 129 ? 10.747 7.284 -71.227 1.00 46.92 130 PRO D C 1
ATOM 5276 O O . PRO D 4 129 ? 11.373 7.955 -72.048 1.00 49.02 130 PRO D O 1
ATOM 5280 N N . SER D 4 130 ? 10.664 5.958 -71.284 1.00 44.96 131 SER D N 1
ATOM 5281 C CA . SER D 4 130 ? 11.329 5.203 -72.340 1.00 52.37 131 SER D CA 1
ATOM 5282 C C . SER D 4 130 ? 10.488 5.182 -73.614 1.00 56.69 131 SER D C 1
ATOM 5283 O O . SER D 4 130 ? 9.264 5.053 -73.559 1.00 53.21 131 SER D O 1
ATOM 5286 N N . GLU D 4 131 ? 11.153 5.308 -74.758 1.00 52.56 132 GLU D N 1
ATOM 5287 C CA . GLU D 4 131 ? 10.472 5.265 -76.045 1.00 58.42 132 GLU D CA 1
ATOM 5288 C C . GLU D 4 131 ? 9.675 3.976 -76.173 1.00 54.97 132 GLU D C 1
ATOM 5289 O O . GLU D 4 131 ? 8.569 3.967 -76.716 1.00 52.84 132 GLU D O 1
ATOM 5295 N N . ALA D 4 132 ? 10.245 2.888 -75.663 1.00 49.71 133 ALA D N 1
ATOM 5296 C CA . ALA D 4 132 ? 9.600 1.584 -75.728 1.00 47.77 133 ALA D CA 1
ATOM 5297 C C . ALA D 4 132 ? 8.240 1.612 -75.044 1.00 48.56 133 ALA D C 1
ATOM 5298 O O . ALA D 4 132 ? 7.234 1.224 -75.637 1.00 47.33 133 ALA D O 1
ATOM 5300 N N . GLU D 4 133 ? 8.210 2.080 -73.799 1.00 45.72 134 GLU D N 1
ATOM 5301 C CA . GLU D 4 133 ? 6.961 2.144 -73.047 1.00 45.70 134 GLU D CA 1
ATOM 5302 C C . GLU D 4 133 ? 5.934 3.008 -73.764 1.00 43.92 134 GLU D C 1
ATOM 5303 O O . GLU D 4 133 ? 4.757 2.654 -73.841 1.00 43.37 134 GLU D O 1
ATOM 5309 N N . ILE D 4 134 ? 6.388 4.142 -74.288 1.00 44.90 135 ILE D N 1
ATOM 5310 C CA . ILE D 4 134 ? 5.499 5.082 -74.963 1.00 46.90 135 ILE D CA 1
ATOM 5311 C C . ILE D 4 134 ? 4.793 4.450 -76.160 1.00 45.44 135 ILE D C 1
ATOM 5312 O O . ILE D 4 134 ? 3.589 4.621 -76.341 1.00 47.30 135 ILE D O 1
ATOM 5317 N N . SER D 4 135 ? 5.543 3.717 -76.975 1.00 43.71 136 SER D N 1
ATOM 5318 C CA . SER D 4 135 ? 4.973 3.093 -78.164 1.00 52.01 136 SER D CA 1
ATOM 5319 C C . SER D 4 135 ? 4.127 1.867 -77.820 1.00 52.12 136 SER D C 1
ATOM 5320 O O . SER D 4 135 ? 3.108 1.607 -78.464 1.00 51.38 136 SER D O 1
ATOM 5323 N N . HIS D 4 136 ? 4.545 1.128 -76.797 1.00 49.98 137 HIS D N 1
ATOM 5324 C CA . HIS D 4 136 ? 3.878 -0.118 -76.426 1.00 48.30 137 HIS D CA 1
ATOM 5325 C C . HIS D 4 136 ? 2.621 0.085 -75.578 1.00 47.23 137 HIS D C 1
ATOM 5326 O O . HIS D 4 136 ? 1.719 -0.753 -75.593 1.00 48.16 137 HIS D O 1
ATOM 5333 N N . THR D 4 137 ? 2.554 1.196 -74.849 1.00 45.29 138 THR D N 1
ATOM 5334 C CA . THR D 4 137 ? 1.429 1.433 -73.944 1.00 49.89 138 THR D CA 1
ATOM 5335 C C . THR D 4 137 ? 0.771 2.800 -74.124 1.00 44.67 138 THR D C 1
ATOM 5336 O O . THR D 4 137 ? -0.332 3.031 -73.628 1.00 44.61 138 THR D O 1
ATOM 5340 N N . GLN D 4 138 ? 1.451 3.703 -74.822 1.00 42.07 139 GLN D N 1
ATOM 5341 C CA . GLN D 4 138 ? 0.948 5.060 -75.006 0.29 43.09 139 GLN D CA 1
ATOM 5342 C C . GLN D 4 138 ? 0.833 5.790 -73.670 1.00 43.80 139 GLN D C 1
ATOM 5343 O O . GLN D 4 138 ? 0.013 6.696 -73.511 1.00 40.03 139 GLN D O 1
ATOM 5349 N N . LYS D 4 139 ? 1.664 5.381 -72.715 1.00 41.06 140 LYS D N 1
ATOM 5350 C CA . LYS D 4 139 ? 1.753 6.038 -71.416 1.00 40.47 140 LYS D CA 1
ATOM 5351 C C . LYS D 4 139 ? 3.212 6.332 -71.094 1.00 38.86 140 LYS D C 1
ATOM 5352 O O . LYS D 4 139 ? 4.100 5.560 -71.450 1.00 38.27 140 LYS D O 1
ATOM 5358 N N . ALA D 4 140 ? 3.459 7.451 -70.421 1.00 33.77 141 ALA D N 1
ATOM 5359 C CA . ALA D 4 140 ? 4.819 7.850 -70.087 1.00 34.53 141 ALA D CA 1
ATOM 5360 C C . ALA D 4 140 ? 5.046 7.827 -68.580 1.00 34.55 141 ALA D C 1
ATOM 5361 O O . ALA D 4 140 ? 4.315 8.466 -67.823 1.00 36.71 141 ALA D O 1
ATOM 5363 N N . THR D 4 141 ? 6.062 7.089 -68.149 1.00 29.51 142 THR D N 1
ATOM 5364 C CA . THR D 4 141 ? 6.363 6.972 -66.729 1.00 36.17 142 THR D CA 1
ATOM 5365 C C . THR D 4 141 ? 7.681 7.649 -66.372 1.00 39.20 142 THR D C 1
ATOM 5366 O O . THR D 4 141 ? 8.746 7.239 -66.836 1.00 42.69 142 THR D O 1
ATOM 5370 N N . LEU D 4 142 ? 7.607 8.690 -65.550 1.00 35.34 143 LEU D N 1
ATOM 5371 C CA . LEU D 4 142 ? 8.811 9.314 -65.020 1.00 32.89 143 LEU D CA 1
ATOM 5372 C C . LEU D 4 142 ? 9.204 8.618 -63.729 1.00 31.90 143 LEU D C 1
ATOM 5373 O O . LEU D 4 142 ? 8.345 8.161 -62.976 1.00 35.39 143 LEU D O 1
ATOM 5378 N N . VAL D 4 143 ? 10.504 8.533 -63.480 1.00 34.31 144 VAL D N 1
ATOM 5379 C CA . VAL D 4 143 ? 10.999 8.018 -62.211 1.00 39.64 144 VAL D CA 1
ATOM 5380 C C . VAL D 4 143 ? 11.898 9.046 -61.543 1.00 35.84 144 VAL D C 1
ATOM 5381 O O . VAL D 4 143 ? 12.775 9.629 -62.180 1.00 35.49 144 VAL D O 1
ATOM 5385 N N . CYS D 4 144 ? 11.665 9.280 -60.258 1.00 34.44 145 CYS D N 1
ATOM 5386 C CA . CYS D 4 144 ? 12.536 10.147 -59.483 1.00 33.43 145 CYS D CA 1
ATOM 5387 C C . CYS D 4 144 ? 13.384 9.307 -58.541 1.00 33.99 145 CYS D C 1
ATOM 5388 O O . CYS D 4 144 ? 12.923 8.296 -58.014 1.00 33.84 145 CYS D O 1
ATOM 5391 N N . LEU D 4 145 ? 14.631 9.718 -58.343 1.00 41.00 146 LEU D N 1
ATOM 5392 C CA . LEU D 4 145 ? 15.511 9.037 -57.403 1.00 40.13 146 LEU D CA 1
ATOM 5393 C C . LEU D 4 145 ? 16.184 10.021 -56.462 1.00 38.80 146 LEU D C 1
ATOM 5394 O O . LEU D 4 145 ? 16.877 10.939 -56.898 1.00 43.17 146 LEU D O 1
ATOM 5399 N N . ALA D 4 146 ? 15.963 9.828 -55.168 1.00 43.11 147 ALA D N 1
ATOM 5400 C CA . ALA D 4 146 ? 16.704 10.549 -54.146 1.00 40.84 147 ALA D CA 1
ATOM 5401 C C . ALA D 4 146 ? 17.705 9.568 -53.561 1.00 41.72 147 ALA D C 1
ATOM 5402 O O . ALA D 4 146 ? 17.331 8.471 -53.152 1.00 43.64 147 ALA D O 1
ATOM 5404 N N . THR D 4 147 ? 18.978 9.948 -53.535 1.00 44.27 148 THR D N 1
ATOM 5405 C CA . THR D 4 147 ? 20.028 9.010 -53.148 1.00 48.62 148 THR D CA 1
ATOM 5406 C C . THR D 4 147 ? 21.069 9.606 -52.207 1.00 46.60 148 THR D C 1
ATOM 5407 O O . THR D 4 147 ? 21.291 10.817 -52.188 1.00 46.65 148 THR D O 1
ATOM 5411 N N . GLY D 4 148 ? 21.703 8.735 -51.429 1.00 54.18 149 GLY D N 1
ATOM 5412 C CA . GLY D 4 148 ? 22.782 9.124 -50.540 1.00 58.09 149 GLY D CA 1
ATOM 5413 C C . GLY D 4 148 ? 22.400 10.157 -49.499 1.00 54.70 149 GLY D C 1
ATOM 5414 O O . GLY D 4 148 ? 23.143 11.109 -49.261 1.00 55.38 149 GLY D O 1
ATOM 5415 N N . PHE D 4 149 ? 21.240 9.978 -48.877 1.00 51.57 150 PHE D N 1
ATOM 5416 C CA . PHE D 4 149 ? 20.818 10.881 -47.812 1.00 53.55 150 PHE D CA 1
ATOM 5417 C C . PHE D 4 149 ? 20.730 10.166 -46.467 1.00 54.63 150 PHE D C 1
ATOM 5418 O O . PHE D 4 149 ? 20.515 8.955 -46.404 1.00 52.15 150 PHE D O 1
ATOM 5426 N N . TYR D 4 150 ? 20.910 10.927 -45.392 1.00 57.18 151 TYR D N 1
ATOM 5427 C CA . TYR D 4 150 ? 20.878 10.377 -44.044 1.00 55.12 151 TYR D CA 1
ATOM 5428 C C . TYR D 4 150 ? 20.622 11.488 -43.035 1.00 53.11 151 TYR D C 1
ATOM 5429 O O . TYR D 4 150 ? 21.261 12.539 -43.091 1.00 58.20 151 TYR D O 1
ATOM 5438 N N . PRO D 4 151 ? 19.681 11.261 -42.107 1.00 49.23 152 PRO D N 1
ATOM 5439 C CA . PRO D 4 151 ? 18.910 10.021 -41.978 1.00 49.52 152 PRO D CA 1
ATOM 5440 C C . PRO D 4 151 ? 17.818 9.918 -43.036 1.00 52.99 152 PRO D C 1
ATOM 5441 O O . PRO D 4 151 ? 17.732 10.774 -43.917 1.00 51.99 152 PRO D O 1
ATOM 5445 N N . ASP D 4 152 ? 16.978 8.897 -42.923 1.00 50.43 153 ASP D N 1
ATOM 5446 C CA . ASP D 4 152 ? 15.899 8.731 -43.874 1.00 49.13 153 ASP D CA 1
ATOM 5447 C C . ASP D 4 152 ? 14.750 9.620 -43.445 1.00 51.59 153 ASP D C 1
ATOM 5448 O O . ASP D 4 152 ? 13.654 9.151 -43.152 1.00 51.67 153 ASP D O 1
ATOM 5453 N N . HIS D 4 153 ? 15.017 10.920 -43.435 1.00 45.47 154 HIS D N 1
ATOM 5454 C CA . HIS D 4 153 ? 14.000 11.924 -43.141 1.00 40.37 154 HIS D CA 1
ATOM 5455 C C . HIS D 4 153 ? 13.710 12.793 -44.364 1.00 44.90 154 HIS D C 1
ATOM 5456 O O . HIS D 4 153 ? 14.236 13.900 -44.481 1.00 46.69 154 HIS D O 1
ATOM 5463 N N . VAL D 4 154 ? 12.869 12.298 -45.268 1.00 42.92 155 VAL D N 1
ATOM 5464 C CA . VAL D 4 154 ? 12.574 13.024 -46.502 1.00 38.23 155 VAL D CA 1
ATOM 5465 C C . VAL D 4 154 ? 11.089 13.042 -46.850 1.00 38.02 155 VAL D C 1
ATOM 5466 O O . VAL D 4 154 ? 10.347 12.119 -46.511 1.00 39.81 155 VAL D O 1
ATOM 5470 N N . GLU D 4 155 ? 10.669 14.106 -47.530 1.00 37.81 156 GLU D N 1
ATOM 5471 C CA . GLU D 4 155 ? 9.310 14.224 -48.051 1.00 39.92 156 GLU D CA 1
ATOM 5472 C C . GLU D 4 155 ? 9.356 14.442 -49.560 1.00 34.50 156 GLU D C 1
ATOM 5473 O O . GLU D 4 155 ? 9.803 15.490 -50.025 1.00 34.86 156 GLU D O 1
ATOM 5479 N N . LEU D 4 156 ? 8.898 13.455 -50.323 1.00 32.79 157 LEU D N 1
ATOM 5480 C CA . LEU D 4 156 ? 8.951 13.545 -51.780 1.00 32.36 157 LEU D CA 1
ATOM 5481 C C . LEU D 4 156 ? 7.605 13.947 -52.377 1.00 31.21 157 LEU D C 1
ATOM 5482 O O . LEU D 4 156 ? 6.566 13.399 -52.015 1.00 35.74 157 LEU D O 1
ATOM 5487 N N . SER D 4 157 ? 7.631 14.904 -53.297 1.00 31.79 158 SER D N 1
ATOM 5488 C CA . SER D 4 157 ? 6.415 15.344 -53.969 1.00 34.25 158 SER D CA 1
ATOM 5489 C C . SER D 4 157 ? 6.671 15.616 -55.446 1.00 31.06 158 SER D C 1
ATOM 5490 O O . SER D 4 157 ? 7.777 15.985 -55.832 1.00 29.59 158 SER D O 1
ATOM 5493 N N . TRP D 4 158 ? 5.643 15.424 -56.266 1.00 34.42 159 TRP D N 1
ATOM 5494 C CA . TRP D 4 158 ? 5.721 15.741 -57.687 1.00 31.39 159 TRP D CA 1
ATOM 5495 C C . TRP D 4 158 ? 5.013 17.056 -57.977 1.00 32.68 159 TRP D C 1
ATOM 5496 O O . TRP D 4 158 ? 3.938 17.325 -57.442 1.00 37.35 159 TRP D O 1
ATOM 5507 N N . TRP D 4 159 ? 5.616 17.870 -58.833 1.00 27.78 160 TRP D N 1
ATOM 5508 C CA . TRP D 4 159 ? 5.007 19.129 -59.236 1.00 29.84 160 TRP D CA 1
ATOM 5509 C C . TRP D 4 159 ? 4.912 19.213 -60.754 1.00 34.28 160 TRP D C 1
ATOM 5510 O O . TRP D 4 159 ? 5.899 19.018 -61.464 1.00 30.10 160 TRP D O 1
ATOM 5521 N N . VAL D 4 160 ? 3.710 19.492 -61.246 1.00 38.47 161 VAL D N 1
ATOM 5522 C CA . VAL D 4 160 ? 3.471 19.576 -62.680 1.00 33.74 161 VAL D CA 1
ATOM 5523 C C . VAL D 4 160 ? 2.738 20.865 -63.019 1.00 33.36 161 VAL D C 1
ATOM 5524 O O . VAL D 4 160 ? 1.654 21.127 -62.500 1.00 37.41 161 VAL D O 1
ATOM 5528 N N . ASN D 4 161 ? 3.339 21.668 -63.888 1.00 34.53 162 ASN D N 1
ATOM 5529 C CA . ASN D 4 161 ? 2.756 22.945 -64.278 1.00 36.87 162 ASN D CA 1
ATOM 5530 C C . ASN D 4 161 ? 2.366 23.801 -63.077 1.00 37.58 162 ASN D C 1
ATOM 5531 O O . ASN D 4 161 ? 1.274 24.367 -63.034 1.00 33.89 162 ASN D O 1
ATOM 5536 N N . GLY D 4 162 ? 3.270 23.878 -62.102 1.00 39.01 163 GLY D N 1
ATOM 5537 C CA . GLY D 4 162 ? 3.095 24.730 -60.939 1.00 42.50 163 GLY D CA 1
ATOM 5538 C C . GLY D 4 162 ? 2.017 24.267 -59.978 1.00 46.32 163 GLY D C 1
ATOM 5539 O O . GLY D 4 162 ? 1.202 25.068 -59.519 1.00 53.94 163 GLY D O 1
ATOM 5540 N N . LYS D 4 163 ? 2.019 22.977 -59.659 1.00 41.71 164 LYS D N 1
ATOM 5541 C CA . LYS D 4 163 ? 0.964 22.398 -58.839 1.00 40.70 164 LYS D CA 1
ATOM 5542 C C . LYS D 4 163 ? 1.329 20.979 -58.414 1.00 41.71 164 LYS D C 1
ATOM 5543 O O . LYS D 4 163 ? 1.713 20.154 -59.246 1.00 38.32 164 LYS D O 1
ATOM 5549 N N . GLU D 4 164 ? 1.214 20.694 -57.120 1.00 35.68 165 GLU D N 1
ATOM 5550 C CA . GLU D 4 164 ? 1.501 19.355 -56.624 1.00 37.71 165 GLU D CA 1
ATOM 5551 C C . GLU D 4 164 ? 0.482 18.361 -57.170 1.00 42.51 165 GLU D C 1
ATOM 5552 O O . GLU D 4 164 ? -0.693 18.692 -57.335 1.00 42.91 165 GLU D O 1
ATOM 5558 N N . VAL D 4 165 ? 0.938 17.146 -57.458 1.00 37.73 166 VAL D N 1
ATOM 5559 C CA . VAL D 4 165 ? 0.068 16.121 -58.018 1.00 35.83 166 VAL D CA 1
ATOM 5560 C C . VAL D 4 165 ? 0.160 14.814 -57.242 1.00 42.29 166 VAL D C 1
ATOM 5561 O O . VAL D 4 165 ? 1.218 14.459 -56.722 1.00 41.07 166 VAL D O 1
ATOM 5565 N N . HIS D 4 166 ? -0.983 14.144 -57.112 1.00 43.14 167 HIS D N 1
ATOM 5566 C CA . HIS D 4 166 ? -1.066 12.854 -56.436 1.00 37.73 167 HIS D CA 1
ATOM 5567 C C . HIS D 4 166 ? -1.588 11.748 -57.356 1.00 40.49 167 HIS D C 1
ATOM 5568 O O . HIS D 4 166 ? -1.241 10.581 -57.198 1.00 41.30 167 HIS D O 1
ATOM 5575 N N . SER D 4 167 ? -2.411 12.133 -58.325 1.00 34.67 168 SER D N 1
ATOM 5576 C CA . SER D 4 167 ? -2.930 11.219 -59.332 1.00 40.86 168 SER D CA 1
ATOM 5577 C C . SER D 4 167 ? -1.803 10.719 -60.228 1.00 34.03 168 SER D C 1
ATOM 5578 O O . SER D 4 167 ? -1.023 11.509 -60.756 1.00 38.31 168 SER D O 1
ATOM 5581 N N . GLY D 4 168 ? -1.718 9.403 -60.391 1.00 40.86 169 GLY D N 1
ATOM 5582 C CA . GLY D 4 168 ? -0.690 8.800 -61.221 1.00 37.48 169 GLY D CA 1
ATOM 5583 C C . GLY D 4 168 ? 0.649 8.692 -60.516 1.00 36.31 169 GLY D C 1
ATOM 5584 O O . GLY D 4 168 ? 1.662 8.355 -61.130 1.00 31.02 169 GLY D O 1
ATOM 5585 N N . VAL D 4 169 ? 0.652 8.977 -59.218 1.00 33.49 170 VAL D N 1
ATOM 5586 C CA . VAL D 4 169 ? 1.873 8.933 -58.427 1.00 30.13 170 VAL D CA 1
ATOM 5587 C C . VAL D 4 169 ? 1.847 7.779 -57.435 1.00 34.68 170 VAL D C 1
ATOM 5588 O O . VAL D 4 169 ? 0.783 7.360 -56.980 1.00 40.15 170 VAL D O 1
ATOM 5592 N N . CYS D 4 170 ? 3.025 7.257 -57.118 1.00 31.91 171 CYS D N 1
ATOM 5593 C CA . CYS D 4 170 ? 3.185 6.347 -55.993 1.00 31.95 171 CYS D CA 1
ATOM 5594 C C . CYS D 4 170 ? 4.653 6.309 -55.588 1.00 34.30 171 CYS D C 1
ATOM 5595 O O . CYS D 4 170 ? 5.541 6.244 -56.436 1.00 31.02 171 CYS D O 1
ATOM 5598 N N . THR D 4 171 ? 4.901 6.367 -54.285 1.00 38.77 172 THR D N 1
ATOM 5599 C CA . THR D 4 171 ? 6.260 6.434 -53.773 1.00 34.65 172 THR D CA 1
ATOM 5600 C C . THR D 4 171 ? 6.574 5.231 -52.894 1.00 41.38 172 THR D C 1
ATOM 5601 O O . THR D 4 171 ? 5.727 4.778 -52.125 1.00 49.90 172 THR D O 1
ATOM 5605 N N . ASP D 4 172 ? 7.793 4.715 -53.021 1.00 36.31 173 ASP D N 1
ATOM 5606 C CA . ASP D 4 172 ? 8.242 3.599 -52.198 1.00 48.16 173 ASP D CA 1
ATOM 5607 C C . ASP D 4 172 ? 7.776 3.774 -50.758 1.00 49.16 173 ASP D C 1
ATOM 5608 O O . ASP D 4 172 ? 7.922 4.850 -50.179 1.00 49.63 173 ASP D O 1
ATOM 5613 N N . PRO D 4 173 ? 7.204 2.710 -50.178 1.00 56.01 174 PRO D N 1
ATOM 5614 C CA . PRO D 4 173 ? 6.709 2.717 -48.796 1.00 55.96 174 PRO D CA 1
ATOM 5615 C C . PRO D 4 173 ? 7.756 3.242 -47.817 1.00 52.65 174 PRO D C 1
ATOM 5616 O O . PRO D 4 173 ? 7.440 4.062 -46.958 1.00 56.01 174 PRO D O 1
ATOM 5620 N N . GLN D 4 174 ? 8.990 2.770 -47.952 1.00 49.72 175 GLN D N 1
ATOM 5621 C CA . GLN D 4 174 ? 10.074 3.200 -47.078 1.00 52.45 175 GLN D CA 1
ATOM 5622 C C . GLN D 4 174 ? 11.377 3.302 -47.862 1.00 57.09 175 GLN D C 1
ATOM 5623 O O . GLN D 4 174 ? 11.628 2.499 -48.762 1.00 56.25 175 GLN D O 1
ATOM 5629 N N . PRO D 4 175 ? 12.210 4.297 -47.523 1.00 52.49 176 PRO D N 1
ATOM 5630 C CA . PRO D 4 175 ? 13.535 4.445 -48.132 1.00 50.71 176 PRO D CA 1
ATOM 5631 C C . PRO D 4 175 ? 14.401 3.226 -47.839 1.00 55.24 176 PRO D C 1
ATOM 5632 O O . PRO D 4 175 ? 14.372 2.722 -46.718 1.00 58.02 176 PRO D O 1
ATOM 5636 N N . LEU D 4 176 ? 15.155 2.757 -48.828 1.00 53.88 177 LEU D N 1
ATOM 5637 C CA . LEU D 4 176 ? 16.019 1.597 -48.632 1.00 50.98 177 LEU D CA 1
ATOM 5638 C C . LEU D 4 176 ? 17.462 2.007 -48.358 1.00 59.95 177 LEU D C 1
ATOM 5639 O O . LEU D 4 176 ? 17.872 3.122 -48.685 1.00 56.06 177 LEU D O 1
ATOM 5644 N N . LYS D 4 177 ? 18.228 1.100 -47.757 1.00 63.32 178 LYS D N 1
ATOM 5645 C CA . LYS D 4 177 ? 19.635 1.359 -47.468 1.00 62.62 178 LYS D CA 1
ATOM 5646 C C . LYS D 4 177 ? 20.525 1.009 -48.653 1.00 62.74 178 LYS D C 1
ATOM 5647 O O . LYS D 4 177 ? 20.412 -0.072 -49.235 1.00 57.21 178 LYS D O 1
ATOM 5653 N N . GLU D 4 178 ? 21.408 1.937 -49.007 1.00 59.46 179 GLU D N 1
ATOM 5654 C CA . GLU D 4 178 ? 22.339 1.730 -50.106 1.00 61.27 179 GLU D CA 1
ATOM 5655 C C . GLU D 4 178 ? 23.352 0.653 -49.740 1.00 68.32 179 GLU D C 1
ATOM 5656 O O . GLU D 4 178 ? 23.956 0.028 -50.612 1.00 72.18 179 GLU D O 1
ATOM 5662 N N . GLN D 4 179 ? 23.589 0.545 -48.441 1.00 73.21 180 GLN D N 1
ATOM 5663 C CA . GLN D 4 179 ? 24.423 -0.486 -47.874 1.00 67.09 180 GLN D CA 1
ATOM 5664 C C . GLN D 4 179 ? 23.809 -0.916 -46.552 1.00 66.98 180 GLN D C 1
ATOM 5665 O O . GLN D 4 179 ? 23.888 -0.192 -45.563 1.00 69.72 180 GLN D O 1
ATOM 5671 N N . PRO D 4 180 ? 23.219 -2.102 -46.532 1.00 66.93 181 PRO D N 1
ATOM 5672 C CA . PRO D 4 180 ? 22.678 -2.683 -45.298 1.00 75.21 181 PRO D CA 1
ATOM 5673 C C . PRO D 4 180 ? 23.715 -2.785 -44.179 1.00 80.01 181 PRO D C 1
ATOM 5674 O O . PRO D 4 180 ? 23.362 -2.659 -43.006 1.00 80.45 181 PRO D O 1
ATOM 5678 N N . ALA D 4 181 ? 24.974 -3.008 -44.540 1.00 80.45 182 ALA D N 1
ATOM 5679 C CA . ALA D 4 181 ? 26.051 -3.071 -43.558 1.00 79.18 182 ALA D CA 1
ATOM 5680 C C . ALA D 4 181 ? 26.242 -1.726 -42.864 1.00 72.53 182 ALA D C 1
ATOM 5681 O O . ALA D 4 181 ? 25.975 -1.587 -41.670 1.00 71.82 182 ALA D O 1
ATOM 5683 N N . ASP D 4 184 ? 25.208 1.534 -39.539 1.00 72.99 185 ASP D N 1
ATOM 5684 C CA . ASP D 4 184 ? 24.309 2.440 -40.245 1.00 76.00 185 ASP D CA 1
ATOM 5685 C C . ASP D 4 184 ? 24.583 2.429 -41.746 1.00 75.57 185 ASP D C 1
ATOM 5686 O O . ASP D 4 184 ? 25.373 1.620 -42.236 1.00 76.37 185 ASP D O 1
ATOM 5691 N N . SER D 4 185 ? 23.847 3.267 -42.473 1.00 71.13 186 SER D N 1
ATOM 5692 C CA . SER D 4 185 ? 23.967 3.373 -43.924 1.00 69.75 186 SER D CA 1
ATOM 5693 C C . SER D 4 185 ? 23.344 4.660 -44.459 1.00 64.90 186 SER D C 1
ATOM 5694 O O . SER D 4 185 ? 22.554 5.300 -43.770 1.00 67.84 186 SER D O 1
ATOM 5697 N N . ARG D 4 186 ? 23.683 5.026 -45.692 1.00 59.57 187 ARG D N 1
ATOM 5698 C CA . ARG D 4 186 ? 23.023 6.139 -46.362 1.00 58.71 187 ARG D CA 1
ATOM 5699 C C . ARG D 4 186 ? 21.864 5.607 -47.204 1.00 59.76 187 ARG D C 1
ATOM 5700 O O . ARG D 4 186 ? 21.930 4.495 -47.729 1.00 67.12 187 ARG D O 1
ATOM 5708 N N . TYR D 4 187 ? 20.802 6.398 -47.324 1.00 52.35 188 TYR D N 1
ATOM 5709 C CA . TYR D 4 187 ? 19.543 5.902 -47.880 1.00 55.84 188 TYR D CA 1
ATOM 5710 C C . TYR D 4 187 ? 19.256 6.326 -49.319 1.00 51.09 188 TYR D C 1
ATOM 5711 O O . TYR D 4 187 ? 19.927 7.192 -49.877 1.00 50.71 188 TYR D O 1
ATOM 5720 N N . ALA D 4 188 ? 18.240 5.697 -49.903 1.00 51.06 189 ALA D N 1
ATOM 5721 C CA . ALA D 4 188 ? 17.774 6.031 -51.243 1.00 53.03 189 ALA D CA 1
ATOM 5722 C C . ALA D 4 188 ? 16.262 5.835 -51.342 1.00 51.57 189 ALA D C 1
ATOM 5723 O O . ALA D 4 188 ? 15.695 4.975 -50.668 1.00 50.77 189 ALA D O 1
ATOM 5725 N N . LEU D 4 189 ? 15.614 6.634 -52.184 1.00 49.57 190 LEU D N 1
ATOM 5726 C CA . LEU D 4 189 ? 14.167 6.561 -52.351 1.00 42.65 190 LEU D CA 1
ATOM 5727 C C . LEU D 4 189 ? 13.768 6.923 -53.776 1.00 47.95 190 LEU D C 1
ATOM 5728 O O . LEU D 4 189 ? 14.319 7.854 -54.364 1.00 46.06 190 LEU D O 1
ATOM 5733 N N . SER D 4 190 ? 12.804 6.191 -54.328 1.00 43.08 191 SER D N 1
ATOM 5734 C CA . SER D 4 190 ? 12.320 6.470 -55.674 1.00 36.12 191 SER D CA 1
ATOM 5735 C C . SER D 4 190 ? 10.812 6.687 -55.689 1.00 37.52 191 SER D C 1
ATOM 5736 O O . SER D 4 190 ? 10.097 6.196 -54.817 1.00 35.53 191 SER D O 1
ATOM 5739 N N . SER D 4 191 ? 10.336 7.425 -56.685 1.00 32.71 192 SER D N 1
ATOM 5740 C CA . SER D 4 191 ? 8.907 7.660 -56.851 1.00 33.40 192 SER D CA 1
ATOM 5741 C C . SER D 4 191 ? 8.512 7.647 -58.325 1.00 35.36 192 SER D C 1
ATOM 5742 O O . SER D 4 191 ? 9.293 8.038 -59.194 1.00 37.69 192 SER D O 1
ATOM 5745 N N . ARG D 4 192 ? 7.294 7.196 -58.601 1.00 32.62 193 ARG D N 1
ATOM 5746 C CA . ARG D 4 192 ? 6.799 7.130 -59.968 1.00 28.06 193 ARG D CA 1
ATOM 5747 C C . ARG D 4 192 ? 5.678 8.132 -60.219 1.00 32.14 193 ARG D C 1
ATOM 5748 O O . ARG D 4 192 ? 4.771 8.288 -59.400 1.00 31.42 193 ARG D O 1
ATOM 5756 N N . LEU D 4 193 ? 5.758 8.813 -61.357 1.00 30.76 194 LEU D N 1
ATOM 5757 C CA . LEU D 4 193 ? 4.655 9.623 -61.858 1.00 29.35 194 LEU D CA 1
ATOM 5758 C C . LEU D 4 193 ? 4.357 9.191 -63.282 1.00 28.92 194 LEU D C 1
ATOM 5759 O O . LEU D 4 193 ? 5.232 9.235 -64.144 1.00 31.20 194 LEU D O 1
ATOM 5764 N N . ARG D 4 194 ? 3.125 8.765 -63.529 1.00 29.82 195 ARG D N 1
ATOM 5765 C CA . ARG D 4 194 ? 2.749 8.289 -64.852 1.00 31.06 195 ARG D CA 1
ATOM 5766 C C . ARG D 4 194 ? 1.700 9.188 -65.495 1.00 31.35 195 ARG D C 1
ATOM 5767 O O . ARG D 4 194 ? 0.698 9.538 -64.870 1.00 29.52 195 ARG D O 1
ATOM 5775 N N . VAL D 4 195 ? 1.943 9.564 -66.746 1.00 33.96 196 VAL D N 1
ATOM 5776 C CA . VAL D 4 195 ? 1.011 10.394 -67.500 1.00 33.80 196 VAL D CA 1
ATOM 5777 C C . VAL D 4 195 ? 0.790 9.801 -68.885 1.00 35.76 196 VAL D C 1
ATOM 5778 O O . VAL D 4 195 ? 1.546 8.935 -69.327 1.00 33.93 196 VAL D O 1
ATOM 5782 N N . SER D 4 196 ? -0.248 10.264 -69.570 1.00 36.70 197 SER D N 1
ATOM 5783 C CA . SER D 4 196 ? -0.496 9.817 -70.933 1.00 31.30 197 SER D CA 1
ATOM 5784 C C . SER D 4 196 ? 0.659 10.263 -71.819 1.00 37.69 197 SER D C 1
ATOM 5785 O O . SER D 4 196 ? 1.241 11.325 -71.600 1.00 37.08 197 SER D O 1
ATOM 5788 N N . ALA D 4 197 ? 0.996 9.446 -72.813 1.00 42.61 198 ALA D N 1
ATOM 5789 C CA . ALA D 4 197 ? 2.091 9.766 -73.722 1.00 37.61 198 ALA D CA 1
ATOM 5790 C C . ALA D 4 197 ? 1.964 11.188 -74.258 1.00 38.64 198 ALA D C 1
ATOM 5791 O O . ALA D 4 197 ? 2.944 11.931 -74.309 1.00 38.20 198 ALA D O 1
ATOM 5793 N N . THR D 4 198 ? 0.750 11.562 -74.649 1.00 33.49 199 THR D N 1
ATOM 5794 C CA . THR D 4 198 ? 0.491 12.893 -75.184 1.00 32.89 199 THR D CA 1
ATOM 5795 C C . THR D 4 198 ? 0.896 13.993 -74.206 1.00 36.77 199 THR D C 1
ATOM 5796 O O . THR D 4 198 ? 1.599 14.933 -74.574 1.00 34.64 199 THR D O 1
ATOM 5800 N N . PHE D 4 199 ? 0.451 13.872 -72.960 1.00 36.72 200 PHE D N 1
ATOM 5801 C CA . PHE D 4 199 ? 0.755 14.878 -71.948 1.00 35.07 200 PHE D CA 1
ATOM 5802 C C . PHE D 4 199 ? 2.261 15.062 -71.785 1.00 32.84 200 PHE D C 1
ATOM 5803 O O . PHE D 4 199 ? 2.742 16.171 -71.559 1.00 35.43 200 PHE D O 1
ATOM 5811 N N . TRP D 4 200 ? 3.004 13.971 -71.901 1.00 32.96 201 TRP D N 1
ATOM 5812 C CA . TRP D 4 200 ? 4.453 14.039 -71.795 1.00 32.03 201 TRP D CA 1
ATOM 5813 C C . TRP D 4 200 ? 5.057 14.672 -73.039 1.00 32.85 201 TRP D C 1
ATOM 5814 O O . TRP D 4 200 ? 6.044 15.400 -72.958 1.00 35.60 201 TRP D O 1
ATOM 5825 N N . GLN D 4 201 ? 4.458 14.395 -74.190 1.00 38.23 202 GLN D N 1
ATOM 5826 C CA . GLN D 4 201 ? 4.974 14.901 -75.458 1.00 38.89 202 GLN D CA 1
ATOM 5827 C C . GLN D 4 201 ? 4.728 16.397 -75.641 1.00 40.40 202 GLN D C 1
ATOM 5828 O O . GLN D 4 201 ? 5.346 17.034 -76.493 1.00 44.26 202 GLN D O 1
ATOM 5834 N N . ASN D 4 202 ? 3.833 16.953 -74.830 1.00 35.18 203 ASN D N 1
ATOM 5835 C CA . ASN D 4 202 ? 3.551 18.384 -74.861 1.00 33.51 203 ASN D CA 1
ATOM 5836 C C . ASN D 4 202 ? 4.644 19.193 -74.166 1.00 34.13 203 ASN D C 1
ATOM 5837 O O . ASN D 4 202 ? 4.818 19.095 -72.952 1.00 38.12 203 ASN D O 1
ATOM 5842 N N . PRO D 4 203 ? 5.381 20.002 -74.940 1.00 38.60 204 PRO D N 1
ATOM 5843 C CA . PRO D 4 203 ? 6.508 20.795 -74.436 1.00 36.23 204 PRO D CA 1
ATOM 5844 C C . PRO D 4 203 ? 6.072 21.941 -73.526 1.00 33.92 204 PRO D C 1
ATOM 5845 O O . PRO D 4 203 ? 6.919 22.629 -72.957 1.00 37.33 204 PRO D O 1
ATOM 5849 N N . ARG D 4 204 ? 4.766 22.141 -73.393 1.00 30.87 205 ARG D N 1
ATOM 5850 C CA . ARG D 4 204 ? 4.238 23.164 -72.498 1.00 35.08 205 ARG D CA 1
ATOM 5851 C C . ARG D 4 204 ? 4.124 22.635 -71.071 1.00 38.69 205 ARG D C 1
ATOM 5852 O O . ARG D 4 204 ? 3.867 23.391 -70.134 1.00 36.37 205 ARG D O 1
ATOM 5860 N N . ASN D 4 205 ? 4.319 21.329 -70.918 1.00 40.74 206 ASN D N 1
ATOM 5861 C CA . ASN D 4 205 ? 4.242 20.687 -69.612 1.00 35.18 206 ASN D CA 1
ATOM 5862 C C . ASN D 4 205 ? 5.613 20.544 -68.961 1.00 37.40 206 ASN D C 1
ATOM 5863 O O . ASN D 4 205 ? 6.584 20.152 -69.609 1.00 41.17 206 ASN D O 1
ATOM 5868 N N . HIS D 4 206 ? 5.680 20.867 -67.675 1.00 34.84 207 HIS D N 1
ATOM 5869 C CA . HIS D 4 206 ? 6.935 20.849 -66.937 1.00 35.85 207 HIS D CA 1
ATOM 5870 C C . HIS D 4 206 ? 6.829 19.938 -65.717 1.00 38.38 207 HIS D C 1
ATOM 5871 O O . HIS D 4 206 ? 5.863 20.012 -64.956 1.00 38.65 207 HIS D O 1
ATOM 5878 N N . PHE D 4 207 ? 7.824 19.078 -65.536 1.00 33.74 208 PHE D N 1
ATOM 5879 C CA . PHE D 4 207 ? 7.796 18.102 -64.454 1.00 34.77 208 PHE D CA 1
ATOM 5880 C C . PHE D 4 207 ? 8.925 18.337 -63.458 1.00 34.85 208 PHE D C 1
ATOM 5881 O O . PHE D 4 207 ? 10.076 18.545 -63.846 1.00 35.15 208 PHE D O 1
ATOM 5889 N N . ARG D 4 208 ? 8.594 18.297 -62.173 1.00 34.23 209 ARG D N 1
ATOM 5890 C CA . ARG D 4 208 ? 9.596 18.472 -61.132 1.00 33.66 209 ARG D CA 1
ATOM 5891 C C . ARG D 4 208 ? 9.382 17.518 -59.963 1.00 32.84 209 ARG D C 1
ATOM 5892 O O . ARG D 4 208 ? 8.270 17.376 -59.455 1.00 31.90 209 ARG D O 1
ATOM 5900 N N . CYS D 4 209 ? 10.459 16.857 -59.553 1.00 34.35 210 CYS D N 1
ATOM 5901 C CA . CYS D 4 209 ? 10.441 16.013 -58.367 1.00 30.19 210 CYS D CA 1
ATOM 5902 C C . CYS D 4 209 ? 11.080 16.772 -57.212 1.00 35.75 210 CYS D C 1
ATOM 5903 O O . CYS D 4 209 ? 12.264 17.107 -57.255 1.00 39.16 210 CYS D O 1
ATOM 5906 N N . GLN D 4 210 ? 10.288 17.041 -56.183 1.00 34.71 211 GLN D N 1
ATOM 5907 C CA . GLN D 4 210 ? 10.717 17.903 -55.093 1.00 36.58 211 GLN D CA 1
ATOM 5908 C C . GLN D 4 210 ? 10.873 17.109 -53.801 1.00 37.91 211 GLN D C 1
ATOM 5909 O O . GLN D 4 210 ? 9.907 16.537 -53.298 1.00 43.21 211 GLN D O 1
ATOM 5915 N N . VAL D 4 211 ? 12.091 17.078 -53.267 1.00 33.50 212 VAL D N 1
ATOM 5916 C CA . VAL D 4 211 ? 12.371 16.323 -52.049 1.00 37.33 212 VAL D CA 1
ATOM 5917 C C . VAL D 4 211 ? 12.788 17.217 -50.885 1.00 37.28 212 VAL D C 1
ATOM 5918 O O . VAL D 4 211 ? 13.859 17.824 -50.908 1.00 40.75 212 VAL D O 1
ATOM 5922 N N . GLN D 4 212 ? 11.935 17.295 -49.868 1.00 37.95 213 GLN D N 1
ATOM 5923 C CA . GLN D 4 212 ? 12.259 18.031 -48.653 1.00 38.18 213 GLN D CA 1
ATOM 5924 C C . GLN D 4 212 ? 13.144 17.177 -47.756 1.00 35.65 213 GLN D C 1
ATOM 5925 O O . GLN D 4 212 ? 12.827 16.022 -47.473 1.00 34.00 213 GLN D O 1
ATOM 5931 N N . PHE D 4 213 ? 14.260 17.747 -47.322 1.00 36.86 214 PHE D N 1
ATOM 5932 C CA . PHE D 4 213 ? 15.161 17.055 -46.413 1.00 44.58 214 PHE D CA 1
ATOM 5933 C C . PHE D 4 213 ? 15.158 17.737 -45.055 1.00 44.03 214 PHE D C 1
ATOM 5934 O O . PHE D 4 213 ? 15.189 18.963 -44.967 1.00 45.86 214 PHE D O 1
ATOM 5942 N N . TYR D 4 214 ? 15.110 16.935 -43.998 1.00 46.34 215 TYR D N 1
ATOM 5943 C CA . TYR D 4 214 ? 15.174 17.460 -42.639 1.00 49.89 215 TYR D CA 1
ATOM 5944 C C . TYR D 4 214 ? 16.547 17.174 -42.034 1.00 48.04 215 TYR D C 1
ATOM 5945 O O . TYR D 4 214 ? 16.912 16.018 -41.813 1.00 43.84 215 TYR D O 1
ATOM 5954 N N . GLY D 4 215 ? 17.309 18.234 -41.782 1.00 49.42 216 GLY D N 1
ATOM 5955 C CA . GLY D 4 215 ? 18.672 18.091 -41.302 1.00 55.30 216 GLY D CA 1
ATOM 5956 C C . GLY D 4 215 ? 19.001 18.977 -40.118 1.00 58.21 216 GLY D C 1
ATOM 5957 O O . GLY D 4 215 ? 18.367 18.879 -39.069 1.00 67.28 216 GLY D O 1
ATOM 5958 N N . LEU D 4 216 ? 19.998 19.843 -40.285 1.00 55.48 217 LEU D N 1
ATOM 5959 C CA . LEU D 4 216 ? 20.444 20.713 -39.201 1.00 57.25 217 LEU D CA 1
ATOM 5960 C C . LEU D 4 216 ? 19.847 22.109 -39.335 1.00 57.99 217 LEU D C 1
ATOM 5961 O O . LEU D 4 216 ? 19.187 22.417 -40.327 1.00 55.69 217 LEU D O 1
ATOM 5966 N N . SER D 4 217 ? 20.086 22.951 -38.335 1.00 57.51 218 SER D N 1
ATOM 5967 C CA . SER D 4 217 ? 19.548 24.308 -38.328 1.00 65.09 218 SER D CA 1
ATOM 5968 C C . SER D 4 217 ? 20.631 25.356 -38.576 1.00 64.45 218 SER D C 1
ATOM 5969 O O . SER D 4 217 ? 21.825 25.060 -38.520 1.00 62.00 218 SER D O 1
ATOM 5972 N N . ASP D 4 220 ? 21.616 25.752 -35.308 1.00 68.97 221 ASP D N 1
ATOM 5973 C CA . ASP D 4 220 ? 22.551 24.649 -35.110 1.00 73.36 221 ASP D CA 1
ATOM 5974 C C . ASP D 4 220 ? 23.993 25.072 -35.363 1.00 71.63 221 ASP D C 1
ATOM 5975 O O . ASP D 4 220 ? 24.268 26.229 -35.682 1.00 68.57 221 ASP D O 1
ATOM 5980 N N . GLU D 4 221 ? 24.907 24.118 -35.228 1.00 74.84 222 GLU D N 1
ATOM 5981 C CA . GLU D 4 221 ? 26.332 24.401 -35.305 1.00 77.61 222 GLU D CA 1
ATOM 5982 C C . GLU D 4 221 ? 27.034 23.369 -36.183 1.00 72.89 222 GLU D C 1
ATOM 5983 O O . GLU D 4 221 ? 26.826 22.166 -36.029 1.00 63.19 222 GLU D O 1
ATOM 5989 N N . TRP D 4 222 ? 27.867 23.848 -37.103 1.00 83.85 223 TRP D N 1
ATOM 5990 C CA . TRP D 4 222 ? 28.519 22.976 -38.075 1.00 86.79 223 TRP D CA 1
ATOM 5991 C C . TRP D 4 222 ? 30.027 23.202 -38.130 1.00 87.78 223 TRP D C 1
ATOM 5992 O O . TRP D 4 222 ? 30.491 24.272 -38.528 1.00 80.25 223 TRP D O 1
ATOM 6003 N N . THR D 4 223 ? 30.785 22.185 -37.730 1.00 91.25 224 THR D N 1
ATOM 6004 C CA . THR D 4 223 ? 32.244 22.247 -37.770 1.00 100.07 224 THR D CA 1
ATOM 6005 C C . THR D 4 223 ? 32.834 21.166 -38.679 1.00 99.04 224 THR D C 1
ATOM 6006 O O . THR D 4 223 ? 33.331 20.139 -38.211 1.00 97.26 224 THR D O 1
ATOM 6010 N N . GLN D 4 224 ? 32.772 21.416 -39.983 1.00 92.30 225 GLN D N 1
ATOM 6011 C CA . GLN D 4 224 ? 33.297 20.505 -40.995 1.00 97.52 225 GLN D CA 1
ATOM 6012 C C . GLN D 4 224 ? 33.444 21.283 -42.304 1.00 100.22 225 GLN D C 1
ATOM 6013 O O . GLN D 4 224 ? 32.762 22.285 -42.511 1.00 98.71 225 GLN D O 1
ATOM 6019 N N . ASP D 4 225 ? 34.340 20.837 -43.180 1.00 104.32 226 ASP D N 1
ATOM 6020 C CA . ASP D 4 225 ? 34.670 21.598 -44.389 1.00 106.42 226 ASP D C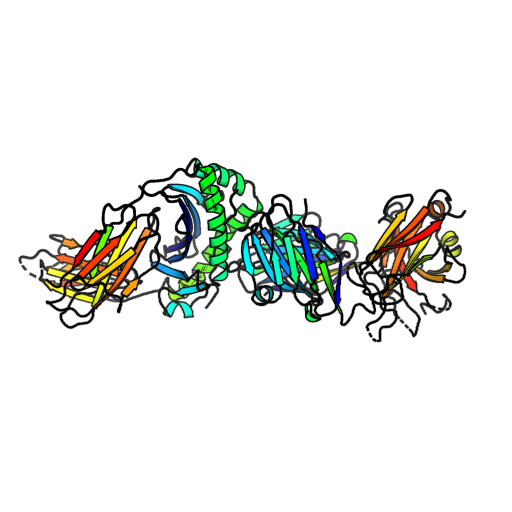A 1
ATOM 6021 C C . ASP D 4 225 ? 33.483 21.823 -45.335 1.00 101.59 226 ASP D C 1
ATOM 6022 O O . ASP D 4 225 ? 33.240 22.950 -45.773 1.00 99.27 226 ASP D O 1
ATOM 6027 N N . ARG D 4 226 ? 32.755 20.755 -45.652 1.00 98.89 227 ARG D N 1
ATOM 6028 C CA . ARG D 4 226 ? 31.605 20.844 -46.556 1.00 86.14 227 ARG D CA 1
ATOM 6029 C C . ARG D 4 226 ? 30.500 21.769 -46.023 1.00 86.71 227 ARG D C 1
ATOM 6030 O O . ARG D 4 226 ? 30.515 22.164 -44.857 1.00 89.28 227 ARG D O 1
ATOM 6038 N N . ALA D 4 227 ? 29.554 22.122 -46.889 1.00 84.73 228 ALA D N 1
ATOM 6039 C CA . ALA D 4 227 ? 28.491 23.053 -46.529 1.00 80.94 228 ALA D CA 1
ATOM 6040 C C . ALA D 4 227 ? 27.577 22.415 -45.494 1.00 75.68 228 ALA D C 1
ATOM 6041 O O . ALA D 4 227 ? 27.425 21.194 -45.469 1.00 72.40 228 ALA D O 1
ATOM 6043 N N . LYS D 4 228 ? 26.978 23.240 -44.638 1.00 72.85 229 LYS D N 1
ATOM 6044 C CA . LYS D 4 228 ? 26.086 22.746 -43.591 1.00 75.15 229 LYS D CA 1
ATOM 6045 C C . LYS D 4 228 ? 24.879 22.020 -44.177 1.00 71.47 229 LYS D C 1
ATOM 6046 O O . LYS D 4 228 ? 24.045 22.632 -44.845 1.00 66.06 229 LYS D O 1
ATOM 6052 N N . PRO D 4 229 ? 24.783 20.706 -43.920 1.00 66.30 230 PRO D N 1
ATOM 6053 C CA . PRO D 4 229 ? 23.682 19.887 -44.435 1.00 61.29 230 PRO D CA 1
ATOM 6054 C C . PRO D 4 229 ? 22.367 20.214 -43.739 1.00 58.13 230 PRO D C 1
ATOM 6055 O O . PRO D 4 229 ? 21.757 19.343 -43.122 1.00 55.09 230 PRO D O 1
ATOM 6059 N N . VAL D 4 230 ? 21.940 21.466 -43.853 1.00 55.37 231 VAL D N 1
ATOM 6060 C CA . VAL D 4 230 ? 20.735 21.940 -43.191 1.00 58.57 231 VAL D CA 1
ATOM 6061 C C . VAL D 4 230 ? 19.469 21.386 -43.827 1.00 56.31 231 VAL D C 1
ATOM 6062 O O . VAL D 4 230 ? 19.502 20.811 -44.915 1.00 55.37 231 VAL D O 1
ATOM 6066 N N . THR D 4 231 ? 18.352 21.569 -43.132 1.00 58.08 232 THR D N 1
ATOM 6067 C CA . THR D 4 231 ? 17.042 21.284 -43.691 1.00 52.70 232 THR D CA 1
ATOM 6068 C C . THR D 4 231 ? 16.872 22.077 -44.980 1.00 53.50 232 THR D C 1
ATOM 6069 O O . THR D 4 231 ? 16.846 23.309 -44.963 1.00 50.60 232 THR D O 1
ATOM 6073 N N . GLN D 4 232 ? 16.764 21.369 -46.099 1.00 52.39 233 GLN D N 1
ATOM 6074 C CA . GLN D 4 232 ? 16.685 22.019 -47.400 1.00 52.89 233 GLN D CA 1
ATOM 6075 C C . GLN D 4 232 ? 15.798 21.242 -48.364 1.00 52.00 233 GLN D C 1
ATOM 6076 O O . GLN D 4 232 ? 15.373 20.122 -48.074 1.00 48.60 233 GLN D O 1
ATOM 6082 N N . ILE D 4 233 ? 15.527 21.847 -49.514 1.00 50.50 234 ILE D N 1
ATOM 6083 C CA . ILE D 4 233 ? 14.751 21.203 -50.564 1.00 44.56 234 ILE D CA 1
ATOM 6084 C C . ILE D 4 233 ? 15.623 20.938 -51.785 1.00 45.54 234 ILE D C 1
ATOM 6085 O O . ILE D 4 233 ? 16.114 21.873 -52.416 1.00 47.38 234 ILE D O 1
ATOM 6090 N N . VAL D 4 234 ? 15.821 19.664 -52.108 1.00 46.98 235 VAL D N 1
ATOM 6091 C CA . VAL D 4 234 ? 16.567 19.287 -53.304 1.00 43.24 235 VAL D CA 1
ATOM 6092 C C . VAL D 4 234 ? 15.606 18.805 -54.388 1.00 42.80 235 VAL D C 1
ATOM 6093 O O . VAL D 4 234 ? 14.728 17.979 -54.133 1.00 42.39 235 VAL D O 1
ATOM 6097 N N . SER D 4 235 ? 15.781 19.320 -55.600 1.00 47.04 236 SER D N 1
ATOM 6098 C CA . SER D 4 235 ? 14.788 19.137 -56.651 1.00 36.03 236 SER D CA 1
ATOM 6099 C C . SER D 4 235 ? 15.425 18.784 -57.994 1.00 34.59 236 SER D C 1
ATOM 6100 O O . SER D 4 235 ? 16.600 19.061 -58.224 1.00 39.02 236 SER D O 1
ATOM 6103 N N . ALA D 4 236 ? 14.643 18.169 -58.876 1.00 33.43 237 ALA D N 1
ATOM 6104 C CA . ALA D 4 236 ? 15.117 17.816 -60.211 1.00 30.95 237 ALA D CA 1
ATOM 6105 C C . ALA D 4 236 ? 14.020 18.041 -61.251 1.00 37.34 237 ALA D C 1
ATOM 6106 O O . ALA D 4 236 ? 12.835 17.892 -60.952 1.00 38.71 237 ALA D O 1
ATOM 6108 N N . GLU D 4 237 ? 14.416 18.400 -62.469 1.00 36.89 238 GLU D N 1
ATOM 6109 C CA . GLU D 4 237 ? 13.453 18.784 -63.502 1.00 34.68 238 GLU D CA 1
ATOM 6110 C C . GLU D 4 237 ? 13.513 17.938 -64.770 1.00 33.20 238 GLU D C 1
ATOM 6111 O O . GLU D 4 237 ? 14.561 17.405 -65.134 1.00 34.54 238 GLU D O 1
ATOM 6117 N N . ALA D 4 238 ? 12.372 17.835 -65.442 1.00 34.77 239 ALA D N 1
ATOM 6118 C CA . ALA D 4 238 ? 12.291 17.198 -66.749 1.00 37.81 239 ALA D CA 1
ATOM 6119 C C . ALA D 4 238 ? 11.305 17.970 -67.613 1.00 40.75 239 ALA D C 1
ATOM 6120 O O . ALA D 4 238 ? 10.380 18.601 -67.098 1.00 37.10 239 ALA D O 1
ATOM 6122 N N . TRP D 4 239 ? 11.507 17.921 -68.925 1.00 42.66 240 TRP D N 1
ATOM 6123 C CA . TRP D 4 239 ? 10.688 18.688 -69.855 1.00 40.04 240 TRP D CA 1
ATOM 6124 C C . TRP D 4 239 ? 9.971 17.799 -70.860 1.00 42.35 240 TRP D C 1
ATOM 6125 O O . TRP D 4 239 ? 10.460 16.730 -71.218 1.00 49.32 240 TRP D O 1
ATOM 6136 N N . GLY D 4 240 ? 8.810 18.253 -71.319 1.00 37.01 241 GLY D N 1
ATOM 6137 C CA . GLY D 4 240 ? 8.053 17.519 -72.313 1.00 39.33 241 GLY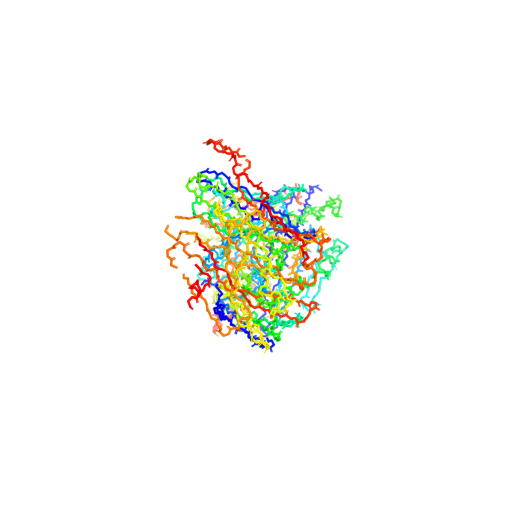 D CA 1
ATOM 6138 C C . GLY D 4 240 ? 8.661 17.621 -73.698 1.00 43.04 241 GLY D C 1
ATOM 6139 O O . GLY D 4 240 ? 8.564 18.659 -74.351 1.00 47.74 241 GLY D O 1
ATOM 6140 N N . ARG D 4 241 ? 9.300 16.545 -74.146 1.00 44.96 242 ARG D N 1
ATOM 6141 C CA . ARG D 4 241 ? 9.821 16.478 -75.506 1.00 49.49 242 ARG D CA 1
ATOM 6142 C C . ARG D 4 241 ? 8.761 15.884 -76.427 1.00 52.83 242 ARG D C 1
ATOM 6143 O O . ARG D 4 241 ? 7.873 15.160 -75.976 1.00 50.10 242 ARG D O 1
ATOM 6151 N N . ALA D 4 242 ? 8.856 16.178 -77.718 1.00 54.69 243 ALA D N 1
ATOM 6152 C CA . ALA D 4 242 ? 7.893 15.653 -78.680 1.00 51.23 243 ALA D CA 1
ATOM 6153 C C . ALA D 4 242 ? 8.553 14.685 -79.659 1.00 48.98 243 ALA D C 1
ATOM 6154 O O . ALA D 4 242 ? 8.535 13.471 -79.455 1.00 57.26 243 ALA D O 1
ATOM 6156 N N . ALA E 5 1 ? -7.378 -6.393 -5.096 1.00 56.68 2 ALA E N 1
ATOM 6157 C CA . ALA E 5 1 ? -7.283 -4.937 -5.052 1.00 56.28 2 ALA E CA 1
ATOM 6158 C C . ALA E 5 1 ? -7.520 -4.315 -6.428 1.00 50.61 2 ALA E C 1
ATOM 6159 O O . ALA E 5 1 ? -6.605 -3.756 -7.035 1.00 49.68 2 ALA E O 1
ATOM 6161 N N . ASP E 5 2 ? -8.755 -4.416 -6.912 1.00 46.47 3 ASP E N 1
ATOM 6162 C CA . ASP E 5 2 ? -9.121 -3.867 -8.214 1.00 43.32 3 ASP E CA 1
ATOM 6163 C C . ASP E 5 2 ? -9.075 -2.343 -8.206 1.00 41.01 3 ASP E C 1
ATOM 6164 O O . ASP E 5 2 ? -9.117 -1.717 -7.146 1.00 41.52 3 ASP E O 1
ATOM 6169 N N . LEU E 5 3 ? -8.991 -1.749 -9.391 1.00 32.20 4 LEU E N 1
ATOM 6170 C CA . LEU E 5 3 ? -8.872 -0.298 -9.507 1.00 32.24 4 LEU E CA 1
ATOM 6171 C C . LEU E 5 3 ? -10.220 0.416 -9.580 1.00 33.97 4 LEU E C 1
ATOM 6172 O O . LEU E 5 3 ? -11.027 0.168 -10.479 1.00 30.96 4 LEU E O 1
ATOM 6177 N N . ILE E 5 4 ? -10.446 1.312 -8.624 1.00 28.90 5 ILE E N 1
ATOM 6178 C CA . ILE E 5 4 ? -11.693 2.061 -8.530 1.00 31.16 5 ILE E CA 1
ATOM 6179 C C . ILE E 5 4 ? -11.800 3.108 -9.637 1.00 33.40 5 ILE E C 1
ATOM 6180 O O . ILE E 5 4 ? -10.839 3.824 -9.916 1.00 34.38 5 ILE E O 1
ATOM 6185 N N . ALA E 5 5 ? -12.972 3.189 -10.263 1.00 29.70 6 ALA E N 1
ATOM 6186 C CA . ALA E 5 5 ? -13.218 4.155 -11.330 1.00 29.82 6 ALA E CA 1
ATOM 6187 C C . ALA E 5 5 ? -13.729 5.477 -10.768 1.00 30.23 6 ALA E C 1
ATOM 6188 O O . ALA E 5 5 ? -14.256 5.525 -9.657 1.00 33.95 6 ALA E O 1
ATOM 6190 N N . TYR E 5 6 ? -13.580 6.546 -11.542 1.00 25.64 7 TYR E N 1
ATOM 6191 C CA . TYR E 5 6 ? -14.017 7.869 -11.108 1.00 29.52 7 TYR E CA 1
ATOM 6192 C C . TYR E 5 6 ? -14.352 8.742 -12.309 1.00 30.19 7 TYR E C 1
ATOM 6193 O O . TYR E 5 6 ? -13.849 8.510 -13.403 1.00 31.00 7 TYR E O 1
ATOM 6202 N N . LEU E 5 7 ? -15.198 9.746 -12.103 1.00 31.59 8 LEU E N 1
ATOM 6203 C CA . LEU E 5 7 ? -15.489 10.719 -13.151 1.00 30.62 8 LEU E CA 1
ATOM 6204 C C . LEU E 5 7 ? -14.377 11.756 -13.266 1.00 31.90 8 LEU E C 1
ATOM 6205 O O . LEU E 5 7 ? -13.978 12.365 -12.272 1.00 32.23 8 LEU E O 1
ATOM 6210 N N . LYS E 5 8 ? -13.875 11.952 -14.479 1.00 28.86 9 LYS E N 1
ATOM 6211 C CA . LYS E 5 8 ? -12.904 13.005 -14.731 1.00 30.34 9 LYS E CA 1
ATOM 6212 C C . LYS E 5 8 ? -13.626 14.344 -14.776 1.00 31.25 9 LYS E C 1
ATOM 6213 O O . LYS E 5 8 ? -14.627 14.489 -15.471 1.00 35.45 9 LYS E O 1
ATOM 6219 N N . GLN E 5 9 ? -13.123 15.324 -14.035 1.00 28.51 10 GLN E N 1
ATOM 6220 C CA . GLN E 5 9 ? -13.790 16.615 -13.978 1.00 30.10 10 GLN E CA 1
ATOM 6221 C C . GLN E 5 9 ? -13.869 17.248 -15.362 1.00 32.10 10 GLN E C 1
ATOM 6222 O O . GLN E 5 9 ? -12.928 17.161 -16.150 1.00 31.98 10 GLN E O 1
ATOM 6228 N N . ALA E 5 10 ? -15.002 17.880 -15.651 1.00 34.35 11 ALA E N 1
ATOM 6229 C CA . ALA E 5 10 ? -15.238 18.475 -16.962 1.00 33.17 11 ALA E CA 1
ATOM 6230 C C . ALA E 5 10 ? -14.769 19.927 -17.024 1.00 30.95 11 ALA E C 1
ATOM 6231 O O . ALA E 5 10 ? -14.793 20.644 -16.024 1.00 31.68 11 ALA E O 1
ATOM 6233 N N . THR E 5 11 ? -14.347 20.352 -18.210 1.00 27.98 12 THR E N 1
ATOM 6234 C CA . THR E 5 11 ? -13.827 21.699 -18.405 1.00 31.26 12 THR E CA 1
ATOM 6235 C C . THR E 5 11 ? -14.942 22.724 -18.583 1.00 34.74 12 THR E C 1
ATOM 6236 O O . THR E 5 11 ? -15.828 22.550 -19.418 1.00 34.95 12 THR E O 1
ATOM 6240 N N . LYS E 5 12 ? -14.891 23.796 -17.799 1.00 39.97 13 LYS E N 1
ATOM 6241 C CA . LYS E 5 12 ? -15.825 24.905 -17.958 1.00 40.05 13 LYS E CA 1
ATOM 6242 C C . LYS E 5 12 ? -15.190 26.032 -18.769 1.00 39.83 13 LYS E C 1
ATOM 6243 O O . LYS E 5 12 ? -13.968 26.093 -18.916 1.00 34.37 13 LYS E O 1
ATOM 6249 N N . GLY E 5 13 ? -16.027 26.920 -19.294 1.00 42.69 14 GLY E N 1
ATOM 6250 C CA . GLY E 5 13 ? -15.550 28.051 -20.069 1.00 44.69 14 GLY E CA 1
ATOM 6251 C C . GLY E 5 13 ? -15.594 27.792 -21.562 1.00 57.80 14 GLY E C 1
ATOM 6252 O O . GLY E 5 13 ? -14.936 26.880 -22.063 1.00 60.32 14 GLY E O 1
#

B-factor: mean 47.31, std 16.39, range [21.98, 123.61]

Secondary structure (DSSP, 8-state):
--EEEEEEEEEEETTTEEEEEEEETTEEEEEEETTTTEEEESSGGGGGTEE--HHHHHHHHHHHHHHHHHHHHHTTT-----B--EEEEEESS---TTS-EEEEEEEEEEBSS--EEEEEETTEE--SSEEE---EE-SSS-EEEEEEEEE---SS--EEEEEE-TTSSS-EEEEE---/----EEEEEEEEEEESBTBSSEEEEEEEEETTEEEEEEETTTTEEEESSGGGHHHHHHHHT-HHHHHHHHHHIIIIIIHHHHHHTTTTTT--B--EEEEEE--EEEEEEEEBSS--EEEEE--B--SSEEE---EE-SSS-EEEEEEE----EEEEE-TT-SS-EE-/-EEEE-SEEEEETT--EEEEEEESS-EEEEEEEEE-TT--EEEEEEESSEEEEETTEEEEEETTTTEEEEEE-S--GGG-EEEEEEEEETT-S--EE---EEEEEE---SS---EEEEEEBSS-TT-EEEEEES--TT------TT-EE---EEEEEGGGTEEEEEEEEE--TTTTT-/---EEE-SEEEEETTS-EEEEEEPPTT--EEEEEEE-TT--EEEEEEEETTEEEEE-HHHHHHEEEE--TTS-EEEEESS--GGG-EEEEEEEES-TT----EE---EEEEEES-GGG-BPPEEEEEPPPHHHHHHHSEEEEEEEEEEEBSS-EEEEEEESSSEE-TTEEE-SSPEES------EEEEEEEEEEHHHHH-TT-EEEEEEEE--B-----SSS---BSEEEEEEEE---/-EEPP-PPPPPP-

Sequence (775 aa):
EEHTIIQAEFYLLPDKRGEFMFDFDGDEIFHVDIEKSETIWRLEEFAKFASFEAQGALANIAVDKANLDVMKERSNNTPDANVAPEVTVLSRSPVNLGEPNILICFIDKFSPPVVNVTWLRNGRPVTEGVSETVFLPRDDHLFRKFHYLTFLPSTDDFYDCEVDHWGLEEPLRKHWEFESRPWFLEYCKSECHFYNGTQRVRLLVRYFYNLEENLRFDSDVGEFRAVTELGRPDAENWNSQPEFLEQKRAEVDTVCRHNYEIFDNFLVPRRVEPTVTVYPTLLVCSVSDFYPGNIEVRWFRKEEKTGIVSTGLVRNGDWTFQTLVMLETVYTCQVEHPSLTDPVTVQVEQSPSALSLHEGTGSALRCNFTTTMRAVQWFRKNSRGSLINLFYLASGTKENGRLKSAFDSKERYSTLHIRDAQLEDSGTYFCAAEPSSGQKLVFGQGTILKVYLHIQNPDPAVYQLRDSKSSDKSVCLFTDFDSQTNVSQDSDVYITDKCVLDMRSMDFKSNSAVAWSACANAFNMKVIQTPRYLVKGQGQKAKMRCIPEKGHPVVFWYQQNKNNEFKFLINFQNQEVLQQIDMTEKRFSAECPSNSPCSLEIQSSEAGDSALYLCASSLNNANSDYTFGSGTRLLVIEDLKNVFPPEVAVFEPSEAEISHTQKATLVCLATGFYPDHVELSWWVNGKEVHSGVCTDPQPLKEQPADSRYALSSRLRVSATFWQNPRNHFRCQVQFYGLSDEWTQDRAKPVTQIVSAEAWGRAADLIAYLKQATKG

Radius of gyration: 35.7 Å; Cα contacts (8 Å, |Δi|>4): 1985; chains: 5; bounding box: 79×53×118 Å

Organism: Mus musculus (NCBI:txid10090)

Nearest PDB structures (foldseek):
  1i3r-assembly1_A  TM=9.966E-01  e=1.284E-31  Mus musculus
  1iea-assembly2_C  TM=1.001E+00  e=9.423E-31  Mus musculus
  6bga-assembly1_A  TM=9.900E-01  e=2.820E-31  Mus musculus
  2fse-assembly2_C  TM=9.916E-01  e=3.165E-29  Homo sapiens
  4i5b-assembly2_D  TM=9.915E-01  e=2.865E-28  Homo sapiens